Protein AF-0000000074851677 (afdb_homodimer)

Radius of gyration: 30.08 Å; Cα contacts (8 Å, |Δi|>4): 1882; chains: 2; bounding box: 107×84×63 Å

Secondary structure (DSSP, 8-state):
------------------SS--SS--EEEESHHHHTT---TTT-TTTSSSHHHHHHHHHHHHHSSHHHHT--EEE--SS-B-SS--TTT----B-TTTSTTHHHHHHHHHHHTT-EEEEEEESSSB-TTSSB-STT-HHHHHHHHHHHT--EEEEE-TTS-GGGHHHHHHHHHHHHHHT-S--EEEE-GGGG-TTS---HHHHHHH-SEEE-SPPP-SSHHHHHHHHHHHHHTTT-GGGG-BTTBEEE---B-TTSSS--HHHHHHHHHHHHHTT--EEE-S-TTT--HHHHHHHT-HHHHHHHT-TT-PPPEEEEEETTEEEEEEEETTTTEEEEEEEE---SSS-EEEEE-GGGGT---SSEEEEEETTT--EEEEE-TT--EEEEE-TTEEEEEEEEEE-/------------------SS--SS--EEEESHHHHTT---TTT-TTTSSSHHHHHHHHHHHHHSSHHHHT--EEE--SS-B-SS--TTT----B-TTTSTTHHHHHHHHHHHTT-EEEEEEESSSB-TTSSB-STT-HHHHHHHHHHHT--EEEEE-TTS-GGGHHHHHHHHHHHHHHT-S--EEEE-GGGG-TTS---HHHHHHH-SEEE-SPPP-SSHHHHHHHHHHHHHTTT-GGGG-BTTBEEE---B-TTSSS--HHHHHHHHHHHHHTT--EEE-S-TTT--HHHHHHHT-HHHHHHHT-TT-PPPEEEEEETTEEEEEEEETTTTEEEEEEEE---SSS-EEEEE-GGGGT---SSEEEEEETTT--EEEEE-TT--EEEEE-TTEEEEEEEEEE-

InterPro domains:
  IPR000111 Glycoside hydrolase family 27/36, conserved site [PS00512] (70-86)
  IPR002241 Glycoside hydrolase, family 27 [PF16499] (24-306)
  IPR002241 Glycoside hydrolase, family 27 [PR00740] (19-38)
  IPR002241 Glycoside hydrolase, family 27 [PR00740] (65-80)
  IPR002241 Glycoside hydrolase, family 27 [PR00740] (107-128)
  IPR002241 Glycoside hydrolase, family 27 [PR00740] (141-158)
  IPR002241 Glycoside hydrolase, family 27 [PR00740] (168-186)
  IPR002241 Glycoside hydrolase, family 27 [PR00740] (241-260)
  IPR002241 Glycoside hydrolase, family 27 [PR00740] (262-283)
  IPR002241 Glycoside hydrolase, family 27 [PTHR11452] (6-388)
  IPR002241 Glycoside hydrolase, family 27 [cd14792] (25-306)
  IPR013780 Glycosyl hydrolase, all-beta [G3DSA:2.60.40.1180] (312-403)
  IPR013785 Aldolase-type TIM barrel [G3DSA:3.20.20.70] (17-308)
  IPR017853 Glycoside hydrolase superfamily [SSF51445] (17-306)
  IPR035373 Alpha galactosidase A, C-terminal domain [PF17450] (309-390)

Foldseek 3Di:
DPPPPPPPPPLPPLQFQPPVPCLFFAEAAEAPQAQNQAQCCPVPVCRHQALNVLLQRLVLCLPVCVVVLRHAEREYEPNQFDQAADPPLSETHGDCVRYVPGLLVSQVSSVVSVHAYHYEAECACADPVNHGHCVPPLLSHLLVCVVSRHAEYEYYYPNHDLVCLLPRLQVSLVSNVVNVHHYQYEYQNQQVVQVHDDDLSSVRNRHQEYENHDEAHLALVSLVVLLVVVQVCPPVQQSSWRRNYAYASYEQAQQHDHDDLQLSLVSLQQCLLQLHYHHHHHRSVDGDPSSVCSSSQNLSSCSSRFSGRGHWYFLDDDDQKTWIWDQGPPHLKIKIKIFAADDDDFWDKDKDFVVSHVRPDQFKWWKFFRRVRDTPDIHGRPDIDIDTAGHSHMTIIMIDTDD/DPPPPPPPPPLPPLQFQPPVPCLFFAEAAEAPQAQNQAQCCPVPVCRHQALNVLLQRLVLCLPVCVVVLRHAEREYEPNQFDQAADPPLRETHGDCVRYVPGLLVSQVSSVVSVHAYHYEAECACADPVNHGHCVPPLLSHLLVCVVSRHAEYEYYYPNHDLVCLLPRLQVSLVSNVVNVHHYQYEYQNQQVVQVHDDDLSSVRNRHQEYENHDEAHLALVSLVVLLVVVQVCPPVQQSSWRRNYAYASYEQAQQHDHDDLQLSLVSLQQCLLQLHYHHHHHRSVDGDPSSVCSSSQNLSSCSSRFSGRGHWYFLDDDDQKTWIWDQGPPHLKIKIKIFAADDDDFWDKDKDFVVSHVRPDQFKWWKFFRRVRDTPDIHGRPDIDIDTAGHSHMTIIMIDTDD

Nearest PDB structures (foldseek):
  3lx9-assembly1_B  TM=9.787E-01  e=7.164E-54  Homo sapiens
  3tv8-assembly1_B  TM=9.755E-01  e=1.528E-53  Homo sapiens
  3igu-assembly1_B  TM=9.635E-01  e=5.354E-54  Homo sapiens
  6f4c-assembly1_B  TM=9.392E-01  e=5.155E-43  Nicotiana benthamiana
  1uas-assembly1_A  TM=9.217E-01  e=2.087E-42  Oryza sativa

Solvent-accessible surface area (backbone atoms only — not comparable to full-atom values): 41167 Å² total; per-residue (Å²): 136,80,80,76,76,76,78,73,78,73,73,70,76,64,62,36,26,83,74,82,46,44,51,34,48,51,31,25,34,32,44,45,49,30,30,42,76,32,70,52,46,85,88,35,58,78,56,14,55,32,49,66,40,55,52,51,48,44,50,40,32,56,70,68,51,37,40,83,66,54,34,36,35,46,31,42,43,69,64,52,52,33,75,55,54,40,88,85,78,62,35,82,34,61,28,58,85,46,26,68,75,37,60,38,52,51,23,50,53,35,43,73,62,74,34,37,28,26,37,53,49,10,51,5,66,22,26,84,81,64,30,64,30,30,59,89,38,41,58,55,45,30,46,50,40,50,74,28,52,45,34,28,39,36,37,38,62,32,71,58,62,74,86,44,45,85,55,49,52,48,50,41,40,51,34,39,54,69,64,68,50,71,52,48,35,34,32,30,66,48,36,76,39,71,91,53,91,73,65,54,64,60,45,20,37,50,19,33,29,32,28,53,56,74,83,56,48,41,35,57,67,40,53,50,51,50,51,47,53,61,50,66,36,84,74,50,57,50,68,48,28,26,52,8,9,28,53,26,84,48,61,36,55,58,51,53,43,35,46,12,71,42,38,36,50,33,50,54,50,50,36,23,39,40,20,23,42,46,27,36,19,44,60,72,91,72,42,47,69,69,43,50,48,58,77,56,30,61,57,56,50,50,56,24,49,26,74,73,24,47,32,28,44,56,66,47,71,56,92,54,35,39,33,32,37,23,70,37,78,62,88,81,16,30,38,40,39,38,39,24,64,40,43,56,36,78,43,47,75,48,72,48,39,38,60,69,64,73,43,84,53,86,52,33,26,38,35,31,32,45,91,83,60,44,79,72,49,75,45,35,63,86,40,74,46,76,47,80,28,44,33,32,18,51,40,46,30,37,36,36,70,46,135,134,83,78,76,76,75,78,75,77,73,74,70,78,62,62,36,26,83,73,80,46,44,51,34,47,50,31,23,34,32,44,46,49,30,30,43,75,32,70,51,45,86,86,35,58,77,56,14,54,32,48,63,40,54,50,52,50,45,51,40,32,56,69,69,51,37,39,83,64,56,32,37,35,45,30,42,45,70,66,52,53,33,74,57,54,38,88,85,80,62,36,83,35,60,27,57,85,45,26,67,75,39,62,39,52,50,24,50,53,34,42,71,60,73,33,36,28,24,36,52,48,10,52,5,66,23,26,84,83,62,30,63,29,31,58,90,39,40,58,56,46,30,47,50,38,48,73,29,53,45,33,27,40,35,36,38,61,33,72,58,59,75,86,45,44,84,55,49,53,47,49,44,40,51,35,39,54,68,64,69,48,72,51,46,37,34,32,31,65,49,35,75,37,71,91,51,90,75,64,54,64,60,46,19,36,49,19,33,29,33,27,54,56,73,83,58,48,42,36,56,68,42,52,51,52,50,51,48,53,62,49,65,37,85,76,52,56,50,70,48,28,27,53,7,8,28,52,27,82,48,62,35,56,60,50,54,43,36,46,12,72,42,38,38,50,33,50,53,48,52,37,24,38,41,20,24,42,47,28,36,20,44,62,73,92,72,42,47,69,70,43,51,48,59,77,56,31,62,58,57,49,49,57,26,50,24,73,72,25,49,33,29,44,57,65,48,70,56,93,55,34,39,33,32,37,22,71,37,77,62,88,80,15,32,38,38,38,40,37,25,64,40,43,56,36,79,42,46,76,46,71,47,39,38,60,69,65,75,42,84,55,88,52,34,27,36,35,31,34,45,92,83,60,45,79,72,49,73,43,34,62,85,40,75,46,76,47,78,27,44,33,32,19,50,37,46,31,36,36,36,70,46,136

Sequence (806 aa):
MLKLLALLIAVACVSALDNGLARTPPMGWLSWQRFRCNIDCKNDPKNCISERLYMDMADRMAADGYKEAGYEYVNIDDCWALKERDPKTLQLVPDPVRFPSGMKKLADYVHSKGLKLGTYGDMGIYTCGGYPGSKFTMETDARTFSEWGIDSFKMDGCYSTTADFPTAYPIMEFYLNKTGRPILFSCSWPAYMQTKDINYPLIAEKCNIWRNYDDIADSWDSVKTIIKFYGDNKGNFSAVAGPGNFNDPDMIIVGNRGLSYSEEQAQMALWAMMAAPLFISSDLRSISNESRDLLLHKGVIAINQDKLGIMGQRVFAVSNIQVWTRPVLPAGSYALAILNENDGGSGTTVKFYLSNLAISSKSSFKLTEIFQGKDMGVFNSTTEFAIDVDVSSVFFGKLTPVSMLKLLALLIAVACVSALDNGLARTPPMGWLSWQRFRCNIDCKNDPKNCISERLYMDMADRMAADGYKEAGYEYVNIDDCWALKERDPKTLQLVPDPVRFPSGMKKLADYVHSKGLKLGTYGDMGIYTCGGYPGSKFTMETDARTFSEWGIDSFKMDGCYSTTADFPTAYPIMEFYLNKTGRPILFSCSWPAYMQTKDINYPLIAEKCNIWRNYDDIADSWDSVKTIIKFYGDNKGNFSAVAGPGNFNDPDMIIVGNRGLSYSEEQAQMALWAMMAAPLFISSDLRSISNESRDLLLHKGVIAINQDKLGIMGQRVFAVSNIQVWTRPVLPAGSYALAILNENDGGSGTTVKFYLSNLAISSKSSFKLTEIFQGKDMGVFNSTTEFAIDVDVSSVFFGKLTPVS

pLDDT: mean 94.07, std 12.11, range [26.22, 98.94]

Structure (mmCIF, N/CA/C/O backbone):
data_AF-0000000074851677-model_v1
#
loop_
_entity.id
_entity.type
_entity.pdbx_description
1 polymer Alpha-N-acetylgalactosaminidase
#
loop_
_atom_site.group_PDB
_atom_site.id
_atom_site.type_symbol
_atom_site.label_atom_id
_atom_site.label_alt_id
_atom_site.label_comp_id
_atom_site.label_asym_id
_atom_site.label_entity_id
_atom_site.label_seq_id
_atom_site.pdbx_PDB_ins_code
_atom_site.Cartn_x
_atom_site.Cartn_y
_atom_site.Cartn_z
_atom_site.occupancy
_atom_site.B_iso_or_equiv
_atom_site.auth_seq_id
_atom_site.auth_comp_id
_atom_site.auth_asym_id
_atom_site.auth_atom_id
_atom_site.pdbx_PDB_model_num
ATOM 1 N N . MET A 1 1 ? 53.094 26.266 -7.996 1 30.94 1 MET A N 1
ATOM 2 C CA . MET A 1 1 ? 52.219 27.234 -7.32 1 30.94 1 MET A CA 1
ATOM 3 C C . MET A 1 1 ? 50.75 26.875 -7.539 1 30.94 1 MET A C 1
ATOM 5 O O . MET A 1 1 ? 50.188 27.219 -8.57 1 30.94 1 MET A O 1
ATOM 9 N N . LEU A 1 2 ? 50.312 25.625 -7.137 1 30.16 2 LEU A N 1
ATOM 10 C CA . LEU A 1 2 ? 49.031 24.984 -7.266 1 30.16 2 LEU A CA 1
ATOM 11 C C . LEU A 1 2 ? 47.938 25.797 -6.543 1 30.16 2 LEU A C 1
ATOM 13 O O . LEU A 1 2 ? 48 25.969 -5.328 1 30.16 2 LEU A O 1
ATOM 17 N N . LYS A 1 3 ? 47.375 26.719 -7.328 1 34.28 3 LYS A N 1
ATOM 18 C CA . LYS A 1 3 ? 46.25 27.547 -6.871 1 34.28 3 LYS A CA 1
ATOM 19 C C . LYS A 1 3 ? 45.125 26.688 -6.316 1 34.28 3 LYS A C 1
ATOM 21 O O . LYS A 1 3 ? 44.531 25.906 -7.047 1 34.28 3 LYS A O 1
ATOM 26 N N . LEU A 1 4 ? 45.188 26.234 -5.047 1 31.3 4 LEU A N 1
ATOM 27 C CA . LEU A 1 4 ? 44.094 25.609 -4.332 1 31.3 4 LEU A CA 1
ATOM 28 C C . LEU A 1 4 ? 42.875 26.516 -4.332 1 31.3 4 LEU A C 1
ATOM 30 O O . LEU A 1 4 ? 42.875 27.609 -3.746 1 31.3 4 LEU A O 1
ATOM 34 N N . LEU A 1 5 ? 42.094 26.578 -5.387 1 33.06 5 LEU A N 1
ATOM 35 C CA . LEU A 1 5 ? 40.844 27.312 -5.383 1 33.06 5 LEU A CA 1
ATOM 36 C C . LEU A 1 5 ? 39.875 26.766 -4.336 1 33.06 5 LEU A C 1
ATOM 38 O O . LEU A 1 5 ? 39.469 25.609 -4.422 1 33.06 5 LEU A O 1
ATOM 42 N N . ALA A 1 6 ? 39.938 27.219 -3.105 1 33.69 6 ALA A N 1
ATOM 43 C CA . ALA A 1 6 ? 38.906 27.016 -2.074 1 33.69 6 ALA A CA 1
ATOM 44 C C . ALA A 1 6 ? 37.531 27.344 -2.602 1 33.69 6 ALA A C 1
ATOM 46 O O . ALA A 1 6 ? 37.25 28.484 -2.982 1 33.69 6 ALA A O 1
ATOM 47 N N . LEU A 1 7 ? 36.906 26.375 -3.221 1 33.09 7 LEU A N 1
ATOM 48 C CA . LEU A 1 7 ? 35.5 26.562 -3.549 1 33.09 7 LEU A CA 1
ATOM 49 C C . LEU A 1 7 ? 34.719 27.016 -2.324 1 33.09 7 LEU A C 1
ATOM 51 O O . LEU A 1 7 ? 34.594 26.266 -1.351 1 33.09 7 LEU A O 1
ATOM 55 N N . LEU A 1 8 ? 34.75 28.25 -1.943 1 31.55 8 LEU A N 1
ATOM 56 C CA . LEU A 1 8 ? 33.844 28.844 -0.971 1 31.55 8 LEU A CA 1
ATOM 57 C C . LEU A 1 8 ? 32.375 28.5 -1.309 1 31.55 8 LEU A C 1
ATOM 59 O O . LEU A 1 8 ? 31.875 28.938 -2.348 1 31.55 8 LEU A O 1
ATOM 63 N N . ILE A 1 9 ? 31.891 27.391 -0.861 1 35.47 9 ILE A N 1
ATOM 64 C CA . ILE A 1 9 ? 30.453 27.141 -0.946 1 35.47 9 ILE A CA 1
ATOM 65 C C . ILE A 1 9 ? 29.688 28.312 -0.315 1 35.47 9 ILE A C 1
ATOM 67 O O . ILE A 1 9 ? 29.781 28.531 0.892 1 35.47 9 ILE A O 1
ATOM 71 N N . ALA A 1 10 ? 29.5 29.391 -0.966 1 34.16 10 ALA A N 1
ATOM 72 C CA . ALA A 1 10 ? 28.609 30.484 -0.542 1 34.16 10 ALA A CA 1
ATOM 73 C C . ALA A 1 10 ? 27.266 29.938 -0.099 1 34.16 10 ALA A C 1
ATOM 75 O O . ALA A 1 10 ? 26.5 29.406 -0.912 1 34.16 10 ALA A O 1
ATOM 76 N N . VAL A 1 11 ? 27.125 29.562 1.099 1 38.34 11 VAL A N 1
ATOM 77 C CA . VAL A 1 11 ? 25.797 29.328 1.675 1 38.34 11 VAL A CA 1
ATOM 78 C C . VAL A 1 11 ? 24.938 30.578 1.486 1 38.34 11 VAL A C 1
ATOM 80 O O . VAL A 1 11 ? 25.25 31.641 2.02 1 38.34 11 VAL A O 1
ATOM 83 N N . ALA A 1 12 ? 24.312 30.734 0.382 1 42.12 12 ALA A N 1
ATOM 84 C CA . ALA A 1 12 ? 23.328 31.812 0.21 1 42.12 12 ALA A CA 1
ATOM 85 C C . ALA A 1 12 ? 22.406 31.906 1.422 1 42.12 12 ALA A C 1
ATOM 87 O O . ALA A 1 12 ? 21.719 30.938 1.761 1 42.12 12 ALA A O 1
ATOM 88 N N . CYS A 1 13 ? 22.672 32.75 2.348 1 42.84 13 CYS A N 1
ATOM 89 C CA . CYS A 1 13 ? 21.812 33.062 3.479 1 42.84 13 CYS A CA 1
ATOM 90 C C . CYS A 1 13 ? 20.453 33.562 3 1 42.84 13 CYS A C 1
ATOM 92 O O . CYS A 1 13 ? 20.344 34.688 2.52 1 42.84 13 CYS A O 1
ATOM 94 N N . VAL A 1 14 ? 19.656 32.719 2.51 1 49.03 14 VAL A N 1
ATOM 95 C CA . VAL A 1 14 ? 18.281 33.156 2.273 1 49.03 14 VAL A CA 1
ATOM 96 C C . VAL A 1 14 ? 17.703 33.75 3.549 1 49.03 14 VAL A C 1
ATOM 98 O O . VAL A 1 14 ? 17.922 33.25 4.645 1 49.03 14 VAL A O 1
ATOM 101 N N . SER A 1 15 ? 17.312 35.031 3.492 1 55.53 15 SER A N 1
ATOM 102 C CA . SER A 1 15 ? 16.641 35.656 4.613 1 55.53 15 SER A CA 1
ATOM 103 C C . SER A 1 15 ? 15.359 34.906 4.992 1 55.53 15 SER A C 1
ATOM 105 O O . SER A 1 15 ? 14.453 34.781 4.168 1 55.53 15 SER A O 1
ATOM 107 N N . ALA A 1 16 ? 15.391 34.031 5.977 1 63.62 16 ALA A N 1
ATOM 108 C CA . ALA A 1 16 ? 14.266 33.312 6.578 1 63.62 16 ALA A CA 1
ATOM 109 C C . ALA A 1 16 ? 13.383 34.281 7.379 1 63.62 16 ALA A C 1
ATOM 111 O O . ALA A 1 16 ? 13.844 35.312 7.832 1 63.62 16 ALA A O 1
ATOM 112 N N . LEU A 1 17 ? 12.055 33.969 7.305 1 74.69 17 LEU A N 1
ATOM 113 C CA . LEU A 1 17 ? 11.234 34.656 8.297 1 74.69 17 LEU A CA 1
ATOM 114 C C . LEU A 1 17 ? 11.875 34.562 9.68 1 74.69 17 LEU A C 1
ATOM 116 O O . LEU A 1 17 ? 12.117 33.469 10.188 1 74.69 17 LEU A O 1
ATOM 120 N N . ASP A 1 18 ? 12.328 35.656 10.18 1 73.69 18 ASP A N 1
ATOM 121 C CA . ASP A 1 18 ? 13.055 35.688 11.445 1 73.69 18 ASP A CA 1
ATOM 122 C C . ASP A 1 18 ? 12.117 36 12.609 1 73.69 18 ASP A C 1
ATOM 124 O O . ASP A 1 18 ? 12.242 37.062 13.25 1 73.69 18 ASP A O 1
ATOM 128 N N . ASN A 1 19 ? 11.18 35.062 12.828 1 78.88 19 ASN A N 1
ATOM 129 C CA . ASN A 1 19 ? 10.305 35.219 13.984 1 78.88 19 ASN A CA 1
ATOM 130 C C . ASN A 1 19 ? 10.68 34.25 15.102 1 78.88 19 ASN A C 1
ATOM 132 O O . ASN A 1 19 ? 9.922 34.094 16.062 1 78.88 19 ASN A O 1
ATOM 136 N N . GLY A 1 20 ? 11.805 33.562 14.898 1 85.94 20 GLY A N 1
ATOM 137 C CA . GLY A 1 20 ? 12.359 32.688 15.922 1 85.94 20 GLY A CA 1
ATOM 138 C C . GLY A 1 20 ? 11.734 31.297 15.938 1 85.94 20 GLY A C 1
ATOM 139 O O . GLY A 1 20 ? 12.062 30.469 16.781 1 85.94 20 GLY A O 1
ATOM 140 N N . LEU A 1 21 ? 10.844 31.078 15.016 1 93.06 21 LEU A N 1
ATOM 141 C CA . LEU A 1 21 ? 10.141 29.797 14.984 1 93.06 21 LEU A CA 1
ATOM 142 C C . LEU A 1 21 ? 10.719 28.891 13.906 1 93.06 21 LEU A C 1
ATOM 144 O O . LEU A 1 21 ? 11.484 29.344 13.047 1 93.06 21 LEU A O 1
ATOM 148 N N . ALA A 1 22 ? 10.469 27.594 14.008 1 96.25 22 ALA A N 1
ATOM 149 C CA . ALA A 1 22 ? 10.844 26.594 13.008 1 96.25 22 ALA A CA 1
ATOM 150 C C . ALA A 1 22 ? 12.359 26.578 12.797 1 96.25 22 ALA A C 1
ATOM 152 O O . ALA A 1 22 ? 12.828 26.625 11.656 1 96.25 22 ALA A O 1
ATOM 153 N N . ARG A 1 23 ? 13.086 26.562 13.836 1 96.44 23 ARG A N 1
ATOM 154 C CA . ARG A 1 23 ? 14.539 26.469 13.711 1 96.44 23 ARG A CA 1
ATOM 155 C C . ARG A 1 23 ? 14.961 25.078 13.227 1 96.44 23 ARG A C 1
ATOM 157 O O . ARG A 1 23 ? 16.062 24.906 12.703 1 96.44 23 ARG A O 1
ATOM 164 N N . THR A 1 24 ? 14.203 24.109 13.484 1 97.81 24 THR A N 1
ATOM 165 C CA . THR A 1 24 ? 14.125 22.797 12.844 1 97.81 24 THR A CA 1
ATOM 166 C C . THR A 1 24 ? 12.719 22.531 12.32 1 97.81 24 THR A C 1
ATOM 168 O O . THR A 1 24 ? 11.781 23.25 12.656 1 97.81 24 THR A O 1
ATOM 171 N N . PRO A 1 25 ? 12.57 21.609 11.438 1 98.62 25 PRO A N 1
ATOM 172 C CA . PRO A 1 25 ? 11.219 21.375 10.914 1 98.62 25 PRO A CA 1
ATOM 173 C C . PRO A 1 25 ? 10.195 21.125 12.023 1 98.62 25 PRO A C 1
ATOM 175 O O . PRO A 1 25 ? 10.445 20.297 12.914 1 98.62 25 PRO A O 1
ATOM 178 N N . PRO A 1 26 ? 9.086 21.844 12.008 1 98.75 26 PRO A N 1
ATOM 179 C CA . PRO A 1 26 ? 8.094 21.625 13.062 1 98.75 26 PRO A CA 1
ATOM 180 C C . PRO A 1 26 ? 7.484 20.234 13.023 1 98.75 26 PRO A C 1
ATOM 182 O O . PRO A 1 26 ? 7.391 19.625 11.961 1 98.75 26 PRO A O 1
ATOM 185 N N . MET A 1 27 ? 7.094 19.719 14.148 1 98.94 27 MET A N 1
ATOM 186 C CA . MET A 1 27 ? 6.461 18.422 14.297 1 98.94 27 MET A CA 1
ATOM 187 C C . MET A 1 27 ? 5.125 18.547 15.023 1 98.94 27 MET A C 1
ATOM 189 O O . MET A 1 27 ? 4.977 19.375 15.922 1 98.94 27 MET A O 1
ATOM 193 N N . GLY A 1 28 ? 4.184 17.75 14.625 1 98.94 28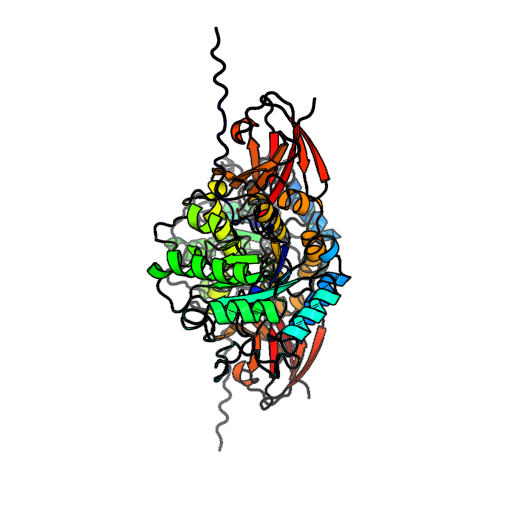 GLY A N 1
ATOM 194 C CA . GLY A 1 28 ? 2.889 17.781 15.281 1 98.94 28 GLY A CA 1
ATOM 195 C C . GLY A 1 28 ? 1.865 16.875 14.625 1 98.94 28 GLY A C 1
ATOM 196 O O . GLY A 1 28 ? 2.207 15.789 14.141 1 98.94 28 GLY A O 1
ATOM 197 N N . TRP A 1 29 ? 0.625 17.219 14.844 1 98.94 29 TRP A N 1
ATOM 198 C CA . TRP A 1 29 ? -0.538 16.516 14.312 1 98.94 29 TRP A CA 1
ATOM 199 C C . TRP A 1 29 ? -1.455 17.469 13.555 1 98.94 29 TRP A C 1
ATOM 201 O O . TRP A 1 29 ? -1.595 18.625 13.93 1 98.94 29 TRP A O 1
ATOM 211 N N . LEU A 1 30 ? -2.014 16.953 12.461 1 98.69 30 LEU A N 1
ATOM 212 C CA . LEU A 1 30 ? -2.904 17.719 11.602 1 98.69 30 LEU A CA 1
ATOM 213 C C . LEU A 1 30 ? -4.09 16.875 11.148 1 98.69 30 LEU A C 1
ATOM 215 O O . LEU A 1 30 ? -3.922 15.727 10.75 1 98.69 30 LEU A O 1
ATOM 219 N N . SER A 1 31 ? -5.266 17.359 11.086 1 98.44 31 SER A N 1
ATOM 220 C CA . SER A 1 31 ? -6.488 16.562 11.016 1 98.44 31 SER A CA 1
ATOM 221 C C . SER A 1 31 ? -6.824 16.172 9.586 1 98.44 31 SER A C 1
ATOM 223 O O . SER A 1 31 ? -7.586 15.234 9.344 1 98.44 31 SER A O 1
ATOM 225 N N . TRP A 1 32 ? -6.328 16.797 8.609 1 98.12 32 TRP A N 1
ATOM 226 C CA . TRP A 1 32 ? -6.984 16.859 7.309 1 98.12 32 TRP A CA 1
ATOM 227 C C . TRP A 1 32 ? -7.031 15.492 6.641 1 98.12 32 TRP A C 1
ATOM 229 O O . TRP A 1 32 ? -8.086 15.055 6.188 1 98.12 32 TRP A O 1
ATOM 239 N N . GLN A 1 33 ? -5.969 14.805 6.582 1 98 33 GLN A N 1
ATOM 240 C CA . GLN A 1 33 ? -5.957 13.594 5.777 1 98 33 GLN A CA 1
ATOM 241 C C . GLN A 1 33 ? -6.902 12.539 6.348 1 98 33 GLN A C 1
ATOM 243 O O . GLN A 1 33 ? -7.66 11.906 5.609 1 98 33 GLN A O 1
ATOM 248 N N . ARG A 1 34 ? -6.934 12.32 7.633 1 98.31 34 ARG A N 1
ATOM 249 C CA . ARG A 1 34 ? -7.668 11.227 8.258 1 98.31 34 ARG A CA 1
ATOM 250 C C . ARG A 1 34 ? -9.125 11.617 8.492 1 98.31 34 ARG A C 1
ATOM 252 O O . ARG A 1 34 ? -10.016 10.758 8.438 1 98.31 34 ARG A O 1
ATOM 259 N N . PHE A 1 35 ? -9.414 12.961 8.703 1 98.44 35 PHE A N 1
ATOM 260 C CA . PHE A 1 35 ? -10.758 13.32 9.156 1 98.44 35 PHE A CA 1
ATOM 261 C C . PHE A 1 35 ? -11.438 14.25 8.156 1 98.44 35 PHE A C 1
ATOM 263 O O . PHE A 1 35 ? -12.648 14.445 8.211 1 98.44 35 PHE A O 1
ATOM 270 N N . ARG A 1 36 ? -10.695 14.797 7.293 1 97.81 36 ARG A N 1
ATOM 271 C CA . ARG A 1 36 ? -11.219 15.695 6.266 1 97.81 36 ARG A CA 1
ATOM 272 C C . ARG A 1 36 ? -12.242 16.656 6.855 1 97.81 36 ARG A C 1
ATOM 274 O O . ARG A 1 36 ? -12.039 17.203 7.941 1 97.81 36 ARG A O 1
ATOM 281 N N . CYS A 1 37 ? -13.18 17.078 6.098 1 97.88 37 CYS A N 1
ATOM 282 C CA . CYS A 1 37 ? -14.234 17.984 6.52 1 97.88 37 CYS A CA 1
ATOM 283 C C . CYS A 1 37 ? -15.469 17.219 6.988 1 97.88 37 CYS A C 1
ATOM 285 O O . CYS A 1 37 ? -16.594 17.516 6.562 1 97.88 37 CYS A O 1
ATOM 287 N N . ASN A 1 38 ? -15.242 16.219 7.863 1 97.94 38 ASN A N 1
ATOM 288 C CA . ASN A 1 38 ? -16.359 15.531 8.477 1 97.94 38 ASN A CA 1
ATOM 289 C C . ASN A 1 38 ? -17.031 16.391 9.547 1 97.94 38 ASN A C 1
ATOM 291 O O . ASN A 1 38 ? -16.5 16.547 10.648 1 97.94 38 ASN A O 1
ATOM 295 N N . ILE A 1 39 ? -18.234 16.828 9.266 1 98.12 39 ILE A N 1
ATOM 296 C CA . ILE A 1 39 ? -18.906 17.703 10.219 1 98.12 39 ILE A CA 1
ATOM 297 C C . ILE A 1 39 ? -20.141 17 10.781 1 98.12 39 ILE A C 1
ATOM 299 O O . ILE A 1 39 ? -21 17.625 11.383 1 98.12 39 ILE A O 1
ATOM 303 N N . ASP A 1 40 ? -20.312 15.742 10.5 1 96.94 40 ASP A N 1
ATOM 304 C CA . ASP A 1 40 ? -21.453 14.977 11.008 1 96.94 40 ASP A CA 1
ATOM 305 C C . ASP A 1 40 ? -21.156 14.422 12.398 1 96.94 40 ASP A C 1
ATOM 307 O O . ASP A 1 40 ? -21.016 13.211 12.578 1 96.94 40 ASP A O 1
ATOM 311 N N . CYS A 1 41 ? -21.297 15.242 13.359 1 97.94 41 CYS A N 1
ATOM 312 C CA . CYS A 1 41 ? -20.969 14.844 14.727 1 97.94 41 CYS A CA 1
ATOM 313 C C . CYS A 1 41 ? -22.109 14.062 15.367 1 97.94 41 CYS A C 1
ATOM 315 O O . CYS A 1 41 ? -21.906 13.398 16.391 1 97.94 41 CYS A O 1
ATOM 317 N N . LYS A 1 42 ? -23.203 14.078 14.758 1 96.69 42 LYS A N 1
ATOM 318 C CA . LYS A 1 42 ? -24.344 13.32 15.273 1 96.69 42 LYS A CA 1
ATOM 319 C C . LYS A 1 42 ? -24.141 11.82 15.047 1 96.69 42 LYS A C 1
ATOM 321 O O . LYS A 1 42 ? -24.281 11.031 15.984 1 96.69 42 LYS A O 1
ATOM 326 N N . ASN A 1 43 ? -23.734 11.5 13.859 1 94.38 43 ASN A N 1
ATOM 327 C CA . ASN A 1 43 ? -23.656 10.086 13.508 1 94.38 43 ASN A CA 1
ATOM 328 C C . ASN A 1 43 ? -22.219 9.57 13.594 1 94.38 43 ASN A C 1
ATOM 330 O O . ASN A 1 43 ? -22 8.359 13.602 1 94.38 43 ASN A O 1
ATOM 334 N N . ASP A 1 44 ? -21.281 10.508 13.672 1 96.5 44 ASP A N 1
ATOM 335 C CA . ASP A 1 44 ? -19.875 10.133 13.75 1 96.5 44 ASP A CA 1
ATOM 336 C C . ASP A 1 44 ? -19.125 11.039 14.727 1 96.5 44 ASP A C 1
ATOM 338 O O . ASP A 1 44 ? -18.141 11.688 14.352 1 96.5 44 ASP A O 1
ATOM 342 N N . PRO A 1 45 ? -19.469 11.008 15.969 1 96.69 45 PRO A N 1
ATOM 343 C CA . PRO A 1 45 ? -19 11.992 16.953 1 96.69 45 PRO A CA 1
ATOM 344 C C . PRO A 1 45 ? -17.5 11.867 17.234 1 96.69 45 PRO A C 1
ATOM 346 O O . PRO A 1 45 ? -16.875 12.836 17.688 1 96.69 45 PRO A O 1
ATOM 349 N N . LYS A 1 46 ? -16.922 10.688 16.984 1 96.75 46 LYS A N 1
ATOM 350 C CA . LYS A 1 46 ? -15.516 10.508 17.328 1 96.75 46 LYS A CA 1
ATOM 351 C C . LYS A 1 46 ? -14.602 11.008 16.219 1 96.75 46 LYS A C 1
ATOM 353 O O . LYS A 1 46 ? -13.414 11.242 16.438 1 96.75 46 LYS A O 1
ATOM 358 N N . ASN A 1 47 ? -15.188 11.141 14.984 1 98 47 ASN A N 1
ATOM 359 C CA . ASN A 1 47 ? -14.336 11.414 13.836 1 98 47 ASN A CA 1
ATOM 360 C C . ASN A 1 47 ? -14.68 12.75 13.188 1 98 47 ASN A C 1
ATOM 362 O O . ASN A 1 47 ? -14.047 13.156 12.211 1 98 47 ASN A O 1
ATOM 366 N N . CYS A 1 48 ? -15.648 13.469 13.703 1 98.38 48 CYS A N 1
ATOM 367 C CA . CYS A 1 48 ? -16.031 14.75 13.125 1 98.38 48 CYS A CA 1
ATOM 368 C C . CYS A 1 48 ? -15.117 15.867 13.625 1 98.38 48 CYS A C 1
ATOM 370 O O . CYS A 1 48 ? -14.531 15.758 14.703 1 98.38 48 CYS A O 1
ATOM 372 N N . ILE A 1 49 ? -14.984 16.906 12.828 1 98.75 49 ILE A N 1
ATOM 373 C CA . ILE A 1 49 ? -14.234 18.109 13.211 1 98.75 49 ILE A CA 1
ATOM 374 C C . ILE A 1 49 ? -14.93 18.797 14.375 1 98.75 49 ILE A C 1
ATOM 376 O O . ILE A 1 49 ? -15.938 19.484 14.195 1 98.75 49 ILE A O 1
ATOM 380 N N . SER A 1 50 ? -14.297 18.609 15.578 1 98.75 50 SER A N 1
ATOM 381 C CA . SER A 1 50 ? -14.891 19.109 16.812 1 98.75 50 SER A CA 1
ATOM 382 C C . SER A 1 50 ? -13.828 19.328 17.891 1 98.75 50 SER A C 1
ATOM 384 O O . SER A 1 50 ? -12.711 18.828 17.781 1 98.75 50 SER A O 1
ATOM 386 N N . GLU A 1 51 ? -14.266 20.062 18.812 1 98.44 51 GLU A N 1
ATOM 387 C CA . GLU A 1 51 ? -13.438 20.281 20 1 98.44 51 GLU A CA 1
ATOM 388 C C . GLU A 1 51 ? -12.977 18.953 20.609 1 98.44 51 GLU A C 1
ATOM 390 O O . GLU A 1 51 ? -11.812 18.812 20.984 1 98.44 51 GLU A O 1
ATOM 395 N N . ARG A 1 52 ? -13.812 18.016 20.656 1 98.5 52 ARG A N 1
ATOM 396 C CA . ARG A 1 52 ? -13.508 16.719 21.25 1 98.5 52 ARG A CA 1
ATOM 397 C C . ARG A 1 52 ? -12.391 16.016 20.484 1 98.5 52 ARG A C 1
ATOM 399 O O . ARG A 1 52 ? -11.477 15.453 21.094 1 98.5 52 ARG A O 1
ATOM 406 N N . LEU A 1 53 ? -12.453 16.016 19.172 1 98.88 53 LEU A N 1
ATOM 407 C CA . LEU A 1 53 ? -11.43 15.375 18.359 1 98.88 53 LEU A CA 1
ATOM 408 C C . LEU A 1 53 ? -10.047 15.93 18.688 1 98.88 53 LEU A C 1
ATOM 410 O O . LEU A 1 53 ? -9.117 15.156 18.938 1 98.88 53 LEU A O 1
ATOM 414 N N . TYR A 1 54 ? -9.938 17.219 18.766 1 98.94 54 TYR A N 1
ATOM 415 C CA . TYR A 1 54 ? -8.641 17.844 18.969 1 98.94 54 TYR A CA 1
ATOM 416 C C . TYR A 1 54 ? -8.164 17.672 20.406 1 98.94 54 TYR A C 1
ATOM 418 O O . TYR A 1 54 ? -6.965 17.516 20.656 1 98.94 54 TYR A O 1
ATOM 426 N N . MET A 1 55 ? -9.078 17.688 21.344 1 98.94 55 MET A N 1
ATOM 427 C CA . MET A 1 55 ? -8.711 17.391 22.719 1 98.94 55 MET A CA 1
ATOM 428 C C . MET A 1 55 ? -8.203 15.953 22.844 1 98.94 55 MET A C 1
ATOM 430 O O . MET A 1 55 ? -7.203 15.703 23.516 1 98.94 55 MET A O 1
ATOM 434 N N . ASP A 1 56 ? -8.844 14.984 22.172 1 98.88 56 ASP A N 1
ATOM 435 C CA . ASP A 1 56 ? -8.414 13.594 22.188 1 98.88 56 ASP A CA 1
ATOM 436 C C . ASP A 1 56 ? -7.004 13.445 21.625 1 98.88 56 ASP A C 1
ATOM 438 O O . ASP A 1 56 ? -6.176 12.727 22.172 1 98.88 56 ASP A O 1
ATOM 442 N N . MET A 1 57 ? -6.762 14.109 20.547 1 98.88 57 MET A N 1
ATOM 443 C CA . MET A 1 57 ? -5.445 14.031 19.922 1 98.88 57 MET A CA 1
ATOM 444 C C . MET A 1 57 ? -4.383 14.656 20.812 1 98.88 57 MET A C 1
ATOM 446 O O . MET A 1 57 ? -3.279 14.117 20.953 1 98.88 57 MET A O 1
ATOM 450 N N . ALA A 1 58 ? -4.723 15.789 21.422 1 98.94 58 ALA A N 1
ATOM 451 C CA . ALA A 1 58 ? -3.799 16.422 22.359 1 98.94 58 ALA A CA 1
ATOM 452 C C . ALA A 1 58 ? -3.473 15.484 23.531 1 98.94 58 ALA A C 1
ATOM 454 O O . ALA A 1 58 ? -2.316 15.367 23.938 1 98.94 58 ALA A O 1
ATOM 455 N N . ASP A 1 59 ? -4.48 14.828 24.031 1 98.94 59 ASP A N 1
ATOM 456 C CA . ASP A 1 59 ? -4.285 13.891 25.125 1 98.94 59 ASP A CA 1
ATOM 457 C C . ASP A 1 59 ? -3.34 12.758 24.719 1 98.94 59 ASP A C 1
ATOM 459 O O . ASP A 1 59 ? -2.436 12.398 25.484 1 98.94 59 ASP A O 1
ATOM 463 N N . ARG A 1 60 ? -3.557 12.195 23.547 1 98.88 60 ARG A N 1
ATOM 464 C CA . ARG A 1 60 ? -2.697 11.109 23.078 1 98.88 60 ARG A CA 1
ATOM 465 C C . ARG A 1 60 ? -1.27 11.594 22.859 1 98.88 60 ARG A C 1
ATOM 467 O O . ARG A 1 60 ? -0.312 10.898 23.203 1 98.88 60 ARG A O 1
ATOM 474 N N . MET A 1 61 ? -1.136 12.789 22.328 1 98.94 61 MET A N 1
ATOM 475 C CA . MET A 1 61 ? 0.202 13.328 22.094 1 98.94 61 MET A CA 1
ATOM 476 C C . MET A 1 61 ? 0.938 13.539 23.406 1 98.94 61 MET A C 1
ATOM 478 O O . MET A 1 61 ? 2.141 13.289 23.5 1 98.94 61 MET A O 1
ATOM 482 N N . ALA A 1 62 ? 0.242 13.969 24.422 1 98.81 62 ALA A N 1
ATOM 483 C CA . ALA A 1 62 ? 0.848 14.242 25.719 1 98.81 62 ALA A CA 1
ATOM 484 C C . ALA A 1 62 ? 1.18 12.945 26.453 1 98.81 62 ALA A C 1
ATOM 486 O O . ALA A 1 62 ? 2.178 12.875 27.172 1 98.81 62 ALA A O 1
ATOM 487 N N . ALA A 1 63 ? 0.422 11.898 26.203 1 98.62 63 ALA A N 1
ATOM 488 C CA . ALA A 1 63 ? 0.494 10.719 27.062 1 98.62 63 ALA A CA 1
ATOM 489 C C . ALA A 1 63 ? 1.325 9.617 26.406 1 98.62 63 ALA A C 1
ATOM 491 O O . ALA A 1 63 ? 1.887 8.766 27.094 1 98.62 63 ALA A O 1
ATOM 492 N N . ASP A 1 64 ? 1.396 9.688 25.094 1 98.62 64 ASP A N 1
ATOM 493 C CA . ASP A 1 64 ? 1.888 8.484 24.422 1 98.62 64 ASP A CA 1
ATOM 494 C C . ASP A 1 64 ? 3.275 8.711 23.828 1 98.62 64 ASP A C 1
ATOM 496 O O . ASP A 1 64 ? 3.668 8.039 22.875 1 98.62 64 ASP A O 1
ATOM 500 N N . GLY A 1 65 ? 4 9.68 24.297 1 98.69 65 GLY A N 1
ATOM 501 C CA . GLY A 1 65 ? 5.406 9.82 23.969 1 98.69 65 GLY A CA 1
ATOM 502 C C . GLY A 1 65 ? 5.652 10.805 22.828 1 98.69 65 GLY A C 1
ATOM 503 O O . GLY A 1 65 ? 6.793 11.195 22.578 1 98.69 65 GLY A O 1
ATOM 504 N N . TYR A 1 66 ? 4.59 11.25 22.188 1 98.94 66 TYR A N 1
ATOM 505 C CA . TYR A 1 66 ? 4.742 12.148 21.047 1 98.94 66 TYR A CA 1
ATOM 506 C C . TYR A 1 66 ? 5.363 13.477 21.484 1 98.94 66 TYR A C 1
ATOM 508 O O . TYR A 1 66 ? 6.293 13.969 20.844 1 98.94 66 TYR A O 1
ATOM 516 N N . LYS A 1 67 ? 4.848 14.039 22.516 1 98.81 67 LYS A N 1
ATOM 517 C CA . LYS A 1 67 ? 5.371 15.305 23.031 1 98.81 67 LYS A CA 1
ATOM 518 C C . LYS A 1 67 ? 6.848 15.188 23.375 1 98.81 67 LYS A C 1
ATOM 520 O O . LYS A 1 67 ? 7.652 16.047 23.016 1 98.81 67 LYS A O 1
ATOM 525 N N . GLU A 1 68 ? 7.246 14.125 24.016 1 98.62 68 GLU A N 1
ATOM 526 C CA . GLU A 1 68 ? 8.633 13.898 24.406 1 98.62 68 GLU A CA 1
ATOM 527 C C . GLU A 1 68 ? 9.531 13.742 23.188 1 98.62 68 GLU A C 1
ATOM 529 O O . GLU A 1 68 ? 10.703 14.117 23.219 1 98.62 68 GLU A O 1
ATOM 534 N N . ALA A 1 69 ? 8.914 13.234 22.094 1 98.88 69 ALA A N 1
ATOM 535 C CA . ALA A 1 69 ? 9.68 13.031 20.859 1 98.88 69 ALA A CA 1
ATOM 536 C C . ALA A 1 69 ? 9.805 14.328 20.078 1 98.88 69 ALA A C 1
ATOM 538 O O . ALA A 1 69 ? 10.555 14.398 19.094 1 98.88 69 ALA A O 1
ATOM 539 N N . GLY A 1 70 ? 9.07 15.352 20.422 1 98.75 70 GLY A N 1
ATOM 540 C CA . GLY A 1 70 ? 9.219 16.656 19.781 1 98.75 70 GLY A CA 1
ATOM 541 C C . GLY A 1 70 ? 7.973 17.094 19.031 1 98.75 70 GLY A C 1
ATOM 542 O O . GLY A 1 70 ? 7.922 18.203 18.5 1 98.75 70 GLY A O 1
ATOM 543 N N . TYR A 1 71 ? 6.949 16.219 19.047 1 98.94 71 TYR A N 1
ATOM 544 C CA . TYR A 1 71 ? 5.684 16.625 18.438 1 98.94 71 TYR A CA 1
ATOM 545 C C . TYR A 1 71 ? 4.93 17.594 19.344 1 98.94 71 TYR A C 1
ATOM 547 O O . TYR A 1 71 ? 4.496 17.219 20.438 1 98.94 71 TYR A O 1
ATOM 555 N N . GLU A 1 72 ? 4.66 18.797 18.828 1 98.44 72 GLU A N 1
ATOM 556 C CA . GLU A 1 72 ? 4.145 19.75 19.797 1 98.44 72 GLU A CA 1
ATOM 557 C C . GLU A 1 72 ? 2.908 20.469 19.25 1 98.44 72 GLU A C 1
ATOM 559 O O . GLU A 1 72 ? 2.15 21.078 20.016 1 98.44 72 GLU A O 1
ATOM 564 N N . TYR A 1 73 ? 2.631 20.453 17.953 1 98.94 73 TYR A N 1
ATOM 565 C CA . TYR A 1 73 ? 1.513 21.188 17.375 1 98.94 73 TYR A CA 1
ATOM 566 C C . TYR A 1 73 ? 0.299 20.297 17.188 1 98.94 73 TYR A C 1
ATOM 568 O O . TYR A 1 73 ? 0.415 19.188 16.641 1 98.94 73 TYR A O 1
ATOM 576 N N . VAL A 1 74 ? -0.828 20.688 17.594 1 98.94 74 VAL A N 1
ATOM 577 C CA . VAL A 1 74 ? -2.131 20.141 17.234 1 98.94 74 VAL A CA 1
ATOM 578 C C . VAL A 1 74 ? -2.844 21.094 16.281 1 98.94 74 VAL A C 1
ATOM 580 O O . VAL A 1 74 ? -3.393 22.109 16.703 1 98.94 74 VAL A O 1
ATOM 583 N N . ASN A 1 75 ? -2.857 20.75 15 1 98.94 75 ASN A N 1
ATOM 584 C CA . ASN A 1 75 ? -3.312 21.688 13.984 1 98.94 75 ASN A CA 1
ATOM 585 C C . ASN A 1 75 ? -4.715 21.344 13.492 1 98.94 75 ASN A C 1
ATOM 587 O O . ASN A 1 75 ? -4.953 20.25 12.992 1 98.94 75 ASN A O 1
ATOM 591 N N . ILE A 1 76 ? -5.582 22.344 13.633 1 98.81 76 ILE A N 1
ATOM 592 C CA . ILE A 1 76 ? -6.914 22.297 13.047 1 98.81 76 ILE A CA 1
ATOM 593 C C . ILE A 1 76 ? -6.84 22.656 11.57 1 98.81 76 ILE A C 1
ATOM 595 O O . ILE A 1 76 ? -6.133 23.594 11.188 1 98.81 76 ILE A O 1
ATOM 599 N N . ASP A 1 77 ? -7.465 21.891 10.758 1 98.38 77 ASP A N 1
ATOM 600 C CA . ASP A 1 77 ? -7.613 22.25 9.352 1 98.38 77 ASP A CA 1
ATOM 601 C C . ASP A 1 77 ? -9.016 22.797 9.07 1 98.38 77 ASP A C 1
ATOM 603 O O . ASP A 1 77 ? -9.648 23.375 9.953 1 98.38 77 ASP A O 1
ATOM 607 N N . ASP A 1 78 ? -9.516 22.75 7.852 1 98.31 78 ASP A N 1
ATOM 608 C CA . ASP A 1 78 ? -10.75 23.391 7.387 1 98.31 78 ASP A CA 1
ATOM 609 C C . ASP A 1 78 ? -11.969 22.828 8.117 1 98.31 78 ASP A C 1
ATOM 611 O O . ASP A 1 78 ? -11.859 21.844 8.852 1 98.31 78 ASP A O 1
ATOM 615 N N . CYS A 1 79 ? -13.094 23.562 8.086 1 98.5 79 CYS A N 1
ATOM 616 C CA . CYS A 1 79 ? -14.438 23.141 8.453 1 98.5 79 CYS A CA 1
ATOM 617 C C . CYS A 1 79 ? -14.672 23.297 9.945 1 98.5 79 CYS A C 1
ATOM 619 O O . CYS A 1 79 ? -15.531 22.625 10.516 1 98.5 79 CYS A O 1
ATOM 621 N N . TRP A 1 80 ? -13.93 24.125 10.633 1 98.75 80 TRP A N 1
ATOM 622 C CA . TRP A 1 80 ? -14.141 24.344 12.055 1 98.75 80 TRP A CA 1
ATOM 623 C C . TRP A 1 80 ? -15.109 25.5 12.289 1 98.75 80 TRP A C 1
ATOM 625 O O . TRP A 1 80 ? -15.766 25.562 13.328 1 98.75 80 TRP A O 1
ATOM 635 N N . ALA A 1 81 ? -15.266 26.391 11.32 1 98.75 81 ALA A N 1
ATOM 636 C CA . ALA A 1 81 ? -15.953 27.672 11.523 1 98.75 81 ALA A CA 1
ATOM 637 C C . ALA A 1 81 ? -17.406 27.594 11.055 1 98.75 81 ALA A C 1
ATOM 639 O O . ALA A 1 81 ? -17.797 26.641 10.367 1 98.75 81 ALA A O 1
ATOM 640 N N . LEU A 1 82 ? -18.125 28.625 11.461 1 98.56 82 LEU A N 1
ATOM 641 C CA . LEU A 1 82 ? -19.422 28.891 10.836 1 98.56 82 LEU A CA 1
ATOM 642 C C . LEU A 1 82 ? -19.234 29.422 9.422 1 98.56 82 LEU A C 1
ATOM 644 O O . LEU A 1 82 ? -18.156 29.922 9.078 1 98.56 82 LEU A O 1
ATOM 648 N N . LYS A 1 83 ? -20.344 29.359 8.656 1 98.25 83 LYS A N 1
ATOM 649 C CA . LYS A 1 83 ? -20.312 29.812 7.273 1 98.25 83 LYS A CA 1
ATOM 650 C C . LYS A 1 83 ? -20.359 31.344 7.199 1 98.25 83 LYS A C 1
ATOM 652 O O . LYS A 1 83 ? -20.062 31.922 6.16 1 98.25 83 LYS A O 1
ATOM 657 N N . GLU A 1 84 ? -20.688 31.938 8.336 1 97.81 84 GLU A N 1
ATOM 658 C CA . GLU A 1 84 ? -20.766 33.406 8.391 1 97.81 84 GLU A CA 1
ATOM 659 C C . GLU A 1 84 ? -19.891 33.938 9.516 1 97.81 84 GLU A C 1
ATOM 661 O O . GLU A 1 84 ? -19.781 33.344 10.586 1 97.81 84 GLU A O 1
ATOM 666 N N . ARG A 1 85 ? -19.234 35.125 9.234 1 98.25 85 ARG A N 1
ATOM 667 C CA . ARG A 1 85 ? -18.484 35.844 10.25 1 98.25 85 ARG A CA 1
ATOM 668 C C . ARG A 1 85 ? -19.422 36.531 11.227 1 98.25 85 ARG A C 1
ATOM 670 O O . ARG A 1 85 ? -20.609 36.719 10.953 1 98.25 85 ARG A O 1
ATOM 677 N N . ASP A 1 86 ? -18.844 36.906 12.375 1 98 86 ASP A N 1
ATOM 678 C CA . ASP A 1 86 ? -19.578 37.781 13.266 1 98 86 ASP A CA 1
ATOM 679 C C . ASP A 1 86 ? -19.922 39.094 12.578 1 98 86 ASP A C 1
ATOM 681 O O . ASP A 1 86 ? -19.047 39.812 12.078 1 98 86 ASP A O 1
ATOM 685 N N . PRO A 1 87 ? -21.203 39.438 12.539 1 97.19 87 PRO A N 1
ATOM 686 C CA . PRO A 1 87 ? -21.609 40.625 11.742 1 97.19 87 PRO A CA 1
ATOM 687 C C . PRO A 1 87 ? -21.109 41.938 12.32 1 97.19 87 PRO A C 1
ATOM 689 O O . PRO A 1 87 ? -21.016 42.938 11.609 1 97.19 87 PRO A O 1
ATOM 692 N N . LYS A 1 88 ? -20.75 41.969 13.531 1 97.69 88 LYS A N 1
ATOM 693 C CA . LYS A 1 88 ? -20.297 43.219 14.172 1 97.69 88 LYS A CA 1
ATOM 694 C C . LYS A 1 88 ? -18.781 43.312 14.148 1 97.69 88 LYS A C 1
ATOM 696 O O . LYS A 1 88 ? -18.234 44.344 13.742 1 97.69 88 LYS A O 1
ATOM 701 N N . THR A 1 89 ? -18.125 42.281 14.469 1 97.5 89 THR A N 1
ATOM 702 C CA . THR A 1 89 ? -16.672 42.344 14.641 1 97.5 89 THR A CA 1
ATOM 703 C C . THR A 1 89 ? -15.961 41.844 13.398 1 97.5 89 THR A C 1
ATOM 705 O O . THR A 1 89 ? -14.75 42.031 13.242 1 97.5 89 THR A O 1
ATOM 708 N N . LEU A 1 90 ? -16.656 41.062 12.523 1 98 90 LEU A N 1
ATOM 709 C CA . LEU A 1 90 ? -16.156 40.406 11.32 1 98 90 LEU A CA 1
ATOM 710 C C . LEU A 1 90 ? -15.172 39.281 11.664 1 98 90 LEU A C 1
ATOM 712 O O . LEU A 1 90 ? -14.477 38.781 10.789 1 98 90 LEU A O 1
ATOM 716 N N . GLN A 1 91 ? -15.195 38.938 12.922 1 98.5 91 GLN A N 1
ATOM 717 C CA . GLN A 1 91 ? -14.352 37.812 13.352 1 98.5 91 GLN A CA 1
ATOM 718 C C . GLN A 1 91 ? -14.906 36.469 12.852 1 98.5 91 GLN A C 1
ATOM 720 O O . GLN A 1 91 ? -16.109 36.344 12.672 1 98.5 91 GLN A O 1
ATOM 725 N N . LEU A 1 92 ? -13.977 35.562 12.609 1 98.62 92 LEU A N 1
ATOM 726 C CA . LEU A 1 92 ? -14.391 34.156 12.398 1 98.62 92 LEU A CA 1
ATOM 727 C C . LEU A 1 92 ? -15.031 33.594 13.656 1 98.62 92 LEU A C 1
ATOM 729 O O . LEU A 1 92 ? -14.609 33.906 14.773 1 98.62 92 LEU A O 1
ATOM 733 N N . VAL A 1 93 ? -16.047 32.75 13.453 1 98.56 93 VAL A N 1
ATOM 734 C CA . VAL A 1 93 ? -16.766 32.188 14.586 1 98.56 93 VAL A CA 1
ATOM 735 C C . VAL A 1 93 ? -16.688 30.672 14.547 1 98.56 93 VAL A C 1
ATOM 737 O O . VAL A 1 93 ? -17.125 30.047 13.586 1 98.56 93 VAL A O 1
ATOM 740 N N . PRO A 1 94 ? -16.047 30.094 15.609 1 98.69 94 PRO A N 1
ATOM 741 C CA . PRO A 1 94 ? -16.125 28.625 15.656 1 98.69 94 PRO A CA 1
ATOM 742 C C . PRO A 1 94 ? -17.547 28.109 15.773 1 98.69 94 PRO A C 1
ATOM 744 O O . PRO A 1 94 ? -18.375 28.719 16.453 1 98.69 94 PRO A O 1
ATOM 747 N N . ASP A 1 95 ? -17.859 27.016 15.062 1 98.62 95 ASP A N 1
ATOM 748 C CA . ASP A 1 95 ? -19.188 26.422 15.18 1 98.62 95 ASP A CA 1
ATOM 749 C C . ASP A 1 95 ? -19.516 26.094 16.641 1 98.62 95 ASP A C 1
ATOM 751 O O . ASP A 1 95 ? -18.875 25.25 17.25 1 98.62 95 ASP A O 1
ATOM 755 N N . PRO A 1 96 ? -20.562 26.672 17.156 1 98.12 96 PRO A N 1
ATOM 756 C CA . PRO A 1 96 ? -20.797 26.531 18.594 1 98.12 96 PRO A CA 1
ATOM 757 C C . PRO A 1 96 ? -21.281 25.125 18.969 1 98.12 96 PRO A C 1
ATOM 759 O O . PRO A 1 96 ? -21.219 24.75 20.141 1 98.12 96 PRO A O 1
ATOM 762 N N . VAL A 1 97 ? -21.812 24.359 18.016 1 98.19 97 VAL A N 1
ATOM 763 C CA . VAL A 1 97 ? -22.234 23 18.297 1 98.19 97 VAL A CA 1
ATOM 764 C C . VAL A 1 97 ? -21.016 22.078 18.391 1 98.19 97 VAL A C 1
ATOM 766 O O . VAL A 1 97 ? -20.906 21.266 19.297 1 98.19 97 VAL A O 1
ATOM 769 N N . ARG A 1 98 ? -20.078 22.25 17.547 1 98.69 98 ARG A N 1
ATOM 770 C CA . ARG A 1 98 ? -18.938 21.328 17.469 1 98.69 98 ARG A CA 1
ATOM 771 C C . ARG A 1 98 ? -17.781 21.828 18.328 1 98.69 98 ARG A C 1
ATOM 773 O O . ARG A 1 98 ? -16.938 21.047 18.766 1 98.69 98 ARG A O 1
ATOM 780 N N . PHE A 1 99 ? -17.781 23.125 18.578 1 98.69 99 PHE A N 1
ATOM 781 C CA . PHE A 1 99 ? -16.828 23.766 19.453 1 98.69 99 PHE A CA 1
ATOM 782 C C . PHE A 1 99 ? -17.531 24.578 20.531 1 98.69 99 PHE A C 1
ATOM 784 O O . PHE A 1 99 ? -17.375 25.812 20.609 1 98.69 99 PHE A O 1
ATOM 791 N N . PRO A 1 100 ? -18.125 23.922 21.422 1 98.25 100 PRO A N 1
ATOM 792 C CA . PRO A 1 100 ? -19.016 24.594 22.359 1 98.25 100 PRO A CA 1
ATOM 793 C C . PRO A 1 100 ? -18.281 25.5 23.344 1 98.25 100 PRO A C 1
ATOM 795 O O . PRO A 1 100 ? -18.844 26.469 23.859 1 98.25 100 PRO A O 1
ATOM 798 N N . SER A 1 101 ? -17.016 25.25 23.609 1 98.19 101 SER A N 1
ATOM 799 C CA . SER A 1 101 ? -16.281 26.062 24.562 1 98.19 101 SER A CA 1
ATOM 800 C C . SER A 1 101 ? -15.531 27.203 23.875 1 98.19 101 SER A C 1
ATOM 802 O O . SER A 1 101 ? -14.922 28.047 24.547 1 98.19 101 SER A O 1
ATOM 804 N N . GLY A 1 102 ? -15.5 27.141 22.562 1 98.06 102 GLY A N 1
ATOM 805 C CA . GLY A 1 102 ? -14.781 28.156 21.797 1 98.06 102 GLY A CA 1
ATOM 806 C C . GLY A 1 102 ? -13.328 27.797 21.562 1 98.06 102 GLY A C 1
ATOM 807 O O . GLY A 1 102 ? -12.805 26.875 22.188 1 98.06 102 GLY A O 1
ATOM 808 N N . MET A 1 103 ? -12.711 28.625 20.75 1 98.56 103 MET A N 1
ATOM 809 C CA . MET A 1 103 ? -11.352 28.312 20.328 1 98.56 103 MET A CA 1
ATOM 810 C C . MET A 1 103 ? -10.344 28.672 21.422 1 98.56 103 MET A C 1
ATOM 812 O O . MET A 1 103 ? -9.336 27.984 21.594 1 98.56 103 MET A O 1
ATOM 816 N N . LYS A 1 104 ? -10.586 29.781 22.156 1 98.62 104 LYS A N 1
ATOM 817 C CA . LYS A 1 104 ? -9.672 30.156 23.234 1 98.62 104 LYS A CA 1
ATOM 818 C C . LYS A 1 104 ? -9.586 29.047 24.281 1 98.62 104 LYS A C 1
ATOM 820 O O . LYS A 1 104 ? -8.492 28.719 24.75 1 98.62 104 LYS A O 1
ATOM 825 N N . LYS A 1 105 ? -10.688 28.516 24.656 1 98.69 105 LYS A N 1
ATOM 826 C CA . LYS A 1 105 ? -10.695 27.453 25.656 1 98.69 105 LYS A CA 1
ATOM 827 C C . LYS A 1 105 ? -10.008 26.203 25.125 1 98.69 105 LYS A C 1
ATOM 829 O O . LYS A 1 105 ? -9.336 25.484 25.859 1 98.69 105 LYS A O 1
ATOM 834 N N . LEU A 1 106 ? -10.234 25.875 23.859 1 98.88 106 LEU A N 1
ATOM 835 C CA . LEU A 1 106 ? -9.516 24.75 23.266 1 98.88 106 LEU A CA 1
ATOM 836 C C . LEU A 1 106 ? -8.016 24.984 23.281 1 98.88 106 LEU A C 1
ATOM 838 O O . LEU A 1 106 ? -7.246 24.078 23.641 1 98.88 106 LEU A O 1
ATOM 842 N N . ALA A 1 107 ? -7.598 26.172 22.969 1 98.88 107 ALA A N 1
ATOM 843 C CA . ALA A 1 107 ? -6.176 26.516 23.031 1 98.88 107 ALA A CA 1
ATOM 844 C C . ALA A 1 107 ? -5.633 26.344 24.453 1 98.88 107 ALA A C 1
ATOM 846 O O . ALA A 1 107 ? -4.566 25.75 24.641 1 98.88 107 ALA A O 1
ATOM 847 N N . ASP A 1 108 ? -6.379 26.891 25.406 1 98.88 108 ASP A N 1
ATOM 848 C CA . ASP A 1 108 ? -5.969 26.75 26.797 1 98.88 108 ASP A CA 1
ATOM 849 C C . ASP A 1 108 ? -5.793 25.281 27.188 1 98.88 108 ASP A C 1
ATOM 851 O O . ASP A 1 108 ? -4.844 24.938 27.891 1 98.88 108 ASP A O 1
ATOM 855 N N . TYR A 1 109 ? -6.711 24.469 26.781 1 98.88 109 TYR A N 1
ATOM 856 C CA . TYR A 1 109 ? -6.637 23.047 27.078 1 98.88 109 TYR A CA 1
ATOM 857 C C . TYR A 1 109 ? -5.379 22.422 26.469 1 98.88 109 TYR A C 1
ATOM 859 O O . TYR A 1 109 ? -4.629 21.734 27.156 1 98.88 109 TYR A O 1
ATOM 867 N N . VAL A 1 110 ? -5.176 22.672 25.234 1 98.94 110 VAL A N 1
ATOM 868 C CA . VAL A 1 110 ? -4.02 22.109 24.531 1 98.94 110 VAL A CA 1
ATOM 869 C C . VAL A 1 110 ? -2.734 22.609 25.188 1 98.94 110 VAL A C 1
ATOM 871 O O . VAL A 1 110 ? -1.803 21.828 25.406 1 98.94 110 VAL A O 1
ATOM 874 N N . HIS A 1 111 ? -2.658 23.906 25.562 1 98.94 111 HIS A N 1
ATOM 875 C CA . HIS A 1 111 ? -1.508 24.484 26.25 1 98.94 111 HIS A CA 1
ATOM 876 C C . HIS A 1 111 ? -1.291 23.828 27.609 1 98.94 111 HIS A C 1
ATOM 878 O O . HIS A 1 111 ? -0.15 23.656 28.047 1 98.94 111 HIS A O 1
ATOM 884 N N . SER A 1 112 ? -2.369 23.516 28.234 1 98.88 112 SER A N 1
ATOM 885 C CA . SER A 1 112 ? -2.26 22.891 29.547 1 98.88 112 SER A CA 1
ATOM 886 C C . SER A 1 112 ? -1.566 21.531 29.453 1 98.88 112 SER A C 1
ATOM 888 O O . SER A 1 112 ? -1.053 21.031 30.453 1 98.88 112 SER A O 1
ATOM 890 N N . LYS A 1 113 ? -1.529 20.906 28.297 1 98.81 113 LYS A N 1
ATOM 891 C CA . LYS A 1 113 ? -0.854 19.641 28.062 1 98.81 113 LYS A CA 1
ATOM 892 C C . LYS A 1 113 ? 0.587 19.859 27.609 1 98.81 113 LYS A C 1
ATOM 894 O O . LYS A 1 113 ? 1.286 18.906 27.266 1 98.81 113 LYS A O 1
ATOM 899 N N . GLY A 1 114 ? 0.993 21.109 27.562 1 98.75 114 GLY A N 1
ATOM 900 C CA . GLY A 1 114 ? 2.334 21.422 27.094 1 98.75 114 GLY A CA 1
ATOM 901 C C . GLY A 1 114 ? 2.459 21.406 25.594 1 98.75 114 GLY A C 1
ATOM 902 O O . GLY A 1 114 ? 3.553 21.219 25.047 1 98.75 114 GLY A O 1
ATOM 903 N N . LEU A 1 115 ? 1.334 21.516 24.906 1 98.94 115 LEU A N 1
ATOM 904 C CA . LEU A 1 115 ? 1.297 21.469 23.453 1 98.94 115 LEU A CA 1
ATOM 905 C C . LEU A 1 115 ? 0.871 22.828 22.875 1 98.94 115 LEU A C 1
ATOM 907 O O . LEU A 1 115 ? 0.625 23.766 23.641 1 98.94 115 LEU A O 1
ATOM 911 N N . LYS A 1 116 ? 0.888 22.969 21.562 1 98.94 116 LYS A N 1
ATOM 912 C CA . LYS A 1 116 ? 0.52 24.172 20.844 1 98.94 116 LYS A CA 1
ATOM 913 C C . LYS A 1 116 ? -0.674 23.922 19.922 1 98.94 116 LYS A C 1
ATOM 915 O O . LYS A 1 116 ? -0.833 22.828 19.391 1 98.94 116 LYS A O 1
ATOM 920 N N . LEU A 1 117 ? -1.514 24.906 19.734 1 98.94 117 LEU A N 1
ATOM 921 C CA . LEU A 1 117 ? -2.686 24.766 18.875 1 98.94 117 LEU A CA 1
ATOM 922 C C . LEU A 1 117 ? -2.527 25.578 17.594 1 98.94 117 LEU A C 1
ATOM 924 O O . LEU A 1 117 ? -2.148 26.75 17.641 1 98.94 117 LEU A O 1
ATOM 928 N N . GLY A 1 118 ? -2.721 24.922 16.469 1 98.88 118 GLY A N 1
ATOM 929 C CA . GLY A 1 118 ? -2.781 25.594 15.18 1 98.88 118 GLY A CA 1
ATOM 930 C C . GLY A 1 118 ? -4.18 25.641 14.594 1 98.88 118 GLY A C 1
ATOM 931 O O . GLY A 1 118 ? -5.047 24.859 14.984 1 98.88 118 GLY A O 1
ATOM 932 N N . THR A 1 119 ? -4.383 26.594 13.703 1 98.69 119 THR A N 1
ATOM 933 C CA . THR A 1 119 ? -5.66 26.688 13.008 1 98.69 119 THR A CA 1
ATOM 934 C C . THR A 1 119 ? -5.441 26.875 11.508 1 98.69 119 THR A C 1
ATOM 936 O O . THR A 1 119 ? -4.309 26.844 11.031 1 98.69 119 THR A O 1
ATOM 939 N N . TYR A 1 120 ? -6.559 27 10.797 1 98.56 120 TYR A N 1
ATOM 940 C CA . TYR A 1 120 ? -6.57 27 9.336 1 98.56 120 TYR A CA 1
ATOM 941 C C . TYR A 1 120 ? -7.402 28.156 8.797 1 98.56 120 TYR A C 1
ATOM 943 O O . TYR A 1 120 ? -8.43 28.516 9.383 1 98.56 120 TYR A O 1
ATOM 951 N N . GLY A 1 121 ? -6.945 28.719 7.754 1 98.31 121 GLY A N 1
ATOM 952 C CA . GLY A 1 121 ? -7.68 29.703 6.965 1 98.31 121 GLY A CA 1
ATOM 953 C C . GLY A 1 121 ? -7.305 29.672 5.496 1 98.31 121 GLY A C 1
ATOM 954 O O . GLY A 1 121 ? -6.746 28.688 5.004 1 98.31 121 GLY A O 1
ATOM 955 N N . ASP A 1 122 ? -7.762 30.766 4.816 1 98.38 122 ASP A N 1
ATOM 956 C CA . ASP A 1 122 ? -7.574 30.828 3.369 1 98.38 122 ASP A CA 1
ATOM 957 C C . ASP A 1 122 ? -7.422 32.281 2.893 1 98.38 122 ASP A C 1
ATOM 959 O O . ASP A 1 122 ? -8.094 33.156 3.396 1 98.38 122 ASP A O 1
ATOM 963 N N . MET A 1 123 ? -6.559 32.406 1.948 1 97.38 123 MET A N 1
ATOM 964 C CA . MET A 1 123 ? -6.316 33.719 1.361 1 97.38 123 MET A CA 1
ATOM 965 C C . MET A 1 123 ? -7.523 34.188 0.549 1 97.38 123 MET A C 1
ATOM 967 O O . MET A 1 123 ? -7.73 35.375 0.366 1 97.38 123 MET A O 1
ATOM 971 N N . GLY A 1 124 ? -8.32 33.312 0.087 1 97.81 124 GLY A N 1
ATOM 972 C CA . GLY A 1 124 ? -9.453 33.625 -0.767 1 97.81 124 GLY A CA 1
ATOM 973 C C . GLY A 1 124 ? -10.656 34.156 0.002 1 97.81 124 GLY A C 1
ATOM 974 O O . GLY A 1 124 ? -10.562 34.406 1.202 1 97.81 124 GLY A O 1
ATOM 975 N N . ILE A 1 125 ? -11.742 34.375 -0.785 1 97.81 125 ILE A N 1
ATOM 976 C CA . ILE A 1 125 ? -12.984 34.844 -0.178 1 97.81 125 ILE A CA 1
ATOM 977 C C . ILE A 1 125 ? -13.617 33.688 0.625 1 97.81 125 ILE A C 1
ATOM 979 O O . ILE A 1 125 ? -14.32 33.938 1.612 1 97.81 125 ILE A O 1
ATOM 983 N N . TYR A 1 126 ? -13.336 32.469 0.23 1 98.38 126 TYR A N 1
ATOM 984 C CA . TYR A 1 126 ? -13.75 31.281 0.936 1 98.38 126 TYR A CA 1
ATOM 985 C C . TYR A 1 126 ? -12.586 30.312 1.102 1 98.38 126 TYR A C 1
ATOM 987 O O . TYR A 1 126 ? -11.609 30.375 0.345 1 98.38 126 TYR A O 1
ATOM 995 N N . THR A 1 127 ? -12.734 29.516 2.217 1 98.25 127 THR A N 1
ATOM 996 C CA . THR A 1 127 ? -11.828 28.375 2.318 1 98.25 127 THR A CA 1
ATOM 997 C C . THR A 1 127 ? -12.156 27.328 1.261 1 98.25 127 THR A C 1
ATOM 999 O O . THR A 1 127 ? -13.172 27.438 0.565 1 98.25 127 THR A O 1
ATOM 1002 N N . CYS A 1 128 ? -11.305 26.375 1.129 1 96.44 128 CYS A N 1
ATOM 1003 C CA . CYS A 1 128 ? -11.539 25.312 0.164 1 96.44 128 CYS A CA 1
ATOM 1004 C C . CYS A 1 128 ? -12.812 24.547 0.493 1 96.44 128 CYS A C 1
ATOM 1006 O O . CYS A 1 128 ? -13.492 24.031 -0.406 1 96.44 128 CYS A O 1
ATOM 1008 N N . GLY A 1 129 ? -13.18 24.531 1.755 1 97.06 129 GLY A N 1
ATOM 1009 C CA . GLY A 1 129 ? -14.391 23.875 2.211 1 97.06 129 GLY A CA 1
ATOM 1010 C C . GLY A 1 129 ? -15.617 24.766 2.178 1 97.06 129 GLY A C 1
ATOM 1011 O O . GLY A 1 129 ? -16.703 24.375 2.602 1 97.06 129 GLY A O 1
ATOM 1012 N N . GLY A 1 130 ? -15.438 26 1.766 1 98.06 130 GLY A N 1
ATOM 1013 C CA . GLY A 1 130 ? -16.562 26.906 1.587 1 98.06 130 GLY A CA 1
ATOM 1014 C C . GLY A 1 130 ? -16.859 27.734 2.818 1 98.06 130 GLY A C 1
ATOM 1015 O O . GLY A 1 130 ? -17.969 28.266 2.963 1 98.06 130 GLY A O 1
ATOM 1016 N N . TYR A 1 131 ? -15.977 27.844 3.695 1 98.62 131 TYR A N 1
ATOM 1017 C CA . TYR A 1 131 ? -16.078 28.703 4.871 1 98.62 131 TYR A CA 1
ATOM 1018 C C . TYR A 1 131 ? -15.406 30.047 4.633 1 98.62 131 TYR A C 1
ATOM 1020 O O . TYR A 1 131 ? -14.695 30.219 3.645 1 98.62 131 TYR A O 1
ATOM 1028 N N . PRO A 1 132 ? -15.602 31.016 5.535 1 98.62 132 PRO A N 1
ATOM 1029 C CA . PRO A 1 132 ? -15.055 32.344 5.254 1 98.62 132 PRO A CA 1
ATOM 1030 C C . PRO A 1 132 ? -13.531 32.375 5.188 1 98.62 132 PRO A C 1
ATOM 1032 O O . PRO A 1 132 ? -12.867 31.797 6.062 1 98.62 132 PRO A O 1
ATOM 1035 N N . GLY A 1 133 ? -13.031 33.031 4.176 1 98.44 133 GLY A N 1
ATOM 1036 C CA . GLY A 1 133 ? -11.594 33.219 4.031 1 98.44 133 GLY A CA 1
ATOM 1037 C C . GLY A 1 133 ? -11.117 34.562 4.594 1 98.44 133 GLY A C 1
ATOM 1038 O O . GLY A 1 133 ? -11.891 35.281 5.215 1 98.44 133 GLY A O 1
ATOM 1039 N N . SER A 1 134 ? -9.883 34.844 4.375 1 98.12 134 SER A N 1
ATOM 1040 C CA . SER A 1 134 ? -9.266 35.969 5.051 1 98.12 134 SER A CA 1
ATOM 1041 C C . SER A 1 134 ? -9.016 37.125 4.082 1 98.12 134 SER A C 1
ATOM 1043 O O . SER A 1 134 ? -8.484 38.156 4.469 1 98.12 134 SER A O 1
ATOM 1045 N N . LYS A 1 135 ? -9.367 37.031 2.855 1 97 135 LYS A N 1
ATOM 1046 C CA . LYS A 1 135 ? -8.945 37.938 1.783 1 97 135 LYS A CA 1
ATOM 1047 C C . LYS A 1 135 ? -9.094 39.406 2.199 1 97 135 LYS A C 1
ATOM 1049 O O . LYS A 1 135 ? -8.195 40.219 1.954 1 97 135 LYS A O 1
ATOM 1054 N N . PHE A 1 136 ? -10.109 39.812 2.891 1 96.25 136 PHE A N 1
ATOM 1055 C CA . PHE A 1 136 ? -10.391 41.188 3.189 1 96.25 136 PHE A CA 1
ATOM 1056 C C . PHE A 1 136 ? -10.375 41.438 4.695 1 96.25 136 PHE A C 1
ATOM 1058 O O . PHE A 1 136 ? -10.797 42.5 5.16 1 96.25 136 PHE A O 1
ATOM 1065 N N . THR A 1 137 ? -9.945 40.438 5.441 1 98.25 137 THR A N 1
ATOM 1066 C CA . THR A 1 137 ? -10.047 40.562 6.891 1 98.25 137 THR A CA 1
ATOM 1067 C C . THR A 1 137 ? -8.781 40.031 7.562 1 98.25 137 THR A C 1
ATOM 1069 O O . THR A 1 137 ? -8.836 39.5 8.664 1 98.25 137 THR A O 1
ATOM 1072 N N . MET A 1 138 ? -7.719 40.188 6.93 1 98.44 138 MET A N 1
ATOM 1073 C CA . MET A 1 138 ? -6.48 39.562 7.395 1 98.44 138 MET A CA 1
ATOM 1074 C C . MET A 1 138 ? -6.07 40.125 8.75 1 98.44 138 MET A C 1
ATOM 1076 O O . MET A 1 138 ? -5.672 39.375 9.641 1 98.44 138 MET A O 1
ATOM 1080 N N . GLU A 1 139 ? -6.109 41.406 8.914 1 98.44 139 GLU A N 1
ATOM 1081 C CA . GLU A 1 139 ? -5.746 41.969 10.203 1 98.44 139 GLU A CA 1
ATOM 1082 C C . GLU A 1 139 ? -6.66 41.469 11.312 1 98.44 139 GLU A C 1
ATOM 1084 O O . GLU A 1 139 ? -6.188 41.094 12.391 1 98.44 139 GLU A O 1
ATOM 1089 N N . THR A 1 140 ? -7.957 41.5 11.039 1 98.69 140 THR A N 1
ATOM 1090 C CA . THR A 1 140 ? -8.938 41 12 1 98.69 140 THR A CA 1
ATOM 1091 C C . THR A 1 140 ? -8.664 39.562 12.367 1 98.69 140 THR A C 1
ATOM 1093 O O . THR A 1 140 ? -8.719 39.188 13.539 1 98.69 140 THR A O 1
ATOM 1096 N N . ASP A 1 141 ? -8.375 38.781 11.398 1 98.81 141 ASP A N 1
ATOM 1097 C CA . ASP A 1 141 ? -8.133 37.375 11.641 1 98.81 141 ASP A CA 1
ATOM 1098 C C . ASP A 1 141 ? -6.863 37.156 12.461 1 98.81 141 ASP A C 1
ATOM 1100 O O . ASP A 1 141 ? -6.852 36.375 13.406 1 98.81 141 ASP A O 1
ATOM 1104 N N . ALA A 1 142 ? -5.82 37.844 12.094 1 98.69 142 ALA A N 1
ATOM 1105 C CA . ALA A 1 142 ? -4.578 37.75 12.859 1 98.69 142 ALA A CA 1
ATOM 1106 C C . ALA A 1 142 ? -4.801 38.094 14.328 1 98.69 142 ALA A C 1
ATOM 1108 O O . ALA A 1 142 ? -4.344 37.375 15.219 1 98.69 142 ALA A O 1
ATOM 1109 N N . ARG A 1 143 ? -5.465 39.156 14.555 1 98.56 143 ARG A N 1
ATOM 1110 C CA . ARG A 1 143 ? -5.766 39.562 15.922 1 98.56 143 ARG A CA 1
ATOM 1111 C C . ARG A 1 143 ? -6.609 38.531 16.641 1 98.56 143 ARG A C 1
ATOM 1113 O O . ARG A 1 143 ? -6.367 38.219 17.797 1 98.56 143 ARG A O 1
ATOM 1120 N N . THR A 1 144 ? -7.605 38 15.945 1 98.75 144 THR A N 1
ATOM 1121 C CA . THR A 1 144 ? -8.484 36.969 16.5 1 98.75 144 THR A CA 1
ATOM 1122 C C . THR A 1 144 ? -7.691 35.75 16.906 1 98.75 144 THR A C 1
ATOM 1124 O O . THR A 1 144 ? -7.875 35.219 18.016 1 98.75 144 THR A O 1
ATOM 1127 N N . PHE A 1 145 ? -6.809 35.312 16.078 1 98.81 145 PHE A N 1
ATOM 1128 C CA . PHE A 1 145 ? -5.984 34.125 16.359 1 98.81 145 PHE A CA 1
ATOM 1129 C C . PHE A 1 145 ? -5.105 34.375 17.578 1 98.81 145 PHE A C 1
ATOM 1131 O O . PHE A 1 145 ? -4.969 33.5 18.438 1 98.81 145 PHE A O 1
ATOM 1138 N N . SER A 1 146 ? -4.527 35.531 17.625 1 98.5 146 SER A N 1
ATOM 1139 C CA . SER A 1 146 ? -3.715 35.906 18.781 1 98.5 146 SER A CA 1
ATOM 1140 C C . SER A 1 146 ? -4.539 35.875 20.062 1 98.5 146 SER A C 1
ATOM 1142 O O . SER A 1 146 ? -4.105 35.312 21.078 1 98.5 146 SER A O 1
ATOM 1144 N N . GLU A 1 147 ? -5.695 36.438 20.031 1 98.44 147 GLU A N 1
ATOM 1145 C CA . GLU A 1 147 ? -6.59 36.469 21.172 1 98.44 147 GLU A CA 1
ATOM 1146 C C . GLU A 1 147 ? -6.977 35.062 21.625 1 98.44 147 GLU A C 1
ATOM 1148 O O . GLU A 1 147 ? -7.125 34.812 22.812 1 98.44 147 GLU A O 1
ATOM 1153 N N . TRP A 1 148 ? -7.176 34.188 20.672 1 98.81 148 TRP A N 1
ATOM 1154 C CA . TRP A 1 148 ? -7.562 32.812 20.969 1 98.81 148 TRP A CA 1
ATOM 1155 C C . TRP A 1 148 ? -6.387 32.031 21.531 1 98.81 148 TRP A C 1
ATOM 1157 O O . TRP A 1 148 ? -6.57 30.953 22.109 1 98.81 148 TRP A O 1
ATOM 1167 N N . GLY A 1 149 ? -5.148 32.5 21.344 1 98.75 149 GLY A N 1
ATOM 1168 C CA . GLY A 1 149 ? -3.971 31.766 21.781 1 98.75 149 GLY A CA 1
ATOM 1169 C C . GLY A 1 149 ? -3.451 30.797 20.75 1 98.75 149 GLY A C 1
ATOM 1170 O O . GLY A 1 149 ? -2.834 29.781 21.094 1 98.75 149 GLY A O 1
ATOM 1171 N N . ILE A 1 150 ? -3.648 31.062 19.5 1 98.81 150 ILE A N 1
ATOM 1172 C CA . ILE A 1 150 ? -3.227 30.203 18.406 1 98.81 150 ILE A CA 1
ATOM 1173 C C . ILE A 1 150 ? -1.713 30.281 18.234 1 98.81 150 ILE A C 1
ATOM 1175 O O . ILE A 1 150 ? -1.134 31.375 18.328 1 98.81 150 ILE A O 1
ATOM 1179 N N . ASP A 1 151 ? -1.086 29.125 17.891 1 98.81 151 ASP A N 1
ATOM 1180 C CA . ASP A 1 151 ? 0.37 29.047 17.797 1 98.81 151 ASP A CA 1
ATOM 1181 C C . ASP A 1 151 ? 0.828 28.781 16.375 1 98.81 151 ASP A C 1
ATOM 1183 O O . ASP A 1 151 ? 2.012 28.922 16.062 1 98.81 151 ASP A O 1
ATOM 1187 N N . SER A 1 152 ? -0.008 28.375 15.523 1 98.75 152 SER A N 1
ATOM 1188 C CA . SER A 1 152 ? 0.287 28.125 14.117 1 98.75 152 SER A CA 1
ATOM 1189 C C . SER A 1 152 ? -0.922 28.422 13.242 1 98.75 152 SER A C 1
ATOM 1191 O O . SER A 1 152 ? -2.064 28.25 13.664 1 98.75 152 SER A O 1
ATOM 1193 N N . PHE A 1 153 ? -0.641 28.938 12.039 1 98.69 153 PHE A N 1
ATOM 1194 C CA . PHE A 1 153 ? -1.698 29.266 11.094 1 98.69 153 PHE A CA 1
ATOM 1195 C C . PHE A 1 153 ? -1.35 28.781 9.695 1 98.69 153 PHE A C 1
ATOM 1197 O O . PHE A 1 153 ? -0.317 29.156 9.141 1 98.69 153 PHE A O 1
ATOM 1204 N N . LYS A 1 154 ? -2.164 27.906 9.172 1 98.69 154 LYS A N 1
ATOM 1205 C CA . LYS A 1 154 ? -2.064 27.484 7.781 1 98.69 154 LYS A CA 1
ATOM 1206 C C . LYS A 1 154 ? -3.016 28.281 6.895 1 98.69 154 LYS A C 1
ATOM 1208 O O . LYS A 1 154 ? -4.215 28.344 7.168 1 98.69 154 LYS A O 1
ATOM 1213 N N . MET A 1 155 ? -2.453 28.891 5.875 1 98.31 155 MET A N 1
ATOM 1214 C CA . MET A 1 155 ? -3.271 29.672 4.953 1 98.31 155 MET A CA 1
ATOM 1215 C C . MET A 1 155 ? -3.215 29.078 3.545 1 98.31 155 MET A C 1
ATOM 1217 O O . MET A 1 155 ? -2.174 29.141 2.887 1 98.31 155 MET A O 1
ATOM 1221 N N . ASP A 1 156 ? -4.344 28.531 3.021 1 97.69 156 ASP A N 1
ATOM 1222 C CA . ASP A 1 156 ? -4.473 28 1.666 1 97.69 156 ASP A CA 1
ATOM 1223 C C . ASP A 1 156 ? -4.883 29.094 0.686 1 97.69 156 ASP A C 1
ATOM 1225 O O . ASP A 1 156 ? -4.984 30.266 1.062 1 97.69 156 ASP A O 1
ATOM 1229 N N . GLY A 1 157 ? -5.082 28.75 -0.587 1 96.94 157 GLY A N 1
ATOM 1230 C CA . GLY A 1 157 ? -5.32 29.766 -1.593 1 96.94 157 GLY A CA 1
ATOM 1231 C C . GLY A 1 157 ? -6.531 29.484 -2.461 1 96.94 157 GLY A C 1
ATOM 1232 O O . GLY A 1 157 ? -6.539 29.812 -3.65 1 96.94 157 GLY A O 1
ATOM 1233 N N . CYS A 1 158 ? -7.492 28.781 -1.9 1 95.69 158 CYS A N 1
ATOM 1234 C CA . CYS A 1 158 ? -8.711 28.5 -2.648 1 95.69 158 CYS A CA 1
ATOM 1235 C C . CYS A 1 158 ? -9.523 29.766 -2.859 1 95.69 158 CYS A C 1
ATOM 1237 O O . CYS A 1 158 ? -9.375 30.734 -2.117 1 95.69 158 CYS A O 1
ATOM 1239 N N . TYR A 1 159 ? -10.367 29.812 -3.947 1 96.38 159 TYR A N 1
ATOM 1240 C CA . TYR A 1 159 ? -11.289 30.906 -4.273 1 96.38 159 TYR A CA 1
ATOM 1241 C C . TYR A 1 159 ? -10.562 32.25 -4.312 1 96.38 159 TYR A C 1
ATOM 1243 O O . TYR A 1 159 ? -11.023 33.219 -3.717 1 96.38 159 TYR A O 1
ATOM 1251 N N . SER A 1 160 ? -9.383 32.188 -4.93 1 95.19 160 SER A N 1
ATOM 1252 C CA . SER A 1 160 ? -8.523 33.344 -5.07 1 95.19 160 SER A CA 1
ATOM 1253 C C . SER A 1 160 ? -7.852 33.375 -6.441 1 95.19 160 SER A C 1
ATOM 1255 O O . SER A 1 160 ? -8.133 32.531 -7.293 1 95.19 160 SER A O 1
ATOM 1257 N N . THR A 1 161 ? -7.047 34.469 -6.664 1 93.62 161 THR A N 1
ATOM 1258 C CA . THR A 1 161 ? -6.219 34.594 -7.863 1 93.62 161 THR A CA 1
ATOM 1259 C C . THR A 1 161 ? -4.738 34.531 -7.504 1 93.62 161 THR A C 1
ATOM 1261 O O . THR A 1 161 ? -4.289 35.281 -6.613 1 93.62 161 THR A O 1
ATOM 1264 N N . THR A 1 162 ? -4.012 33.75 -8.148 1 93.38 162 THR A N 1
ATOM 1265 C CA . THR A 1 162 ? -2.615 33.5 -7.809 1 93.38 162 THR A CA 1
ATOM 1266 C C . THR A 1 162 ? -1.795 34.781 -7.965 1 93.38 162 THR A C 1
ATOM 1268 O O . THR A 1 162 ? -0.753 34.938 -7.324 1 93.38 162 THR A O 1
ATOM 1271 N N . ALA A 1 163 ? -2.211 35.719 -8.742 1 92.5 163 ALA A N 1
ATOM 1272 C CA . ALA A 1 163 ? -1.516 36.969 -8.93 1 92.5 163 ALA A CA 1
ATOM 1273 C C . ALA A 1 163 ? -1.458 37.781 -7.629 1 92.5 163 ALA A C 1
ATOM 1275 O O . ALA A 1 163 ? -0.574 38.625 -7.445 1 92.5 163 ALA A O 1
ATOM 1276 N N . ASP A 1 164 ? -2.318 37.469 -6.676 1 93.94 164 ASP A N 1
ATOM 1277 C CA . ASP A 1 164 ? -2.402 38.188 -5.418 1 93.94 164 ASP A CA 1
ATOM 1278 C C . ASP A 1 164 ? -1.438 37.625 -4.383 1 93.94 164 ASP A C 1
ATOM 1280 O O . ASP A 1 164 ? -1.159 38.25 -3.363 1 93.94 164 ASP A O 1
ATOM 1284 N N . PHE A 1 165 ? -0.958 36.469 -4.551 1 95.62 165 PHE A N 1
ATOM 1285 C CA . PHE A 1 165 ? -0.285 35.719 -3.51 1 95.62 165 PHE A CA 1
ATOM 1286 C C . PHE A 1 165 ? 0.981 36.406 -3.047 1 95.62 165 PHE A C 1
ATOM 1288 O O . PHE A 1 165 ? 1.209 36.562 -1.846 1 95.62 165 PHE A O 1
ATOM 1295 N N . PRO A 1 166 ? 1.828 36.969 -3.998 1 94.5 166 PRO A N 1
ATOM 1296 C CA . PRO A 1 166 ? 3.064 37.625 -3.555 1 94.5 166 PRO A CA 1
ATOM 1297 C C . PRO A 1 166 ? 2.807 38.875 -2.707 1 94.5 166 PRO A C 1
ATOM 1299 O O . PRO A 1 166 ? 3.709 39.344 -2.018 1 94.5 166 PRO A O 1
ATOM 1302 N N . THR A 1 167 ? 1.625 39.312 -2.762 1 95.69 167 THR A N 1
ATOM 1303 C CA . THR A 1 167 ? 1.254 40.469 -1.954 1 95.69 167 THR A CA 1
ATOM 1304 C C . THR A 1 167 ? 0.49 40.062 -0.707 1 95.69 167 THR A C 1
ATOM 1306 O O . THR A 1 167 ? 0.755 40.531 0.393 1 95.69 167 THR A O 1
ATOM 1309 N N . ALA A 1 168 ? -0.4 39.156 -0.874 1 96.88 168 ALA A N 1
ATOM 1310 C CA . ALA A 1 168 ? -1.354 38.781 0.169 1 96.88 168 ALA A CA 1
ATOM 1311 C C . ALA A 1 168 ? -0.666 38.031 1.294 1 96.88 168 ALA A C 1
ATOM 1313 O O . ALA A 1 168 ? -0.913 38.281 2.475 1 96.88 168 ALA A O 1
ATOM 1314 N N . TYR A 1 169 ? 0.122 37.062 0.992 1 97.31 169 TYR A N 1
ATOM 1315 C CA . TYR A 1 169 ? 0.764 36.25 2.023 1 97.31 169 TYR A CA 1
ATOM 1316 C C . TYR A 1 169 ? 1.706 37.094 2.871 1 97.31 169 TYR A C 1
ATOM 1318 O O . TYR A 1 169 ? 1.698 37 4.102 1 97.31 169 TYR A O 1
ATOM 1326 N N . PRO A 1 170 ? 2.535 38 2.293 1 97.06 170 PRO A N 1
ATOM 1327 C CA . PRO A 1 170 ? 3.346 38.906 3.105 1 97.06 170 PRO A CA 1
ATOM 1328 C C . PRO A 1 170 ? 2.5 39.844 3.992 1 97.06 170 PRO A C 1
ATOM 1330 O O . PRO A 1 170 ? 2.895 40.125 5.121 1 97.06 170 PRO A O 1
ATOM 1333 N N . ILE A 1 171 ? 1.361 40.219 3.516 1 98 171 ILE A N 1
ATOM 1334 C CA . ILE A 1 171 ? 0.476 41.062 4.32 1 98 171 ILE A CA 1
ATOM 1335 C C . ILE A 1 171 ? 0.009 40.281 5.551 1 98 171 ILE A C 1
ATOM 1337 O O . ILE A 1 171 ? 0.014 40.812 6.664 1 98 171 ILE A O 1
ATOM 1341 N N . MET A 1 172 ? -0.408 39.062 5.332 1 98.19 172 MET A N 1
ATOM 1342 C CA . MET A 1 172 ? -0.805 38.219 6.469 1 98.19 172 MET A CA 1
ATOM 1343 C C . MET A 1 172 ? 0.362 38.031 7.43 1 98.19 172 MET A C 1
ATOM 1345 O O . MET A 1 172 ? 0.192 38.125 8.648 1 98.19 172 MET A O 1
ATOM 1349 N N . GLU A 1 173 ? 1.533 37.75 6.895 1 97.75 173 GLU A N 1
ATOM 1350 C CA . GLU A 1 173 ? 2.727 37.625 7.727 1 97.75 173 GLU A CA 1
ATOM 1351 C C . GLU A 1 173 ? 2.918 38.844 8.602 1 97.75 173 GLU A C 1
ATOM 1353 O O . GLU A 1 173 ? 3.197 38.75 9.797 1 97.75 173 GLU A O 1
ATOM 1358 N N . PHE A 1 174 ? 2.82 40 8.016 1 97.5 174 PHE A N 1
ATOM 1359 C CA . PHE A 1 174 ? 2.959 41.25 8.727 1 97.5 174 PHE A CA 1
ATOM 1360 C C . PHE A 1 174 ? 1.967 41.344 9.883 1 97.5 174 PHE A C 1
ATOM 1362 O O . PHE A 1 174 ? 2.342 41.688 11.008 1 97.5 174 PHE A O 1
ATOM 1369 N N . TYR A 1 175 ? 0.7 41.031 9.586 1 98.06 175 TYR A N 1
ATOM 1370 C CA . TYR A 1 175 ? -0.334 41.156 10.609 1 98.06 175 TYR A CA 1
ATOM 1371 C C . TYR A 1 175 ? -0.14 40.125 11.719 1 98.06 175 TYR A C 1
ATOM 1373 O O . TYR A 1 175 ? -0.387 40.406 12.891 1 98.06 175 TYR A O 1
ATOM 1381 N N . LEU A 1 176 ? 0.248 38.875 11.398 1 98.19 176 LEU A N 1
ATOM 1382 C CA . LEU A 1 176 ? 0.534 37.875 12.414 1 98.19 176 LEU A CA 1
ATOM 1383 C C . LEU A 1 176 ? 1.635 38.344 13.359 1 98.19 176 LEU A C 1
ATOM 1385 O O . LEU A 1 176 ? 1.496 38.281 14.578 1 98.19 176 LEU A O 1
ATOM 1389 N N . ASN A 1 177 ? 2.68 38.938 12.828 1 96.44 177 ASN A N 1
ATOM 1390 C CA . ASN A 1 177 ? 3.801 39.406 13.625 1 96.44 177 ASN A CA 1
ATOM 1391 C C . ASN A 1 177 ? 3.416 40.625 14.461 1 96.44 177 ASN A C 1
ATOM 1393 O O . ASN A 1 177 ? 3.914 40.812 15.57 1 96.44 177 ASN A O 1
ATOM 1397 N N . LYS A 1 178 ? 2.611 41.438 13.875 1 96.81 178 LYS A N 1
ATOM 1398 C CA . LYS A 1 178 ? 2.176 42.656 14.555 1 96.81 178 LYS A CA 1
ATOM 1399 C C . LYS A 1 178 ? 1.469 42.312 15.867 1 96.81 178 LYS A C 1
ATOM 1401 O O . LYS A 1 178 ? 1.47 43.125 16.797 1 96.81 178 LYS A O 1
ATOM 1406 N N . THR A 1 179 ? 0.848 41.188 15.977 1 97.25 179 THR A N 1
ATOM 1407 C CA . THR A 1 179 ? 0.116 40.812 17.188 1 97.25 179 THR A CA 1
ATOM 1408 C C . THR A 1 179 ? 1.07 40.625 18.359 1 97.25 179 THR A C 1
ATOM 1410 O O . THR A 1 179 ? 0.648 40.656 19.516 1 97.25 179 THR A O 1
ATOM 1413 N N . GLY A 1 180 ? 2.346 40.312 18.062 1 96.12 180 GLY A N 1
ATOM 1414 C CA . GLY A 1 180 ? 3.326 40.031 19.094 1 96.12 180 GLY A CA 1
ATOM 1415 C C . GLY A 1 180 ? 3.352 38.562 19.531 1 96.12 180 GLY A C 1
ATOM 1416 O O . GLY A 1 180 ? 4.305 38.125 20.172 1 96.12 180 GLY A O 1
ATOM 1417 N N . ARG A 1 181 ? 2.387 37.844 19.172 1 96.38 181 ARG A N 1
ATOM 1418 C CA . ARG A 1 181 ? 2.371 36.406 19.484 1 96.38 181 ARG A CA 1
ATOM 1419 C C . ARG A 1 181 ? 3.15 35.625 18.438 1 96.38 181 ARG A C 1
ATOM 1421 O O . ARG A 1 181 ? 3 35.844 17.234 1 96.38 181 ARG A O 1
ATOM 1428 N N . PRO A 1 182 ? 4.031 34.75 18.906 1 96.44 182 PRO A N 1
ATOM 1429 C CA . PRO A 1 182 ? 4.703 33.875 17.938 1 96.44 182 PRO A CA 1
ATOM 1430 C C . PRO A 1 182 ? 3.764 32.844 17.297 1 96.44 182 PRO A C 1
ATOM 1432 O O . PRO A 1 182 ? 3.279 31.938 17.984 1 96.44 182 PRO A O 1
ATOM 1435 N N . ILE A 1 183 ? 3.48 33 16.031 1 98.31 183 ILE A N 1
ATOM 1436 C CA . ILE A 1 183 ? 2.596 32.125 15.297 1 98.31 183 ILE A CA 1
ATOM 1437 C C . ILE A 1 183 ? 3.336 31.531 14.094 1 98.31 183 ILE A C 1
ATOM 1439 O O . ILE A 1 183 ? 3.752 32.281 13.195 1 98.31 183 ILE A O 1
ATOM 1443 N N . LEU A 1 184 ? 3.568 30.234 14.086 1 98.5 184 LEU A N 1
ATOM 1444 C CA . LEU A 1 184 ? 4.145 29.562 12.93 1 98.5 184 LEU A CA 1
ATOM 1445 C C . LEU A 1 184 ? 3.266 29.75 11.695 1 98.5 184 LEU A C 1
ATOM 1447 O O . LEU A 1 184 ? 2.074 29.438 11.719 1 98.5 184 LEU A O 1
ATOM 1451 N N . PHE A 1 185 ? 3.83 30.281 10.664 1 98.56 185 PHE A N 1
ATOM 1452 C CA . PHE A 1 185 ? 3.051 30.578 9.469 1 98.56 185 PHE A CA 1
ATOM 1453 C C . PHE A 1 185 ? 3.307 29.547 8.383 1 98.56 185 PHE A C 1
ATOM 1455 O O . PHE A 1 185 ? 4.41 29.469 7.836 1 98.56 185 PHE A O 1
ATOM 1462 N N . SER A 1 186 ? 2.33 28.734 8.086 1 98.19 186 SER A N 1
ATOM 1463 C CA . SER A 1 186 ? 2.342 27.719 7.031 1 98.19 186 SER A CA 1
ATOM 1464 C C . SER A 1 186 ? 1.611 28.219 5.789 1 98.19 186 SER A C 1
ATOM 1466 O O . SER A 1 186 ? 0.391 28.391 5.805 1 98.19 186 SER A O 1
ATOM 1468 N N . CYS A 1 187 ? 2.377 28.375 4.73 1 96.88 187 CYS A N 1
ATOM 1469 C CA . CYS A 1 187 ? 1.829 28.922 3.488 1 96.88 187 CYS A CA 1
ATOM 1470 C C . CYS A 1 187 ? 1.607 27.812 2.467 1 96.88 187 CYS A C 1
ATOM 1472 O O . CYS A 1 187 ? 2.439 26.906 2.326 1 96.88 187 CYS A O 1
ATOM 1474 N N . SER A 1 188 ? 0.453 27.828 1.77 1 93.94 188 SER A N 1
ATOM 1475 C CA . SER A 1 188 ? 0.244 26.922 0.654 1 93.94 188 SER A CA 1
ATOM 1476 C C . SER A 1 188 ? 0.437 27.625 -0.685 1 93.94 188 SER A C 1
ATOM 1478 O O . SER A 1 188 ? -0.012 27.125 -1.722 1 93.94 188 SER A O 1
ATOM 1480 N N . TRP A 1 189 ? 1.098 28.719 -0.667 1 90.88 189 TRP A N 1
ATOM 1481 C CA . TRP A 1 189 ? 1.34 29.641 -1.765 1 90.88 189 TRP A CA 1
ATOM 1482 C C . TRP A 1 189 ? 1.807 28.906 -3.014 1 90.88 189 TRP A C 1
ATOM 1484 O O . TRP A 1 189 ? 1.105 28.875 -4.027 1 90.88 189 TRP A O 1
ATOM 1494 N N . PRO A 1 190 ? 2.812 28.156 -3.012 1 89.56 190 PRO A N 1
ATOM 1495 C CA . PRO A 1 190 ? 3.322 27.562 -4.25 1 89.56 190 PRO A CA 1
ATOM 1496 C C . PRO A 1 190 ? 2.488 26.375 -4.719 1 89.56 190 PRO A C 1
ATOM 1498 O O . PRO A 1 190 ? 2.52 26.016 -5.898 1 89.56 190 PRO A O 1
ATOM 1501 N N . ALA A 1 191 ? 1.731 25.75 -3.859 1 90 191 ALA A N 1
ATOM 1502 C CA . ALA A 1 191 ? 0.919 24.609 -4.238 1 90 191 ALA A CA 1
ATOM 1503 C C . ALA A 1 191 ? -0.128 24.984 -5.281 1 90 191 ALA A C 1
ATOM 1505 O O . ALA A 1 191 ? -0.509 24.172 -6.121 1 90 191 ALA A O 1
ATOM 1506 N N . TYR A 1 192 ? -0.508 26.25 -5.297 1 91.19 192 TYR A N 1
ATOM 1507 C CA . TYR A 1 192 ? -1.553 26.719 -6.199 1 91.19 192 TYR A CA 1
ATOM 1508 C C . TYR A 1 192 ? -0.951 27.359 -7.449 1 91.19 192 TYR A C 1
ATOM 1510 O O . TYR A 1 192 ? -1.678 27.828 -8.32 1 91.19 192 TYR A O 1
ATOM 1518 N N . MET A 1 193 ? 0.375 27.344 -7.547 1 87.5 193 MET A N 1
ATOM 1519 C CA . MET A 1 193 ? 1.082 28 -8.648 1 87.5 193 MET A CA 1
ATOM 1520 C C . MET A 1 193 ? 2 27 -9.359 1 87.5 193 MET A C 1
ATOM 1522 O O . MET A 1 193 ? 3.021 27.391 -9.93 1 87.5 193 MET A O 1
ATOM 1526 N N . GLN A 1 194 ? 1.794 25.828 -9.383 1 76.69 194 GLN A N 1
ATOM 1527 C CA . GLN A 1 194 ? 2.723 24.781 -9.789 1 76.69 194 GLN A CA 1
ATOM 1528 C C . GLN A 1 194 ? 3.164 24.969 -11.234 1 76.69 194 GLN A C 1
ATOM 1530 O O . GLN A 1 194 ? 4.262 24.562 -11.617 1 76.69 194 GLN A O 1
ATOM 1535 N N . THR A 1 195 ? 2.443 25.609 -12.031 1 73.06 195 THR A N 1
ATOM 1536 C CA . THR A 1 195 ? 2.771 25.781 -13.445 1 73.06 195 THR A CA 1
ATOM 1537 C C . THR A 1 195 ? 3.33 27.188 -13.703 1 73.06 195 THR A C 1
ATOM 1539 O O . THR A 1 195 ? 3.541 27.562 -14.852 1 73.06 195 THR A O 1
ATOM 1542 N N . LYS A 1 196 ? 3.574 27.922 -12.68 1 77.62 196 LYS A N 1
ATOM 1543 C CA . LYS A 1 196 ? 4.023 29.312 -12.812 1 77.62 196 LYS A CA 1
ATOM 1544 C C . LYS A 1 196 ? 5.43 29.484 -12.242 1 77.62 196 LYS A C 1
ATOM 1546 O O . LYS A 1 196 ? 5.977 28.578 -11.633 1 77.62 196 LYS A O 1
ATOM 1551 N N . ASP A 1 197 ? 5.918 30.656 -12.578 1 82.69 197 ASP A N 1
ATOM 1552 C CA . ASP A 1 197 ? 7.199 31.016 -11.977 1 82.69 197 ASP A CA 1
ATOM 1553 C C . ASP A 1 197 ? 7.027 31.391 -10.508 1 82.69 197 ASP A C 1
ATOM 1555 O O . ASP A 1 197 ? 6.273 32.312 -10.188 1 82.69 197 ASP A O 1
ATOM 1559 N N . ILE A 1 198 ? 7.672 30.672 -9.664 1 90.5 198 ILE A N 1
ATOM 1560 C CA . ILE A 1 198 ? 7.496 30.844 -8.227 1 90.5 198 ILE A CA 1
ATOM 1561 C C . ILE A 1 198 ? 8.734 31.516 -7.641 1 90.5 198 ILE A C 1
ATOM 1563 O O . ILE A 1 198 ? 9.867 31.109 -7.922 1 90.5 198 ILE A O 1
ATOM 1567 N N . ASN A 1 199 ? 8.516 32.594 -6.91 1 92.06 199 ASN A N 1
ATOM 1568 C CA . ASN A 1 199 ? 9.586 33.281 -6.18 1 92.06 199 ASN A CA 1
ATOM 1569 C C . ASN A 1 199 ? 9.828 32.625 -4.816 1 92.06 199 ASN A C 1
ATOM 1571 O O . ASN A 1 199 ? 9.391 33.156 -3.793 1 92.06 199 ASN A O 1
ATOM 1575 N N . TYR A 1 200 ? 10.586 31.625 -4.734 1 93.25 200 TYR A N 1
ATOM 1576 C CA . TYR A 1 200 ? 10.789 30.844 -3.521 1 93.25 200 TYR A CA 1
ATOM 1577 C C . TYR A 1 200 ? 11.547 31.641 -2.473 1 93.25 200 TYR A C 1
ATOM 1579 O O . TYR A 1 200 ? 11.266 31.547 -1.276 1 93.25 200 TYR A O 1
ATOM 1587 N N . PRO A 1 201 ? 12.5 32.469 -2.898 1 93.31 201 PRO A N 1
ATOM 1588 C CA . PRO A 1 201 ? 13.156 33.281 -1.888 1 93.31 201 PRO A CA 1
ATOM 1589 C C . PRO A 1 201 ? 12.172 34.219 -1.146 1 93.31 201 PRO A C 1
ATOM 1591 O O . PRO A 1 201 ? 12.289 34.375 0.07 1 93.31 201 PRO A O 1
ATOM 1594 N N . LEU A 1 202 ? 11.219 34.75 -1.884 1 94 202 LEU A N 1
ATOM 1595 C CA . LEU A 1 202 ? 10.203 35.562 -1.23 1 94 202 LEU A CA 1
ATOM 1596 C C . LEU A 1 202 ? 9.359 34.75 -0.273 1 94 202 LEU A C 1
ATOM 1598 O O . LEU A 1 202 ? 9.031 35.188 0.825 1 94 202 LEU A O 1
ATOM 1602 N N . ILE A 1 203 ? 9.023 33.594 -0.674 1 95 203 ILE A N 1
ATOM 1603 C CA . ILE A 1 203 ? 8.227 32.719 0.161 1 95 203 ILE A CA 1
ATOM 1604 C C . ILE A 1 203 ? 9 32.375 1.435 1 95 203 ILE A C 1
ATOM 1606 O O . ILE A 1 203 ? 8.445 32.438 2.535 1 95 203 ILE A O 1
ATOM 1610 N N . ALA A 1 204 ? 10.266 32.094 1.277 1 94.31 204 ALA A N 1
ATOM 1611 C CA . ALA A 1 204 ? 11.117 31.766 2.416 1 94.31 204 ALA A CA 1
ATOM 1612 C C . ALA A 1 204 ? 11.242 32.938 3.381 1 94.31 204 ALA A C 1
ATOM 1614 O O . ALA A 1 204 ? 11.359 32.75 4.594 1 94.31 204 ALA A O 1
ATOM 1615 N N . GLU A 1 205 ? 11.172 34.094 2.889 1 94.31 205 GLU A N 1
ATOM 1616 C CA . GLU A 1 205 ? 11.266 35.281 3.713 1 94.31 205 GLU A CA 1
ATOM 1617 C C . GLU A 1 205 ? 9.984 35.5 4.512 1 94.31 205 GLU A C 1
ATOM 1619 O O . GLU A 1 205 ? 10.023 36.094 5.594 1 94.31 205 GLU A O 1
ATOM 1624 N N . LYS A 1 206 ? 8.898 34.969 3.977 1 96.31 206 LYS A N 1
ATOM 1625 C CA . LYS A 1 206 ? 7.617 35.406 4.523 1 96.31 206 LYS A CA 1
ATOM 1626 C C . LYS A 1 206 ? 6.902 34.25 5.219 1 96.31 206 LYS A C 1
ATOM 1628 O O . LYS A 1 206 ? 5.957 34.469 5.977 1 96.31 206 LYS A O 1
ATOM 1633 N N . CYS A 1 207 ? 7.277 33.062 5.02 1 97.25 207 CYS A N 1
ATOM 1634 C CA . CYS A 1 207 ? 6.613 31.875 5.562 1 97.25 207 CYS A CA 1
ATOM 1635 C C . CYS A 1 207 ? 7.609 30.969 6.277 1 97.25 207 CYS A C 1
ATOM 1637 O O . CYS A 1 207 ? 8.766 30.859 5.859 1 97.25 207 CYS A O 1
ATOM 1639 N N . ASN A 1 208 ? 7.203 30.328 7.348 1 98.06 208 ASN A N 1
ATOM 1640 C CA . ASN A 1 208 ? 8.055 29.359 8.031 1 98.06 208 ASN A CA 1
ATOM 1641 C C . ASN A 1 208 ? 8.109 28.031 7.266 1 98.06 208 ASN A C 1
ATOM 1643 O O . ASN A 1 208 ? 9.172 27.422 7.172 1 98.06 208 ASN A O 1
ATOM 1647 N N . ILE A 1 209 ? 6.926 27.578 6.844 1 98.06 209 ILE A N 1
ATOM 1648 C CA . ILE A 1 209 ? 6.82 26.375 6.02 1 98.06 209 ILE A CA 1
ATOM 1649 C C . ILE A 1 209 ? 5.836 26.625 4.875 1 98.06 209 ILE A C 1
ATOM 1651 O O . ILE A 1 209 ? 4.977 27.5 4.965 1 98.06 209 ILE A O 1
ATOM 1655 N N . TRP A 1 210 ? 6.02 25.875 3.791 1 97.5 210 TRP A N 1
ATOM 1656 C CA . TRP A 1 210 ? 5.102 26.047 2.672 1 97.5 210 TRP A CA 1
ATOM 1657 C C . TRP A 1 210 ? 4.934 24.75 1.887 1 97.5 210 TRP A C 1
ATOM 1659 O O . TRP A 1 210 ? 5.891 24 1.706 1 97.5 210 TRP A O 1
ATOM 1669 N N . ARG A 1 211 ? 3.746 24.484 1.411 1 96.25 211 ARG A N 1
ATOM 1670 C CA . ARG A 1 211 ? 3.445 23.328 0.583 1 96.25 211 ARG A CA 1
ATOM 1671 C C . ARG A 1 211 ? 3.598 23.656 -0.898 1 96.25 211 ARG A C 1
ATOM 1673 O O . ARG A 1 211 ? 3.104 24.688 -1.366 1 96.25 211 ARG A O 1
ATOM 1680 N N . ASN A 1 212 ? 4.227 22.781 -1.636 1 92.5 212 ASN A N 1
ATOM 1681 C CA . ASN A 1 212 ? 4.539 23.016 -3.041 1 92.5 212 ASN A CA 1
ATOM 1682 C C . ASN A 1 212 ? 3.66 22.188 -3.961 1 92.5 212 ASN A C 1
ATOM 1684 O O . ASN A 1 212 ? 3.533 22.484 -5.148 1 92.5 212 ASN A O 1
ATOM 1688 N N . TYR A 1 213 ? 3.088 21.203 -3.422 1 92.25 213 TYR A N 1
ATOM 1689 C CA . TYR A 1 213 ? 2.469 20.188 -4.262 1 92.25 213 TYR A CA 1
ATOM 1690 C C . TYR A 1 213 ? 1.071 19.844 -3.762 1 92.25 213 TYR A C 1
ATOM 1692 O O . TYR A 1 213 ? 0.562 20.469 -2.836 1 92.25 213 TYR A O 1
ATOM 1700 N N . ASP A 1 214 ? 0.469 18.891 -4.391 1 91 214 ASP A N 1
ATOM 1701 C CA . ASP A 1 214 ? -0.893 18.469 -4.074 1 91 214 ASP A CA 1
ATOM 1702 C C . ASP A 1 214 ? -0.968 17.859 -2.68 1 91 214 ASP A C 1
ATOM 1704 O O . ASP A 1 214 ? 0.037 17.375 -2.154 1 91 214 ASP A O 1
ATOM 1708 N N . ASP A 1 215 ? -2.193 17.922 -2.229 1 94.44 215 ASP A N 1
ATOM 1709 C CA . ASP A 1 215 ? -2.438 17.234 -0.966 1 94.44 215 ASP A CA 1
ATOM 1710 C C . ASP A 1 215 ? -2.041 15.766 -1.06 1 94.44 215 ASP A C 1
ATOM 1712 O O . ASP A 1 215 ? -2.32 15.102 -2.061 1 94.44 215 ASP A O 1
ATOM 1716 N N . ILE A 1 216 ? -1.366 15.367 -0.009 1 97.94 216 ILE A N 1
ATOM 1717 C CA . ILE A 1 216 ? -1.059 13.945 0.063 1 97.94 216 ILE A CA 1
ATOM 1718 C C . ILE A 1 216 ? -2.34 13.148 0.316 1 97.94 216 ILE A C 1
ATOM 1720 O O . ILE A 1 216 ? -3.217 13.602 1.059 1 97.94 216 ILE A O 1
ATOM 1724 N N . ALA A 1 217 ? -2.475 11.992 -0.318 1 98 217 ALA A N 1
ATOM 1725 C CA . ALA A 1 217 ? -3.543 11.031 -0.075 1 98 217 ALA A CA 1
ATOM 1726 C C . ALA A 1 217 ? -3.023 9.812 0.687 1 98 217 ALA A C 1
ATOM 1728 O O . ALA A 1 217 ? -1.812 9.594 0.759 1 98 217 ALA A O 1
ATOM 1729 N N . ASP A 1 218 ? -3.92 9.094 1.279 1 98.12 218 ASP A N 1
ATOM 1730 C CA . ASP A 1 218 ? -3.559 7.875 1.996 1 98.12 218 ASP A CA 1
ATOM 1731 C C . ASP A 1 218 ? -3.238 6.742 1.024 1 98.12 218 ASP A C 1
ATOM 1733 O O . ASP A 1 218 ? -3.934 5.723 0.999 1 98.12 218 ASP A O 1
ATOM 1737 N N . SER A 1 219 ? -2.156 6.887 0.262 1 97.94 219 SER A N 1
ATOM 1738 C CA . SER A 1 219 ? -1.766 5.898 -0.737 1 97.94 219 SER A CA 1
ATOM 1739 C C . SER A 1 219 ? -0.278 5.996 -1.06 1 97.94 219 SER A C 1
ATOM 1741 O O . SER A 1 219 ? 0.301 7.082 -1.018 1 97.94 219 SER A O 1
ATOM 1743 N N . TRP A 1 220 ? 0.28 4.871 -1.385 1 98.44 220 TRP A N 1
ATOM 1744 C CA . TRP A 1 220 ? 1.687 4.797 -1.767 1 98.44 220 TRP A CA 1
ATOM 1745 C C . TRP A 1 220 ? 1.948 5.594 -3.041 1 98.44 220 TRP A C 1
ATOM 1747 O O . TRP A 1 220 ? 2.996 6.227 -3.18 1 98.44 220 TRP A O 1
ATOM 1757 N N . ASP A 1 221 ? 1.037 5.613 -3.969 1 97.56 221 ASP A N 1
ATOM 1758 C CA . ASP A 1 221 ? 1.189 6.371 -5.207 1 97.56 221 ASP A CA 1
ATOM 1759 C C . ASP A 1 221 ? 1.341 7.863 -4.918 1 97.56 221 ASP A C 1
ATOM 1761 O O . ASP A 1 221 ? 2.162 8.539 -5.543 1 97.56 221 ASP A O 1
ATOM 1765 N N . SER A 1 222 ? 0.55 8.328 -3.994 1 98.31 222 SER A N 1
ATOM 1766 C CA . SER A 1 222 ? 0.644 9.742 -3.621 1 98.31 222 SER A CA 1
ATOM 1767 C C . SER A 1 222 ? 2.006 10.062 -3.014 1 98.31 222 SER A C 1
ATOM 1769 O O . SER A 1 222 ? 2.629 11.062 -3.369 1 98.31 222 SER A O 1
ATOM 1771 N N . VAL A 1 223 ? 2.486 9.203 -2.127 1 98.69 223 VAL A N 1
ATOM 1772 C CA . VAL A 1 223 ? 3.785 9.383 -1.486 1 98.69 223 VAL A CA 1
ATOM 1773 C C . VAL A 1 223 ? 4.887 9.406 -2.545 1 98.69 223 VAL A C 1
ATOM 1775 O O . VAL A 1 223 ? 5.73 10.305 -2.557 1 98.69 223 VAL A O 1
ATOM 1778 N N . LYS A 1 224 ? 4.844 8.484 -3.496 1 98.31 224 LYS A N 1
ATOM 1779 C CA . LYS A 1 224 ? 5.867 8.383 -4.531 1 98.31 224 LYS A CA 1
ATOM 1780 C C . LYS A 1 224 ? 5.887 9.625 -5.41 1 98.31 224 LYS A C 1
ATOM 1782 O O . LYS A 1 224 ? 6.953 10.125 -5.77 1 98.31 224 LYS A O 1
ATOM 1787 N N . THR A 1 225 ? 4.711 10.117 -5.727 1 97.75 225 THR A N 1
ATOM 1788 C CA . THR A 1 225 ? 4.625 11.266 -6.617 1 97.75 225 THR A CA 1
ATOM 1789 C C . THR A 1 225 ? 5.191 12.516 -5.945 1 97.75 225 THR A C 1
ATOM 1791 O O . THR A 1 225 ? 5.848 13.336 -6.59 1 97.75 225 THR A O 1
ATOM 1794 N N . ILE A 1 226 ? 4.953 12.625 -4.707 1 98.06 226 ILE A N 1
ATOM 1795 C CA . ILE A 1 226 ? 5.484 13.758 -3.953 1 98.06 226 ILE A CA 1
ATOM 1796 C C . ILE A 1 226 ? 7.004 13.641 -3.859 1 98.06 226 ILE A C 1
ATOM 1798 O O . ILE A 1 226 ? 7.719 14.625 -4.082 1 98.06 226 ILE A O 1
ATOM 1802 N N . ILE A 1 227 ? 7.484 12.438 -3.568 1 98.44 227 ILE A N 1
ATOM 1803 C CA . ILE A 1 227 ? 8.93 12.211 -3.512 1 98.44 227 ILE A CA 1
ATOM 1804 C C . ILE A 1 227 ? 9.555 12.562 -4.859 1 98.44 227 ILE A C 1
ATOM 1806 O O . ILE A 1 227 ? 10.594 13.219 -4.914 1 98.44 227 ILE A O 1
ATOM 1810 N N . LYS A 1 228 ? 8.922 12.141 -5.922 1 97.31 228 LYS A N 1
ATOM 1811 C CA . LYS A 1 228 ? 9.422 12.43 -7.262 1 97.31 228 LYS A CA 1
ATOM 1812 C C . LYS A 1 228 ? 9.477 13.938 -7.508 1 97.31 228 LYS A C 1
ATOM 1814 O O . LYS A 1 228 ? 10.438 14.445 -8.086 1 97.31 228 LYS A O 1
ATOM 1819 N N . PHE A 1 229 ? 8.453 14.648 -7.109 1 97 229 PHE A N 1
ATOM 1820 C CA . PHE A 1 229 ? 8.375 16.094 -7.297 1 97 229 PHE A CA 1
ATOM 1821 C C . PHE A 1 229 ? 9.57 16.781 -6.66 1 97 229 PHE A C 1
ATOM 1823 O O . PHE A 1 229 ? 10.25 17.578 -7.312 1 97 229 PHE A O 1
ATOM 1830 N N . TYR A 1 230 ? 9.852 16.438 -5.461 1 96.62 230 TYR A N 1
ATOM 1831 C CA . TYR A 1 230 ? 10.945 17.078 -4.742 1 96.62 230 TYR A CA 1
ATOM 1832 C C . TYR A 1 230 ? 12.297 16.562 -5.227 1 96.62 230 TYR A C 1
ATOM 1834 O O . TYR A 1 230 ? 13.281 17.297 -5.23 1 96.62 230 TYR A O 1
ATOM 1842 N N . GLY A 1 231 ? 12.352 15.305 -5.637 1 96.69 231 GLY A N 1
ATOM 1843 C CA . GLY A 1 231 ? 13.57 14.758 -6.219 1 96.69 231 GLY A CA 1
ATOM 1844 C C . GLY A 1 231 ? 13.945 15.414 -7.539 1 96.69 231 GLY A C 1
ATOM 1845 O O . GLY A 1 231 ? 15.125 15.633 -7.816 1 96.69 231 GLY A O 1
ATOM 1846 N N . ASP A 1 232 ? 12.938 15.719 -8.32 1 94.31 232 ASP A N 1
ATOM 1847 C CA . ASP A 1 232 ? 13.18 16.391 -9.594 1 94.31 232 ASP A CA 1
ATOM 1848 C C . ASP A 1 232 ? 13.695 17.812 -9.375 1 94.31 232 ASP A C 1
ATOM 1850 O O . ASP A 1 232 ? 14.344 18.391 -10.258 1 94.31 232 ASP A O 1
ATOM 1854 N N . ASN A 1 233 ? 13.289 18.391 -8.234 1 92.44 233 ASN A N 1
ATOM 1855 C CA . ASN A 1 233 ? 13.852 19.641 -7.738 1 92.44 233 ASN A CA 1
ATOM 1856 C C . ASN A 1 233 ? 13.766 20.75 -8.789 1 92.44 233 ASN A C 1
ATOM 1858 O O . ASN A 1 233 ? 14.719 21.516 -8.969 1 92.44 233 ASN A O 1
ATOM 1862 N N . LYS A 1 234 ? 12.703 20.859 -9.453 1 86.56 234 LYS A N 1
ATOM 1863 C CA . LYS A 1 234 ? 12.531 21.859 -10.5 1 86.56 234 LYS A CA 1
ATOM 1864 C C . LYS A 1 234 ? 12.547 23.266 -9.922 1 86.56 234 LYS A C 1
ATOM 1866 O O . LYS A 1 234 ? 12.883 24.234 -10.617 1 86.56 234 LYS A O 1
ATOM 1871 N N . GLY A 1 235 ? 12.312 23.422 -8.656 1 85.19 235 GLY A N 1
ATOM 1872 C CA . GLY A 1 235 ? 12.273 24.734 -8.023 1 85.19 235 GLY A CA 1
ATOM 1873 C C . GLY A 1 235 ? 13.516 25.047 -7.215 1 85.19 235 GLY A C 1
ATOM 1874 O O . GLY A 1 235 ? 13.539 26.016 -6.453 1 85.19 235 GLY A O 1
ATOM 1875 N N . ASN A 1 236 ? 14.43 24.219 -7.34 1 88.5 236 ASN A N 1
ATOM 1876 C CA . ASN A 1 236 ? 15.633 24.359 -6.523 1 88.5 236 ASN A CA 1
ATOM 1877 C C . ASN A 1 236 ? 15.289 24.484 -5.039 1 88.5 236 ASN A C 1
ATOM 1879 O O . ASN A 1 236 ? 15.719 25.438 -4.379 1 88.5 236 ASN A O 1
ATOM 1883 N N . PHE A 1 237 ? 14.578 23.609 -4.508 1 92 237 PHE A N 1
ATOM 1884 C CA . PHE A 1 237 ? 13.914 23.672 -3.209 1 92 237 PHE A CA 1
ATOM 1885 C C . PHE A 1 237 ? 14.938 23.734 -2.08 1 92 237 PHE A C 1
ATOM 1887 O O . PHE A 1 237 ? 14.711 24.406 -1.068 1 92 237 PHE A O 1
ATOM 1894 N N . SER A 1 238 ? 16.047 23.016 -2.281 1 90.81 238 SER A N 1
ATOM 1895 C CA . SER A 1 238 ? 17.062 22.969 -1.232 1 90.81 238 SER A CA 1
ATOM 1896 C C . SER A 1 238 ? 17.688 24.344 -1.006 1 90.81 238 SER A C 1
ATOM 1898 O O . SER A 1 238 ? 18.172 24.641 0.094 1 90.81 238 SER A O 1
ATOM 1900 N N . ALA A 1 239 ? 17.656 25.172 -1.96 1 91.94 239 ALA A N 1
ATOM 1901 C CA . ALA A 1 239 ? 18.297 26.469 -1.89 1 91.94 239 ALA A CA 1
ATOM 1902 C C . ALA A 1 239 ? 17.578 27.406 -0.925 1 91.94 239 ALA A C 1
ATOM 1904 O O . ALA A 1 239 ? 18.141 28.406 -0.464 1 91.94 239 ALA A O 1
ATOM 1905 N N . VAL A 1 240 ? 16.344 27.062 -0.668 1 92.19 240 VAL A N 1
ATOM 1906 C CA . VAL A 1 240 ? 15.57 27.984 0.162 1 92.19 240 VAL A CA 1
ATOM 1907 C C . VAL A 1 240 ? 15.164 27.281 1.458 1 92.19 240 VAL A C 1
ATOM 1909 O O . VAL A 1 240 ? 14.32 27.781 2.203 1 92.19 240 VAL A O 1
ATOM 1912 N N . ALA A 1 241 ? 15.672 26.141 1.714 1 94 241 ALA A N 1
ATOM 1913 C CA . ALA A 1 241 ? 15.359 25.406 2.936 1 94 241 ALA A CA 1
ATOM 1914 C C . ALA A 1 241 ? 16.438 25.609 3.992 1 94 241 ALA A C 1
ATOM 1916 O O . ALA A 1 241 ? 17.641 25.609 3.68 1 94 241 ALA A O 1
ATOM 1917 N N . GLY A 1 242 ? 16.031 25.797 5.242 1 95.56 242 GLY A N 1
ATOM 1918 C CA . GLY A 1 242 ? 16.922 25.984 6.383 1 95.56 242 GLY A CA 1
ATOM 1919 C C . GLY A 1 242 ? 16.188 26.438 7.637 1 95.56 242 GLY A C 1
ATOM 1920 O O . GLY A 1 242 ? 14.961 26.547 7.641 1 95.56 242 GLY A O 1
ATOM 1921 N N . PRO A 1 243 ? 16.969 26.656 8.688 1 96.12 243 PRO A N 1
ATOM 1922 C CA . PRO A 1 243 ? 16.344 27.078 9.938 1 96.12 243 PRO A CA 1
ATOM 1923 C C . PRO A 1 243 ? 15.445 28.312 9.75 1 96.12 243 PRO A C 1
ATOM 1925 O O . PRO A 1 243 ? 15.914 29.359 9.312 1 96.12 243 PRO A O 1
ATOM 1928 N N . GLY A 1 244 ? 14.203 28.141 10.016 1 95.75 244 GLY A N 1
ATOM 1929 C CA . GLY A 1 244 ? 13.219 29.203 9.867 1 95.75 244 GLY A CA 1
ATOM 1930 C C . GLY A 1 244 ? 12.32 29.016 8.656 1 95.75 244 GLY A C 1
ATOM 1931 O O . GLY A 1 244 ? 11.266 29.656 8.562 1 95.75 244 GLY A O 1
ATOM 1932 N N . ASN A 1 245 ? 12.828 28.188 7.711 1 95.12 245 ASN A N 1
ATOM 1933 C CA . ASN A 1 245 ? 12.133 28.031 6.441 1 95.12 245 ASN A CA 1
ATOM 1934 C C . ASN A 1 245 ? 12.227 26.594 5.93 1 95.12 245 ASN A C 1
ATOM 1936 O O . ASN A 1 245 ? 13.32 26.125 5.617 1 95.12 245 ASN A O 1
ATOM 1940 N N . PHE A 1 246 ? 11.07 25.938 5.707 1 97.75 246 PHE A N 1
ATOM 1941 C CA . PHE A 1 246 ? 11.141 24.547 5.25 1 97.75 246 PHE A CA 1
ATOM 1942 C C . PHE A 1 246 ? 10.055 24.266 4.219 1 97.75 246 PHE A C 1
ATOM 1944 O O . PHE A 1 246 ? 8.922 24.734 4.352 1 97.75 246 PHE A O 1
ATOM 1951 N N . ASN A 1 247 ? 10.461 23.5 3.154 1 97.25 247 ASN A N 1
ATOM 1952 C CA . ASN A 1 247 ? 9.477 22.922 2.246 1 97.25 247 ASN A CA 1
ATOM 1953 C C . ASN A 1 247 ? 8.609 21.891 2.949 1 97.25 247 ASN A C 1
ATOM 1955 O O . ASN A 1 247 ? 9.102 21.109 3.773 1 97.25 247 ASN A O 1
ATOM 1959 N N . ASP A 1 248 ? 7.391 21.922 2.623 1 98 248 ASP A N 1
ATOM 1960 C CA . ASP A 1 248 ? 6.457 20.984 3.248 1 98 248 ASP A CA 1
ATOM 1961 C C . ASP A 1 248 ? 5.883 20.016 2.223 1 98 248 ASP A C 1
ATOM 1963 O O . ASP A 1 248 ? 4.988 20.375 1.452 1 98 248 ASP A O 1
ATOM 1967 N N . PRO A 1 249 ? 6.375 18.781 2.201 1 98.06 249 PRO A N 1
ATOM 1968 C CA . PRO A 1 249 ? 5.797 17.766 1.32 1 98.06 249 PRO A CA 1
ATOM 1969 C C . PRO A 1 249 ? 4.465 17.234 1.837 1 98.06 249 PRO A C 1
ATOM 1971 O O . PRO A 1 249 ? 3.959 16.219 1.323 1 98.06 249 PRO A O 1
ATOM 1974 N N . ASP A 1 250 ? 3.912 17.859 2.775 1 98.38 250 ASP A N 1
ATOM 1975 C CA . ASP A 1 250 ? 2.578 17.594 3.307 1 98.38 250 ASP A CA 1
ATOM 1976 C C . ASP A 1 250 ? 2.623 16.531 4.398 1 98.38 250 ASP A C 1
ATOM 1978 O O . ASP A 1 250 ? 3.701 16.172 4.879 1 98.38 250 ASP A O 1
ATOM 1982 N N . MET A 1 251 ? 1.509 16.031 4.824 1 98.62 251 MET A N 1
ATOM 1983 C CA . MET A 1 251 ? 1.307 15.312 6.078 1 98.62 251 MET A CA 1
ATOM 1984 C C . MET A 1 251 ? 1.952 13.93 6.02 1 98.62 251 MET A C 1
ATOM 1986 O O . MET A 1 251 ? 2.178 13.391 4.934 1 98.62 251 MET A O 1
ATOM 1990 N N . ILE A 1 252 ? 2.248 13.445 7.195 1 98.88 252 ILE A N 1
ATOM 1991 C CA . ILE A 1 252 ? 2.646 12.062 7.414 1 98.88 252 ILE A CA 1
ATOM 1992 C C . ILE A 1 252 ? 1.406 11.18 7.543 1 98.88 252 ILE A C 1
ATOM 1994 O O . ILE A 1 252 ? 0.56 11.414 8.406 1 98.88 252 ILE A O 1
ATOM 1998 N N . ILE A 1 253 ? 1.362 10.109 6.742 1 98.81 253 ILE A N 1
ATOM 1999 C CA . ILE A 1 253 ? 0.15 9.297 6.742 1 98.81 253 ILE A CA 1
ATOM 2000 C C . ILE A 1 253 ? 0.44 7.934 7.367 1 98.81 253 ILE A C 1
ATOM 2002 O O . ILE A 1 253 ? -0.316 6.98 7.168 1 98.81 253 ILE A O 1
ATOM 2006 N N . VAL A 1 254 ? 1.551 7.793 8.086 1 98.81 254 VAL A N 1
ATOM 2007 C CA . VAL A 1 254 ? 1.886 6.602 8.859 1 98.81 254 VAL A CA 1
ATOM 2008 C C . VAL A 1 254 ? 0.764 6.293 9.852 1 98.81 254 VAL A C 1
ATOM 2010 O O . VAL A 1 254 ? 0.277 7.188 10.547 1 98.81 254 VAL A O 1
ATOM 2013 N N . GLY A 1 255 ? 0.356 5.051 9.945 1 98.44 255 GLY A N 1
ATOM 2014 C CA . GLY A 1 255 ? -0.668 4.637 10.891 1 98.44 255 GLY A CA 1
ATOM 2015 C C . GLY A 1 255 ? -2.055 4.57 10.273 1 98.44 255 GLY A C 1
ATOM 2016 O O . GLY A 1 255 ? -3.004 4.121 10.922 1 98.44 255 GLY A O 1
ATOM 2017 N N . ASN A 1 256 ? -2.166 5.082 9.039 1 98.5 256 ASN A N 1
ATOM 2018 C CA . ASN A 1 256 ? -3.439 4.934 8.336 1 98.5 256 ASN A CA 1
ATOM 2019 C C . ASN A 1 256 ? -3.551 3.57 7.656 1 98.5 256 ASN A C 1
ATOM 2021 O O . ASN A 1 256 ? -3.133 2.557 8.219 1 98.5 256 ASN A O 1
ATOM 2025 N N . ARG A 1 257 ? -4.223 3.514 6.441 1 98.25 257 ARG A N 1
ATOM 2026 C CA . ARG A 1 257 ? -4.52 2.209 5.859 1 98.25 257 ARG A CA 1
ATOM 2027 C C . ARG A 1 257 ? -3.844 2.047 4.504 1 98.25 257 ARG A C 1
ATOM 2029 O O . ARG A 1 257 ? -3.844 0.956 3.932 1 98.25 257 ARG A O 1
ATOM 2036 N N . GLY A 1 258 ? -3.23 3.066 4.027 1 98.31 258 GLY A N 1
ATOM 2037 C CA . GLY A 1 258 ? -2.812 3.057 2.637 1 98.31 258 GLY A CA 1
ATOM 2038 C C . GLY A 1 258 ? -1.366 2.637 2.451 1 98.31 258 GLY A C 1
ATOM 2039 O O . GLY A 1 258 ? -0.908 2.451 1.321 1 98.31 258 GLY A O 1
ATOM 2040 N N . LEU A 1 259 ? -0.606 2.43 3.549 1 98.75 259 LEU A N 1
ATOM 2041 C CA . LEU A 1 259 ? 0.812 2.111 3.434 1 98.75 259 LEU A CA 1
ATOM 2042 C C . LEU A 1 259 ? 1.141 0.815 4.168 1 98.75 259 LEU A C 1
ATOM 2044 O O . LEU A 1 259 ? 0.664 0.59 5.281 1 98.75 259 LEU A O 1
ATOM 2048 N N . SER A 1 260 ? 1.952 -0.035 3.484 1 98.38 260 SER A N 1
ATOM 2049 C CA . SER A 1 260 ? 2.619 -1.099 4.23 1 98.38 260 SER A CA 1
ATOM 2050 C C . SER A 1 260 ? 3.652 -0.532 5.199 1 98.38 260 SER A C 1
ATOM 2052 O O . SER A 1 260 ? 3.982 0.655 5.137 1 98.38 260 SER A O 1
ATOM 2054 N N . TYR A 1 261 ? 4.125 -1.371 6.043 1 97.88 261 TYR A N 1
ATOM 2055 C CA . TYR A 1 261 ? 5.086 -0.893 7.031 1 97.88 261 TYR A CA 1
ATOM 2056 C C . TYR A 1 261 ? 6.359 -0.397 6.359 1 97.88 261 TYR A C 1
ATOM 2058 O O . TYR A 1 261 ? 6.922 0.627 6.758 1 97.88 261 TYR A O 1
ATOM 2066 N N . SER A 1 262 ? 6.832 -1.115 5.352 1 98.06 262 SER A N 1
ATOM 2067 C CA . SER A 1 262 ? 8.031 -0.672 4.652 1 98.06 262 SER A CA 1
ATOM 2068 C C . SER A 1 262 ? 7.805 0.66 3.949 1 98.06 262 SER A C 1
ATOM 2070 O O . SER A 1 262 ? 8.711 1.488 3.863 1 98.06 262 SER A O 1
ATOM 2072 N N . GLU A 1 263 ? 6.637 0.8 3.41 1 98.88 263 GLU A N 1
ATOM 2073 C CA . GLU A 1 263 ? 6.281 2.07 2.785 1 98.88 263 GLU A CA 1
ATOM 2074 C C . GLU A 1 263 ? 6.207 3.191 3.818 1 98.88 263 GLU A C 1
ATOM 2076 O O . GLU A 1 263 ? 6.574 4.332 3.531 1 98.88 263 GLU A O 1
ATOM 2081 N N . GLU A 1 264 ? 5.715 2.902 5.02 1 98.94 264 GLU A N 1
ATOM 2082 C CA . GLU A 1 264 ? 5.742 3.871 6.113 1 98.94 264 GLU A CA 1
ATOM 2083 C C . GLU A 1 264 ? 7.172 4.301 6.434 1 98.94 264 GLU A C 1
ATOM 2085 O O . GLU A 1 264 ? 7.445 5.488 6.613 1 98.94 264 GLU A O 1
ATOM 2090 N N . GLN A 1 265 ? 8.047 3.336 6.465 1 98.94 265 GLN A N 1
ATOM 2091 C CA . GLN A 1 265 ? 9.461 3.639 6.699 1 98.94 265 GLN A CA 1
ATOM 2092 C C . GLN A 1 265 ? 10.016 4.551 5.605 1 98.94 265 GLN A C 1
ATOM 2094 O O . GLN A 1 265 ? 10.766 5.48 5.891 1 98.94 265 GLN A O 1
ATOM 2099 N N . ALA A 1 266 ? 9.633 4.238 4.418 1 98.94 266 ALA A N 1
ATOM 2100 C CA . ALA A 1 266 ? 10.102 5.035 3.285 1 98.94 266 ALA A CA 1
ATOM 2101 C C . ALA A 1 266 ? 9.648 6.488 3.412 1 98.94 266 ALA A C 1
ATOM 2103 O O . ALA A 1 266 ? 10.43 7.41 3.189 1 98.94 266 ALA A O 1
ATOM 2104 N N . GLN A 1 267 ? 8.367 6.656 3.781 1 98.94 267 GLN A N 1
ATOM 2105 C CA . GLN A 1 267 ? 7.91 8.031 3.936 1 98.94 267 GLN A CA 1
ATOM 2106 C C . GLN A 1 267 ? 8.703 8.758 5.016 1 98.94 267 GLN A C 1
ATOM 2108 O O . GLN A 1 267 ? 9.195 9.867 4.793 1 98.94 267 GLN A O 1
ATOM 2113 N N . MET A 1 268 ? 8.836 8.133 6.16 1 98.94 268 MET A N 1
ATOM 2114 C CA . MET A 1 268 ? 9.539 8.773 7.266 1 98.94 268 MET A CA 1
ATOM 2115 C C . MET A 1 268 ? 10.969 9.117 6.879 1 98.94 268 MET A C 1
ATOM 2117 O O . MET A 1 268 ? 11.453 10.211 7.18 1 98.94 268 MET A O 1
ATOM 2121 N N . ALA A 1 269 ? 11.633 8.188 6.215 1 98.94 269 ALA A N 1
ATOM 2122 C CA . ALA A 1 269 ? 13.016 8.398 5.812 1 98.94 269 ALA A CA 1
ATOM 2123 C C . ALA A 1 269 ? 13.133 9.578 4.852 1 98.94 269 ALA A C 1
ATOM 2125 O O . ALA A 1 269 ? 13.977 10.461 5.039 1 98.94 269 ALA A O 1
ATOM 2126 N N . LEU A 1 270 ? 12.273 9.641 3.885 1 98.94 270 LEU A N 1
ATOM 2127 C CA . LEU A 1 270 ? 12.414 10.656 2.85 1 98.94 270 LEU A CA 1
ATOM 2128 C C . LEU A 1 270 ? 11.945 12.016 3.357 1 98.94 270 LEU A C 1
ATOM 2130 O O . LEU A 1 270 ? 12.477 13.055 2.951 1 98.94 270 LEU A O 1
ATOM 2134 N N . TRP A 1 271 ? 10.961 12.047 4.258 1 98.94 271 TRP A N 1
ATOM 2135 C CA . TRP A 1 271 ? 10.594 13.305 4.906 1 98.94 271 TRP A CA 1
ATOM 2136 C C . TRP A 1 271 ? 11.727 13.812 5.789 1 98.94 271 TRP A C 1
ATOM 2138 O O . TRP A 1 271 ? 11.945 15.016 5.898 1 98.94 271 TRP A O 1
ATOM 2148 N N . ALA A 1 272 ? 12.414 12.875 6.453 1 98.94 272 ALA A N 1
ATOM 2149 C CA . ALA A 1 272 ? 13.602 13.273 7.203 1 98.94 272 ALA A CA 1
ATOM 2150 C C . ALA A 1 272 ? 14.695 13.789 6.273 1 98.94 272 ALA A C 1
ATOM 2152 O O . ALA A 1 272 ? 15.328 14.805 6.562 1 98.94 272 ALA A O 1
ATOM 2153 N N . MET A 1 273 ? 14.867 13.141 5.16 1 98.75 273 MET A N 1
ATOM 2154 C CA . MET A 1 273 ? 15.859 13.555 4.176 1 98.75 273 MET A CA 1
ATOM 2155 C C . MET A 1 273 ? 15.555 14.953 3.645 1 98.75 273 MET A C 1
ATOM 2157 O O . MET A 1 273 ? 16.469 15.742 3.398 1 98.75 273 MET A O 1
ATOM 2161 N N . MET A 1 274 ? 14.305 15.305 3.551 1 98.62 274 MET A N 1
ATOM 2162 C CA . MET A 1 274 ? 13.898 16.578 2.961 1 98.62 274 MET A CA 1
ATOM 2163 C C . MET A 1 274 ? 13.797 17.656 4.027 1 98.62 274 MET A C 1
ATOM 2165 O O . MET A 1 274 ? 13.367 18.781 3.742 1 98.62 274 MET A O 1
ATOM 2169 N N . ALA A 1 275 ? 14.141 17.328 5.258 1 98.5 275 ALA A N 1
ATOM 2170 C CA . ALA A 1 275 ? 13.945 18.281 6.359 1 98.5 275 ALA A CA 1
ATOM 2171 C C . ALA A 1 275 ? 12.523 18.828 6.367 1 98.5 275 ALA A C 1
ATOM 2173 O O . ALA A 1 275 ? 12.328 20.047 6.434 1 98.5 275 ALA A O 1
ATOM 2174 N N . ALA A 1 276 ? 11.578 17.922 6.277 1 98.69 276 ALA A N 1
ATOM 2175 C CA . ALA A 1 276 ? 10.172 18.281 6.148 1 98.69 276 ALA A CA 1
ATOM 2176 C C . ALA A 1 276 ? 9.508 18.406 7.516 1 98.69 276 ALA A C 1
ATOM 2178 O O . ALA A 1 276 ? 9.898 17.719 8.461 1 98.69 276 ALA A O 1
ATOM 2179 N N . PRO A 1 277 ? 8.508 19.328 7.66 1 98.75 277 PRO A N 1
ATOM 2180 C CA . PRO A 1 277 ? 7.641 19.188 8.836 1 98.75 277 PRO A CA 1
ATOM 2181 C C . PRO A 1 277 ? 7.059 17.781 8.984 1 98.75 277 PRO A C 1
ATOM 2183 O O . PRO A 1 277 ? 6.707 17.156 7.984 1 98.75 277 PRO A O 1
ATOM 2186 N N . LEU A 1 278 ? 7.051 17.312 10.188 1 98.94 278 LEU A N 1
ATOM 2187 C CA . LEU A 1 278 ? 6.43 16.031 10.461 1 98.94 278 LEU A CA 1
ATOM 2188 C C . LEU A 1 278 ? 5.07 16.203 11.125 1 98.94 278 LEU A C 1
ATOM 2190 O O . LEU A 1 278 ? 4.953 16.078 12.344 1 98.94 278 LEU A O 1
ATOM 2194 N N . PHE A 1 279 ? 4.07 16.484 10.344 1 98.94 279 PHE A N 1
ATOM 2195 C CA . PHE A 1 279 ? 2.695 16.594 10.82 1 98.94 279 PHE A CA 1
ATOM 2196 C C . PHE A 1 279 ? 1.936 15.297 10.555 1 98.94 279 PHE A C 1
ATOM 2198 O O . PHE A 1 279 ? 1.541 15.023 9.422 1 98.94 279 PHE A O 1
ATOM 2205 N N . ILE A 1 280 ? 1.719 14.586 11.594 1 98.94 280 ILE A N 1
ATOM 2206 C CA . ILE A 1 280 ? 1.007 13.312 11.516 1 98.94 280 ILE A CA 1
ATOM 2207 C C . ILE A 1 280 ? -0.474 13.57 11.242 1 98.94 280 ILE A C 1
ATOM 2209 O O . ILE A 1 280 ? -1.089 14.43 11.875 1 98.94 280 ILE A O 1
ATOM 2213 N N . SER A 1 281 ? -1.005 12.875 10.273 1 98.81 281 SER A N 1
ATOM 2214 C CA . SER A 1 281 ? -2.447 12.922 10.062 1 98.81 281 SER A CA 1
ATOM 2215 C C . SER A 1 281 ? -3.064 11.531 10.117 1 98.81 281 SER A C 1
ATOM 2217 O O . SER A 1 281 ? -3.527 11.016 9.094 1 98.81 281 SER A O 1
ATOM 2219 N N . SER A 1 282 ? -3.08 10.945 11.258 1 98.5 282 SER A N 1
ATOM 2220 C CA . SER A 1 282 ? -3.684 9.656 11.578 1 98.5 282 SER A CA 1
ATOM 2221 C C . SER A 1 282 ? -4.43 9.703 12.906 1 98.5 282 SER A C 1
ATOM 2223 O O . SER A 1 282 ? -4.332 10.695 13.641 1 98.5 282 SER A O 1
ATOM 2225 N N . ASP A 1 283 ? -5.273 8.75 13.164 1 98.62 283 ASP A N 1
ATOM 2226 C CA . ASP A 1 283 ? -5.98 8.672 14.438 1 98.62 283 ASP A CA 1
ATOM 2227 C C . ASP A 1 283 ? -5.086 8.086 15.531 1 98.62 283 ASP A C 1
ATOM 2229 O O . ASP A 1 283 ? -4.902 6.871 15.602 1 98.62 283 ASP A O 1
ATOM 2233 N N . LEU A 1 284 ? -4.617 8.906 16.422 1 98.88 284 LEU A N 1
ATOM 2234 C CA . LEU A 1 284 ? -3.648 8.492 17.438 1 98.88 284 LEU A CA 1
ATOM 2235 C C . LEU A 1 284 ? -4.312 7.617 18.484 1 98.88 284 LEU A C 1
ATOM 2237 O O . LEU A 1 284 ? -3.625 6.953 19.266 1 98.88 284 LEU A O 1
ATOM 2241 N N . ARG A 1 285 ? -5.633 7.551 18.578 1 98.31 285 ARG A N 1
ATOM 2242 C CA . ARG A 1 285 ? -6.367 6.762 19.562 1 98.31 285 ARG A CA 1
ATOM 2243 C C . ARG A 1 285 ? -6.277 5.273 19.25 1 98.31 285 ARG A C 1
ATOM 2245 O O . ARG A 1 285 ? -6.383 4.434 20.141 1 98.31 285 ARG A O 1
ATOM 2252 N N . SER A 1 286 ? -6.035 4.969 17.875 1 96.62 286 SER A N 1
ATOM 2253 C CA . SER A 1 286 ? -6.121 3.572 17.469 1 96.62 286 SER A CA 1
ATOM 2254 C C . SER A 1 286 ? -4.91 3.164 16.625 1 96.62 286 SER A C 1
ATOM 2256 O O . SER A 1 286 ? -4.895 2.082 16.031 1 96.62 286 SER A O 1
ATOM 2258 N N . ILE A 1 287 ? -3.961 3.975 16.578 1 97.94 287 ILE A N 1
ATOM 2259 C CA . ILE A 1 287 ? -2.77 3.697 15.789 1 97.94 287 ILE A CA 1
ATOM 2260 C C . ILE A 1 287 ? -2.064 2.457 16.328 1 97.94 287 ILE A C 1
ATOM 2262 O O . ILE A 1 287 ? -2.039 2.232 17.547 1 97.94 287 ILE A O 1
ATOM 2266 N N . SER A 1 288 ? -1.49 1.603 15.414 1 97.06 288 SER A N 1
ATOM 2267 C CA . SER A 1 288 ? -0.776 0.405 15.844 1 97.06 288 SER A CA 1
ATOM 2268 C C . SER A 1 288 ? 0.509 0.764 16.578 1 97.06 288 SER A C 1
ATOM 2270 O O . SER A 1 288 ? 1.091 1.825 16.344 1 97.06 288 SER A O 1
ATOM 2272 N N . ASN A 1 289 ? 0.99 -0.151 17.406 1 97.5 289 ASN A N 1
ATOM 2273 C CA . ASN A 1 289 ? 2.246 0.06 18.125 1 97.5 289 ASN A CA 1
ATOM 2274 C C . ASN A 1 289 ? 3.42 0.199 17.156 1 97.5 289 ASN A C 1
ATOM 2276 O O . ASN A 1 289 ? 4.312 1.021 17.375 1 97.5 289 ASN A O 1
ATOM 2280 N N . GLU A 1 290 ? 3.404 -0.58 16.141 1 97 290 GLU A N 1
ATOM 2281 C CA . GLU A 1 290 ? 4.496 -0.555 15.172 1 97 290 GLU A CA 1
ATOM 2282 C C . GLU A 1 290 ? 4.594 0.805 14.484 1 97 290 GLU A C 1
ATOM 2284 O O . GLU A 1 290 ? 5.684 1.363 14.352 1 97 290 GLU A O 1
ATOM 2289 N N . SER A 1 291 ? 3.512 1.334 14.055 1 98.69 291 SER A N 1
ATOM 2290 C CA . SER A 1 291 ? 3.494 2.643 13.406 1 98.69 291 SER A CA 1
ATOM 2291 C C . SER A 1 291 ? 3.855 3.75 14.391 1 98.69 291 SER A C 1
ATOM 2293 O O . SER A 1 291 ? 4.594 4.676 14.047 1 98.69 291 SER A O 1
ATOM 2295 N N . ARG A 1 292 ? 3.283 3.656 15.586 1 98.75 292 ARG A N 1
ATOM 2296 C CA . ARG A 1 292 ? 3.621 4.633 16.609 1 98.75 292 ARG A CA 1
ATOM 2297 C C . ARG A 1 292 ? 5.125 4.652 16.891 1 98.75 292 ARG A C 1
ATOM 2299 O O . ARG A 1 292 ? 5.738 5.719 16.938 1 98.75 292 ARG A O 1
ATOM 2306 N N . ASP A 1 293 ? 5.699 3.453 17 1 98.69 293 ASP A N 1
ATOM 2307 C CA . ASP A 1 293 ? 7.129 3.357 17.266 1 98.69 293 ASP A CA 1
ATOM 2308 C C . ASP A 1 293 ? 7.941 3.99 16.141 1 98.69 293 ASP A C 1
ATOM 2310 O O . ASP A 1 293 ? 8.984 4.605 16.391 1 98.69 293 ASP A O 1
ATOM 2314 N N . LEU A 1 294 ? 7.473 3.814 14.984 1 98.88 294 LEU A N 1
ATOM 2315 C CA . LEU A 1 294 ? 8.148 4.414 13.844 1 98.88 294 LEU A CA 1
ATOM 2316 C C . LEU A 1 294 ? 8.086 5.938 13.914 1 98.88 294 LEU A C 1
ATOM 2318 O O . LEU A 1 294 ? 9.086 6.617 13.672 1 98.88 294 LEU A O 1
ATOM 2322 N N . LEU A 1 295 ? 6.934 6.496 14.258 1 98.94 295 LEU A N 1
ATOM 2323 C CA . LEU A 1 295 ? 6.75 7.938 14.375 1 98.94 295 LEU A CA 1
ATOM 2324 C C . LEU A 1 295 ? 7.641 8.516 15.469 1 98.94 295 LEU A C 1
ATOM 2326 O O . LEU A 1 295 ? 8.055 9.672 15.391 1 98.94 295 LEU A O 1
ATOM 2330 N N . LEU A 1 296 ? 7.953 7.688 16.453 1 98.88 296 LEU A N 1
ATOM 2331 C CA . LEU A 1 296 ? 8.727 8.133 17.609 1 98.88 296 LEU A CA 1
ATOM 2332 C C . LEU A 1 296 ? 10.195 7.738 17.469 1 98.88 296 LEU A C 1
ATOM 2334 O O . LEU A 1 296 ? 10.992 7.953 18.375 1 98.88 296 LEU A O 1
ATOM 2338 N N . HIS A 1 297 ? 10.57 7.156 16.359 1 98.88 297 HIS A N 1
ATOM 2339 C CA . HIS A 1 297 ? 11.891 6.566 16.203 1 98.88 297 HIS A CA 1
ATOM 2340 C C . HIS A 1 297 ? 12.984 7.617 16.359 1 98.88 297 HIS A C 1
ATOM 2342 O O . HIS A 1 297 ? 13.102 8.531 15.547 1 98.88 297 HIS A O 1
ATOM 2348 N N . LYS A 1 298 ? 13.82 7.461 17.25 1 98.62 298 LYS A N 1
ATOM 2349 C CA . LYS A 1 298 ? 14.789 8.477 17.641 1 98.62 298 LYS A CA 1
ATOM 2350 C C . LYS A 1 298 ? 15.789 8.758 16.531 1 98.62 298 LYS A C 1
ATOM 2352 O O . LYS A 1 298 ? 16.156 9.914 16.281 1 98.62 298 LYS A O 1
ATOM 2357 N N . GLY A 1 299 ? 16.25 7.734 15.891 1 98.69 299 GLY A N 1
ATOM 2358 C CA . GLY A 1 299 ? 17.203 7.914 14.812 1 98.69 299 GLY A CA 1
ATOM 2359 C C . GLY A 1 299 ? 16.656 8.703 13.641 1 98.69 299 GLY A C 1
ATOM 2360 O O . GLY A 1 299 ? 17.328 9.57 13.086 1 98.69 299 GLY A O 1
ATOM 2361 N N . VAL A 1 300 ? 15.422 8.422 13.25 1 98.94 300 VAL A N 1
ATOM 2362 C CA . VAL A 1 300 ? 14.773 9.117 12.141 1 98.94 300 VAL A CA 1
ATOM 2363 C C . VAL A 1 300 ? 14.547 10.578 12.508 1 98.94 300 VAL A C 1
ATOM 2365 O O . VAL A 1 300 ? 14.859 11.477 11.711 1 98.94 300 VAL A O 1
ATOM 2368 N N . ILE A 1 301 ? 14.062 10.789 13.703 1 98.94 301 ILE A N 1
ATOM 2369 C CA . ILE A 1 301 ? 13.758 12.148 14.164 1 98.94 301 ILE A CA 1
ATOM 2370 C C . ILE A 1 301 ? 15.055 12.945 14.273 1 98.94 301 ILE A C 1
ATOM 2372 O O . ILE A 1 301 ? 15.086 14.141 13.953 1 98.94 301 ILE A O 1
ATOM 2376 N N . ALA A 1 302 ? 16.125 12.305 14.68 1 98.75 302 ALA A N 1
ATOM 2377 C CA . ALA A 1 302 ? 17.406 13 14.797 1 98.75 302 ALA A CA 1
ATOM 2378 C C . ALA A 1 302 ? 17.859 13.531 13.438 1 98.75 302 ALA A C 1
ATOM 2380 O O . ALA A 1 302 ? 18.375 14.656 13.344 1 98.75 302 ALA A O 1
ATOM 2381 N N . ILE A 1 303 ? 17.688 12.742 12.43 1 98.88 303 ILE A N 1
ATOM 2382 C CA . ILE A 1 303 ? 18.062 13.203 11.094 1 98.88 303 ILE A CA 1
ATOM 2383 C C . ILE A 1 303 ? 17.141 14.344 10.68 1 98.88 303 ILE A C 1
ATOM 2385 O O . ILE A 1 303 ? 17.594 15.359 10.148 1 98.88 303 ILE A O 1
ATOM 2389 N N . ASN A 1 304 ? 15.859 14.195 10.898 1 98.94 304 ASN A N 1
ATOM 2390 C CA . ASN A 1 304 ? 14.898 15.234 10.539 1 98.94 304 ASN A CA 1
ATOM 2391 C C . ASN A 1 304 ? 15.211 16.547 11.25 1 98.94 304 ASN A C 1
ATOM 2393 O O . ASN A 1 304 ? 15.164 17.625 10.633 1 98.94 304 ASN A O 1
ATOM 2397 N N . GLN A 1 305 ? 15.602 16.453 12.477 1 98.81 305 GLN A N 1
ATOM 2398 C CA . GLN A 1 305 ? 15.742 17.625 13.344 1 98.81 305 GLN A CA 1
ATOM 2399 C C . GLN A 1 305 ? 17.188 18.125 13.359 1 98.81 305 GLN A C 1
ATOM 2401 O O . GLN A 1 305 ? 17.562 18.891 14.242 1 98.81 305 GLN A O 1
ATOM 2406 N N . ASP A 1 306 ? 17.953 17.641 12.438 1 98.69 306 ASP A N 1
ATOM 2407 C CA . ASP A 1 306 ? 19.328 18.109 12.383 1 98.69 306 ASP A CA 1
ATOM 2408 C C . ASP A 1 306 ? 19.391 19.641 12.344 1 98.69 306 ASP A C 1
ATOM 2410 O O . ASP A 1 306 ? 18.672 20.281 11.562 1 98.69 306 ASP A O 1
ATOM 2414 N N . LYS A 1 307 ? 20.312 20.234 13.039 1 97.56 307 LYS A N 1
ATOM 2415 C CA . LYS A 1 307 ? 20.312 21.672 13.281 1 97.56 307 LYS A CA 1
ATOM 2416 C C . LYS A 1 307 ? 20.766 22.438 12.047 1 97.56 307 LYS A C 1
ATOM 2418 O O . LYS A 1 307 ? 20.531 23.641 11.922 1 97.56 307 LYS A O 1
ATOM 2423 N N . LEU A 1 308 ? 21.453 21.75 11.102 1 96.56 308 LEU A N 1
ATOM 2424 C CA . LEU A 1 308 ? 21.859 22.422 9.875 1 96.56 308 LEU A CA 1
ATOM 2425 C C . LEU A 1 308 ? 20.641 22.812 9.039 1 96.56 308 LEU A C 1
ATOM 2427 O O . LEU A 1 308 ? 20.703 23.766 8.273 1 96.56 308 LEU A O 1
ATOM 2431 N N . GLY A 1 309 ? 19.594 22.062 9.141 1 97.06 309 GLY A N 1
ATOM 2432 C CA . GLY A 1 309 ? 18.359 22.359 8.43 1 97.06 309 GLY A CA 1
ATOM 2433 C C . GLY A 1 309 ? 18.5 22.203 6.922 1 97.06 309 GLY A C 1
ATOM 2434 O O . GLY A 1 309 ? 17.625 22.656 6.172 1 97.06 309 GLY A O 1
ATOM 2435 N N . ILE A 1 310 ? 19.562 21.609 6.488 1 96.69 310 ILE A N 1
ATOM 2436 C CA . ILE A 1 310 ? 19.812 21.438 5.062 1 96.69 310 ILE A CA 1
ATOM 2437 C C . ILE A 1 310 ? 18.844 20.391 4.492 1 96.69 310 ILE A C 1
ATOM 2439 O O . ILE A 1 310 ? 18.641 19.328 5.094 1 96.69 310 ILE A O 1
ATOM 2443 N N . MET A 1 311 ? 18.188 20.719 3.4 1 97.88 311 MET A N 1
ATOM 2444 C CA . MET A 1 311 ? 17.359 19.734 2.717 1 97.88 311 MET A CA 1
ATOM 2445 C C . MET A 1 311 ? 18.203 18.781 1.878 1 97.88 311 MET A C 1
ATOM 2447 O O . MET A 1 311 ? 19.078 19.219 1.124 1 97.88 311 MET A O 1
ATOM 2451 N N . GLY A 1 312 ? 17.969 17.5 2.049 1 97.62 312 GLY A N 1
ATOM 2452 C CA . GLY A 1 312 ? 18.641 16.5 1.232 1 97.62 312 GLY A CA 1
ATOM 2453 C C . GLY A 1 312 ? 18.234 16.547 -0.228 1 97.62 312 GLY A C 1
ATOM 2454 O O . GLY A 1 312 ? 17.25 17.188 -0.58 1 97.62 312 GLY A O 1
ATOM 2455 N N . GLN A 1 313 ? 19.109 15.906 -1.007 1 96.62 313 GLN A N 1
ATOM 2456 C CA . GLN A 1 313 ? 18.875 15.914 -2.447 1 96.62 313 GLN A CA 1
ATOM 2457 C C . GLN A 1 313 ? 19.016 14.508 -3.029 1 96.62 313 GLN A C 1
ATOM 2459 O O . GLN A 1 313 ? 19.781 13.688 -2.512 1 96.62 313 GLN A O 1
ATOM 2464 N N . ARG A 1 314 ? 18.219 14.281 -4.109 1 97.19 314 ARG A N 1
ATOM 2465 C CA . ARG A 1 314 ? 18.422 13.07 -4.898 1 97.19 314 ARG A CA 1
ATOM 2466 C C . ARG A 1 314 ? 19.703 13.172 -5.73 1 97.19 314 ARG A C 1
ATOM 2468 O O . ARG A 1 314 ? 19.828 14.062 -6.574 1 97.19 314 ARG A O 1
ATOM 2475 N N . VAL A 1 315 ? 20.609 12.359 -5.523 1 94.81 315 VAL A N 1
ATOM 2476 C CA . VAL A 1 315 ? 21.906 12.461 -6.191 1 94.81 315 VAL A CA 1
ATOM 2477 C C . VAL A 1 315 ? 21.891 11.648 -7.484 1 94.81 315 VAL A C 1
ATOM 2479 O O . VAL A 1 315 ? 22.562 12 -8.453 1 94.81 315 VAL A O 1
ATOM 2482 N N . PHE A 1 316 ? 21.172 10.547 -7.477 1 90.81 316 PHE A N 1
ATOM 2483 C CA . PHE A 1 316 ? 20.922 9.883 -8.75 1 90.81 316 PHE A CA 1
ATOM 2484 C C . PHE A 1 316 ? 19.703 8.992 -8.672 1 90.81 316 PHE A C 1
ATOM 2486 O O . PHE A 1 316 ? 19.234 8.664 -7.574 1 90.81 316 PHE A O 1
ATOM 2493 N N . ALA A 1 317 ? 19.172 8.766 -9.82 1 93.31 317 ALA A N 1
ATOM 2494 C CA . ALA A 1 317 ? 18.047 7.848 -10.016 1 93.31 317 ALA A CA 1
ATOM 2495 C C . ALA A 1 317 ? 18.266 6.969 -11.242 1 93.31 317 ALA A C 1
ATOM 2497 O O . ALA A 1 317 ? 18.641 7.457 -12.305 1 93.31 317 ALA A O 1
ATOM 2498 N N . VAL A 1 318 ? 18.172 5.723 -11.008 1 91.88 318 VAL A N 1
ATOM 2499 C CA . VAL A 1 318 ? 18.234 4.766 -12.109 1 91.88 318 VAL A CA 1
ATOM 2500 C C . VAL A 1 318 ? 17.078 3.777 -12.016 1 91.88 318 VAL A C 1
ATOM 2502 O O . VAL A 1 318 ? 16.906 3.121 -10.984 1 91.88 318 VAL A O 1
ATOM 2505 N N . SER A 1 319 ? 16.328 3.744 -13.109 1 92.81 319 SER A N 1
ATOM 2506 C CA . SER A 1 319 ? 15.133 2.916 -13.133 1 92.81 319 SER A CA 1
ATOM 2507 C C . SER A 1 319 ? 14.219 3.238 -11.953 1 92.81 319 SER A C 1
ATOM 2509 O O . SER A 1 319 ? 13.758 4.371 -11.812 1 92.81 319 SER A O 1
ATOM 2511 N N . ASN A 1 320 ? 13.953 2.369 -11.078 1 96.56 320 ASN A N 1
ATOM 2512 C CA . ASN A 1 320 ? 13.023 2.59 -9.977 1 96.56 320 ASN A CA 1
ATOM 2513 C C . ASN A 1 320 ? 13.75 2.709 -8.641 1 96.56 320 ASN A C 1
ATOM 2515 O O . ASN A 1 320 ? 13.148 2.514 -7.582 1 96.56 320 ASN A O 1
ATOM 2519 N N . ILE A 1 321 ? 15.078 3.021 -8.75 1 97.5 321 ILE A N 1
ATOM 2520 C CA . ILE A 1 321 ? 15.898 3.236 -7.562 1 97.5 321 ILE A CA 1
ATOM 2521 C C . ILE A 1 321 ? 16.266 4.711 -7.453 1 97.5 321 ILE A C 1
ATOM 2523 O O . ILE A 1 321 ? 16.703 5.324 -8.43 1 97.5 321 ILE A O 1
ATOM 2527 N N . GLN A 1 322 ? 16.078 5.301 -6.289 1 98 322 GLN A N 1
ATOM 2528 C CA . GLN A 1 322 ? 16.5 6.668 -6 1 98 322 GLN A CA 1
ATOM 2529 C C . GLN A 1 322 ? 17.484 6.703 -4.84 1 98 322 GLN A C 1
ATOM 2531 O O . GLN A 1 322 ? 17.297 6.027 -3.824 1 98 322 GLN A O 1
ATOM 2536 N N . VAL A 1 323 ? 18.516 7.484 -4.977 1 97.5 323 VAL A N 1
ATOM 2537 C CA . VAL A 1 323 ? 19.516 7.652 -3.916 1 97.5 323 VAL A CA 1
ATOM 2538 C C . VAL A 1 323 ? 19.547 9.109 -3.473 1 97.5 323 VAL A C 1
ATOM 2540 O O . VAL A 1 323 ? 19.688 10.016 -4.301 1 97.5 323 VAL A O 1
ATOM 2543 N N . TRP A 1 324 ? 19.406 9.344 -2.193 1 97.94 324 TRP A N 1
ATOM 2544 C CA . TRP A 1 324 ? 19.391 10.672 -1.592 1 97.94 324 TRP A CA 1
ATOM 2545 C C . TRP A 1 324 ? 20.516 10.836 -0.581 1 97.94 324 TRP A C 1
ATOM 2547 O O . TRP A 1 324 ? 20.844 9.898 0.142 1 97.94 324 TRP A O 1
ATOM 2557 N N . THR A 1 325 ? 21.078 11.977 -0.521 1 97.38 325 THR A N 1
ATOM 2558 C CA . THR A 1 325 ? 22.047 12.312 0.517 1 97.38 325 THR A CA 1
ATOM 2559 C C . THR A 1 325 ? 21.688 13.648 1.175 1 97.38 325 THR A C 1
ATOM 2561 O O . THR A 1 325 ? 21.016 14.484 0.567 1 97.38 325 THR A O 1
ATOM 2564 N N . ARG A 1 326 ? 22.078 13.797 2.369 1 97.88 326 ARG A N 1
ATOM 2565 C CA . ARG A 1 326 ? 21.812 14.992 3.17 1 97.88 326 ARG A CA 1
ATOM 2566 C C . ARG A 1 326 ? 22.953 15.258 4.145 1 97.88 326 ARG A C 1
ATOM 2568 O O . ARG A 1 326 ? 23.203 14.469 5.055 1 97.88 326 ARG A O 1
ATOM 2575 N N . PRO A 1 327 ? 23.703 16.359 3.969 1 96.94 327 PRO A N 1
ATOM 2576 C CA . PRO A 1 327 ? 24.672 16.719 5.012 1 96.94 327 PRO A CA 1
ATOM 2577 C C . PRO A 1 327 ? 24.016 16.922 6.379 1 96.94 327 PRO A C 1
ATOM 2579 O O . PRO A 1 327 ? 22.969 17.547 6.48 1 96.94 327 PRO A O 1
ATOM 2582 N N . VAL A 1 328 ? 24.594 16.297 7.391 1 98.25 328 VAL A N 1
ATOM 2583 C CA . VAL A 1 328 ? 24.078 16.406 8.75 1 98.25 328 VAL A CA 1
ATOM 2584 C C . VAL A 1 328 ? 25.234 16.562 9.734 1 98.25 328 VAL A C 1
ATOM 2586 O O . VAL A 1 328 ? 26.406 16.5 9.344 1 98.25 328 VAL A O 1
ATOM 2589 N N . LEU A 1 329 ? 24.891 16.891 10.953 1 97.25 329 LEU A N 1
ATOM 2590 C CA . LEU A 1 329 ? 25.891 16.969 12.016 1 97.25 329 LEU A CA 1
ATOM 2591 C C . LEU A 1 329 ? 26.203 15.57 12.547 1 97.25 329 LEU A C 1
ATOM 2593 O O . LEU A 1 329 ? 25.344 14.695 12.555 1 97.25 329 LEU A O 1
ATOM 2597 N N . PRO A 1 330 ? 27.422 15.375 13.055 1 95.56 330 PRO A N 1
ATOM 2598 C CA . PRO A 1 330 ? 28.531 16.328 13.078 1 95.56 330 PRO A CA 1
ATOM 2599 C C . PRO A 1 330 ? 29.047 16.672 11.672 1 95.56 330 PRO A C 1
ATOM 2601 O O . PRO A 1 330 ? 28.734 15.961 10.711 1 95.56 330 PRO A O 1
ATOM 2604 N N . ALA A 1 331 ? 29.797 17.672 11.648 1 93.62 331 ALA A N 1
ATOM 2605 C CA . ALA A 1 331 ? 30.281 18.156 10.359 1 93.62 331 ALA A CA 1
ATOM 2606 C C . ALA A 1 331 ? 31 17.062 9.594 1 93.62 331 ALA A C 1
ATOM 2608 O O . ALA A 1 331 ? 31.797 16.312 10.172 1 93.62 331 ALA A O 1
ATOM 2609 N N . GLY A 1 332 ? 30.625 16.938 8.367 1 93.62 332 GLY A N 1
ATOM 2610 C CA . GLY A 1 332 ? 31.234 15.914 7.523 1 93.62 332 GLY A CA 1
ATOM 2611 C C . GLY A 1 332 ? 30.422 14.633 7.465 1 93.62 332 GLY A C 1
ATOM 2612 O O . GLY A 1 332 ? 30.734 13.727 6.688 1 93.62 332 GLY A O 1
ATOM 2613 N N . SER A 1 333 ? 29.375 14.57 8.164 1 96.56 333 SER A N 1
ATOM 2614 C CA . SER A 1 333 ? 28.5 13.406 8.141 1 96.56 333 SER A CA 1
ATOM 2615 C C . SER A 1 333 ? 27.375 13.586 7.133 1 96.56 333 SER A C 1
ATOM 2617 O O . SER A 1 333 ? 27.047 14.711 6.75 1 96.56 333 SER A O 1
ATOM 2619 N N . TYR A 1 334 ? 26.844 12.438 6.723 1 97.31 334 TYR A N 1
ATOM 2620 C CA . TYR A 1 334 ? 25.766 12.445 5.742 1 97.31 334 TYR A CA 1
ATOM 2621 C C . TYR A 1 334 ? 24.703 11.422 6.102 1 97.31 334 TYR A C 1
ATOM 2623 O O . TYR A 1 334 ? 25.016 10.32 6.555 1 97.31 334 TYR A O 1
ATOM 2631 N N . ALA A 1 335 ? 23.438 11.836 5.973 1 98.56 335 ALA A N 1
ATOM 2632 C CA . ALA A 1 335 ? 22.375 10.836 5.891 1 98.56 335 ALA A CA 1
ATOM 2633 C C . ALA A 1 335 ? 22.25 10.289 4.469 1 98.56 335 ALA A C 1
ATOM 2635 O O . ALA A 1 335 ? 22.469 11.016 3.498 1 98.56 335 ALA A O 1
ATOM 2636 N N . LEU A 1 336 ? 21.938 9.008 4.355 1 98.31 336 LEU A N 1
ATOM 2637 C CA . LEU A 1 336 ? 21.797 8.297 3.092 1 98.31 336 LEU A CA 1
ATOM 2638 C C . LEU A 1 336 ? 20.469 7.547 3.037 1 98.31 336 LEU A C 1
ATOM 2640 O O . LEU A 1 336 ? 20.125 6.809 3.967 1 98.31 336 LEU A O 1
ATOM 2644 N N . ALA A 1 337 ? 19.672 7.805 1.996 1 98.75 337 ALA A N 1
ATOM 2645 C CA . ALA A 1 337 ? 18.469 7.023 1.75 1 98.75 337 ALA A CA 1
ATOM 2646 C C . ALA A 1 337 ? 18.484 6.422 0.347 1 98.75 337 ALA A C 1
ATOM 2648 O O . ALA A 1 337 ? 18.781 7.113 -0.629 1 98.75 337 ALA A O 1
ATOM 2649 N N . ILE A 1 338 ? 18.266 5.156 0.213 1 98.56 338 ILE A N 1
ATOM 2650 C CA . ILE A 1 338 ? 18.094 4.453 -1.054 1 98.56 338 ILE A CA 1
ATOM 2651 C C . ILE A 1 338 ? 16.672 3.904 -1.145 1 98.56 338 ILE A C 1
ATOM 2653 O O . ILE A 1 338 ? 16.297 2.984 -0.411 1 98.56 338 ILE A O 1
ATOM 2657 N N . LEU A 1 339 ? 15.898 4.477 -2.035 1 98.81 339 LEU A N 1
ATOM 2658 C CA . LEU A 1 339 ? 14.508 4.098 -2.219 1 98.81 339 LEU A CA 1
ATOM 2659 C C . LEU A 1 339 ? 14.352 3.139 -3.395 1 98.81 339 LEU A C 1
ATOM 2661 O O . LEU A 1 339 ? 14.852 3.408 -4.488 1 98.81 339 LEU A O 1
ATOM 2665 N N . ASN A 1 340 ? 13.789 1.998 -3.146 1 98.69 340 ASN A N 1
ATOM 2666 C CA . ASN A 1 340 ? 13.422 1.04 -4.188 1 98.69 340 ASN A CA 1
ATOM 2667 C C . ASN A 1 340 ? 11.922 1.027 -4.438 1 98.69 340 ASN A C 1
ATOM 2669 O O . ASN A 1 340 ? 11.148 0.551 -3.6 1 98.69 340 ASN A O 1
ATOM 2673 N N . GLU A 1 341 ? 11.5 1.476 -5.629 1 98.25 341 GLU A N 1
ATOM 2674 C CA . GLU A 1 341 ? 10.078 1.617 -5.93 1 98.25 341 GLU A CA 1
ATOM 2675 C C . GLU A 1 341 ? 9.57 0.444 -6.762 1 98.25 341 GLU A C 1
ATOM 2677 O O . GLU A 1 341 ? 8.43 0.45 -7.223 1 98.25 341 GLU A O 1
ATOM 2682 N N . ASN A 1 342 ? 10.484 -0.524 -6.98 1 97.81 342 ASN A N 1
ATOM 2683 C CA . ASN A 1 342 ? 10.031 -1.697 -7.719 1 97.81 342 ASN A CA 1
ATOM 2684 C C . ASN A 1 342 ? 8.867 -2.391 -7.012 1 97.81 342 ASN A C 1
ATOM 2686 O O . ASN A 1 342 ? 8.742 -2.303 -5.789 1 97.81 342 ASN A O 1
ATOM 2690 N N . ASP A 1 343 ? 8.023 -3.064 -7.77 1 97.31 343 ASP A N 1
ATOM 2691 C CA . ASP A 1 343 ? 6.836 -3.703 -7.223 1 97.31 343 ASP A CA 1
ATOM 2692 C C . ASP A 1 343 ? 6.82 -5.199 -7.535 1 97.31 343 ASP A C 1
ATOM 2694 O O . ASP A 1 343 ? 5.762 -5.77 -7.801 1 97.31 343 ASP A O 1
ATOM 2698 N N . GLY A 1 344 ? 7.938 -5.832 -7.523 1 96.25 344 GLY A N 1
ATOM 2699 C CA . GLY A 1 344 ? 8.117 -7.262 -7.707 1 96.25 344 GLY A CA 1
ATOM 2700 C C . GLY A 1 344 ? 9.562 -7.707 -7.566 1 96.25 344 GLY A C 1
ATOM 2701 O O . GLY A 1 344 ? 10.477 -6.898 -7.711 1 96.25 344 GLY A O 1
ATOM 2702 N N . GLY A 1 345 ? 9.75 -8.945 -7.234 1 95.81 345 GLY A N 1
ATOM 2703 C CA . GLY A 1 345 ? 11.094 -9.477 -7.074 1 95.81 345 GLY A CA 1
ATOM 2704 C C . GLY A 1 345 ? 11.57 -9.461 -5.633 1 95.81 345 GLY A C 1
ATOM 2705 O O . GLY A 1 345 ? 10.836 -9.062 -4.73 1 95.81 345 GLY A O 1
ATOM 2706 N N . SER A 1 346 ? 12.773 -9.891 -5.434 1 94.06 346 SER A N 1
ATOM 2707 C CA . SER A 1 346 ? 13.281 -10.117 -4.086 1 94.06 346 SER A CA 1
ATOM 2708 C C . SER A 1 346 ? 14.172 -8.961 -3.627 1 94.06 346 SER A C 1
ATOM 2710 O O . SER A 1 346 ? 14.945 -9.109 -2.682 1 94.06 346 SER A O 1
ATOM 2712 N N . GLY A 1 347 ? 14.062 -7.832 -4.277 1 95.44 347 GLY A N 1
ATOM 2713 C CA . GLY A 1 347 ? 14.891 -6.695 -3.906 1 95.44 347 GLY A CA 1
ATOM 2714 C C . GLY A 1 347 ? 16 -6.414 -4.902 1 95.44 347 GLY A C 1
ATOM 2715 O O . GLY A 1 347 ? 16.094 -7.078 -5.934 1 95.44 347 GLY A O 1
ATOM 2716 N N . THR A 1 348 ? 16.734 -5.336 -4.645 1 95.88 348 THR A N 1
ATOM 2717 C CA . THR A 1 348 ? 17.828 -4.891 -5.516 1 95.88 348 THR A CA 1
ATOM 2718 C C . THR A 1 348 ? 19.078 -4.613 -4.703 1 95.88 348 THR A C 1
ATOM 2720 O O . THR A 1 348 ? 19.031 -3.988 -3.643 1 95.88 348 THR A O 1
ATOM 2723 N N . THR A 1 349 ? 20.172 -5.125 -5.176 1 95.31 349 THR A N 1
ATOM 2724 C CA . THR A 1 349 ? 21.469 -4.746 -4.625 1 95.31 349 THR A CA 1
ATOM 2725 C C . THR A 1 349 ? 22 -3.5 -5.32 1 95.31 349 THR A C 1
ATOM 2727 O O . THR A 1 349 ? 22.219 -3.504 -6.539 1 95.31 349 THR A O 1
ATOM 2730 N N . VAL A 1 350 ? 22.188 -2.5 -4.566 1 95.06 350 VAL A N 1
ATOM 2731 C CA . VAL A 1 350 ? 22.734 -1.256 -5.098 1 95.06 350 VAL A CA 1
ATOM 2732 C C . VAL A 1 350 ? 24.219 -1.147 -4.738 1 95.06 350 VAL A C 1
ATOM 2734 O O . VAL A 1 350 ? 24.578 -1.176 -3.561 1 95.06 350 VAL A O 1
ATOM 2737 N N . LYS A 1 351 ? 25.047 -1.038 -5.742 1 93.25 351 LYS A N 1
ATOM 2738 C CA . LYS A 1 351 ? 26.484 -0.898 -5.555 1 93.25 351 LYS A CA 1
ATOM 2739 C C . LYS A 1 351 ? 26.953 0.504 -5.93 1 93.25 351 LYS A C 1
ATOM 2741 O O . LYS A 1 351 ? 26.531 1.059 -6.941 1 93.25 351 LYS A O 1
ATOM 2746 N N . PHE A 1 352 ? 27.75 1.074 -5.086 1 90.38 352 PHE A N 1
ATOM 2747 C CA . PHE A 1 352 ? 28.219 2.424 -5.391 1 90.38 352 PHE A CA 1
ATOM 2748 C C . PHE A 1 352 ? 29.469 2.762 -4.59 1 90.38 352 PHE A C 1
ATOM 2750 O O . PHE A 1 352 ? 29.828 2.033 -3.666 1 90.38 352 PHE A O 1
ATOM 2757 N N . TYR A 1 353 ? 30.172 3.816 -5.051 1 91.12 353 TYR A N 1
ATOM 2758 C CA . TYR A 1 353 ? 31.266 4.457 -4.336 1 91.12 353 TYR A CA 1
ATOM 2759 C C . TYR A 1 353 ? 30.812 5.746 -3.664 1 91.12 353 TYR A C 1
ATOM 2761 O O . TYR A 1 353 ? 29.734 6.273 -3.986 1 91.12 353 TYR A O 1
ATOM 2769 N N . LEU A 1 354 ? 31.625 6.172 -2.762 1 91.62 354 LEU A N 1
ATOM 2770 C CA . LEU A 1 354 ? 31.328 7.438 -2.102 1 91.62 354 LEU A CA 1
ATOM 2771 C C . LEU A 1 354 ? 31.188 8.562 -3.121 1 91.62 354 LEU A C 1
ATOM 2773 O O . LEU A 1 354 ? 30.391 9.484 -2.938 1 91.62 354 LEU A O 1
ATOM 2777 N N . SER A 1 355 ? 31.938 8.523 -4.156 1 90.06 355 SER A N 1
ATOM 2778 C CA . SER A 1 355 ? 31.891 9.562 -5.184 1 90.06 355 SER A CA 1
ATOM 2779 C C . SER A 1 355 ? 30.531 9.625 -5.852 1 90.06 355 SER A C 1
ATOM 2781 O O . SER A 1 355 ? 30.078 10.688 -6.277 1 90.06 355 SER A O 1
ATOM 2783 N N . ASN A 1 356 ? 29.812 8.422 -5.938 1 90.44 356 ASN A N 1
ATOM 2784 C CA . ASN A 1 356 ? 28.453 8.398 -6.5 1 90.44 356 ASN A CA 1
ATOM 2785 C C . ASN A 1 356 ? 27.469 9.156 -5.621 1 90.44 356 ASN A C 1
ATOM 2787 O O . ASN A 1 356 ? 26.391 9.547 -6.082 1 90.44 356 ASN A O 1
ATOM 2791 N N . LEU A 1 357 ? 27.859 9.367 -4.371 1 91.5 357 LEU A N 1
ATOM 2792 C CA . LEU A 1 357 ? 27 10.039 -3.406 1 91.5 357 LEU A CA 1
ATOM 2793 C C . LEU A 1 357 ? 27.375 11.516 -3.289 1 91.5 357 LEU A C 1
ATOM 2795 O O . LEU A 1 357 ? 26.922 12.203 -2.367 1 91.5 357 LEU A O 1
ATOM 2799 N N . ALA A 1 358 ? 28.25 11.961 -4.137 1 86.44 358 ALA A N 1
ATOM 2800 C CA . ALA A 1 358 ? 28.75 13.328 -4.141 1 86.44 358 ALA A CA 1
ATOM 2801 C C . ALA A 1 358 ? 29.531 13.633 -2.869 1 86.44 358 ALA A C 1
ATOM 2803 O O . ALA A 1 358 ? 29.5 14.758 -2.359 1 86.44 358 ALA A O 1
ATOM 2804 N N . ILE A 1 359 ? 30.125 12.586 -2.342 1 88.88 359 ILE A N 1
ATOM 2805 C CA . ILE A 1 359 ? 31 12.734 -1.183 1 88.88 359 ILE A CA 1
ATOM 2806 C C . ILE A 1 359 ? 32.469 12.656 -1.622 1 88.88 359 ILE A C 1
ATOM 2808 O O . ILE A 1 359 ? 32.938 11.594 -2.023 1 88.88 359 ILE A O 1
ATOM 2812 N N . SER A 1 360 ? 33.156 13.797 -1.661 1 83.25 360 SER A N 1
ATOM 2813 C CA . SER A 1 360 ? 34.531 13.875 -2.133 1 83.25 360 SER A CA 1
ATOM 2814 C C . SER A 1 360 ? 35.531 13.852 -0.968 1 83.25 360 SER A C 1
ATOM 2816 O O . SER A 1 360 ? 36.719 13.758 -1.175 1 83.25 360 SER A O 1
ATOM 2818 N N . SER A 1 361 ? 35.312 13.281 -0.006 1 80.06 361 SER A N 1
ATOM 2819 C CA . SER A 1 361 ? 36.188 13.281 1.166 1 80.06 361 SER A CA 1
ATOM 2820 C C . SER A 1 361 ? 37.188 12.117 1.115 1 80.06 361 SER A C 1
ATOM 2822 O O . SER A 1 361 ? 36.875 11.062 0.555 1 80.06 361 SER A O 1
ATOM 2824 N N . LYS A 1 362 ? 38.375 12.359 1.581 1 82.56 362 LYS A N 1
ATOM 2825 C CA . LYS A 1 362 ? 39.375 11.32 1.686 1 82.56 362 LYS A CA 1
ATOM 2826 C C . LYS A 1 362 ? 39.219 10.516 2.973 1 82.56 362 LYS A C 1
ATOM 2828 O O . LYS A 1 362 ? 39.906 9.508 3.172 1 82.56 362 LYS A O 1
ATOM 2833 N N . SER A 1 363 ? 38.281 10.898 3.707 1 85.94 363 SER A N 1
ATOM 2834 C CA . SER A 1 363 ? 38.031 10.219 4.977 1 85.94 363 SER A CA 1
ATOM 2835 C C . SER A 1 363 ? 37.344 8.875 4.762 1 85.94 363 SER A C 1
ATOM 2837 O O . SER A 1 363 ? 36.75 8.633 3.705 1 85.94 363 SER A O 1
ATOM 2839 N N . SER A 1 364 ? 37.562 8.094 5.75 1 93.75 364 SER A N 1
ATOM 2840 C CA . SER A 1 364 ? 36.75 6.898 5.859 1 93.75 364 SER A CA 1
ATOM 2841 C C . SER A 1 364 ? 35.438 7.184 6.625 1 93.75 364 SER A C 1
ATOM 2843 O O . SER A 1 364 ? 35.406 8.062 7.492 1 93.75 364 SER A O 1
ATOM 2845 N N . PHE A 1 365 ? 34.406 6.473 6.223 1 95.88 365 PHE A N 1
ATOM 2846 C CA . PHE A 1 365 ? 33.094 6.695 6.84 1 95.88 365 PHE A CA 1
ATOM 2847 C C . PHE A 1 365 ? 32.562 5.398 7.422 1 95.88 365 PHE A C 1
ATOM 2849 O O . PHE A 1 365 ? 32.594 4.355 6.766 1 95.88 365 PHE A O 1
ATOM 2856 N N . LYS A 1 366 ? 32.094 5.449 8.609 1 96.5 366 LYS A N 1
ATOM 2857 C CA . LYS A 1 366 ? 31.281 4.375 9.164 1 96.5 366 LYS A CA 1
ATOM 2858 C C . LYS A 1 366 ? 29.828 4.535 8.742 1 96.5 366 LYS A C 1
ATOM 2860 O O . LYS A 1 366 ? 29.234 5.609 8.906 1 96.5 366 LYS A O 1
ATOM 2865 N N . LEU A 1 367 ? 29.25 3.492 8.164 1 96.75 367 LEU A N 1
ATOM 2866 C CA . LEU A 1 367 ? 27.844 3.494 7.789 1 96.75 367 LEU A CA 1
ATOM 2867 C C . LEU A 1 367 ? 27.016 2.754 8.828 1 96.75 367 LEU A C 1
ATOM 2869 O O . LEU A 1 367 ? 27.281 1.598 9.148 1 96.75 367 LEU A O 1
ATOM 2873 N N . THR A 1 368 ? 26.016 3.441 9.383 1 98.19 368 THR A N 1
ATOM 2874 C CA . THR A 1 368 ? 25.078 2.855 10.336 1 98.19 368 THR A CA 1
ATOM 2875 C C . THR A 1 368 ? 23.656 2.91 9.797 1 98.19 368 THR A C 1
ATOM 2877 O O . THR A 1 368 ? 23.188 3.971 9.383 1 98.19 368 THR A O 1
ATOM 2880 N N . GLU A 1 369 ? 23 1.719 9.703 1 98.44 369 GLU A N 1
ATOM 2881 C CA . GLU A 1 369 ? 21.594 1.676 9.359 1 98.44 369 GLU A CA 1
ATOM 2882 C C . GLU A 1 369 ? 20.734 2.221 10.492 1 98.44 369 GLU A C 1
ATOM 2884 O O . GLU A 1 369 ? 20.953 1.897 11.664 1 98.44 369 GLU A O 1
ATOM 2889 N N . ILE A 1 370 ? 19.797 2.971 10.242 1 98.62 370 ILE A N 1
ATOM 2890 C CA . ILE A 1 370 ? 19.188 3.832 11.25 1 98.62 370 ILE A CA 1
ATOM 2891 C C . ILE A 1 370 ? 18.047 3.09 11.938 1 98.62 370 ILE A C 1
ATOM 2893 O O . ILE A 1 370 ? 17.891 3.158 13.164 1 98.62 370 ILE A O 1
ATOM 2897 N N . PHE A 1 371 ? 17.203 2.336 11.25 1 98.12 371 PHE A N 1
ATOM 2898 C CA . PHE A 1 371 ? 15.984 1.772 11.82 1 98.12 371 PHE A CA 1
ATOM 2899 C C . PHE A 1 371 ? 16.312 0.755 12.906 1 98.12 371 PHE A C 1
ATOM 2901 O O . PHE A 1 371 ? 15.719 0.777 13.984 1 98.12 371 PHE A O 1
ATOM 2908 N N . GLN A 1 372 ? 17.297 -0.069 12.656 1 96.62 372 GLN A N 1
ATOM 2909 C CA . GLN A 1 372 ? 17.641 -1.126 13.602 1 96.62 372 GLN A CA 1
ATOM 2910 C C . GLN A 1 372 ? 18.969 -0.833 14.305 1 96.62 372 GLN A C 1
ATOM 2912 O O . GLN A 1 372 ? 19.328 -1.513 15.266 1 96.62 372 GLN A O 1
ATOM 2917 N N . GLY A 1 373 ? 19.703 0.146 13.812 1 96.69 373 GLY A N 1
ATOM 2918 C CA . GLY A 1 373 ? 20.984 0.484 14.398 1 96.69 373 GLY A CA 1
ATOM 2919 C C . GLY A 1 373 ? 22.094 -0.462 13.984 1 96.69 373 GLY A C 1
ATOM 2920 O O . GLY A 1 373 ? 23.078 -0.635 14.719 1 96.69 373 GLY A O 1
ATOM 2921 N N . LYS A 1 374 ? 22 -1.038 12.867 1 96.88 374 LYS A N 1
ATOM 2922 C CA . LYS A 1 374 ? 22.953 -2.039 12.414 1 96.88 374 LYS A CA 1
ATOM 2923 C C . LYS A 1 374 ? 24.234 -1.379 11.891 1 96.88 374 LYS A C 1
ATOM 2925 O O . LYS A 1 374 ? 24.172 -0.394 11.148 1 96.88 374 LYS A O 1
ATOM 2930 N N . ASP A 1 375 ? 25.375 -1.875 12.273 1 97.06 375 ASP A N 1
ATOM 2931 C CA . ASP A 1 375 ? 26.656 -1.466 11.719 1 97.06 375 ASP A CA 1
ATOM 2932 C C . ASP A 1 375 ? 26.891 -2.084 10.344 1 97.06 375 ASP A C 1
ATOM 2934 O O . ASP A 1 375 ? 26.984 -3.307 10.219 1 97.06 375 ASP A O 1
ATOM 2938 N N . MET A 1 376 ? 27.031 -1.214 9.406 1 96.38 376 MET A N 1
ATOM 2939 C CA . MET A 1 376 ? 27.125 -1.694 8.031 1 96.38 376 MET A CA 1
ATOM 2940 C C . MET A 1 376 ? 28.578 -1.739 7.574 1 96.38 376 MET A C 1
ATOM 2942 O O . MET A 1 376 ? 28.875 -2.156 6.453 1 96.38 376 MET A O 1
ATOM 2946 N N . GLY A 1 377 ? 29.516 -1.214 8.43 1 95.12 377 GLY A N 1
ATOM 2947 C CA . GLY A 1 377 ? 30.938 -1.259 8.102 1 95.12 377 GLY A CA 1
ATOM 2948 C C . GLY A 1 377 ? 31.531 0.11 7.828 1 95.12 377 GLY A C 1
ATOM 2949 O O . GLY A 1 377 ? 30.859 1.13 8.008 1 95.12 377 GLY A O 1
ATOM 2950 N N . VAL A 1 378 ? 32.844 0.114 7.527 1 95.19 378 VAL A N 1
ATOM 2951 C CA . VAL A 1 378 ? 33.594 1.326 7.23 1 95.19 378 VAL A CA 1
ATOM 2952 C C . VAL A 1 378 ? 34 1.334 5.758 1 95.19 378 VAL A C 1
ATOM 2954 O O . VAL A 1 378 ? 34.469 0.32 5.23 1 95.19 378 VAL A O 1
ATOM 2957 N N . PHE A 1 379 ? 33.781 2.482 5.176 1 92.88 379 PHE A N 1
ATOM 2958 C CA . PHE A 1 379 ? 34.031 2.6 3.746 1 92.88 379 PHE A CA 1
ATOM 2959 C C . PHE A 1 379 ? 34.844 3.863 3.445 1 92.88 379 PHE A C 1
ATOM 2961 O O . PHE A 1 379 ? 34.75 4.848 4.184 1 92.88 379 PHE A O 1
ATOM 2968 N N . ASN A 1 380 ? 35.656 3.777 2.4 1 91.88 380 ASN A N 1
ATOM 2969 C CA . ASN A 1 380 ? 36.406 4.945 1.924 1 91.88 380 ASN A CA 1
ATOM 2970 C C . ASN A 1 380 ? 36.188 5.168 0.429 1 91.88 380 ASN A C 1
ATOM 2972 O O . ASN A 1 380 ? 35.312 4.543 -0.179 1 91.88 380 ASN A O 1
ATOM 2976 N N . SER A 1 381 ? 36.969 6.137 -0.093 1 89.19 381 SER A N 1
ATOM 2977 C CA . SER A 1 381 ? 36.719 6.602 -1.453 1 89.19 381 SER A CA 1
ATOM 2978 C C . SER A 1 381 ? 37.031 5.516 -2.477 1 89.19 381 SER A C 1
ATOM 2980 O O . SER A 1 381 ? 36.562 5.574 -3.615 1 89.19 381 SER A O 1
ATOM 2982 N N . THR A 1 382 ? 37.75 4.477 -2.162 1 90.31 382 THR A N 1
ATOM 2983 C CA . THR A 1 382 ? 38.156 3.473 -3.135 1 90.31 382 THR A CA 1
ATOM 2984 C C . THR A 1 382 ? 37.375 2.174 -2.939 1 90.31 382 THR A C 1
ATOM 2986 O O . THR A 1 382 ? 37.531 1.23 -3.719 1 90.31 382 THR A O 1
ATOM 2989 N N . THR A 1 383 ? 36.562 2.119 -1.956 1 90.44 383 THR A N 1
ATOM 2990 C CA . THR A 1 383 ? 35.844 0.899 -1.646 1 90.44 383 THR A CA 1
ATOM 2991 C C . THR A 1 383 ? 34.438 0.959 -2.215 1 90.44 383 THR A C 1
ATOM 2993 O O . THR A 1 383 ? 33.719 1.945 -2.018 1 90.44 383 THR A O 1
ATOM 2996 N N . GLU A 1 384 ? 34.094 -0.083 -2.936 1 90.5 384 GLU A N 1
ATOM 2997 C CA . GLU A 1 384 ? 32.719 -0.239 -3.359 1 90.5 384 GLU A CA 1
ATOM 2998 C C . GLU A 1 384 ? 31.859 -0.863 -2.256 1 90.5 384 GLU A C 1
ATOM 3000 O O . GLU A 1 384 ? 32.312 -1.798 -1.582 1 90.5 384 GLU A O 1
ATOM 3005 N N . PHE A 1 385 ? 30.812 -0.32 -2.029 1 88.38 385 PHE A N 1
ATOM 3006 C CA . PHE A 1 385 ? 29.953 -0.986 -1.062 1 88.38 385 PHE A CA 1
ATOM 3007 C C . PHE A 1 385 ? 28.578 -1.296 -1.674 1 88.38 385 PHE A C 1
ATOM 3009 O O . PHE A 1 385 ? 28.156 -0.623 -2.611 1 88.38 385 PHE A O 1
ATOM 3016 N N . ALA A 1 386 ? 28 -2.404 -1.221 1 92.81 386 ALA A N 1
ATOM 3017 C CA . ALA A 1 386 ? 26.75 -2.957 -1.72 1 92.81 386 ALA A CA 1
ATOM 3018 C C . ALA A 1 386 ? 25.672 -2.941 -0.638 1 92.81 386 ALA A C 1
ATOM 3020 O O . ALA A 1 386 ? 25.906 -3.363 0.495 1 92.81 386 ALA A O 1
ATOM 3021 N N . ILE A 1 387 ? 24.531 -2.359 -0.98 1 95.5 387 ILE A N 1
ATOM 3022 C CA . ILE A 1 387 ? 23.391 -2.32 -0.06 1 95.5 387 ILE A CA 1
ATOM 3023 C C . ILE A 1 387 ? 22.188 -3 -0.7 1 95.5 387 ILE A C 1
ATOM 3025 O O . ILE A 1 387 ? 21.812 -2.682 -1.832 1 95.5 387 ILE A O 1
ATOM 3029 N N . ASP A 1 388 ? 21.609 -3.961 0.029 1 95.81 388 ASP A N 1
ATOM 3030 C CA . ASP A 1 388 ? 20.391 -4.613 -0.422 1 95.81 388 ASP A CA 1
ATOM 3031 C C . ASP A 1 388 ? 19.156 -3.854 0.052 1 95.81 388 ASP A C 1
ATOM 3033 O O . ASP A 1 388 ? 19.016 -3.566 1.242 1 95.81 388 ASP A O 1
ATOM 3037 N N . VAL A 1 389 ? 18.312 -3.5 -0.906 1 97.88 389 VAL A N 1
ATOM 3038 C CA . VAL A 1 389 ? 17.062 -2.816 -0.576 1 97.88 389 VAL A CA 1
ATOM 3039 C C . VAL A 1 389 ? 15.875 -3.584 -1.162 1 97.88 389 VAL A C 1
ATOM 3041 O O . VAL A 1 389 ? 15.812 -3.809 -2.373 1 97.88 389 VAL A O 1
ATOM 3044 N N . ASP A 1 390 ? 14.938 -4.008 -0.387 1 97.75 390 ASP A N 1
ATOM 3045 C CA . ASP A 1 390 ? 13.75 -4.719 -0.855 1 97.75 390 ASP A CA 1
ATOM 3046 C C . ASP A 1 390 ? 12.852 -3.799 -1.676 1 97.75 390 ASP A C 1
ATOM 3048 O O . ASP A 1 390 ? 13.07 -2.586 -1.724 1 97.75 390 ASP A O 1
ATOM 3052 N N . VAL A 1 391 ? 11.898 -4.387 -2.404 1 97.94 391 VAL A N 1
ATOM 3053 C CA . VAL A 1 391 ? 10.945 -3.611 -3.189 1 97.94 391 VAL A CA 1
ATOM 3054 C C . VAL A 1 391 ? 10.039 -2.809 -2.258 1 97.94 391 VAL A C 1
ATOM 3056 O O . VAL A 1 391 ? 9.844 -3.182 -1.098 1 97.94 391 VAL A O 1
ATOM 3059 N N . SER A 1 392 ? 9.531 -1.625 -2.746 1 98.25 392 SER A N 1
ATOM 3060 C CA . SER A 1 392 ? 8.695 -0.73 -1.958 1 98.25 392 SER A CA 1
ATOM 3061 C C . SER A 1 392 ? 9.289 -0.492 -0.573 1 98.25 392 SER A C 1
ATOM 3063 O O . SER A 1 392 ? 8.586 -0.595 0.435 1 98.25 392 SER A O 1
ATOM 3065 N N . SER A 1 393 ? 10.562 -0.317 -0.524 1 98.56 393 SER A N 1
ATOM 3066 C CA . SER A 1 393 ? 11.297 -0.176 0.729 1 98.56 393 SER A CA 1
ATOM 3067 C C . SER A 1 393 ? 12.406 0.858 0.604 1 98.56 393 SER A C 1
ATOM 3069 O O . SER A 1 393 ? 12.688 1.348 -0.492 1 98.56 393 SER A O 1
ATOM 3071 N N . VAL A 1 394 ? 12.961 1.153 1.778 1 98.88 394 VAL A N 1
ATOM 3072 C CA . VAL A 1 394 ? 14.047 2.131 1.822 1 98.88 394 VAL A CA 1
ATOM 3073 C C . VAL A 1 394 ? 15.18 1.605 2.695 1 98.88 394 VAL A C 1
ATOM 3075 O O . VAL A 1 394 ? 14.945 0.928 3.697 1 98.88 394 VAL A O 1
ATOM 3078 N N . PHE A 1 395 ? 16.344 1.755 2.201 1 98.69 395 PHE A N 1
ATOM 3079 C CA . PHE A 1 395 ? 17.484 1.762 3.123 1 98.69 395 PHE A CA 1
ATOM 3080 C C . PHE A 1 395 ? 17.719 3.162 3.672 1 98.69 395 PHE A C 1
ATOM 3082 O O . PHE A 1 395 ? 17.734 4.137 2.918 1 98.69 395 PHE A O 1
ATOM 3089 N N . PHE A 1 396 ? 17.906 3.324 4.965 1 98.88 396 PHE A N 1
ATOM 3090 C CA . PHE A 1 396 ? 18.156 4.59 5.641 1 98.88 396 PHE A CA 1
ATOM 3091 C C . PHE A 1 396 ? 19.359 4.477 6.562 1 98.88 396 PHE A C 1
ATOM 3093 O O . PHE A 1 396 ? 19.391 3.629 7.457 1 98.88 396 PHE A O 1
ATOM 3100 N N . GLY A 1 397 ? 20.391 5.262 6.254 1 98.62 397 GLY A N 1
ATOM 3101 C CA . GLY A 1 397 ? 21.609 5.148 7.023 1 98.62 397 GLY A CA 1
ATOM 3102 C C . GLY A 1 397 ? 22.297 6.48 7.25 1 98.62 397 GLY A C 1
ATOM 3103 O O . GLY A 1 397 ? 21.875 7.504 6.707 1 98.62 397 GLY A O 1
ATOM 3104 N N . LYS A 1 398 ? 23.312 6.461 8.086 1 98.44 398 LYS A N 1
ATOM 3105 C CA . LYS A 1 398 ? 24.141 7.625 8.375 1 98.44 398 LYS A CA 1
ATOM 3106 C C . LYS A 1 398 ? 25.625 7.312 8.172 1 98.44 398 LYS A C 1
ATOM 3108 O O . LYS A 1 398 ? 26.109 6.285 8.641 1 98.44 398 LYS A O 1
ATOM 3113 N N . LEU A 1 399 ? 26.25 8.109 7.391 1 97 399 LEU A N 1
ATOM 3114 C CA . LEU A 1 399 ? 27.688 8.062 7.191 1 97 399 LEU A CA 1
ATOM 3115 C C . LEU A 1 399 ? 28.391 9.031 8.133 1 97 399 LEU A C 1
ATOM 3117 O O . LEU A 1 399 ? 28.156 10.242 8.086 1 97 399 LEU A O 1
ATOM 3121 N N . THR A 1 400 ? 29.234 8.508 8.953 1 96.81 400 THR A N 1
ATOM 3122 C CA . THR A 1 400 ? 30 9.328 9.891 1 96.81 400 THR A CA 1
ATOM 3123 C C . THR A 1 400 ? 31.5 9.164 9.648 1 96.81 400 THR A C 1
ATOM 3125 O O . THR A 1 400 ? 32 8.047 9.562 1 96.81 400 THR A O 1
ATOM 3128 N N . PRO A 1 401 ? 32.219 10.289 9.539 1 95.25 401 PRO A N 1
ATOM 3129 C CA . PRO A 1 401 ? 33.656 10.172 9.336 1 95.25 401 PRO A CA 1
ATOM 3130 C C . PRO A 1 401 ? 34.375 9.484 10.5 1 95.25 401 PRO A C 1
ATOM 3132 O O . PRO A 1 401 ? 34 9.695 11.664 1 95.25 401 PRO A O 1
ATOM 3135 N N . VAL A 1 402 ? 35.25 8.602 10.086 1 91.44 402 VAL A N 1
ATOM 3136 C CA . VAL A 1 402 ? 36.031 7.949 11.117 1 91.44 402 VAL A CA 1
ATOM 3137 C C . VAL A 1 402 ? 37.5 8.266 10.914 1 91.44 402 VAL A C 1
ATOM 3139 O O . VAL A 1 402 ? 37.969 8.461 9.781 1 91.44 402 VAL A O 1
ATOM 3142 N N . SER A 1 403 ? 38.344 8.68 11.953 1 74.81 403 SER A N 1
ATOM 3143 C CA . SER A 1 403 ? 39.75 8.984 11.938 1 74.81 403 SER A CA 1
ATOM 3144 C C . SER A 1 403 ? 40.594 7.738 11.664 1 74.81 403 SER A C 1
ATOM 3146 O O . SER A 1 403 ? 40.188 6.625 11.984 1 74.81 403 SER A O 1
ATOM 3148 N N . MET B 1 1 ? -55.25 -16.781 -8.727 1 26.22 1 MET B N 1
ATOM 3149 C CA . MET B 1 1 ? -54.438 -17.797 -9.359 1 26.22 1 MET B CA 1
ATOM 3150 C C . MET B 1 1 ? -53.031 -17.25 -9.68 1 26.22 1 MET B C 1
ATOM 3152 O O . MET B 1 1 ? -52.844 -16.625 -10.727 1 26.22 1 MET B O 1
ATOM 3156 N N . LEU B 1 2 ? -52.344 -16.656 -8.648 1 32.28 2 LEU B N 1
ATOM 3157 C CA . LEU B 1 2 ? -51 -16.078 -8.648 1 32.28 2 LEU B CA 1
ATOM 3158 C C . LEU B 1 2 ? -49.969 -17.094 -9.172 1 32.28 2 LEU B C 1
ATOM 3160 O O . LEU B 1 2 ? -49.781 -18.156 -8.586 1 32.28 2 LEU B O 1
ATOM 3164 N N . LYS B 1 3 ? -49.875 -17.047 -10.523 1 34.62 3 LYS B N 1
ATOM 3165 C CA . LYS B 1 3 ? -48.906 -17.844 -11.258 1 34.62 3 LYS B CA 1
ATOM 3166 C C . LYS B 1 3 ? -47.5 -17.703 -10.664 1 34.62 3 LYS B C 1
ATOM 3168 O O . LYS B 1 3 ? -46.938 -16.609 -10.68 1 34.62 3 LYS B O 1
ATOM 3173 N N . LEU B 1 4 ? -47.188 -18.5 -9.594 1 32.41 4 LEU B N 1
ATOM 3174 C CA . LEU B 1 4 ? -45.844 -18.641 -9.055 1 32.41 4 LEU B CA 1
ATOM 3175 C C . LEU B 1 4 ? -44.875 -19.094 -10.141 1 32.41 4 LEU B C 1
ATOM 3177 O O . LEU B 1 4 ? -44.969 -20.234 -10.617 1 32.41 4 LEU B O 1
ATOM 3181 N N . LEU B 1 5 ? -44.438 -18.328 -11.047 1 35.28 5 LEU B N 1
ATOM 3182 C CA . LEU B 1 5 ? -43.375 -18.688 -11.977 1 35.28 5 LEU B CA 1
ATOM 3183 C C . LEU B 1 5 ? -42.094 -19.016 -11.242 1 35.28 5 LEU B C 1
ATOM 3185 O O . LEU B 1 5 ? -41.5 -18.156 -10.578 1 35.28 5 LEU B O 1
ATOM 3189 N N . ALA B 1 6 ? -41.906 -20.25 -10.844 1 33.38 6 ALA B N 1
ATOM 3190 C CA . ALA B 1 6 ? -40.625 -20.781 -10.367 1 33.38 6 ALA B CA 1
ATOM 3191 C C . ALA B 1 6 ? -39.5 -20.484 -11.344 1 33.38 6 ALA B C 1
ATOM 3193 O O . ALA B 1 6 ? -39.531 -20.922 -12.492 1 33.38 6 ALA B O 1
ATOM 3194 N N . LEU B 1 7 ? -38.875 -19.359 -11.203 1 33.62 7 LEU B N 1
ATOM 3195 C CA . LEU B 1 7 ? -37.656 -19.078 -11.953 1 33.62 7 LEU B CA 1
ATOM 3196 C C . LEU B 1 7 ? -36.656 -20.219 -11.789 1 33.62 7 LEU B C 1
ATOM 3198 O O . LEU B 1 7 ? -36.156 -20.438 -10.688 1 33.62 7 LEU B O 1
ATOM 3202 N N . LEU B 1 8 ? -36.781 -21.312 -12.484 1 31.73 8 LEU B N 1
ATOM 3203 C CA . LEU B 1 8 ? -35.75 -22.344 -12.594 1 31.73 8 LEU B CA 1
ATOM 3204 C C . LEU B 1 8 ? -34.438 -21.719 -13 1 31.73 8 LEU B C 1
ATOM 3206 O O . LEU B 1 8 ? -34.281 -21.188 -14.094 1 31.73 8 LEU B O 1
ATOM 3210 N N . ILE B 1 9 ? -33.625 -21.281 -12.055 1 35.88 9 ILE B N 1
ATOM 3211 C CA . ILE B 1 9 ? -32.25 -20.906 -12.344 1 35.88 9 ILE B CA 1
ATOM 3212 C C . ILE B 1 9 ? -31.531 -22.062 -13.008 1 35.88 9 ILE B C 1
ATOM 3214 O O . ILE B 1 9 ? -31.328 -23.109 -12.391 1 35.88 9 ILE B O 1
ATOM 3218 N N . ALA B 1 10 ? -31.625 -22.297 -14.273 1 36.03 10 ALA B N 1
ATOM 3219 C CA . ALA B 1 10 ? -30.844 -23.234 -15.062 1 36.03 10 ALA B CA 1
ATOM 3220 C C . ALA B 1 10 ? -29.344 -23.062 -14.773 1 36.03 10 ALA B C 1
ATOM 3222 O O . ALA B 1 10 ? -28.75 -22.047 -15.141 1 36.03 10 ALA B O 1
ATOM 3223 N N . VAL B 1 11 ? -28.828 -23.734 -13.82 1 38.5 11 VAL B N 1
ATOM 3224 C CA . VAL B 1 11 ? -27.391 -23.859 -13.672 1 38.5 11 VAL B CA 1
ATOM 3225 C C . VAL B 1 11 ? -26.781 -24.453 -14.945 1 38.5 11 VAL B C 1
ATOM 3227 O O . VAL B 1 11 ? -27.078 -25.594 -15.312 1 38.5 11 VAL B O 1
ATOM 3230 N N . ALA B 1 12 ? -26.547 -23.672 -15.938 1 41.34 12 ALA B N 1
ATOM 3231 C CA . ALA B 1 12 ? -25.812 -24.141 -17.109 1 41.34 12 ALA B CA 1
ATOM 3232 C C . ALA B 1 12 ? -24.609 -24.984 -16.688 1 41.34 12 ALA B C 1
ATOM 3234 O O . ALA B 1 12 ? -23.719 -24.516 -15.977 1 41.34 12 ALA B O 1
ATOM 3235 N N . CYS B 1 13 ? -24.719 -26.234 -16.641 1 43.03 13 CYS B N 1
ATOM 3236 C CA . CYS B 1 13 ? -23.641 -27.188 -16.406 1 43.03 13 CYS B CA 1
ATOM 3237 C C . CYS B 1 13 ? -22.547 -27.016 -17.453 1 43.03 13 CYS B C 1
ATOM 3239 O O . CYS B 1 13 ? -22.703 -27.406 -18.609 1 43.03 13 CYS B O 1
ATOM 3241 N N . VAL B 1 14 ? -21.797 -26 -17.344 1 49.19 14 VAL B N 1
ATOM 3242 C CA . VAL B 1 14 ? -20.594 -25.938 -18.172 1 49.19 14 VAL B CA 1
ATOM 3243 C C . VAL B 1 14 ? -19.766 -27.203 -17.984 1 49.19 14 VAL B C 1
ATOM 3245 O O . VAL B 1 14 ? -19.609 -27.703 -16.859 1 49.19 14 VAL B O 1
ATOM 3248 N N . SER B 1 15 ? -19.547 -27.969 -19.047 1 55.56 15 SER B N 1
ATOM 3249 C CA . SER B 1 15 ? -18.672 -29.125 -19.016 1 55.56 15 SER B CA 1
ATOM 3250 C C . SER B 1 15 ? -17.266 -28.75 -18.562 1 55.56 15 SER B C 1
ATOM 3252 O O . SER B 1 15 ? -16.609 -27.906 -19.188 1 55.56 15 SER B O 1
ATOM 3254 N N . ALA B 1 16 ? -16.922 -28.891 -17.297 1 62.41 16 ALA B N 1
ATOM 3255 C CA . ALA B 1 16 ? -15.594 -28.719 -16.703 1 62.41 16 ALA B CA 1
ATOM 3256 C C . ALA B 1 16 ? -14.648 -29.828 -17.125 1 62.41 16 ALA B C 1
ATOM 3258 O O . ALA B 1 16 ? -15.086 -30.922 -17.5 1 62.41 16 ALA B O 1
ATOM 3259 N N . LEU B 1 17 ? -13.336 -29.406 -17.312 1 74.75 17 LEU B N 1
ATOM 3260 C CA . LEU B 1 17 ? -12.375 -30.484 -17.406 1 74.75 17 LEU B CA 1
ATOM 3261 C C . LEU B 1 17 ? -12.609 -31.516 -16.312 1 74.75 17 LEU B C 1
ATOM 3263 O O . LEU B 1 17 ? -12.562 -31.188 -15.125 1 74.75 17 LEU B O 1
ATOM 3267 N N . ASP B 1 18 ? -13.078 -32.688 -16.672 1 72.56 18 ASP B N 1
ATOM 3268 C CA . ASP B 1 18 ? -13.445 -33.688 -15.703 1 72.56 18 ASP B CA 1
ATOM 3269 C C . ASP B 1 18 ? -12.281 -34.656 -15.461 1 72.56 18 ASP B C 1
ATOM 3271 O O . ASP B 1 18 ? -12.367 -35.844 -15.805 1 72.56 18 ASP B O 1
ATOM 3275 N N . ASN B 1 19 ? -11.211 -34.094 -14.891 1 78.81 19 ASN B N 1
ATOM 3276 C CA . ASN B 1 19 ? -10.094 -34.938 -14.523 1 78.81 19 ASN B CA 1
ATOM 3277 C C . ASN B 1 19 ? -10.031 -35.188 -13.016 1 78.81 19 ASN B C 1
ATOM 3279 O O . ASN B 1 19 ? -9.031 -35.688 -12.492 1 78.81 19 ASN B O 1
ATOM 3283 N N . GLY B 1 20 ? -11.07 -34.688 -12.328 1 86.12 20 GLY B N 1
ATOM 3284 C CA . GLY B 1 20 ? -11.227 -34.938 -10.898 1 86.12 20 GLY B CA 1
ATOM 3285 C C . GLY B 1 20 ? -10.453 -33.938 -10.047 1 86.12 20 GLY B C 1
ATOM 3286 O O . GLY B 1 20 ? -10.453 -34.031 -8.812 1 86.12 20 GLY B O 1
ATOM 3287 N N . LEU B 1 21 ? -9.812 -33 -10.688 1 93 21 LEU B N 1
ATOM 3288 C CA . LEU B 1 21 ? -8.992 -32.062 -9.953 1 93 21 LEU B CA 1
ATOM 3289 C C . LEU B 1 21 ? -9.719 -30.719 -9.797 1 93 21 LEU B C 1
ATOM 3291 O O . LEU B 1 21 ? -10.734 -30.484 -10.453 1 93 21 LEU B O 1
ATOM 3295 N N . ALA B 1 22 ? -9.297 -29.906 -8.844 1 96.19 22 ALA B N 1
ATOM 3296 C CA . ALA B 1 22 ? -9.797 -28.547 -8.625 1 96.19 22 ALA B CA 1
ATOM 3297 C C . ALA B 1 22 ? -11.305 -28.562 -8.344 1 96.19 22 ALA B C 1
ATOM 3299 O O . ALA B 1 22 ? -12.062 -27.812 -8.961 1 96.19 22 ALA B O 1
ATOM 3300 N N . ARG B 1 23 ? -11.727 -29.406 -7.492 1 96.38 23 ARG B N 1
ATOM 3301 C CA . ARG B 1 23 ? -13.133 -29.438 -7.121 1 96.38 23 ARG B CA 1
ATOM 3302 C C . ARG B 1 23 ? -13.5 -28.203 -6.289 1 96.38 23 ARG B C 1
ATOM 3304 O O . ARG B 1 23 ? -14.672 -27.844 -6.195 1 96.38 23 ARG B O 1
ATOM 3311 N N . THR B 1 24 ? -12.586 -27.656 -5.613 1 97.81 24 THR B N 1
ATOM 3312 C CA . THR B 1 24 ? -12.523 -26.297 -5.066 1 97.81 24 THR B CA 1
ATOM 3313 C C . THR B 1 24 ? -11.281 -25.562 -5.57 1 97.81 24 THR B C 1
ATOM 3315 O O . THR B 1 24 ? -10.383 -26.188 -6.145 1 97.81 24 THR B O 1
ATOM 3318 N N . PRO B 1 25 ? -11.273 -24.297 -5.492 1 98.62 25 PRO B N 1
ATOM 3319 C CA . PRO B 1 25 ? -10.094 -23.578 -6 1 98.62 25 PRO B CA 1
ATOM 3320 C C . PRO B 1 25 ? -8.789 -24.094 -5.391 1 98.62 25 PRO B C 1
ATOM 3322 O O . PRO B 1 25 ? -8.688 -24.234 -4.168 1 98.62 25 PRO B O 1
ATOM 3325 N N . PRO B 1 26 ? -7.816 -24.438 -6.219 1 98.75 26 PRO B N 1
ATOM 3326 C CA . PRO B 1 26 ? -6.562 -24.953 -5.672 1 98.75 26 PRO B CA 1
ATOM 3327 C C . PRO B 1 26 ? -5.816 -23.922 -4.828 1 98.75 26 PRO B C 1
ATOM 3329 O O . PRO B 1 26 ? -5.941 -22.719 -5.066 1 98.75 26 PRO B O 1
ATOM 3332 N N . MET B 1 27 ? -5.086 -24.359 -3.859 1 98.94 27 MET B N 1
ATOM 3333 C CA . MET B 1 27 ? -4.285 -23.516 -2.975 1 98.94 27 MET B CA 1
ATOM 3334 C C . MET B 1 27 ? -2.828 -23.969 -2.969 1 98.94 27 MET B C 1
ATOM 3336 O O . MET B 1 27 ? -2.545 -25.172 -3.055 1 98.94 27 MET B O 1
ATOM 3340 N N . GLY B 1 28 ? -1.937 -23.047 -2.896 1 98.94 28 GLY B N 1
ATOM 3341 C CA . GLY B 1 28 ? -0.525 -23.391 -2.848 1 98.94 28 GLY B CA 1
ATOM 3342 C C . GLY B 1 28 ? 0.388 -22.188 -2.859 1 98.94 28 GLY B C 1
ATOM 3343 O O . GLY B 1 28 ? 0.064 -21.141 -2.273 1 98.94 28 GLY B O 1
ATOM 3344 N N . TRP B 1 29 ? 1.583 -22.422 -3.312 1 98.94 29 TRP B N 1
ATOM 3345 C CA . TRP B 1 29 ? 2.641 -21.422 -3.43 1 98.94 29 TRP B CA 1
ATOM 3346 C C . TRP B 1 29 ? 3.201 -21.391 -4.848 1 98.94 29 TRP B C 1
ATOM 3348 O O . TRP B 1 29 ? 3.297 -22.422 -5.512 1 98.94 29 TRP B O 1
ATOM 3358 N N . LEU B 1 30 ? 3.512 -20.172 -5.297 1 98.69 30 LEU B N 1
ATOM 3359 C CA . LEU B 1 30 ? 4.043 -19.953 -6.637 1 98.69 30 LEU B CA 1
ATOM 3360 C C . LEU B 1 30 ? 5.156 -18.906 -6.617 1 98.69 30 LEU B C 1
ATOM 3362 O O . LEU B 1 30 ? 5.027 -17.875 -5.965 1 98.69 30 LEU B O 1
ATOM 3366 N N . SER B 1 31 ? 6.211 -19.031 -7.324 1 98.44 31 SER B N 1
ATOM 3367 C CA . SER B 1 31 ? 7.457 -18.312 -7.102 1 98.44 31 SER B CA 1
ATOM 3368 C C . SER B 1 31 ? 7.438 -16.953 -7.801 1 98.44 31 SER B C 1
ATOM 3370 O O . SER B 1 31 ? 8.211 -16.062 -7.457 1 98.44 31 SER B O 1
ATOM 3372 N N . TRP B 1 32 ? 6.625 -16.703 -8.727 1 98.12 32 TRP B N 1
ATOM 3373 C CA . TRP B 1 32 ? 6.898 -15.719 -9.766 1 98.12 32 TRP B CA 1
ATOM 3374 C C . TRP B 1 32 ? 6.93 -14.312 -9.188 1 98.12 32 TRP B C 1
ATOM 3376 O O . TRP B 1 32 ? 7.871 -13.555 -9.43 1 98.12 32 TRP B O 1
ATOM 3386 N N . GLN B 1 33 ? 5.988 -13.938 -8.43 1 98 33 GLN B N 1
ATOM 3387 C CA . GLN B 1 33 ? 5.906 -12.539 -8.039 1 98 33 GLN B CA 1
ATOM 3388 C C . GLN B 1 33 ? 7.09 -12.148 -7.156 1 98 33 GLN B C 1
ATOM 3390 O O . GLN B 1 33 ? 7.688 -11.086 -7.352 1 98 33 GLN B O 1
ATOM 3395 N N . ARG B 1 34 ? 7.492 -12.945 -6.219 1 98.31 34 ARG B N 1
ATOM 3396 C CA . ARG B 1 34 ? 8.492 -12.586 -5.219 1 98.31 34 ARG B CA 1
ATOM 3397 C C . ARG B 1 34 ? 9.906 -12.836 -5.746 1 98.31 34 ARG B C 1
ATOM 3399 O O . ARG B 1 34 ? 10.844 -12.117 -5.387 1 98.31 34 ARG B O 1
ATOM 3406 N N . PHE B 1 35 ? 10.07 -13.859 -6.684 1 98.44 35 PHE B N 1
ATOM 3407 C CA . PHE B 1 35 ? 11.43 -14.266 -7.02 1 98.44 35 PHE B CA 1
ATOM 3408 C C . PHE B 1 35 ? 11.695 -14.062 -8.508 1 98.44 35 PHE B C 1
ATOM 3410 O O . PHE B 1 35 ? 12.852 -14.094 -8.945 1 98.44 35 PHE B O 1
ATOM 3417 N N . ARG B 1 36 ? 10.695 -13.891 -9.25 1 97.81 36 ARG B N 1
ATOM 3418 C CA . ARG B 1 36 ? 10.812 -13.664 -10.688 1 97.81 36 ARG B CA 1
ATOM 3419 C C . ARG B 1 36 ? 11.836 -14.617 -11.305 1 97.81 36 ARG B C 1
ATOM 3421 O O . ARG B 1 36 ? 11.859 -15.805 -10.977 1 97.81 36 ARG B O 1
ATOM 3428 N N . CYS B 1 37 ? 12.484 -14.227 -12.328 1 97.88 37 CYS B N 1
ATOM 3429 C CA . CYS B 1 37 ? 13.5 -15.016 -13.016 1 97.88 37 CYS B CA 1
ATOM 3430 C C . CYS B 1 37 ? 14.891 -14.703 -12.484 1 97.88 37 CYS B C 1
ATOM 3432 O O . CYS B 1 37 ? 15.812 -14.445 -13.266 1 97.88 37 CYS B O 1
ATOM 3434 N N . ASN B 1 38 ? 15.016 -14.703 -11.148 1 97.88 38 ASN B N 1
ATOM 3435 C CA . ASN B 1 38 ? 16.344 -14.562 -10.555 1 97.88 38 ASN B CA 1
ATOM 3436 C C . ASN B 1 38 ? 17.172 -15.836 -10.703 1 97.88 38 ASN B C 1
ATOM 3438 O O . ASN B 1 38 ? 16.922 -16.828 -9.992 1 97.88 38 ASN B O 1
ATOM 3442 N N . ILE B 1 39 ? 18.188 -15.789 -11.508 1 98.06 39 ILE B N 1
ATOM 3443 C CA . ILE B 1 39 ? 18.984 -16.984 -11.742 1 98.06 39 ILE B CA 1
ATOM 3444 C C . ILE B 1 39 ? 20.391 -16.781 -11.203 1 98.06 39 ILE B C 1
ATOM 3446 O O . ILE B 1 39 ? 21.312 -17.547 -11.523 1 98.06 39 ILE B O 1
ATOM 3450 N N . ASP B 1 40 ? 20.641 -15.727 -10.5 1 96.94 40 ASP B N 1
ATOM 3451 C CA . ASP B 1 40 ? 21.953 -15.453 -9.922 1 96.94 40 ASP B CA 1
ATOM 3452 C C . ASP B 1 40 ? 22.109 -16.141 -8.57 1 96.94 40 ASP B C 1
ATOM 3454 O O . ASP B 1 40 ? 22.156 -15.477 -7.531 1 96.94 40 ASP B O 1
ATOM 3458 N N . CYS B 1 41 ? 22.406 -17.375 -8.609 1 97.94 41 CYS B N 1
ATOM 3459 C CA . CYS B 1 41 ? 22.484 -18.141 -7.375 1 97.94 41 CYS B CA 1
ATOM 3460 C C . CYS B 1 41 ? 23.844 -17.953 -6.703 1 97.94 41 CYS B C 1
ATOM 3462 O O . CYS B 1 41 ? 24.016 -18.281 -5.531 1 97.94 41 CYS B O 1
ATOM 3464 N N . LYS B 1 42 ? 24.734 -17.391 -7.402 1 96.69 42 LYS B N 1
ATOM 3465 C CA . LYS B 1 42 ? 26.047 -17.125 -6.824 1 96.69 42 LYS B CA 1
ATOM 3466 C C . LYS B 1 42 ? 25.984 -15.984 -5.809 1 96.69 42 LYS B C 1
ATOM 3468 O O . LYS B 1 42 ? 26.453 -16.125 -4.68 1 96.69 42 LYS B O 1
ATOM 3473 N N . ASN B 1 43 ? 25.312 -14.938 -6.199 1 94.44 43 ASN B N 1
ATOM 3474 C CA . ASN B 1 43 ? 25.297 -13.75 -5.355 1 94.44 43 ASN B CA 1
ATOM 3475 C C . ASN B 1 43 ? 24.016 -13.641 -4.543 1 94.44 43 ASN B C 1
ATOM 3477 O O . ASN B 1 43 ? 23.938 -12.867 -3.586 1 94.44 43 ASN B O 1
ATOM 3481 N N . ASP B 1 44 ? 23.031 -14.453 -4.93 1 96.5 44 ASP B N 1
ATOM 3482 C CA . ASP B 1 44 ? 21.75 -14.43 -4.238 1 96.5 44 ASP B CA 1
ATOM 3483 C C . ASP B 1 44 ? 21.188 -15.836 -4.094 1 96.5 44 ASP B C 1
ATOM 3485 O O . ASP B 1 44 ? 20.062 -16.109 -4.543 1 96.5 44 ASP B O 1
ATOM 3489 N N . PRO B 1 45 ? 21.844 -16.688 -3.389 1 96.62 45 PRO B N 1
ATOM 3490 C CA . PRO B 1 45 ? 21.547 -18.125 -3.377 1 96.62 45 PRO B CA 1
ATOM 3491 C C . PRO B 1 45 ? 20.203 -18.438 -2.713 1 96.62 45 PRO B C 1
ATOM 3493 O O . PRO B 1 45 ? 19.609 -19.484 -2.98 1 96.62 45 PRO B O 1
ATOM 3496 N N . LYS B 1 46 ? 19.719 -17.531 -1.854 1 96.69 46 LYS B N 1
ATOM 3497 C CA . LYS B 1 46 ? 18.484 -17.844 -1.131 1 96.69 46 LYS B CA 1
ATOM 3498 C C . LYS B 1 46 ? 17.266 -17.469 -1.952 1 96.69 46 LYS B C 1
ATOM 3500 O O . LYS B 1 46 ? 16.156 -17.922 -1.67 1 96.69 46 LYS B O 1
ATOM 3505 N N . ASN B 1 47 ? 17.469 -16.578 -2.967 1 98 47 ASN B N 1
ATOM 3506 C CA . ASN B 1 47 ? 16.312 -16.016 -3.658 1 98 47 ASN B CA 1
ATOM 3507 C C . ASN B 1 47 ? 16.312 -16.375 -5.141 1 98 47 ASN B C 1
ATOM 3509 O O . ASN B 1 47 ? 15.406 -15.992 -5.879 1 98 47 ASN B O 1
ATOM 3513 N N . CYS B 1 48 ? 17.297 -17.125 -5.594 1 98.38 48 CYS B N 1
ATOM 3514 C CA . CYS B 1 48 ? 17.344 -17.5 -7 1 98.38 48 CYS B CA 1
ATOM 3515 C C . CYS B 1 48 ? 16.484 -18.719 -7.266 1 98.38 48 CYS B C 1
ATOM 3517 O O . CYS B 1 48 ? 16.219 -19.516 -6.355 1 98.38 48 CYS B O 1
ATOM 3519 N N . ILE B 1 49 ? 16.016 -18.859 -8.5 1 98.75 49 ILE B N 1
ATOM 3520 C CA . ILE B 1 49 ? 15.258 -20.031 -8.945 1 98.75 49 ILE B CA 1
ATOM 3521 C C . ILE B 1 49 ? 16.141 -21.266 -8.906 1 98.75 49 ILE B C 1
ATOM 3523 O O . ILE B 1 49 ? 16.984 -21.453 -9.789 1 98.75 49 ILE B O 1
ATOM 3527 N N . SER B 1 50 ? 15.883 -22.109 -7.859 1 98.75 50 SER B N 1
ATOM 3528 C CA . SER B 1 50 ? 16.719 -23.281 -7.613 1 98.75 50 SER B CA 1
ATOM 3529 C C . SER B 1 50 ? 15.969 -24.344 -6.82 1 98.75 50 SER B C 1
ATOM 3531 O O . SER B 1 50 ? 14.93 -24.062 -6.219 1 98.75 50 SER B O 1
ATOM 3533 N N . GLU B 1 51 ? 16.531 -25.453 -6.902 1 98.44 51 GLU B N 1
ATOM 3534 C CA . GLU B 1 51 ? 16.031 -26.578 -6.109 1 98.44 51 GLU B CA 1
ATOM 3535 C C . GLU B 1 51 ? 15.906 -26.203 -4.637 1 98.44 51 GLU B C 1
ATOM 3537 O O . GLU B 1 51 ? 14.914 -26.516 -3.988 1 98.44 51 GLU B O 1
ATOM 3542 N N . ARG B 1 52 ? 16.844 -25.5 -4.137 1 98.5 52 ARG B N 1
ATOM 3543 C CA . ARG B 1 52 ? 16.859 -25.109 -2.732 1 98.5 52 ARG B CA 1
ATOM 3544 C C . ARG B 1 52 ? 15.672 -24.219 -2.395 1 98.5 52 ARG B C 1
ATOM 3546 O O . ARG B 1 52 ? 15.031 -24.391 -1.357 1 98.5 52 ARG B O 1
ATOM 3553 N N . LEU B 1 53 ? 15.398 -23.234 -3.215 1 98.88 53 LEU B N 1
ATOM 3554 C CA . LEU B 1 53 ? 14.273 -22.328 -2.988 1 98.88 53 LEU B CA 1
ATOM 3555 C C . LEU B 1 53 ? 12.977 -23.109 -2.82 1 98.88 53 LEU B C 1
ATOM 3557 O O . LEU B 1 53 ? 12.242 -22.891 -1.853 1 98.88 53 LEU B O 1
ATOM 3561 N N . TYR B 1 54 ? 12.727 -24.031 -3.686 1 98.94 54 TYR B N 1
ATOM 3562 C CA . TYR B 1 54 ? 11.461 -24.75 -3.676 1 98.94 54 TYR B CA 1
ATOM 3563 C C . TYR B 1 54 ? 11.414 -25.75 -2.525 1 98.94 54 TYR B C 1
ATOM 3565 O O . TYR B 1 54 ? 10.352 -25.984 -1.939 1 98.94 54 TYR B O 1
ATOM 3573 N N . MET B 1 55 ? 12.531 -26.359 -2.205 1 98.94 55 MET B N 1
ATOM 3574 C CA . MET B 1 55 ? 12.586 -27.203 -1.024 1 98.94 55 MET B CA 1
ATOM 3575 C C . MET B 1 55 ? 12.297 -26.406 0.242 1 98.94 55 MET B C 1
ATOM 3577 O O . MET B 1 55 ? 11.555 -26.859 1.112 1 98.94 55 MET B O 1
ATOM 3581 N N . ASP B 1 56 ? 12.875 -25.203 0.365 1 98.88 56 ASP B N 1
ATOM 3582 C CA . ASP B 1 56 ? 12.633 -24.328 1.518 1 98.88 56 ASP B CA 1
ATOM 3583 C C . ASP B 1 56 ? 11.148 -23.984 1.645 1 98.88 56 ASP B C 1
ATOM 3585 O O . ASP B 1 56 ? 10.594 -24.016 2.744 1 98.88 56 ASP B O 1
ATOM 3589 N N . MET B 1 57 ? 10.555 -23.656 0.553 1 98.88 57 MET B N 1
ATOM 3590 C CA . MET B 1 57 ? 9.141 -23.312 0.578 1 98.88 57 MET B CA 1
ATOM 3591 C C . MET B 1 57 ? 8.289 -24.516 0.962 1 98.88 57 MET B C 1
ATOM 3593 O O . MET B 1 57 ? 7.332 -24.391 1.733 1 98.88 57 MET B O 1
ATOM 3597 N N . ALA B 1 58 ? 8.633 -25.672 0.414 1 98.94 58 ALA B N 1
ATOM 3598 C CA . ALA B 1 58 ? 7.926 -26.906 0.783 1 98.94 58 ALA B CA 1
ATOM 3599 C C . ALA B 1 58 ? 8.039 -27.172 2.281 1 98.94 58 ALA B C 1
ATOM 3601 O O . ALA B 1 58 ? 7.055 -27.531 2.928 1 98.94 58 ALA B O 1
ATOM 3602 N N . ASP B 1 59 ? 9.219 -26.984 2.801 1 98.94 59 ASP B N 1
ATOM 3603 C CA . ASP B 1 59 ? 9.438 -27.188 4.227 1 98.94 59 ASP B CA 1
ATOM 3604 C C . ASP B 1 59 ? 8.562 -26.25 5.059 1 98.94 59 ASP B C 1
ATOM 3606 O O . ASP B 1 59 ? 7.945 -26.688 6.039 1 98.94 59 ASP B O 1
ATOM 3610 N N . ARG B 1 60 ? 8.516 -24.969 4.672 1 98.88 60 ARG B N 1
ATOM 3611 C CA . ARG B 1 60 ? 7.703 -24.016 5.414 1 98.88 60 ARG B CA 1
ATOM 3612 C C . ARG B 1 60 ? 6.223 -24.359 5.301 1 98.88 60 ARG B C 1
ATOM 3614 O O . ARG B 1 60 ? 5.484 -24.266 6.281 1 98.88 60 ARG B O 1
ATOM 3621 N N . MET B 1 61 ? 5.816 -24.766 4.137 1 98.94 61 MET B N 1
ATOM 3622 C CA . MET B 1 61 ? 4.41 -25.125 3.953 1 98.94 61 MET B CA 1
ATOM 3623 C C . MET B 1 61 ? 4.031 -26.328 4.812 1 98.94 61 MET B C 1
ATOM 3625 O O . MET B 1 61 ? 2.936 -26.375 5.371 1 98.94 61 MET B O 1
ATOM 3629 N N . ALA B 1 62 ? 4.902 -27.266 4.934 1 98.81 62 ALA B N 1
ATOM 3630 C CA . ALA B 1 62 ? 4.637 -28.484 5.703 1 98.81 62 ALA B CA 1
ATOM 3631 C C . ALA B 1 62 ? 4.672 -28.203 7.199 1 98.81 62 ALA B C 1
ATOM 3633 O O . ALA B 1 62 ? 3.914 -28.812 7.969 1 98.81 62 ALA B O 1
ATOM 3634 N N . ALA B 1 63 ? 5.465 -27.234 7.602 1 98.62 63 ALA B N 1
ATOM 3635 C CA . ALA B 1 63 ? 5.766 -27.094 9.023 1 98.62 63 ALA B CA 1
ATOM 3636 C C . ALA B 1 63 ? 4.926 -25.969 9.648 1 98.62 63 ALA B C 1
ATOM 3638 O O . ALA B 1 63 ? 4.672 -25.984 10.859 1 98.62 63 ALA B O 1
ATOM 3639 N N . ASP B 1 64 ? 4.5 -25.047 8.797 1 98.62 64 ASP B N 1
ATOM 3640 C CA . ASP B 1 64 ? 3.998 -23.828 9.406 1 98.62 64 ASP B CA 1
ATOM 3641 C C . ASP B 1 64 ? 2.484 -23.703 9.242 1 98.62 64 ASP B C 1
ATOM 3643 O O . ASP B 1 64 ? 1.936 -22.609 9.25 1 98.62 64 ASP B O 1
ATOM 3647 N N . GLY B 1 65 ? 1.805 -24.797 9.016 1 98.69 65 GLY B N 1
ATOM 3648 C CA . GLY B 1 65 ? 0.352 -24.812 9.078 1 98.69 65 GLY B CA 1
ATOM 3649 C C . GLY B 1 65 ? -0.305 -24.672 7.715 1 98.69 65 GLY B C 1
ATOM 3650 O O . GLY B 1 65 ? -1.512 -24.875 7.578 1 98.69 65 GLY B O 1
ATOM 3651 N N . TYR B 1 66 ? 0.483 -24.359 6.707 1 98.94 66 TYR B N 1
ATOM 3652 C CA . TYR B 1 66 ? -0.079 -24.125 5.383 1 98.94 66 TYR B CA 1
ATOM 3653 C C . TYR B 1 66 ? -0.716 -25.406 4.836 1 98.94 66 TYR B C 1
ATOM 3655 O O . TYR B 1 66 ? -1.84 -25.375 4.328 1 98.94 66 TYR B O 1
ATOM 3663 N N . LYS B 1 67 ? -0.012 -26.484 4.922 1 98.81 67 LYS B N 1
ATOM 3664 C CA . LYS B 1 67 ? -0.532 -27.766 4.445 1 98.81 67 LYS B CA 1
ATOM 3665 C C . LYS B 1 67 ? -1.837 -28.125 5.152 1 98.81 67 LYS B C 1
ATOM 3667 O O . LYS B 1 67 ? -2.809 -28.516 4.504 1 98.81 67 LYS B O 1
ATOM 3672 N N . GLU B 1 68 ? -1.915 -27.938 6.438 1 98.62 68 GLU B N 1
ATOM 3673 C CA . GLU B 1 68 ? -3.111 -28.25 7.219 1 98.62 68 GLU B CA 1
ATOM 3674 C C . GLU B 1 68 ? -4.277 -27.344 6.809 1 98.62 68 GLU B C 1
ATOM 3676 O O . GLU B 1 68 ? -5.438 -27.766 6.867 1 98.62 68 GLU B O 1
ATOM 3681 N N . ALA B 1 69 ? -3.914 -26.125 6.344 1 98.88 69 ALA B N 1
ATOM 3682 C CA . ALA B 1 69 ? -4.945 -25.172 5.934 1 98.88 69 ALA B CA 1
ATOM 3683 C C . ALA B 1 69 ? -5.438 -25.484 4.523 1 98.88 69 ALA B C 1
ATOM 3685 O O . ALA B 1 69 ? -6.422 -24.891 4.062 1 98.88 69 ALA B O 1
ATOM 3686 N N . GLY B 1 70 ? -4.762 -26.328 3.789 1 98.75 70 GLY B N 1
ATOM 3687 C CA . GLY B 1 70 ? -5.23 -26.734 2.477 1 98.75 70 GLY B CA 1
ATOM 3688 C C . GLY B 1 70 ? -4.301 -26.328 1.353 1 98.75 70 GLY B C 1
ATOM 3689 O O . GLY B 1 70 ? -4.535 -26.656 0.191 1 98.75 70 GLY B O 1
ATOM 3690 N N . TYR B 1 71 ? -3.217 -25.625 1.729 1 98.88 71 TYR B N 1
ATOM 3691 C CA . TYR B 1 71 ? -2.223 -25.297 0.716 1 98.88 71 TYR B CA 1
ATOM 3692 C C . TYR B 1 71 ? -1.376 -26.516 0.362 1 98.88 71 TYR B C 1
ATOM 3694 O O . TYR B 1 71 ? -0.621 -27.016 1.197 1 98.88 71 TYR B O 1
ATOM 3702 N N . GLU B 1 72 ? -1.399 -26.891 -0.92 1 98.44 72 GLU B N 1
ATOM 3703 C CA . GLU B 1 72 ? -0.763 -28.188 -1.163 1 98.44 72 GLU B CA 1
ATOM 3704 C C . GLU B 1 72 ? 0.187 -28.109 -2.355 1 98.44 72 GLU B C 1
ATOM 3706 O O . GLU B 1 72 ? 1.041 -28.984 -2.527 1 98.44 72 GLU B O 1
ATOM 3711 N N . TYR B 1 73 ? 0.097 -27.109 -3.223 1 98.94 73 TYR B N 1
ATOM 3712 C CA . TYR B 1 73 ? 0.926 -27.047 -4.422 1 98.94 73 TYR B CA 1
ATOM 3713 C C . TYR B 1 73 ? 2.145 -26.156 -4.195 1 98.94 73 TYR B C 1
ATOM 3715 O O . TYR B 1 73 ? 2.023 -25.047 -3.684 1 98.94 73 TYR B O 1
ATOM 3723 N N . VAL B 1 74 ? 3.285 -26.578 -4.539 1 98.94 74 VAL B N 1
ATOM 3724 C CA . VAL B 1 74 ? 4.504 -25.797 -4.707 1 98.94 74 VAL B CA 1
ATOM 3725 C C . VAL B 1 74 ? 4.816 -25.641 -6.191 1 98.94 74 VAL B C 1
ATOM 3727 O O . VAL B 1 74 ? 5.332 -26.562 -6.828 1 98.94 74 VAL B O 1
ATOM 3730 N N . ASN B 1 75 ? 4.531 -24.469 -6.734 1 98.94 75 ASN B N 1
ATOM 3731 C CA . ASN B 1 75 ? 4.582 -24.297 -8.18 1 98.94 75 ASN B CA 1
ATOM 3732 C C . ASN B 1 75 ? 5.836 -23.531 -8.609 1 98.94 75 ASN B C 1
ATOM 3734 O O . ASN B 1 75 ? 6.062 -22.406 -8.172 1 98.94 75 ASN B O 1
ATOM 3738 N N . ILE B 1 76 ? 6.582 -24.203 -9.484 1 98.81 76 ILE B N 1
ATOM 3739 C CA . ILE B 1 76 ? 7.707 -23.578 -10.172 1 98.81 76 ILE B CA 1
ATOM 3740 C C . ILE B 1 76 ? 7.199 -22.734 -11.344 1 98.81 76 ILE B C 1
ATOM 3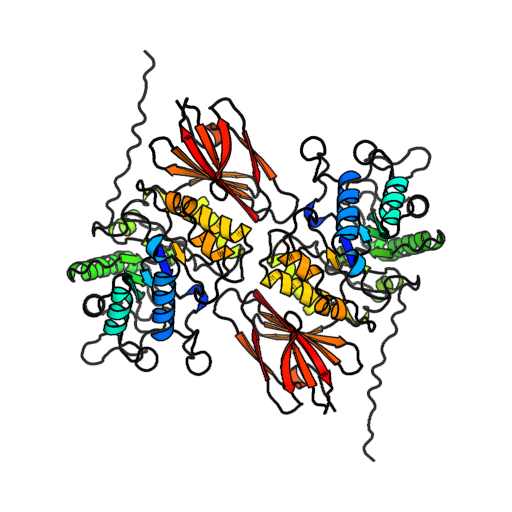742 O O . ILE B 1 76 ? 6.309 -23.172 -12.078 1 98.81 76 ILE B O 1
ATOM 3746 N N . ASP B 1 77 ? 7.668 -21.547 -11.445 1 98.38 77 ASP B N 1
ATOM 3747 C CA . ASP B 1 77 ? 7.395 -20.75 -12.633 1 98.38 77 ASP B CA 1
ATOM 3748 C C . ASP B 1 77 ? 8.594 -20.734 -13.57 1 98.38 77 ASP B C 1
ATOM 3750 O O . ASP B 1 77 ? 9.375 -21.688 -13.609 1 98.38 77 ASP B O 1
ATOM 3754 N N . ASP B 1 78 ? 8.758 -19.75 -14.43 1 98.38 78 ASP B N 1
ATOM 3755 C CA . ASP B 1 78 ? 9.734 -19.672 -15.516 1 98.38 78 ASP B CA 1
ATOM 3756 C C . ASP B 1 78 ? 11.164 -19.703 -14.977 1 98.38 78 ASP B C 1
ATOM 3758 O O . ASP B 1 78 ? 11.375 -19.594 -13.766 1 98.38 78 ASP B O 1
ATOM 3762 N N . CYS B 1 79 ? 12.133 -20.016 -15.844 1 98.5 79 CYS B N 1
ATOM 3763 C CA . CYS B 1 79 ? 13.57 -19.844 -15.672 1 98.5 79 CYS B CA 1
ATOM 3764 C C . CYS B 1 79 ? 14.18 -21.031 -14.922 1 98.5 79 CYS B C 1
ATOM 3766 O O . CYS B 1 79 ? 15.234 -20.891 -14.289 1 98.5 79 CYS B O 1
ATOM 3768 N N . TRP B 1 80 ? 13.547 -22.156 -14.898 1 98.75 80 TRP B N 1
ATOM 3769 C CA . TRP B 1 80 ? 14.102 -23.328 -14.234 1 98.75 80 TRP B CA 1
ATOM 3770 C C . TRP B 1 80 ? 14.953 -24.156 -15.195 1 98.75 80 TRP B C 1
ATOM 3772 O O . TRP B 1 80 ? 15.852 -24.891 -14.773 1 98.75 80 TRP B O 1
ATOM 3782 N N . ALA B 1 81 ? 14.742 -24.031 -16.5 1 98.75 81 ALA B N 1
ATOM 3783 C CA . ALA B 1 81 ? 15.297 -24.938 -17.5 1 98.75 81 ALA B CA 1
ATOM 3784 C C . ALA B 1 81 ? 16.562 -24.375 -18.125 1 98.75 81 ALA B C 1
ATOM 3786 O O . ALA B 1 81 ? 16.875 -23.188 -17.953 1 98.75 81 ALA B O 1
ATOM 3787 N N . LEU B 1 82 ? 17.234 -25.266 -18.812 1 98.56 82 LEU B N 1
ATOM 3788 C CA . LEU B 1 82 ? 18.266 -24.828 -19.75 1 98.56 82 LEU B CA 1
ATOM 3789 C C . LEU B 1 82 ? 17.656 -24.156 -20.969 1 98.56 82 LEU B C 1
ATOM 3791 O O . LEU B 1 82 ? 16.469 -24.375 -21.266 1 98.56 82 LEU B O 1
ATOM 3795 N N . LYS B 1 83 ? 18.516 -23.422 -21.688 1 98.25 83 LYS B N 1
ATOM 3796 C CA . LYS B 1 83 ? 18.062 -22.703 -22.875 1 98.25 83 LYS B CA 1
ATOM 3797 C C . LYS B 1 83 ? 17.891 -23.656 -24.047 1 98.25 83 LYS B C 1
ATOM 3799 O O . LYS B 1 83 ? 17.25 -23.328 -25.047 1 98.25 83 LYS B O 1
ATOM 3804 N N . GLU B 1 84 ? 18.453 -24.859 -23.875 1 97.81 84 GLU B N 1
ATOM 3805 C CA . GLU B 1 84 ? 18.359 -25.875 -24.938 1 97.81 84 GLU B CA 1
ATOM 3806 C C . GLU B 1 84 ? 17.75 -27.172 -24.406 1 97.81 84 GLU B C 1
ATOM 3808 O O . GLU B 1 84 ? 18 -27.562 -23.281 1 97.81 84 GLU B O 1
ATOM 3813 N N . ARG B 1 85 ? 16.906 -27.828 -25.266 1 98.25 85 ARG B N 1
ATOM 3814 C CA . ARG B 1 85 ? 16.375 -29.141 -24.969 1 98.25 85 ARG B CA 1
ATOM 3815 C C . ARG B 1 85 ? 17.438 -30.234 -25.125 1 98.25 85 ARG B C 1
ATOM 3817 O O . ARG B 1 85 ? 18.484 -29.984 -25.734 1 98.25 85 ARG B O 1
ATOM 3824 N N . ASP B 1 86 ? 17.156 -31.375 -24.531 1 97.94 86 ASP B N 1
ATOM 3825 C CA . ASP B 1 86 ? 18 -32.531 -24.828 1 97.94 86 ASP B CA 1
ATOM 3826 C C . ASP B 1 86 ? 17.984 -32.875 -26.312 1 97.94 86 ASP B C 1
ATOM 3828 O O . ASP B 1 86 ? 16.922 -33.062 -26.891 1 97.94 86 ASP B O 1
ATOM 3832 N N . PRO B 1 87 ? 19.156 -32.906 -26.922 1 97.12 87 PRO B N 1
ATOM 3833 C CA . PRO B 1 87 ? 19.188 -33.031 -28.391 1 97.12 87 PRO B CA 1
ATOM 3834 C C . PRO B 1 87 ? 18.703 -34.406 -28.859 1 97.12 87 PRO B C 1
ATOM 3836 O O . PRO B 1 87 ? 18.328 -34.562 -30.031 1 97.12 87 PRO B O 1
ATOM 3839 N N . LYS B 1 88 ? 18.672 -35.375 -28.047 1 97.69 88 LYS B N 1
ATOM 3840 C CA . LYS B 1 88 ? 18.281 -36.719 -28.438 1 97.69 88 LYS B CA 1
ATOM 3841 C C . LYS B 1 88 ? 16.797 -36.969 -28.141 1 97.69 88 LYS B C 1
ATOM 3843 O O . LYS B 1 88 ? 16.047 -37.406 -29 1 97.69 88 LYS B O 1
ATOM 3848 N N . THR B 1 89 ? 16.375 -36.594 -27 1 97.5 89 THR B N 1
ATOM 3849 C CA . THR B 1 89 ? 15.031 -36.938 -26.547 1 97.5 89 THR B CA 1
ATOM 3850 C C . THR B 1 89 ? 14.078 -35.75 -26.766 1 97.5 89 THR B C 1
ATOM 3852 O O . THR B 1 89 ? 12.859 -35.938 -26.688 1 97.5 89 THR B O 1
ATOM 3855 N N . LEU B 1 90 ? 14.609 -34.5 -26.891 1 98 90 LEU B N 1
ATOM 3856 C CA . LEU B 1 90 ? 13.883 -33.25 -27.047 1 98 90 LEU B CA 1
ATOM 3857 C C . LEU B 1 90 ? 13.172 -32.875 -25.75 1 98 90 LEU B C 1
ATOM 3859 O O . LEU B 1 90 ? 12.336 -31.969 -25.719 1 98 90 LEU B O 1
ATOM 3863 N N . GLN B 1 91 ? 13.578 -33.562 -24.703 1 98.5 91 GLN B N 1
ATOM 3864 C CA . GLN B 1 91 ? 13.016 -33.219 -23.391 1 98.5 91 GLN B CA 1
ATOM 3865 C C . GLN B 1 91 ? 13.578 -31.906 -22.859 1 98.5 91 GLN B C 1
ATOM 3867 O O . GLN B 1 91 ? 14.703 -31.531 -23.203 1 98.5 91 GLN B O 1
ATOM 3872 N N . LEU B 1 92 ? 12.727 -31.219 -22.094 1 98.62 92 LEU B N 1
ATOM 3873 C CA . LEU B 1 92 ? 13.242 -30.094 -21.312 1 98.62 92 LEU B CA 1
ATOM 3874 C C . LEU B 1 92 ? 14.258 -30.562 -20.281 1 98.62 92 LEU B C 1
ATOM 3876 O O . LEU B 1 92 ? 14.125 -31.656 -19.719 1 98.62 92 LEU B O 1
ATOM 3880 N N . VAL B 1 93 ? 15.266 -29.734 -20.062 1 98.56 93 VAL B N 1
ATOM 3881 C CA . VAL B 1 93 ? 16.344 -30.109 -19.141 1 98.56 93 VAL B CA 1
ATOM 3882 C C . VAL B 1 93 ? 16.438 -29.078 -18.016 1 98.56 93 VAL B C 1
ATOM 3884 O O . VAL B 1 93 ? 16.672 -27.891 -18.266 1 98.56 93 VAL B O 1
ATOM 3887 N N . PRO B 1 94 ? 16.172 -29.547 -16.75 1 98.62 94 PRO B N 1
ATOM 3888 C CA . PRO B 1 94 ? 16.438 -28.594 -15.656 1 98.62 94 PRO B CA 1
ATOM 3889 C C . PRO B 1 94 ? 17.906 -28.172 -15.578 1 98.62 94 PRO B C 1
ATOM 3891 O O . PRO B 1 94 ? 18.797 -28.984 -15.828 1 98.62 94 PRO B O 1
ATOM 3894 N N . ASP B 1 95 ? 18.125 -26.891 -15.297 1 98.62 95 ASP B N 1
ATOM 3895 C CA . ASP B 1 95 ? 19.5 -26.422 -15.148 1 98.62 95 ASP B CA 1
ATOM 3896 C C . ASP B 1 95 ? 20.25 -27.234 -14.094 1 98.62 95 ASP B C 1
ATOM 3898 O O . ASP B 1 95 ? 19.906 -27.203 -12.914 1 98.62 95 ASP B O 1
ATOM 3902 N N . PRO B 1 96 ? 21.297 -27.875 -14.484 1 98.12 96 PRO B N 1
ATOM 3903 C CA . PRO B 1 96 ? 21.938 -28.797 -13.539 1 98.12 96 PRO B CA 1
ATOM 3904 C C . PRO B 1 96 ? 22.656 -28.094 -12.406 1 98.12 96 PRO B C 1
ATOM 3906 O O . PRO B 1 96 ? 22.953 -28.703 -11.375 1 98.12 96 PRO B O 1
ATOM 3909 N N . VAL B 1 97 ? 23.016 -26.812 -12.57 1 98.19 97 VAL B N 1
ATOM 3910 C CA . VAL B 1 97 ? 23.656 -26.062 -11.5 1 98.19 97 VAL B CA 1
ATOM 3911 C C . VAL B 1 97 ? 22.625 -25.672 -10.445 1 98.19 97 VAL B C 1
ATOM 3913 O O . VAL B 1 97 ? 22.875 -25.812 -9.25 1 98.19 97 VAL B O 1
ATOM 3916 N N . ARG B 1 98 ? 21.5 -25.266 -10.836 1 98.69 98 ARG B N 1
ATOM 3917 C CA . ARG B 1 98 ? 20.5 -24.734 -9.914 1 98.69 98 ARG B CA 1
ATOM 3918 C C . ARG B 1 98 ? 19.562 -25.844 -9.438 1 98.69 98 ARG B C 1
ATOM 3920 O O . ARG B 1 98 ? 18.969 -25.75 -8.359 1 98.69 98 ARG B O 1
ATOM 3927 N N . PHE B 1 99 ? 19.469 -26.875 -10.25 1 98.69 99 PHE B N 1
ATOM 3928 C CA . PHE B 1 99 ? 18.703 -28.078 -9.914 1 98.69 99 PHE B CA 1
ATOM 3929 C C . PHE B 1 99 ? 19.578 -29.328 -10.031 1 98.69 99 PHE B C 1
ATOM 3931 O O . PHE B 1 99 ? 19.297 -30.203 -10.844 1 98.69 99 PHE B O 1
ATOM 3938 N N . PRO B 1 100 ? 20.469 -29.469 -9.141 1 98.25 100 PRO B N 1
ATOM 3939 C CA . PRO B 1 100 ? 21.484 -30.5 -9.297 1 98.25 100 PRO B CA 1
ATOM 3940 C C . PRO B 1 100 ? 20.938 -31.906 -9.148 1 98.25 100 PRO B C 1
ATOM 3942 O O . PRO B 1 100 ? 21.484 -32.844 -9.711 1 98.25 100 PRO B O 1
ATOM 3945 N N . SER B 1 101 ? 19.812 -32.094 -8.484 1 98.19 101 SER B N 1
ATOM 3946 C CA . SER B 1 101 ? 19.281 -33.438 -8.281 1 98.19 101 SER B CA 1
ATOM 3947 C C . SER B 1 101 ? 18.234 -33.781 -9.344 1 98.19 101 SER B C 1
ATOM 3949 O O . SER B 1 101 ? 17.734 -34.906 -9.391 1 98.19 101 SER B O 1
ATOM 3951 N N . GLY B 1 102 ? 17.859 -32.781 -10.109 1 98 102 GLY B N 1
ATOM 3952 C CA . GLY B 1 102 ? 16.859 -32.969 -11.133 1 98 102 GLY B CA 1
ATOM 3953 C C . GLY B 1 102 ? 15.438 -32.75 -10.633 1 98 102 GLY B C 1
ATOM 3954 O O . GLY B 1 102 ? 15.219 -32.625 -9.43 1 98 102 GLY B O 1
ATOM 3955 N N . MET B 1 103 ? 14.539 -32.75 -11.578 1 98.56 103 MET B N 1
ATOM 3956 C CA . MET B 1 103 ? 13.164 -32.406 -11.258 1 98.56 103 MET B CA 1
ATOM 3957 C C . MET B 1 103 ? 12.453 -33.562 -10.57 1 98.56 103 MET B C 1
ATOM 3959 O O . MET B 1 103 ? 11.617 -33.375 -9.688 1 98.56 103 MET B O 1
ATOM 3963 N N . LYS B 1 104 ? 12.734 -34.812 -11 1 98.62 104 LYS B N 1
ATOM 3964 C CA . LYS B 1 104 ? 12.102 -35.969 -10.359 1 98.62 104 LYS B CA 1
ATOM 3965 C C . LYS B 1 104 ? 12.43 -36.031 -8.867 1 98.62 104 LYS B C 1
ATOM 3967 O O . LYS B 1 104 ? 11.547 -36.281 -8.039 1 98.62 104 LYS B O 1
ATOM 3972 N N . LYS B 1 105 ? 13.648 -35.812 -8.531 1 98.69 105 LYS B N 1
ATOM 3973 C CA . LYS B 1 105 ? 14.047 -35.844 -7.125 1 98.69 105 LYS B CA 1
ATOM 3974 C C . LYS B 1 105 ? 13.398 -34.688 -6.352 1 98.69 105 LYS B C 1
ATOM 3976 O O . LYS B 1 105 ? 13.039 -34.844 -5.188 1 98.69 105 LYS B O 1
ATOM 3981 N N . LEU B 1 106 ? 13.32 -33.531 -6.965 1 98.88 106 LEU B N 1
ATOM 3982 C CA . LEU B 1 106 ? 12.617 -32.406 -6.324 1 98.88 106 LEU B CA 1
ATOM 3983 C C . LEU B 1 106 ? 11.156 -32.781 -6.078 1 98.88 106 LEU B C 1
ATOM 3985 O O . LEU B 1 106 ? 10.625 -32.531 -4.992 1 98.88 106 LEU B O 1
ATOM 3989 N N . ALA B 1 107 ? 10.531 -33.375 -7.035 1 98.88 107 ALA B N 1
ATOM 3990 C CA . ALA B 1 107 ? 9.156 -33.812 -6.867 1 98.88 107 ALA B CA 1
ATOM 3991 C C . ALA B 1 107 ? 9.031 -34.812 -5.719 1 98.88 107 ALA B C 1
ATOM 3993 O O . ALA B 1 107 ? 8.133 -34.688 -4.879 1 98.88 107 ALA B O 1
ATOM 3994 N N . ASP B 1 108 ? 9.922 -35.781 -5.719 1 98.88 108 ASP B N 1
ATOM 3995 C CA . ASP B 1 108 ? 9.922 -36.781 -4.645 1 98.88 108 ASP B CA 1
ATOM 3996 C C . ASP B 1 108 ? 10.031 -36.125 -3.279 1 98.88 108 ASP B C 1
ATOM 3998 O O . ASP B 1 108 ? 9.352 -36.5 -2.33 1 98.88 108 ASP B O 1
ATOM 4002 N N . TYR B 1 109 ? 10.906 -35.156 -3.176 1 98.88 109 TYR B N 1
ATOM 4003 C CA . TYR B 1 109 ? 11.086 -34.438 -1.922 1 98.88 109 TYR B CA 1
ATOM 4004 C C . TYR B 1 109 ? 9.797 -33.719 -1.507 1 98.88 109 TYR B C 1
ATOM 4006 O O . TYR B 1 109 ? 9.352 -33.875 -0.367 1 98.88 109 TYR B O 1
ATOM 4014 N N . VAL B 1 110 ? 9.242 -33 -2.404 1 98.94 110 VAL B N 1
ATOM 4015 C CA . VAL B 1 110 ? 8.023 -32.25 -2.121 1 98.94 110 VAL B CA 1
ATOM 4016 C C . VAL B 1 110 ? 6.906 -33.219 -1.732 1 98.94 110 VAL B C 1
ATOM 4018 O O . VAL B 1 110 ? 6.168 -32.969 -0.776 1 98.94 110 VAL B O 1
ATOM 4021 N N . HIS B 1 111 ? 6.777 -34.375 -2.438 1 98.94 111 HIS B N 1
ATOM 4022 C CA . HIS B 1 111 ? 5.785 -35.406 -2.129 1 98.94 111 HIS B CA 1
ATOM 4023 C C . HIS B 1 111 ? 6.02 -36 -0.744 1 98.94 111 HIS B C 1
ATOM 4025 O O . HIS B 1 111 ? 5.066 -36.344 -0.039 1 98.94 111 HIS B O 1
ATOM 4031 N N . SER B 1 112 ? 7.258 -36.125 -0.417 1 98.88 112 SER B N 1
ATOM 4032 C CA . SER B 1 112 ? 7.578 -36.688 0.893 1 98.88 112 SER B CA 1
ATOM 4033 C C . SER B 1 112 ? 7.055 -35.781 2.016 1 98.88 112 SER B C 1
ATOM 4035 O O . SER B 1 112 ? 6.891 -36.25 3.15 1 98.88 112 SER B O 1
ATOM 4037 N N . LYS B 1 113 ? 6.785 -34.531 1.764 1 98.81 113 LYS B N 1
ATOM 4038 C CA . LYS B 1 113 ? 6.23 -33.594 2.738 1 98.81 113 LYS B CA 1
ATOM 4039 C C . LYS B 1 113 ? 4.707 -33.594 2.68 1 98.81 113 LYS B C 1
ATOM 4041 O O . LYS B 1 113 ? 4.062 -32.781 3.357 1 98.81 113 LYS B O 1
ATOM 4046 N N . GLY B 1 114 ? 4.16 -34.438 1.846 1 98.75 114 GLY B N 1
ATOM 4047 C CA . GLY B 1 114 ? 2.715 -34.469 1.677 1 98.75 114 GLY B CA 1
ATOM 4048 C C . GLY B 1 114 ? 2.195 -33.344 0.779 1 98.75 114 GLY B C 1
ATOM 4049 O O . GLY B 1 114 ? 1.026 -32.969 0.871 1 98.75 114 GLY B O 1
ATOM 4050 N N . LEU B 1 115 ? 3.078 -32.781 -0.022 1 98.94 115 LEU B N 1
ATOM 4051 C CA . LEU B 1 115 ? 2.729 -31.672 -0.913 1 98.94 115 LEU B CA 1
ATOM 4052 C C . LEU B 1 115 ? 2.82 -32.094 -2.373 1 98.94 115 LEU B C 1
ATOM 4054 O O . LEU B 1 115 ? 3.141 -33.25 -2.664 1 98.94 115 LEU B O 1
ATOM 4058 N N . LYS B 1 116 ? 2.436 -31.234 -3.289 1 98.94 116 LYS B N 1
ATOM 4059 C CA . LYS B 1 116 ? 2.445 -31.453 -4.73 1 98.94 116 LYS B CA 1
ATOM 4060 C C . LYS B 1 116 ? 3.371 -30.469 -5.434 1 98.94 116 LYS B C 1
ATOM 4062 O O . LYS B 1 116 ? 3.506 -29.328 -5.008 1 98.94 116 LYS B O 1
ATOM 4067 N N . LEU B 1 117 ? 4.012 -30.891 -6.496 1 98.94 117 LEU B N 1
ATOM 4068 C CA . LEU B 1 117 ? 4.922 -30.016 -7.23 1 98.94 117 LEU B CA 1
ATOM 4069 C C . LEU B 1 117 ? 4.332 -29.625 -8.586 1 98.94 117 LEU B C 1
ATOM 4071 O O . LEU B 1 117 ? 3.84 -30.484 -9.32 1 98.94 117 LEU B O 1
ATOM 4075 N N . GLY B 1 118 ? 4.297 -28.344 -8.852 1 98.88 118 GLY B N 1
ATOM 4076 C CA . GLY B 1 118 ? 3.928 -27.844 -10.164 1 98.88 118 GLY B CA 1
ATOM 4077 C C . GLY B 1 118 ? 5.102 -27.266 -10.938 1 98.88 118 GLY B C 1
ATOM 4078 O O . GLY B 1 118 ? 6.133 -26.938 -10.352 1 98.88 118 GLY B O 1
ATOM 4079 N N . THR B 1 119 ? 4.941 -27.219 -12.25 1 98.62 119 THR B N 1
ATOM 4080 C CA . THR B 1 119 ? 5.965 -26.609 -13.086 1 98.62 119 THR B CA 1
ATOM 4081 C C . THR B 1 119 ? 5.336 -25.672 -14.109 1 98.62 119 THR B C 1
ATOM 4083 O O . THR B 1 119 ? 4.129 -25.422 -14.07 1 98.62 119 THR B O 1
ATOM 4086 N N . TYR B 1 120 ? 6.199 -25.094 -14.945 1 98.56 120 TYR B N 1
ATOM 4087 C CA . TYR B 1 120 ? 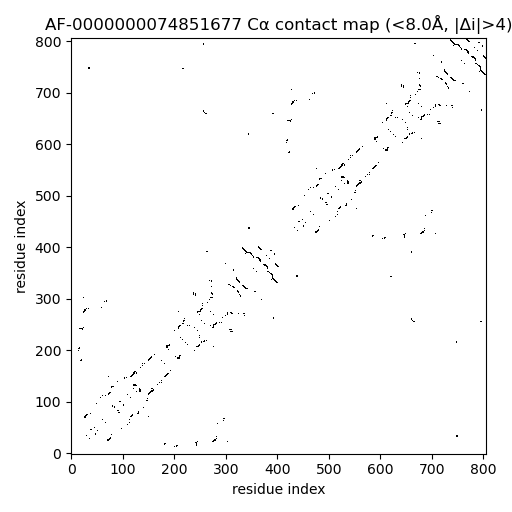5.824 -24.016 -15.852 1 98.56 120 TYR B CA 1
ATOM 4088 C C . TYR B 1 120 ? 6.336 -24.297 -17.266 1 98.56 120 TYR B C 1
ATOM 4090 O O . TYR B 1 120 ? 7.43 -24.828 -17.438 1 98.56 120 TYR B O 1
ATOM 4098 N N . GLY B 1 121 ? 5.551 -23.953 -18.203 1 98.25 121 GLY B N 1
ATOM 4099 C CA . GLY B 1 121 ? 5.926 -23.938 -19.609 1 98.25 121 GLY B CA 1
ATOM 4100 C C . GLY B 1 121 ? 5.184 -22.875 -20.406 1 98.25 121 GLY B C 1
ATOM 4101 O O . GLY B 1 121 ? 4.648 -21.922 -19.844 1 98.25 121 GLY B O 1
ATOM 4102 N N . ASP B 1 122 ? 5.297 -23.047 -21.75 1 98.38 122 ASP B N 1
ATOM 4103 C CA . ASP B 1 122 ? 4.73 -22.047 -22.641 1 98.38 122 ASP B CA 1
ATOM 4104 C C . ASP B 1 122 ? 4.281 -22.672 -23.969 1 98.38 122 ASP B C 1
ATOM 4106 O O . ASP B 1 122 ? 4.949 -23.562 -24.5 1 98.38 122 ASP B O 1
ATOM 4110 N N . MET B 1 123 ? 3.178 -22.172 -24.422 1 97.38 123 MET B N 1
ATOM 4111 C CA . MET B 1 123 ? 2.635 -22.641 -25.688 1 97.38 123 MET B CA 1
ATOM 4112 C C . MET B 1 123 ? 3.516 -22.203 -26.859 1 97.38 123 MET B C 1
ATOM 4114 O O . MET B 1 123 ? 3.52 -22.844 -27.906 1 97.38 123 MET B O 1
ATOM 4118 N N . GLY B 1 124 ? 4.258 -21.203 -26.719 1 97.75 124 GLY B N 1
ATOM 4119 C CA . GLY B 1 124 ? 5.078 -20.641 -27.781 1 97.75 124 GLY B CA 1
ATOM 4120 C C . GLY B 1 124 ? 6.371 -21.406 -28.016 1 97.75 124 GLY B C 1
ATOM 4121 O O . GLY B 1 124 ? 6.566 -22.484 -27.438 1 97.75 124 GLY B O 1
ATOM 4122 N N . ILE B 1 125 ? 7.184 -20.844 -28.938 1 97.81 125 ILE B N 1
ATOM 4123 C CA . ILE B 1 125 ? 8.477 -21.453 -29.234 1 97.81 125 ILE B CA 1
ATOM 4124 C C . ILE B 1 125 ? 9.438 -21.203 -28.078 1 97.81 125 ILE B C 1
ATOM 4126 O O . ILE B 1 125 ? 10.336 -22.016 -27.828 1 97.81 125 ILE B O 1
ATOM 4130 N N . TYR B 1 126 ? 9.203 -20.141 -27.344 1 98.31 126 TYR B N 1
ATOM 4131 C CA . TYR B 1 126 ? 9.938 -19.797 -26.125 1 98.31 126 TYR B CA 1
ATOM 4132 C C . TYR B 1 126 ? 8.977 -19.422 -25 1 98.31 126 TYR B C 1
ATOM 4134 O O . TYR B 1 126 ? 7.844 -19.016 -25.266 1 98.31 126 TYR B O 1
ATOM 4142 N N . THR B 1 127 ? 9.508 -19.703 -23.766 1 98.25 127 THR B N 1
ATOM 4143 C CA . THR B 1 127 ? 8.805 -19.141 -22.625 1 98.25 127 THR B CA 1
ATOM 4144 C C . THR B 1 127 ? 8.961 -17.625 -22.594 1 98.25 127 THR B C 1
ATOM 4146 O O . THR B 1 127 ? 9.727 -17.047 -23.375 1 98.25 127 THR B O 1
ATOM 4149 N N . CYS B 1 128 ? 8.227 -16.984 -21.766 1 96.44 128 CYS B N 1
ATOM 4150 C CA . CYS B 1 128 ? 8.312 -15.539 -21.641 1 96.44 128 CYS B CA 1
ATOM 4151 C C . CYS B 1 128 ? 9.719 -15.117 -21.219 1 96.44 128 CYS B C 1
ATOM 4153 O O . CYS B 1 128 ? 10.18 -14.031 -21.594 1 96.44 128 CYS B O 1
ATOM 4155 N N . GLY B 1 129 ? 10.414 -15.984 -20.531 1 97.06 129 GLY B N 1
ATOM 4156 C CA . GLY B 1 129 ? 11.773 -15.727 -20.078 1 97.06 129 GLY B CA 1
ATOM 4157 C C . GLY B 1 129 ? 12.82 -16.156 -21.094 1 97.06 129 GLY B C 1
ATOM 4158 O O . GLY B 1 129 ? 14.023 -16.078 -20.812 1 97.06 129 GLY B O 1
ATOM 4159 N N . GLY B 1 130 ? 12.391 -16.703 -22.188 1 98.06 130 GLY B N 1
ATOM 4160 C CA . GLY B 1 130 ? 13.312 -17.031 -23.266 1 98.06 130 GLY B CA 1
ATOM 4161 C C . GLY B 1 130 ? 13.828 -18.453 -23.203 1 98.06 130 GLY B C 1
ATOM 4162 O O . GLY B 1 130 ? 14.852 -18.781 -23.797 1 98.06 130 GLY B O 1
ATOM 4163 N N . TYR B 1 131 ? 13.195 -19.281 -22.484 1 98.62 131 TYR B N 1
ATOM 4164 C CA . TYR B 1 131 ? 13.516 -20.703 -22.422 1 98.62 131 TYR B CA 1
ATOM 4165 C C . TYR B 1 131 ? 12.641 -21.516 -23.375 1 98.62 131 TYR B C 1
ATOM 4167 O O . TYR B 1 131 ? 11.672 -20.984 -23.922 1 98.62 131 TYR B O 1
ATOM 4175 N N . PRO B 1 132 ? 12.945 -22.797 -23.578 1 98.56 132 PRO B N 1
ATOM 4176 C CA . PRO B 1 132 ? 12.188 -23.547 -24.594 1 98.56 132 PRO B CA 1
ATOM 4177 C C . PRO B 1 132 ? 10.711 -23.688 -24.234 1 98.56 132 PRO B C 1
ATOM 4179 O O . PRO B 1 132 ? 10.383 -24.031 -23.094 1 98.56 132 PRO B O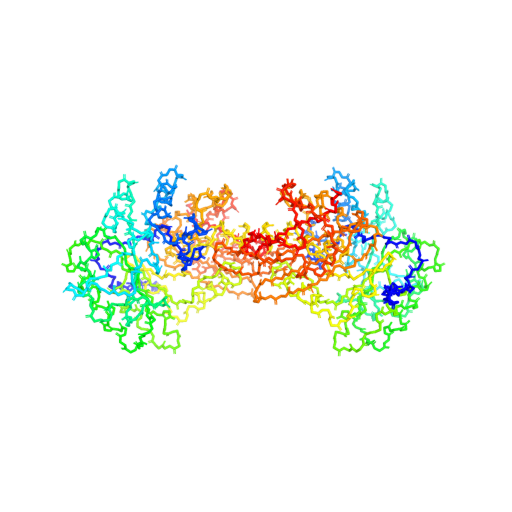 1
ATOM 4182 N N . GLY B 1 133 ? 9.875 -23.438 -25.219 1 98.44 133 GLY B N 1
ATOM 4183 C CA . GLY B 1 133 ? 8.445 -23.641 -25.062 1 98.44 133 GLY B CA 1
ATOM 4184 C C . GLY B 1 133 ? 7.98 -24.984 -25.578 1 98.44 133 GLY B C 1
ATOM 4185 O O . GLY B 1 133 ? 8.797 -25.844 -25.938 1 98.44 133 GLY B O 1
ATOM 4186 N N . SER B 1 134 ? 6.711 -25.172 -25.578 1 98.06 134 SER B N 1
ATOM 4187 C CA . SER B 1 134 ? 6.164 -26.5 -25.828 1 98.06 134 SER B CA 1
ATOM 4188 C C . SER B 1 134 ? 5.531 -26.578 -27.219 1 98.06 134 SER B C 1
ATOM 4190 O O . SER B 1 134 ? 5.004 -27.625 -27.609 1 98.06 134 SER B O 1
ATOM 4192 N N . LYS B 1 135 ? 5.555 -25.578 -28.016 1 96.88 135 LYS B N 1
ATOM 4193 C CA . LYS B 1 135 ? 4.762 -25.438 -29.234 1 96.88 135 LYS B CA 1
ATOM 4194 C C . LYS B 1 135 ? 4.84 -26.703 -30.094 1 96.88 135 LYS B C 1
ATOM 4196 O O . LYS B 1 135 ? 3.822 -27.172 -30.609 1 96.88 135 LYS B O 1
ATOM 4201 N N . PHE B 1 136 ? 5.941 -27.359 -30.234 1 96.25 136 PHE B N 1
ATOM 4202 C CA . PHE B 1 136 ? 6.125 -28.484 -31.156 1 96.25 136 PHE B CA 1
ATOM 4203 C C . PHE B 1 136 ? 6.48 -29.75 -30.391 1 96.25 136 PHE B C 1
ATOM 4205 O O . PHE B 1 136 ? 6.883 -30.75 -31 1 96.25 136 PHE B O 1
ATOM 4212 N N . THR B 1 137 ? 6.383 -29.688 -29.078 1 98.25 137 THR B N 1
ATOM 4213 C CA . THR B 1 137 ? 6.852 -30.828 -28.297 1 98.25 137 THR B CA 1
ATOM 4214 C C . THR B 1 137 ? 5.883 -31.125 -27.156 1 98.25 137 THR B C 1
ATOM 4216 O O . THR B 1 137 ? 6.301 -31.562 -26.078 1 98.25 137 THR B O 1
ATOM 4219 N N . MET B 1 138 ? 4.684 -30.875 -27.359 1 98.44 138 MET B N 1
ATOM 4220 C CA . MET B 1 138 ? 3.699 -30.953 -26.281 1 98.44 138 MET B CA 1
ATOM 4221 C C . MET B 1 138 ? 3.6 -32.375 -25.75 1 98.44 138 MET B C 1
ATOM 4223 O O . MET B 1 138 ? 3.545 -32.562 -24.531 1 98.44 138 MET B O 1
ATOM 4227 N N . GLU B 1 139 ? 3.521 -33.344 -26.594 1 98.38 139 GLU B N 1
ATOM 4228 C CA . GLU B 1 139 ? 3.443 -34.719 -26.109 1 98.38 139 GLU B CA 1
ATOM 4229 C C . GLU B 1 139 ? 4.676 -35.094 -25.297 1 98.38 139 GLU B C 1
ATOM 4231 O O . GLU B 1 139 ? 4.555 -35.688 -24.219 1 98.38 139 GLU B O 1
ATOM 4236 N N . THR B 1 140 ? 5.832 -34.75 -25.844 1 98.69 140 THR B N 1
ATOM 4237 C CA . THR B 1 140 ? 7.09 -35.031 -25.141 1 98.69 140 THR B CA 1
ATOM 4238 C C . THR B 1 140 ? 7.102 -34.344 -23.766 1 98.69 140 THR B C 1
ATOM 4240 O O . THR B 1 140 ? 7.512 -34.969 -22.781 1 98.69 140 THR B O 1
ATOM 4243 N N . ASP B 1 141 ? 6.668 -33.156 -23.734 1 98.81 141 ASP B N 1
ATOM 4244 C CA . ASP B 1 141 ? 6.676 -32.406 -22.469 1 98.81 141 ASP B CA 1
ATOM 4245 C C . ASP B 1 141 ? 5.707 -33.031 -21.469 1 98.81 141 ASP B C 1
ATOM 4247 O O . ASP B 1 141 ? 6.047 -33.219 -20.297 1 98.81 141 ASP B O 1
ATOM 4251 N N . ALA B 1 142 ? 4.523 -33.375 -21.922 1 98.62 142 ALA B N 1
ATOM 4252 C CA . ALA B 1 142 ? 3.555 -34 -21.047 1 98.62 142 ALA B CA 1
ATOM 4253 C C . ALA B 1 142 ? 4.121 -35.281 -20.438 1 98.62 142 ALA B C 1
ATOM 4255 O O . ALA B 1 142 ? 4.008 -35.531 -19.234 1 98.62 142 ALA B O 1
ATOM 4256 N N . ARG B 1 143 ? 4.68 -36.094 -21.266 1 98.56 143 ARG B N 1
ATOM 4257 C CA . ARG B 1 143 ? 5.277 -37.344 -20.797 1 98.56 143 ARG B CA 1
ATOM 4258 C C . ARG B 1 143 ? 6.406 -37.062 -19.812 1 98.56 143 ARG B C 1
ATOM 4260 O O . ARG B 1 143 ? 6.52 -37.75 -18.781 1 98.56 143 ARG B O 1
ATOM 4267 N N . THR B 1 144 ? 7.23 -36.094 -20.109 1 98.75 144 THR B N 1
ATOM 4268 C CA . THR B 1 144 ? 8.344 -35.719 -19.25 1 98.75 144 THR B CA 1
ATOM 4269 C C . THR B 1 144 ? 7.848 -35.281 -17.875 1 98.75 144 THR B C 1
ATOM 4271 O O . THR B 1 144 ? 8.383 -35.719 -16.844 1 98.75 144 THR B O 1
ATOM 4274 N N . PHE B 1 145 ? 6.832 -34.469 -17.828 1 98.81 145 PHE B N 1
ATOM 4275 C CA . PHE B 1 145 ? 6.266 -34 -16.562 1 98.81 145 PHE B CA 1
ATOM 4276 C C . PHE B 1 145 ? 5.723 -35.188 -15.75 1 98.81 145 PHE B C 1
ATOM 4278 O O . PHE B 1 145 ? 5.922 -35.25 -14.539 1 98.81 145 PHE B O 1
ATOM 4285 N N . SER B 1 146 ? 5.039 -36.062 -16.438 1 98.44 146 SER B N 1
ATOM 4286 C CA . SER B 1 146 ? 4.527 -37.25 -15.758 1 98.44 146 SER B CA 1
ATOM 4287 C C . SER B 1 146 ? 5.66 -38.062 -15.164 1 98.44 146 SER B C 1
ATOM 4289 O O . SER B 1 146 ? 5.582 -38.5 -14.016 1 98.44 146 SER B O 1
ATOM 4291 N N . GLU B 1 147 ? 6.688 -38.281 -15.914 1 98.44 147 GLU B N 1
ATOM 4292 C CA . GLU B 1 147 ? 7.844 -39.062 -15.469 1 98.44 147 GLU B CA 1
ATOM 4293 C C . GLU B 1 147 ? 8.5 -38.406 -14.258 1 98.44 147 GLU B C 1
ATOM 4295 O O . GLU B 1 147 ? 8.992 -39.094 -13.359 1 98.44 147 GLU B O 1
ATOM 4300 N N . TRP B 1 148 ? 8.547 -37.094 -14.25 1 98.75 148 TRP B N 1
ATOM 4301 C CA . TRP B 1 148 ? 9.156 -36.344 -13.156 1 98.75 148 TRP B CA 1
ATOM 4302 C C . TRP B 1 148 ? 8.273 -36.375 -11.922 1 98.75 148 TRP B C 1
ATOM 4304 O O . TRP B 1 148 ? 8.734 -36.062 -10.812 1 98.75 148 TRP B O 1
ATOM 4314 N N . GLY B 1 149 ? 6.996 -36.688 -12.055 1 98.75 149 GLY B N 1
ATOM 4315 C CA . GLY B 1 149 ? 6.07 -36.688 -10.93 1 98.75 149 GLY B CA 1
ATOM 4316 C C . GLY B 1 149 ? 5.422 -35.312 -10.719 1 98.75 149 GLY B C 1
ATOM 4317 O O . GLY B 1 149 ? 5.051 -34.969 -9.594 1 98.75 149 GLY B O 1
ATOM 4318 N N . ILE B 1 150 ? 5.242 -34.562 -11.742 1 98.81 150 ILE B N 1
ATOM 4319 C CA . ILE B 1 150 ? 4.652 -33.219 -11.68 1 98.81 150 ILE B CA 1
ATOM 4320 C C . ILE B 1 150 ? 3.146 -33.344 -11.445 1 98.81 150 ILE B C 1
ATOM 4322 O O . ILE B 1 150 ? 2.486 -34.219 -12.023 1 98.81 150 ILE B O 1
ATOM 4326 N N . ASP B 1 151 ? 2.604 -32.375 -10.633 1 98.81 151 ASP B N 1
ATOM 4327 C CA . ASP B 1 151 ? 1.2 -32.438 -10.234 1 98.81 151 ASP B CA 1
ATOM 4328 C C . ASP B 1 151 ? 0.412 -31.266 -10.805 1 98.81 151 ASP B C 1
ATOM 4330 O O . ASP B 1 151 ? -0.82 -31.266 -10.781 1 98.81 151 ASP B O 1
ATOM 4334 N N . SER B 1 152 ? 1.032 -30.281 -11.266 1 98.75 152 SER B N 1
ATOM 4335 C CA . SER B 1 152 ? 0.404 -29.125 -11.875 1 98.75 152 SER B CA 1
ATOM 4336 C C . SER B 1 152 ? 1.289 -28.516 -12.961 1 98.75 152 SER B C 1
ATOM 4338 O O . SER B 1 152 ? 2.518 -28.578 -12.875 1 98.75 152 SER B O 1
ATOM 4340 N N . PHE B 1 153 ? 0.641 -28.016 -14.016 1 98.69 153 PHE B N 1
ATOM 4341 C CA . PHE B 1 153 ? 1.357 -27.406 -15.133 1 98.69 153 PHE B CA 1
ATOM 4342 C C . PHE B 1 153 ? 0.709 -26.094 -15.547 1 98.69 153 PHE B C 1
ATOM 4344 O O . PHE B 1 153 ? -0.473 -26.062 -15.891 1 98.69 153 PHE B O 1
ATOM 4351 N N . LYS B 1 154 ? 1.45 -25.031 -15.445 1 98.69 154 LYS B N 1
ATOM 4352 C CA . LYS B 1 154 ? 1.037 -23.734 -15.969 1 98.69 154 LYS B CA 1
ATOM 4353 C C . LYS B 1 154 ? 1.611 -23.5 -17.359 1 98.69 154 LYS B C 1
ATOM 4355 O O . LYS B 1 154 ? 2.822 -23.609 -17.562 1 98.69 154 LYS B O 1
ATOM 4360 N N . MET B 1 155 ? 0.734 -23.234 -18.297 1 98.31 155 MET B N 1
ATOM 4361 C CA . MET B 1 155 ? 1.172 -22.969 -19.672 1 98.31 155 MET B CA 1
ATOM 4362 C C . MET B 1 155 ? 0.815 -21.547 -20.094 1 98.31 155 MET B C 1
ATOM 4364 O O . MET B 1 155 ? -0.361 -21.219 -20.266 1 98.31 155 MET B O 1
ATOM 4368 N N . ASP B 1 156 ? 1.82 -20.656 -20.312 1 97.69 156 ASP B N 1
ATOM 4369 C CA . ASP B 1 156 ? 1.647 -19.281 -20.797 1 97.69 156 ASP B CA 1
ATOM 4370 C C . ASP B 1 156 ? 1.641 -19.25 -22.328 1 97.69 156 ASP B C 1
ATOM 4372 O O . ASP B 1 156 ? 1.7 -20.297 -22.984 1 97.69 156 ASP B O 1
ATOM 4376 N N . GLY B 1 157 ? 1.537 -18.062 -22.922 1 96.88 157 GLY B N 1
ATOM 4377 C CA . GLY B 1 157 ? 1.378 -17.969 -24.359 1 96.88 157 GLY B CA 1
ATOM 4378 C C . GLY B 1 157 ? 2.334 -16.984 -25 1 96.88 157 GLY B C 1
ATOM 4379 O O . GLY B 1 157 ? 1.987 -16.328 -26 1 96.88 157 GLY B O 1
ATOM 4380 N N . CYS B 1 158 ? 3.484 -16.812 -24.391 1 95.69 158 CYS B N 1
ATOM 4381 C CA . CYS B 1 158 ? 4.484 -15.93 -24.969 1 95.69 158 CYS B CA 1
ATOM 4382 C C . CYS B 1 158 ? 5.055 -16.516 -26.266 1 95.69 158 CYS B C 1
ATOM 4384 O O . CYS B 1 158 ? 4.988 -17.734 -26.469 1 95.69 158 CYS B O 1
ATOM 4386 N N . TYR B 1 159 ? 5.555 -15.648 -27.203 1 96.44 159 TYR B N 1
ATOM 4387 C CA . TYR B 1 159 ? 6.219 -16.016 -28.438 1 96.44 159 TYR B CA 1
ATOM 4388 C C . TYR B 1 159 ? 5.355 -16.969 -29.266 1 96.44 159 TYR B C 1
ATOM 4390 O O . TYR B 1 159 ? 5.832 -18 -29.734 1 96.44 159 TYR B O 1
ATOM 4398 N N . SER B 1 160 ? 4.07 -16.625 -29.297 1 95.12 160 SER B N 1
ATOM 4399 C CA . SER B 1 160 ? 3.062 -17.406 -30 1 95.12 160 SER B CA 1
ATOM 4400 C C . SER B 1 160 ? 2.057 -16.5 -30.703 1 95.12 160 SER B C 1
ATOM 4402 O O . SER B 1 160 ? 2.205 -15.273 -30.688 1 95.12 160 SER B O 1
ATOM 4404 N N . THR B 1 161 ? 1.096 -17.141 -31.438 1 93.62 161 THR B N 1
ATOM 4405 C CA . THR B 1 161 ? -0.027 -16.438 -32.031 1 93.62 161 THR B CA 1
ATOM 4406 C C . THR B 1 161 ? -1.343 -16.844 -31.391 1 93.62 161 THR B C 1
ATOM 4408 O O . THR B 1 161 ? -1.621 -18.047 -31.25 1 93.62 161 THR B O 1
ATOM 4411 N N . THR B 1 162 ? -2.105 -15.938 -31 1 93.31 162 THR B N 1
ATOM 4412 C CA . THR B 1 162 ? -3.324 -16.203 -30.25 1 93.31 162 THR B CA 1
ATOM 4413 C C . THR B 1 162 ? -4.301 -17.031 -31.062 1 93.31 162 THR B C 1
ATOM 4415 O O . THR B 1 162 ? -5.141 -17.75 -30.516 1 93.31 162 THR B O 1
ATOM 4418 N N . ALA B 1 163 ? -4.227 -17.016 -32.344 1 92.38 163 ALA B N 1
ATOM 4419 C CA . ALA B 1 163 ? -5.094 -17.812 -33.219 1 92.38 163 ALA B CA 1
ATOM 4420 C C . ALA B 1 163 ? -4.902 -19.297 -32.969 1 92.38 163 ALA B C 1
ATOM 4422 O O . ALA B 1 163 ? -5.801 -20.109 -33.219 1 92.38 163 ALA B O 1
ATOM 4423 N N . ASP B 1 164 ? -3.783 -19.688 -32.375 1 93.94 164 ASP B N 1
ATOM 4424 C CA . ASP B 1 164 ? -3.455 -21.094 -32.156 1 93.94 164 ASP B CA 1
ATOM 4425 C C . ASP B 1 164 ? -4.035 -21.594 -30.828 1 93.94 164 ASP B C 1
ATOM 4427 O O . ASP B 1 164 ? -4.105 -22.797 -30.594 1 93.94 164 ASP B O 1
ATOM 4431 N N . PHE B 1 165 ? -4.406 -20.766 -29.969 1 95.62 165 PHE B N 1
ATOM 4432 C CA . PHE B 1 165 ? -4.68 -21.109 -28.578 1 95.62 165 PHE B CA 1
ATOM 4433 C C . PHE B 1 165 ? -5.855 -22.078 -28.484 1 95.62 165 PHE B C 1
ATOM 4435 O O . PHE B 1 165 ? -5.773 -23.094 -27.781 1 95.62 165 PHE B O 1
ATOM 4442 N N . PRO B 1 166 ? -6.977 -21.844 -29.25 1 94.56 166 PRO B N 1
ATOM 4443 C CA . PRO B 1 166 ? -8.117 -22.75 -29.125 1 94.56 166 PRO B CA 1
ATOM 4444 C C . PRO B 1 166 ? -7.801 -24.172 -29.594 1 94.56 166 PRO B C 1
ATOM 4446 O O . PRO B 1 166 ? -8.539 -25.109 -29.281 1 94.56 166 PRO B O 1
ATOM 4449 N N . THR B 1 167 ? -6.734 -24.297 -30.281 1 95.75 167 THR B N 1
ATOM 4450 C CA . THR B 1 167 ? -6.305 -25.609 -30.719 1 95.75 167 THR B CA 1
ATOM 4451 C C . THR B 1 167 ? -5.191 -26.156 -29.828 1 95.75 167 THR B C 1
ATOM 4453 O O . THR B 1 167 ? -5.215 -27.328 -29.438 1 95.75 167 THR B O 1
ATOM 4456 N N . ALA B 1 168 ? -4.277 -25.344 -29.516 1 96.88 168 ALA B N 1
ATOM 4457 C CA . ALA B 1 168 ? -3.045 -25.75 -28.844 1 96.88 168 ALA B CA 1
ATOM 4458 C C . ALA B 1 168 ? -3.311 -26.141 -27.406 1 96.88 168 ALA B C 1
ATOM 4460 O O . ALA B 1 168 ? -2.797 -27.156 -26.922 1 96.88 168 ALA B O 1
ATOM 4461 N N . TYR B 1 169 ? -4.027 -25.375 -26.672 1 97.31 169 TYR B N 1
ATOM 4462 C CA . TYR B 1 169 ? -4.27 -25.672 -25.266 1 97.31 169 TYR B CA 1
ATOM 4463 C C . TYR B 1 169 ? -5.047 -26.984 -25.109 1 97.31 169 TYR B C 1
ATOM 4465 O O . TYR B 1 169 ? -4.699 -27.828 -24.281 1 97.31 169 TYR B O 1
ATOM 4473 N N . PRO B 1 170 ? -6.102 -27.25 -25.906 1 97 170 PRO B N 1
ATOM 4474 C CA . PRO B 1 170 ? -6.77 -28.562 -25.859 1 97 170 PRO B CA 1
ATOM 4475 C C . PRO B 1 170 ? -5.836 -29.719 -26.203 1 97 170 PRO B C 1
ATOM 4477 O O . PRO B 1 170 ? -5.949 -30.797 -25.625 1 97 170 PRO B O 1
ATOM 4480 N N . ILE B 1 171 ? -4.926 -29.5 -27.094 1 98 171 ILE B N 1
ATOM 4481 C CA . ILE B 1 171 ? -3.967 -30.531 -27.453 1 98 171 ILE B CA 1
ATOM 4482 C C . ILE B 1 171 ? -3.1 -30.875 -26.234 1 98 171 ILE B C 1
ATOM 4484 O O . ILE B 1 171 ? -2.869 -32.031 -25.938 1 98 171 ILE B O 1
ATOM 4488 N N . MET B 1 172 ? -2.607 -29.828 -25.578 1 98.19 172 MET B N 1
ATOM 4489 C CA . MET B 1 172 ? -1.824 -30.078 -24.375 1 98.19 172 MET B CA 1
ATOM 4490 C C . MET B 1 172 ? -2.66 -30.797 -23.312 1 98.19 172 MET B C 1
ATOM 4492 O O . MET B 1 172 ? -2.184 -31.734 -22.672 1 98.19 172 MET B O 1
ATOM 4496 N N . GLU B 1 173 ? -3.889 -30.344 -23.125 1 97.69 173 GLU B N 1
ATOM 4497 C CA . GLU B 1 173 ? -4.793 -31.031 -22.203 1 97.69 173 GLU B CA 1
ATOM 4498 C C . GLU B 1 173 ? -4.891 -32.5 -22.516 1 97.69 173 GLU B C 1
ATOM 4500 O O . GLU B 1 173 ? -4.824 -33.344 -21.625 1 97.69 173 GLU B O 1
ATOM 4505 N N . PHE B 1 174 ? -5.086 -32.844 -23.734 1 97.44 174 PHE B N 1
ATOM 4506 C CA . PHE B 1 174 ? -5.18 -34.219 -24.188 1 97.44 174 PHE B CA 1
ATOM 4507 C C . PHE B 1 174 ? -3.934 -35 -23.797 1 97.44 174 PHE B C 1
ATOM 4509 O O . PHE B 1 174 ? -4.031 -36.094 -23.25 1 97.44 174 PHE B O 1
ATOM 4516 N N . TYR B 1 175 ? -2.758 -34.438 -24.094 1 98 175 TYR B N 1
ATOM 4517 C CA . TYR B 1 175 ? -1.513 -35.156 -23.828 1 98 175 TYR B CA 1
ATOM 4518 C C . TYR B 1 175 ? -1.281 -35.281 -22.328 1 98 175 TYR B C 1
ATOM 4520 O O . TYR B 1 175 ? -0.767 -36.312 -21.875 1 98 175 TYR B O 1
ATOM 4528 N N . LEU B 1 176 ? -1.591 -34.281 -21.5 1 98.12 176 LEU B N 1
ATOM 4529 C CA . LEU B 1 176 ? -1.472 -34.375 -20.062 1 98.12 176 LEU B CA 1
ATOM 4530 C C . LEU B 1 176 ? -2.332 -35.531 -19.531 1 98.12 176 LEU B C 1
ATOM 4532 O O . LEU B 1 176 ? -1.862 -36.344 -18.75 1 98.12 176 LEU B O 1
ATOM 4536 N N . ASN B 1 177 ? -3.551 -35.656 -20 1 96.38 177 ASN B N 1
ATOM 4537 C CA . ASN B 1 177 ? -4.465 -36.688 -19.562 1 96.38 177 ASN B CA 1
ATOM 4538 C C . ASN B 1 177 ? -4.02 -38.062 -20.047 1 96.38 177 ASN B C 1
ATOM 4540 O O . ASN B 1 177 ? -4.215 -39.062 -19.344 1 96.38 177 ASN B O 1
ATOM 4544 N N . LYS B 1 178 ? -3.498 -38.062 -21.203 1 96.75 178 LYS B N 1
ATOM 4545 C CA . LYS B 1 178 ? -3.045 -39.312 -21.797 1 96.75 178 LYS B CA 1
ATOM 4546 C C . LYS B 1 178 ? -1.98 -40 -20.922 1 96.75 178 LYS B C 1
ATOM 4548 O O . LYS B 1 178 ? -1.827 -41.219 -20.953 1 96.75 178 LYS B O 1
ATOM 4553 N N . THR B 1 179 ? -1.224 -39.25 -20.188 1 97.25 179 THR B N 1
ATOM 4554 C CA . THR B 1 179 ? -0.157 -39.812 -19.359 1 97.25 179 THR B CA 1
ATOM 4555 C C . THR B 1 179 ? -0.732 -40.656 -18.234 1 97.25 179 THR B C 1
ATOM 4557 O O . THR B 1 179 ? -0.02 -41.469 -17.641 1 97.25 179 THR B O 1
ATOM 4560 N N . GLY B 1 180 ? -1.996 -40.375 -17.844 1 96.06 180 GLY B N 1
ATOM 4561 C CA . GLY B 1 180 ? -2.623 -41.062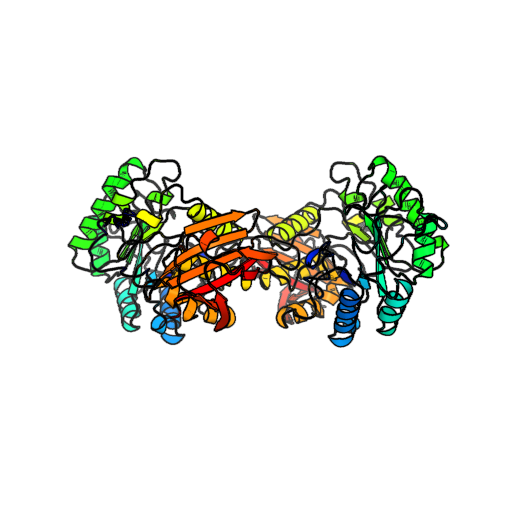 -16.734 1 96.06 180 GLY B CA 1
ATOM 4562 C C . GLY B 1 180 ? -2.357 -40.406 -15.391 1 96.06 180 GLY B C 1
ATOM 4563 O O . GLY B 1 180 ? -3.039 -40.719 -14.406 1 96.06 180 GLY B O 1
ATOM 4564 N N . ARG B 1 181 ? -1.435 -39.531 -15.328 1 96.38 181 ARG B N 1
ATOM 4565 C CA . ARG B 1 181 ? -1.165 -38.812 -14.086 1 96.38 181 ARG B CA 1
ATOM 4566 C C . ARG B 1 181 ? -2.094 -37.625 -13.945 1 96.38 181 ARG B C 1
ATOM 4568 O O . ARG B 1 181 ? -2.305 -36.875 -14.898 1 96.38 181 ARG B O 1
ATOM 4575 N N . PRO B 1 182 ? -2.693 -37.5 -12.766 1 96.38 182 PRO B N 1
ATOM 4576 C CA . PRO B 1 182 ? -3.498 -36.281 -12.555 1 96.38 182 PRO B CA 1
ATOM 4577 C C . PRO B 1 182 ? -2.648 -35 -12.453 1 96.38 182 PRO B C 1
ATOM 4579 O O . PRO B 1 182 ? -1.902 -34.844 -11.484 1 96.38 182 PRO B O 1
ATOM 4582 N N . ILE B 1 183 ? -2.73 -34.156 -13.422 1 98.25 183 ILE B N 1
ATOM 4583 C CA . ILE B 1 183 ? -1.976 -32.906 -13.461 1 98.25 183 ILE B CA 1
ATOM 4584 C C . ILE B 1 183 ? -2.936 -31.734 -13.594 1 98.25 183 ILE B C 1
ATOM 4586 O O . ILE B 1 183 ? -3.662 -31.625 -14.578 1 98.25 183 ILE B O 1
ATOM 4590 N N . LEU B 1 184 ? -3.004 -30.891 -12.57 1 98.56 184 LEU B N 1
ATOM 4591 C CA . LEU B 1 184 ? -3.781 -29.656 -12.641 1 98.56 184 LEU B CA 1
ATOM 4592 C C . LEU B 1 184 ? -3.293 -28.766 -13.781 1 98.56 184 LEU B C 1
ATOM 4594 O O . LEU B 1 184 ? -2.109 -28.438 -13.852 1 98.56 184 LEU B O 1
ATOM 4598 N N . PHE B 1 185 ? -4.168 -28.438 -14.672 1 98.5 185 PHE B N 1
ATOM 4599 C CA . PHE B 1 185 ? -3.781 -27.672 -15.844 1 98.5 185 PHE B CA 1
ATOM 4600 C C . PHE B 1 185 ? -4.191 -26.203 -15.695 1 98.5 185 PHE B C 1
ATOM 4602 O O . PHE B 1 185 ? -5.383 -25.891 -15.688 1 98.5 185 PHE B O 1
ATOM 4609 N N . SER B 1 186 ? -3.234 -25.328 -15.531 1 98.19 186 SER B N 1
ATOM 4610 C CA . SER B 1 186 ? -3.404 -23.891 -15.438 1 98.19 186 SER B CA 1
ATOM 4611 C C . SER B 1 186 ? -3.1 -23.203 -16.766 1 98.19 186 SER B C 1
ATOM 4613 O O . SER B 1 186 ? -1.948 -23.188 -17.219 1 98.19 186 SER B O 1
ATOM 4615 N N . CYS B 1 187 ? -4.133 -22.625 -17.344 1 96.81 187 CYS B N 1
ATOM 4616 C CA . CYS B 1 187 ? -4.004 -22 -18.656 1 96.81 187 CYS B CA 1
ATOM 4617 C C . CYS B 1 187 ? -3.934 -20.484 -18.547 1 96.81 187 CYS B C 1
ATOM 4619 O O . CYS B 1 187 ? -4.664 -19.875 -17.75 1 96.81 187 CYS B O 1
ATOM 4621 N N . SER B 1 188 ? -3.02 -19.844 -19.312 1 93.94 188 SER B N 1
ATOM 4622 C CA . SER B 1 188 ? -3.004 -18.391 -19.375 1 93.94 188 SER B CA 1
ATOM 4623 C C . SER B 1 188 ? -3.635 -17.891 -20.672 1 93.94 188 SER B C 1
ATOM 4625 O O . SER B 1 188 ? -3.426 -16.734 -21.078 1 93.94 188 SER B O 1
ATOM 4627 N N . TRP B 1 189 ? -4.395 -18.703 -21.297 1 90.88 189 TRP B N 1
ATOM 4628 C CA . TRP B 1 189 ? -5.027 -18.547 -22.609 1 90.88 189 TRP B CA 1
ATOM 4629 C C . TRP B 1 189 ? -5.723 -17.203 -22.703 1 90.88 189 TRP B C 1
ATOM 4631 O O . TRP B 1 189 ? -5.324 -16.344 -23.516 1 90.88 189 TRP B O 1
ATOM 4641 N N . PRO B 1 190 ? -6.594 -16.828 -21.891 1 89.81 190 PRO B N 1
ATOM 4642 C CA . PRO B 1 190 ? -7.34 -15.578 -22.094 1 89.81 190 PRO B CA 1
ATOM 4643 C C . PRO B 1 190 ? -6.523 -14.336 -21.734 1 89.81 190 PRO B C 1
ATOM 4645 O O . PRO B 1 190 ? -6.828 -13.242 -22.203 1 89.81 190 PRO B O 1
ATOM 4648 N N . ALA B 1 191 ? -5.496 -14.461 -20.938 1 90.19 191 ALA B N 1
ATOM 4649 C CA . ALA B 1 191 ? -4.684 -13.32 -20.547 1 90.19 191 ALA B CA 1
ATOM 4650 C C . ALA B 1 191 ? -4.004 -12.68 -21.766 1 90.19 191 ALA B C 1
ATOM 4652 O O . ALA B 1 191 ? -3.764 -11.477 -21.781 1 90.19 191 ALA B O 1
ATOM 4653 N N . TYR B 1 192 ? -3.799 -13.469 -22.797 1 91.31 192 TYR B N 1
ATOM 4654 C CA . TYR B 1 192 ? -3.094 -13 -23.984 1 91.31 192 TYR B CA 1
ATOM 4655 C C . TYR B 1 192 ? -4.078 -12.578 -25.062 1 91.31 192 TYR B C 1
ATOM 4657 O O . TYR B 1 192 ? -3.67 -12.172 -26.156 1 91.31 192 TYR B O 1
ATOM 4665 N N . MET B 1 193 ? -5.371 -12.664 -24.766 1 87.38 193 MET B N 1
ATOM 4666 C CA . MET B 1 193 ? -6.414 -12.367 -25.734 1 87.38 193 MET B CA 1
ATOM 4667 C C . MET B 1 193 ? -7.363 -11.297 -25.219 1 87.38 193 MET B C 1
ATOM 4669 O O . MET B 1 193 ? -8.539 -11.266 -25.594 1 87.38 193 MET B O 1
ATOM 4673 N N . GLN B 1 194 ? -7.027 -10.484 -24.406 1 76.56 194 GLN B N 1
ATOM 4674 C CA . GLN B 1 194 ? -7.898 -9.594 -23.656 1 76.56 194 GLN B CA 1
ATOM 4675 C C . GLN B 1 194 ? -8.727 -8.711 -24.578 1 76.56 194 GLN B C 1
ATOM 4677 O O . GLN B 1 194 ? -9.836 -8.289 -24.219 1 76.56 194 GLN B O 1
ATOM 4682 N N . THR B 1 195 ? -8.336 -8.461 -25.734 1 73 195 THR B N 1
ATOM 4683 C CA . THR B 1 195 ? -9.047 -7.578 -26.656 1 73 195 THR B CA 1
ATOM 4684 C C . THR B 1 195 ? -9.82 -8.383 -27.688 1 73 195 THR B C 1
ATOM 4686 O O . THR B 1 195 ? -10.375 -7.82 -28.641 1 73 195 THR B O 1
ATOM 4689 N N . LYS B 1 196 ? -9.859 -9.68 -27.516 1 77.44 196 LYS B N 1
ATOM 4690 C CA . LYS B 1 196 ? -10.492 -10.555 -28.5 1 77.44 196 LYS B CA 1
ATOM 4691 C C . LYS B 1 196 ? -11.711 -11.258 -27.891 1 77.44 196 LYS B C 1
ATOM 4693 O O . LYS B 1 196 ? -11.953 -11.164 -26.688 1 77.44 196 LYS B O 1
ATOM 4698 N N . ASP B 1 197 ? -12.414 -11.812 -28.844 1 82.69 197 ASP B N 1
ATOM 4699 C CA . ASP B 1 197 ? -13.523 -12.648 -28.391 1 82.69 197 ASP B CA 1
ATOM 4700 C C . ASP B 1 197 ? -13.016 -13.961 -27.797 1 82.69 197 ASP B C 1
ATOM 4702 O O . ASP B 1 197 ? -12.32 -14.727 -28.484 1 82.69 197 ASP B O 1
ATOM 4706 N N . ILE B 1 198 ? -13.312 -14.164 -26.562 1 90.44 198 ILE B N 1
ATOM 4707 C CA . ILE B 1 198 ? -12.789 -15.32 -25.844 1 90.44 198 ILE B CA 1
ATOM 4708 C C . ILE B 1 198 ? -13.891 -16.359 -25.641 1 90.44 198 ILE B C 1
ATOM 4710 O O . ILE B 1 198 ? -15 -16.016 -25.219 1 90.44 198 ILE B O 1
ATOM 4714 N N . ASN B 1 199 ? -13.617 -17.578 -26.047 1 92.06 199 ASN B N 1
ATOM 4715 C CA . ASN B 1 199 ? -14.523 -18.688 -25.812 1 92.06 199 ASN B CA 1
ATOM 4716 C C . ASN B 1 199 ? -14.312 -19.297 -24.422 1 92.06 199 ASN B C 1
ATOM 4718 O O . ASN B 1 199 ? -13.688 -20.359 -24.297 1 92.06 199 ASN B O 1
ATOM 4722 N N . TYR B 1 200 ? -14.898 -18.781 -23.422 1 93.19 200 TYR B N 1
ATOM 4723 C CA . TYR B 1 200 ? -14.672 -19.188 -22.047 1 93.19 200 TYR B CA 1
ATOM 4724 C C . TYR B 1 200 ? -15.211 -20.594 -21.781 1 93.19 200 TYR B C 1
ATOM 4726 O O . TYR B 1 200 ? -14.617 -21.359 -21.031 1 93.19 200 TYR B O 1
ATOM 4734 N N . PRO B 1 201 ? -16.344 -20.938 -22.391 1 93.25 201 PRO B N 1
ATOM 4735 C CA . PRO B 1 201 ? -16.812 -22.312 -22.203 1 93.25 201 PRO B CA 1
ATOM 4736 C C . PRO B 1 201 ? -15.781 -23.344 -22.672 1 93.25 201 PRO B C 1
ATOM 4738 O O . PRO B 1 201 ? -15.586 -24.359 -22.016 1 93.25 201 PRO B O 1
ATOM 4741 N N . LEU B 1 202 ? -15.133 -23.047 -23.797 1 94 202 LEU B N 1
ATOM 4742 C CA . LEU B 1 202 ? -14.086 -23.953 -24.266 1 94 202 LEU B CA 1
ATOM 4743 C C . LEU B 1 202 ? -12.922 -24 -23.281 1 94 202 LEU B C 1
ATOM 4745 O O . LEU B 1 202 ? -12.375 -25.078 -23.016 1 94 202 LEU B O 1
ATOM 4749 N N . ILE B 1 203 ? -12.562 -22.906 -22.781 1 95 203 ILE B N 1
ATOM 4750 C CA . ILE B 1 203 ? -11.477 -22.844 -21.812 1 95 203 ILE B CA 1
ATOM 4751 C C . ILE B 1 203 ? -11.836 -23.641 -20.562 1 95 203 ILE B C 1
ATOM 4753 O O . ILE B 1 203 ? -11.023 -24.422 -20.078 1 95 203 ILE B O 1
ATOM 4757 N N . ALA B 1 204 ? -13.055 -23.516 -20.125 1 94.38 204 ALA B N 1
ATOM 4758 C CA . ALA B 1 204 ? -13.523 -24.219 -18.938 1 94.38 204 ALA B CA 1
ATOM 4759 C C . ALA B 1 204 ? -13.531 -25.734 -19.172 1 94.38 204 ALA B C 1
ATOM 4761 O O . ALA B 1 204 ? -13.289 -26.516 -18.25 1 94.38 204 ALA B O 1
ATOM 4762 N N . GLU B 1 205 ? -13.734 -26.125 -20.344 1 94.31 205 GLU B N 1
ATOM 4763 C CA . GLU B 1 205 ? -13.75 -27.547 -20.688 1 94.31 205 GLU B CA 1
ATOM 4764 C C . GLU B 1 205 ? -12.336 -28.125 -20.688 1 94.31 205 GLU B C 1
ATOM 4766 O O . GLU B 1 205 ? -12.148 -29.312 -20.453 1 94.31 205 GLU B O 1
ATOM 4771 N N . LYS B 1 206 ? -11.375 -27.25 -20.938 1 96.25 206 LYS B N 1
ATOM 4772 C CA . LYS B 1 206 ? -10.055 -27.781 -21.25 1 96.25 206 LYS B CA 1
ATOM 4773 C C . LYS B 1 206 ? -9.047 -27.438 -20.156 1 96.25 206 LYS B C 1
ATOM 4775 O O . LYS B 1 206 ? -7.965 -28.031 -20.094 1 96.25 206 LYS B O 1
ATOM 4780 N N . CYS B 1 207 ? -9.312 -26.531 -19.312 1 97.19 207 CYS B N 1
ATOM 4781 C CA . CYS B 1 207 ? -8.391 -26.078 -18.281 1 97.19 207 CYS B CA 1
ATOM 4782 C C . CYS B 1 207 ? -9.039 -26.109 -16.906 1 97.19 207 CYS B C 1
ATOM 4784 O O . CYS B 1 207 ? -10.242 -25.875 -16.766 1 97.19 207 CYS B O 1
ATOM 4786 N N . ASN B 1 208 ? -8.281 -26.438 -15.867 1 98.06 208 ASN B N 1
ATOM 4787 C CA . ASN B 1 208 ? -8.797 -26.391 -14.5 1 98.06 208 ASN B CA 1
ATOM 4788 C C . ASN B 1 208 ? -8.898 -24.969 -13.984 1 98.06 208 ASN B C 1
ATOM 4790 O O . ASN B 1 208 ? -9.859 -24.609 -13.305 1 98.06 208 ASN B O 1
ATOM 4794 N N . ILE B 1 209 ? -7.824 -24.203 -14.234 1 98 209 ILE B N 1
ATOM 4795 C CA . ILE B 1 209 ? -7.797 -22.781 -13.898 1 98 209 ILE B CA 1
ATOM 4796 C C . ILE B 1 209 ? -7.191 -22 -15.055 1 98 209 ILE B C 1
ATOM 4798 O O . ILE B 1 209 ? -6.453 -22.547 -15.875 1 98 209 ILE B O 1
ATOM 4802 N N . TRP B 1 210 ? -7.559 -20.703 -15.109 1 97.5 210 TRP B N 1
ATOM 4803 C CA . TRP B 1 210 ? -7 -19.891 -16.188 1 97.5 210 TRP B CA 1
ATOM 4804 C C . TRP B 1 210 ? -6.891 -18.438 -15.766 1 97.5 210 TRP B C 1
ATOM 4806 O O . TRP B 1 210 ? -7.762 -17.922 -15.062 1 97.5 210 TRP B O 1
ATOM 4816 N N . ARG B 1 211 ? -5.848 -17.766 -16.188 1 96.19 211 ARG B N 1
ATOM 4817 C CA . ARG B 1 211 ? -5.645 -16.344 -15.922 1 96.19 211 ARG B CA 1
ATOM 4818 C C . ARG B 1 211 ? -6.227 -15.484 -17.047 1 96.19 211 ARG B C 1
ATOM 4820 O O . ARG B 1 211 ? -5.992 -15.758 -18.219 1 96.19 211 ARG B O 1
ATOM 4827 N N . ASN B 1 212 ? -6.93 -14.445 -16.688 1 92.5 212 ASN B N 1
ATOM 4828 C CA . ASN B 1 212 ? -7.637 -13.609 -17.656 1 92.5 212 ASN B CA 1
ATOM 4829 C C . ASN B 1 212 ? -6.945 -12.266 -17.844 1 92.5 212 ASN B C 1
ATOM 4831 O O . ASN B 1 212 ? -7.188 -11.57 -18.828 1 92.5 212 ASN B O 1
ATOM 4835 N N . TYR B 1 213 ? -6.137 -11.93 -16.953 1 92.19 213 TYR B N 1
ATOM 4836 C CA . TYR B 1 213 ? -5.645 -10.555 -16.891 1 92.19 213 TYR B CA 1
ATOM 4837 C C . TYR B 1 213 ? -4.133 -10.531 -16.703 1 92.19 213 TYR B C 1
ATOM 4839 O O . TYR B 1 213 ? -3.477 -11.57 -16.734 1 92.19 213 TYR B O 1
ATOM 4847 N N . ASP B 1 214 ? -3.605 -9.367 -16.562 1 90.88 214 ASP B N 1
ATOM 4848 C CA . ASP B 1 214 ? -2.168 -9.164 -16.422 1 90.88 214 ASP B CA 1
ATOM 4849 C C . ASP B 1 214 ? -1.648 -9.766 -15.109 1 90.88 214 ASP B C 1
ATOM 4851 O O . ASP B 1 214 ? -2.41 -9.953 -14.164 1 90.88 214 ASP B O 1
ATOM 4855 N N . ASP B 1 215 ? -0.367 -10 -15.219 1 94.38 215 ASP B N 1
ATOM 4856 C CA . ASP B 1 215 ? 0.286 -10.438 -13.984 1 94.38 215 ASP B CA 1
ATOM 4857 C C . ASP B 1 215 ? 0.067 -9.43 -12.859 1 94.38 215 ASP B C 1
ATOM 4859 O O . ASP B 1 215 ? 0.147 -8.219 -13.07 1 94.38 215 ASP B O 1
ATOM 4863 N N . ILE B 1 216 ? -0.249 -10.016 -11.734 1 97.88 216 ILE B N 1
ATOM 4864 C CA . ILE B 1 216 ? -0.349 -9.156 -10.555 1 97.88 216 ILE B CA 1
ATOM 4865 C C . ILE B 1 216 ? 1.04 -8.656 -10.164 1 97.88 216 ILE B C 1
ATOM 4867 O O . ILE B 1 216 ? 2.025 -9.391 -10.281 1 97.88 216 ILE B O 1
ATOM 4871 N N . ALA B 1 217 ? 1.136 -7.414 -9.727 1 98 217 ALA B N 1
ATOM 4872 C CA . ALA B 1 217 ? 2.342 -6.82 -9.148 1 98 217 ALA B CA 1
ATOM 4873 C C . ALA B 1 217 ? 2.197 -6.637 -7.645 1 98 217 ALA B C 1
ATOM 4875 O O . ALA B 1 217 ? 1.087 -6.684 -7.109 1 98 217 ALA B O 1
ATOM 4876 N N . ASP B 1 218 ? 3.295 -6.484 -6.988 1 98.12 218 ASP B N 1
ATOM 4877 C CA . ASP B 1 218 ? 3.293 -6.242 -5.547 1 98.12 218 ASP B CA 1
ATOM 4878 C C . ASP B 1 218 ? 2.863 -4.812 -5.23 1 98.12 218 ASP B C 1
ATOM 4880 O O . ASP B 1 218 ? 3.645 -4.031 -4.684 1 98.12 218 ASP B O 1
ATOM 4884 N N . SER B 1 219 ? 1.606 -4.477 -5.52 1 97.94 219 SER B N 1
ATOM 4885 C CA . SER B 1 219 ? 1.087 -3.131 -5.309 1 97.94 219 SER B CA 1
ATOM 4886 C C . SER B 1 219 ? -0.433 -3.137 -5.184 1 97.94 219 SER B C 1
ATOM 4888 O O . SER B 1 219 ? -1.108 -3.961 -5.805 1 97.94 219 SER B O 1
ATOM 4890 N N . TRP B 1 220 ? -0.91 -2.219 -4.402 1 98.44 220 TRP B N 1
ATOM 4891 C CA . TRP B 1 220 ? -2.348 -2.057 -4.207 1 98.44 220 TRP B CA 1
ATOM 4892 C C . TRP B 1 220 ? -3.033 -1.678 -5.516 1 98.44 220 TRP B C 1
ATOM 4894 O O . TRP B 1 220 ? -4.152 -2.123 -5.789 1 98.44 220 TRP B O 1
ATOM 4904 N N . ASP B 1 221 ? -2.42 -0.895 -6.352 1 97.5 221 ASP B N 1
ATOM 4905 C CA . ASP B 1 221 ? -2.988 -0.505 -7.637 1 97.5 221 ASP B CA 1
ATOM 4906 C C . ASP B 1 221 ? -3.238 -1.727 -8.516 1 97.5 221 ASP B C 1
ATOM 4908 O O . ASP B 1 221 ? -4.273 -1.819 -9.18 1 97.5 221 ASP B O 1
ATOM 4912 N N . SER B 1 222 ? -2.285 -2.625 -8.508 1 98.31 222 SER B N 1
ATOM 4913 C CA . SER B 1 222 ? -2.449 -3.848 -9.289 1 98.31 222 SER B CA 1
ATOM 4914 C C . SER B 1 222 ? -3.629 -4.672 -8.781 1 98.31 222 SER B C 1
ATOM 4916 O O . SER B 1 222 ? -4.441 -5.148 -9.578 1 98.31 222 SER B O 1
ATOM 4918 N N . VAL B 1 223 ? -3.754 -4.816 -7.469 1 98.69 223 VAL B N 1
ATOM 4919 C CA . VAL B 1 223 ? -4.848 -5.566 -6.859 1 98.69 223 VAL B CA 1
ATOM 4920 C C . VAL B 1 223 ? -6.184 -4.934 -7.238 1 98.69 223 VAL B C 1
ATOM 4922 O O . VAL B 1 223 ? -7.102 -5.625 -7.68 1 98.69 223 VAL B O 1
ATOM 4925 N N . LYS B 1 224 ? -6.281 -3.615 -7.16 1 98.25 224 LYS B N 1
ATOM 4926 C CA . LYS B 1 224 ? -7.527 -2.91 -7.457 1 98.25 224 LYS B CA 1
ATOM 4927 C C . LYS B 1 224 ? -7.93 -3.096 -8.914 1 98.25 224 LYS B C 1
ATOM 4929 O O . LYS B 1 224 ? -9.109 -3.297 -9.219 1 98.25 224 LYS B O 1
ATOM 4934 N N . THR B 1 225 ? -6.945 -3.041 -9.789 1 97.75 225 THR B N 1
ATOM 4935 C CA . THR B 1 225 ? -7.238 -3.143 -11.219 1 97.75 225 THR B CA 1
ATOM 4936 C C . THR B 1 225 ? -7.754 -4.535 -11.562 1 97.75 225 THR B C 1
ATOM 4938 O O . THR B 1 225 ? -8.656 -4.684 -12.391 1 97.75 225 THR B O 1
ATOM 4941 N N . ILE B 1 226 ? -7.207 -5.496 -10.93 1 98 226 ILE B N 1
ATOM 4942 C CA . ILE B 1 226 ? -7.652 -6.863 -11.156 1 98 226 ILE B CA 1
ATOM 4943 C C . ILE B 1 226 ? -9.07 -7.043 -10.609 1 98 226 ILE B C 1
ATOM 4945 O O . ILE B 1 226 ? -9.93 -7.613 -11.281 1 98 226 ILE B O 1
ATOM 4949 N N . ILE B 1 227 ? -9.305 -6.516 -9.406 1 98.38 227 ILE B N 1
ATOM 4950 C CA . ILE B 1 227 ? -10.641 -6.59 -8.828 1 98.38 227 ILE B CA 1
ATOM 4951 C C . ILE B 1 227 ? -11.648 -5.902 -9.75 1 98.38 227 ILE B C 1
ATOM 4953 O O . ILE B 1 227 ? -12.742 -6.426 -9.984 1 98.38 227 ILE B O 1
ATOM 4957 N N . LYS B 1 228 ? -11.273 -4.758 -10.266 1 97.25 228 LYS B N 1
ATOM 4958 C CA . LYS B 1 228 ? -12.141 -4.027 -11.18 1 97.25 228 LYS B CA 1
ATOM 4959 C C . LYS B 1 228 ? -12.445 -4.852 -12.43 1 97.25 228 LYS B C 1
ATOM 4961 O O . LYS B 1 228 ? -13.578 -4.875 -12.906 1 97.25 228 LYS B O 1
ATOM 4966 N N . PHE B 1 229 ? -11.445 -5.484 -12.984 1 96.88 229 PHE B N 1
ATOM 4967 C CA . PHE B 1 229 ? -11.594 -6.297 -14.188 1 96.88 229 PHE B CA 1
ATOM 4968 C C . PHE B 1 229 ? -12.648 -7.371 -13.984 1 96.88 229 PHE B C 1
ATOM 4970 O O . PHE B 1 229 ? -13.57 -7.508 -14.789 1 96.88 229 PHE B O 1
ATOM 4977 N N . TYR B 1 230 ? -12.555 -8.07 -12.906 1 96.62 230 TYR B N 1
ATOM 4978 C CA . TYR B 1 230 ? -13.484 -9.156 -12.633 1 96.62 230 TYR B CA 1
ATOM 4979 C C . TYR B 1 230 ? -14.844 -8.625 -12.203 1 96.62 230 TYR B C 1
ATOM 4981 O O . TYR B 1 230 ? -15.883 -9.227 -12.492 1 96.62 230 TYR B O 1
ATOM 4989 N N . GLY B 1 231 ? -14.859 -7.492 -11.508 1 96.75 231 GLY B N 1
ATOM 4990 C CA . GLY B 1 231 ? -16.125 -6.852 -11.148 1 96.75 231 GLY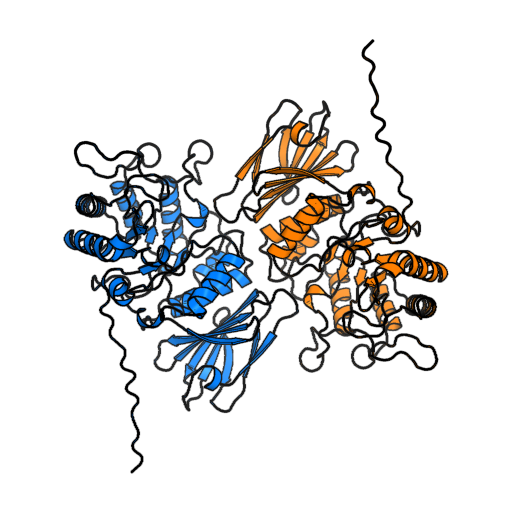 B CA 1
ATOM 4991 C C . GLY B 1 231 ? -16.906 -6.363 -12.352 1 96.75 231 GLY B C 1
ATOM 4992 O O . GLY B 1 231 ? -18.125 -6.445 -12.367 1 96.75 231 GLY B O 1
ATOM 4993 N N . ASP B 1 232 ? -16.188 -5.859 -13.336 1 94.31 232 ASP B N 1
ATOM 4994 C CA . ASP B 1 232 ? -16.844 -5.395 -14.555 1 94.31 232 ASP B CA 1
ATOM 4995 C C . ASP B 1 232 ? -17.438 -6.566 -15.328 1 94.31 232 ASP B C 1
ATOM 4997 O O . ASP B 1 232 ? -18.359 -6.379 -16.125 1 94.31 232 ASP B O 1
ATOM 5001 N N . ASN B 1 233 ? -16.828 -7.742 -15.156 1 92.5 233 ASN B N 1
ATOM 5002 C CA . ASN B 1 233 ? -17.375 -9.008 -15.617 1 92.5 233 ASN B CA 1
ATOM 5003 C C . ASN B 1 233 ? -17.719 -8.969 -17.109 1 92.5 233 ASN B C 1
ATOM 5005 O O . ASN B 1 233 ? -18.766 -9.453 -17.516 1 92.5 233 ASN B O 1
ATOM 5009 N N . LYS B 1 234 ? -16.875 -8.43 -17.891 1 86.5 234 LYS B N 1
ATOM 5010 C CA . LYS B 1 234 ? -17.109 -8.305 -19.328 1 86.5 234 LYS B CA 1
ATOM 5011 C C . LYS B 1 234 ? -17.156 -9.68 -19.984 1 86.5 234 LYS B C 1
ATOM 5013 O O . LYS B 1 234 ? -17.766 -9.844 -21.047 1 86.5 234 LYS B O 1
ATOM 5018 N N . GLY B 1 235 ? -16.609 -10.68 -19.391 1 85.44 235 GLY B N 1
ATOM 5019 C CA . GLY B 1 235 ? -16.562 -12.008 -19.969 1 85.44 235 GLY B CA 1
ATOM 5020 C C . GLY B 1 235 ? -17.578 -12.961 -19.359 1 85.44 235 GLY B C 1
ATOM 5021 O O . GLY B 1 235 ? -17.516 -14.172 -19.594 1 85.44 235 GLY B O 1
ATOM 5022 N N . ASN B 1 236 ? -18.375 -12.438 -18.562 1 88.44 236 ASN B N 1
ATOM 5023 C CA . ASN B 1 236 ? -19.3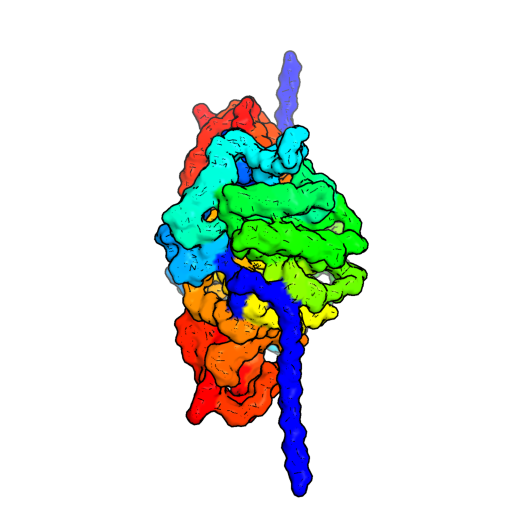28 -13.273 -17.844 1 88.44 236 ASN B CA 1
ATOM 5024 C C . ASN B 1 236 ? -18.625 -14.406 -17.109 1 88.44 236 ASN B C 1
ATOM 5026 O O . ASN B 1 236 ? -18.969 -15.578 -17.281 1 88.44 236 ASN B O 1
ATOM 5030 N N . PHE B 1 237 ? -17.688 -14.133 -16.328 1 92.06 237 PHE B N 1
ATOM 5031 C CA . PHE B 1 237 ? -16.719 -15.039 -15.734 1 92.06 237 PHE B CA 1
ATOM 5032 C C . PHE B 1 237 ? -17.406 -16.047 -14.812 1 92.06 237 PHE B C 1
ATOM 5034 O O . PHE B 1 237 ? -17 -17.203 -14.734 1 92.06 237 PHE B O 1
ATOM 5041 N N . SER B 1 238 ? -18.438 -15.547 -14.109 1 90.88 238 SER B N 1
ATOM 5042 C CA . SER B 1 238 ? -19.125 -16.406 -13.148 1 90.88 238 SER B CA 1
ATOM 5043 C C . SER B 1 238 ? -19.828 -17.562 -13.844 1 90.88 238 SER B C 1
ATOM 5045 O O . SER B 1 238 ? -20.031 -18.625 -13.25 1 90.88 238 SER B O 1
ATOM 5047 N N . ALA B 1 239 ? -20.141 -17.422 -15.07 1 91.94 239 ALA B N 1
ATOM 5048 C CA . ALA B 1 239 ? -20.906 -18.422 -15.812 1 91.94 239 ALA B CA 1
ATOM 5049 C C . ALA B 1 239 ? -20.062 -19.656 -16.094 1 91.94 239 ALA B C 1
ATOM 5051 O O . ALA B 1 239 ? -20.594 -20.719 -16.406 1 91.94 239 ALA B O 1
ATOM 5052 N N . VAL B 1 240 ? -18.781 -19.469 -16 1 92.12 240 VAL B N 1
ATOM 5053 C CA . VAL B 1 240 ? -17.922 -20.594 -16.375 1 92.12 240 VAL B CA 1
ATOM 5054 C C . VAL B 1 240 ? -17.109 -21.031 -15.164 1 92.12 240 VAL B C 1
ATOM 5056 O O . VAL B 1 240 ? -16.172 -21.812 -15.297 1 92.12 240 VAL B O 1
ATOM 5059 N N . ALA B 1 241 ? -17.375 -20.516 -14.039 1 93.88 241 ALA B N 1
ATOM 5060 C CA . ALA B 1 241 ? -16.672 -20.891 -12.82 1 93.88 241 ALA B CA 1
ATOM 5061 C C . ALA B 1 241 ? -17.438 -21.938 -12.023 1 93.88 241 ALA B C 1
ATOM 5063 O O . ALA B 1 241 ? -18.672 -21.844 -11.898 1 93.88 241 ALA B O 1
ATOM 5064 N N . GLY B 1 242 ? -16.734 -22.938 -11.484 1 95.5 242 GLY B N 1
ATOM 5065 C CA . GLY B 1 242 ? -17.297 -24 -10.672 1 95.5 242 GLY B CA 1
ATOM 5066 C C . GLY B 1 242 ? -16.328 -25.141 -10.422 1 95.5 242 GLY B C 1
ATOM 5067 O O . GLY B 1 242 ? -15.164 -25.062 -10.828 1 95.5 242 GLY B O 1
ATOM 5068 N N . PRO B 1 243 ? -16.828 -26.156 -9.719 1 96.12 243 PRO B N 1
ATOM 5069 C CA . PRO B 1 243 ? -15.938 -27.281 -9.43 1 96.12 243 PRO B CA 1
ATOM 5070 C C . PRO B 1 243 ? -15.281 -27.844 -10.68 1 96.12 243 PRO B C 1
ATOM 5072 O O . PRO B 1 243 ? -15.969 -28.281 -11.609 1 96.12 243 PRO B O 1
ATOM 5075 N N . GLY B 1 244 ? -14 -27.781 -10.719 1 95.75 244 GLY B N 1
ATOM 5076 C CA . GLY B 1 244 ? -13.219 -28.266 -11.852 1 95.75 244 GLY B CA 1
ATOM 5077 C C . GLY B 1 244 ? -12.664 -27.141 -12.719 1 95.75 244 GLY B C 1
ATOM 5078 O O . GLY B 1 244 ? -11.766 -27.359 -13.523 1 95.75 244 GLY B O 1
ATOM 5079 N N . ASN B 1 245 ? -13.305 -25.969 -12.578 1 95.12 245 ASN B N 1
ATOM 5080 C CA . ASN B 1 245 ? -12.953 -24.844 -13.438 1 95.12 245 ASN B CA 1
ATOM 5081 C C . ASN B 1 245 ? -13.016 -23.516 -12.68 1 95.12 245 ASN B C 1
ATOM 5083 O O . ASN B 1 245 ? -14.086 -23.094 -12.234 1 95.12 245 ASN B O 1
ATOM 5087 N N . PHE B 1 246 ? -11.891 -22.781 -12.625 1 97.69 246 PHE B N 1
ATOM 5088 C CA . PHE B 1 246 ? -11.914 -21.531 -11.875 1 97.69 246 PHE B CA 1
ATOM 5089 C C . PHE B 1 246 ? -11.125 -20.438 -12.594 1 97.69 246 PHE B C 1
ATOM 5091 O O . PHE B 1 246 ? -10.055 -20.719 -13.156 1 97.69 246 PHE B O 1
ATOM 5098 N N . ASN B 1 247 ? -11.695 -19.203 -12.594 1 97.25 247 ASN B N 1
ATOM 5099 C CA . ASN B 1 247 ? -10.93 -18.031 -12.992 1 97.25 247 ASN B CA 1
ATOM 5100 C C . ASN B 1 247 ? -9.781 -17.75 -12.023 1 97.25 247 ASN B C 1
ATOM 5102 O O . ASN B 1 247 ? -9.938 -17.906 -10.805 1 97.25 247 ASN B O 1
ATOM 5106 N N . ASP B 1 248 ? -8.711 -17.375 -12.57 1 98 248 ASP B N 1
ATOM 5107 C CA . ASP B 1 248 ? -7.539 -17.109 -11.75 1 98 248 ASP B CA 1
ATOM 5108 C C . ASP B 1 248 ? -7.145 -15.633 -11.82 1 98 248 ASP B C 1
ATOM 5110 O O . ASP B 1 248 ? -6.543 -15.195 -12.797 1 98 248 ASP B O 1
ATOM 5114 N N . PRO B 1 249 ? -7.469 -14.859 -10.797 1 98.06 249 PRO B N 1
ATOM 5115 C CA . PRO B 1 249 ? -7.027 -13.461 -10.75 1 98.06 249 PRO B CA 1
ATOM 5116 C C . PRO B 1 249 ? -5.551 -13.32 -10.383 1 98.06 249 PRO B C 1
ATOM 5118 O O . PRO B 1 249 ? -5.078 -12.219 -10.117 1 98.06 249 PRO B O 1
ATOM 5121 N N . ASP B 1 250 ? -4.852 -14.359 -10.406 1 98.31 250 ASP B N 1
ATOM 5122 C CA . ASP B 1 250 ? -3.4 -14.422 -10.242 1 98.31 250 ASP B CA 1
ATOM 5123 C C . ASP B 1 250 ? -3.023 -14.516 -8.766 1 98.31 250 ASP B C 1
ATOM 5125 O O . ASP B 1 250 ? -3.881 -14.758 -7.91 1 98.31 250 ASP B O 1
ATOM 5129 N N . MET B 1 251 ? -1.785 -14.375 -8.438 1 98.62 251 MET B N 1
ATOM 5130 C CA . MET B 1 251 ? -1.169 -14.789 -7.18 1 98.62 251 MET B CA 1
ATOM 5131 C C . MET B 1 251 ? -1.63 -13.906 -6.027 1 98.62 251 MET B C 1
ATOM 5133 O O . MET B 1 251 ? -2.07 -12.773 -6.246 1 98.62 251 MET B O 1
ATOM 5137 N N . ILE B 1 252 ? -1.542 -14.477 -4.863 1 98.88 252 ILE B N 1
ATOM 5138 C CA . ILE B 1 252 ? -1.696 -13.766 -3.602 1 98.88 252 ILE B CA 1
ATOM 5139 C C . ILE B 1 252 ? -0.369 -13.125 -3.205 1 98.88 252 ILE B C 1
ATOM 5141 O O . ILE B 1 252 ? 0.644 -13.812 -3.066 1 98.88 252 ILE B O 1
ATOM 5145 N N . ILE B 1 253 ? -0.409 -11.812 -2.918 1 98.81 253 ILE B N 1
ATOM 5146 C CA . ILE B 1 253 ? 0.848 -11.125 -2.643 1 98.81 253 ILE B CA 1
ATOM 5147 C C . ILE B 1 253 ? 0.901 -10.711 -1.173 1 98.81 253 ILE B C 1
ATOM 5149 O O . ILE B 1 253 ? 1.685 -9.844 -0.793 1 98.81 253 ILE B O 1
ATOM 5153 N N . VAL B 1 254 ? 0.045 -11.289 -0.326 1 98.81 254 VAL B N 1
ATOM 5154 C CA . VAL B 1 254 ? 0.073 -11.109 1.122 1 98.81 254 VAL B CA 1
ATOM 5155 C C . VAL B 1 254 ? 1.447 -11.492 1.664 1 98.81 254 VAL B C 1
ATOM 5157 O O . VAL B 1 254 ? 1.991 -12.539 1.306 1 98.81 254 VAL B O 1
ATOM 5160 N N . GLY B 1 255 ? 2.012 -10.68 2.527 1 98.44 255 GLY B N 1
ATOM 5161 C CA . GLY B 1 255 ? 3.295 -10.969 3.148 1 98.44 255 GLY B CA 1
ATOM 5162 C C . GLY B 1 255 ? 4.465 -10.305 2.445 1 98.44 255 GLY B C 1
ATOM 5163 O O . GLY B 1 255 ? 5.598 -10.367 2.922 1 98.44 255 GLY B O 1
ATOM 5164 N N . ASN B 1 256 ? 4.18 -9.727 1.264 1 98.5 256 ASN B N 1
ATOM 5165 C CA . ASN B 1 256 ? 5.23 -8.961 0.599 1 98.5 256 ASN B CA 1
ATOM 5166 C C . ASN B 1 256 ? 5.32 -7.543 1.15 1 98.5 256 ASN B C 1
ATOM 5168 O O . ASN B 1 256 ? 5.203 -7.332 2.357 1 98.5 256 ASN B O 1
ATOM 5172 N N . ARG B 1 257 ? 5.637 -6.523 0.26 1 98.25 257 ARG B N 1
ATOM 5173 C CA . ARG B 1 257 ? 5.926 -5.191 0.782 1 98.25 257 ARG B CA 1
ATOM 5174 C C . ARG B 1 257 ? 4.934 -4.168 0.24 1 98.25 257 ARG B C 1
ATOM 5176 O O . ARG B 1 257 ? 4.91 -3.02 0.69 1 98.25 257 ARG B O 1
ATOM 5183 N N . GLY B 1 258 ? 4.098 -4.574 -0.647 1 98.31 258 GLY B N 1
ATOM 5184 C CA . GLY B 1 258 ? 3.328 -3.594 -1.394 1 98.31 258 GLY B CA 1
ATOM 5185 C C . GLY B 1 258 ? 1.949 -3.35 -0.811 1 98.31 258 GLY B C 1
ATOM 5186 O O . GLY B 1 258 ? 1.234 -2.445 -1.251 1 98.31 258 GLY B O 1
ATOM 5187 N N . LEU B 1 259 ? 1.542 -4.113 0.227 1 98.75 259 LEU B N 1
ATOM 5188 C CA . LEU B 1 259 ? 0.193 -3.988 0.768 1 98.75 259 LEU B CA 1
ATOM 5189 C C . LEU B 1 259 ? 0.232 -3.707 2.266 1 98.75 259 LEU B C 1
ATOM 5191 O O . LEU B 1 259 ? 1.013 -4.32 2.998 1 98.75 259 LEU B O 1
ATOM 5195 N N . SER B 1 260 ? -0.622 -2.732 2.684 1 98.38 260 SER B N 1
ATOM 5196 C CA . SER B 1 260 ? -0.932 -2.652 4.105 1 98.38 260 SER B CA 1
ATOM 5197 C C . SER B 1 260 ? -1.729 -3.869 4.566 1 98.38 260 SER B C 1
ATOM 5199 O O . SER B 1 260 ? -2.201 -4.656 3.744 1 98.38 260 SER B O 1
ATOM 5201 N N . TYR B 1 261 ? -1.853 -3.988 5.836 1 97.88 261 TYR B N 1
ATOM 5202 C CA . TYR B 1 261 ? -2.564 -5.152 6.355 1 97.88 261 TYR B CA 1
ATOM 5203 C C . TYR B 1 261 ? -4.023 -5.141 5.91 1 97.88 261 TYR B C 1
ATOM 5205 O O . TYR B 1 261 ? -4.574 -6.184 5.555 1 97.88 261 TYR B O 1
ATOM 5213 N N . SER B 1 262 ? -4.648 -3.98 5.938 1 98.06 262 SER B N 1
ATOM 5214 C CA . SER B 1 262 ? -6.039 -3.906 5.496 1 98.06 262 SER B CA 1
ATOM 5215 C C . SER B 1 262 ? -6.168 -4.246 4.016 1 98.06 262 SER B C 1
ATOM 5217 O O . SER B 1 262 ? -7.16 -4.844 3.596 1 98.06 262 SER B O 1
ATOM 5219 N N . GLU B 1 263 ? -5.215 -3.801 3.27 1 98.88 263 GLU B N 1
ATOM 5220 C CA . GLU B 1 263 ? -5.195 -4.145 1.85 1 98.88 263 GLU B CA 1
ATOM 5221 C C . GLU B 1 263 ? -4.98 -5.641 1.645 1 98.88 263 GLU B C 1
ATOM 5223 O O . GLU B 1 263 ? -5.547 -6.234 0.724 1 98.88 263 GLU B O 1
ATOM 5228 N N . GLU B 1 264 ? -4.16 -6.277 2.475 1 98.94 264 GLU B N 1
ATOM 5229 C CA . GLU B 1 264 ? -4.016 -7.73 2.445 1 98.94 264 GLU B CA 1
ATOM 5230 C C . GLU B 1 264 ? -5.348 -8.422 2.711 1 98.94 264 GLU B C 1
ATOM 5232 O O . GLU B 1 264 ? -5.703 -9.383 2.02 1 98.94 264 GLU B O 1
ATOM 5237 N N . GLN B 1 265 ? -6.059 -7.91 3.68 1 98.94 265 GLN B N 1
ATOM 5238 C CA . GLN B 1 265 ? -7.379 -8.453 3.975 1 98.94 265 GLN B CA 1
ATOM 5239 C C . GLN B 1 265 ? -8.312 -8.328 2.771 1 98.94 265 GLN B C 1
ATOM 5241 O O . GLN B 1 265 ? -9.07 -9.25 2.465 1 98.94 265 GLN B O 1
ATOM 5246 N N . ALA B 1 266 ? -8.227 -7.199 2.156 1 98.94 266 ALA B N 1
ATOM 5247 C CA . ALA B 1 266 ? -9.07 -6.957 0.992 1 98.94 266 ALA B CA 1
ATOM 5248 C C . ALA B 1 266 ? -8.781 -7.961 -0.119 1 98.94 266 ALA B C 1
ATOM 5250 O O . ALA B 1 266 ? -9.703 -8.508 -0.729 1 98.94 266 ALA B O 1
ATOM 5251 N N . GLN B 1 267 ? -7.484 -8.188 -0.357 1 98.94 267 GLN B N 1
ATOM 5252 C CA . GLN B 1 267 ? -7.172 -9.164 -1.396 1 98.94 267 GLN B CA 1
ATOM 5253 C C . GLN B 1 267 ? -7.734 -10.539 -1.048 1 98.94 267 GLN B C 1
ATOM 5255 O O . GLN B 1 267 ? -8.398 -11.172 -1.872 1 98.94 267 GLN B O 1
ATOM 5260 N N . MET B 1 268 ? -7.473 -10.977 0.166 1 98.94 268 MET B N 1
ATOM 5261 C CA . MET B 1 268 ? -7.926 -12.305 0.565 1 98.94 268 MET B CA 1
ATOM 5262 C C . MET B 1 268 ? -9.445 -12.422 0.454 1 98.94 268 MET B C 1
ATOM 5264 O O . MET B 1 268 ? -9.961 -13.43 -0.036 1 98.94 268 MET B O 1
ATOM 5268 N N . ALA B 1 269 ? -10.141 -11.391 0.905 1 98.94 269 ALA B N 1
ATOM 5269 C CA . ALA B 1 269 ? -11.602 -11.406 0.869 1 98.94 269 ALA B CA 1
ATOM 5270 C C . ALA B 1 269 ? -12.109 -11.492 -0.566 1 98.94 269 ALA B C 1
ATOM 5272 O O . ALA B 1 269 ? -12.977 -12.32 -0.872 1 98.94 269 ALA B O 1
ATOM 5273 N N . LEU B 1 270 ? -11.547 -10.719 -1.438 1 98.94 270 LEU B N 1
ATOM 5274 C CA . LEU B 1 270 ? -12.086 -10.656 -2.795 1 98.94 270 LEU B CA 1
ATOM 5275 C C . LEU B 1 270 ? -11.672 -11.875 -3.602 1 98.94 270 LEU B C 1
ATOM 5277 O O . LEU B 1 270 ? -12.414 -12.336 -4.473 1 98.94 270 LEU B O 1
ATOM 5281 N N . TRP B 1 271 ? -10.484 -12.438 -3.332 1 98.94 271 TRP B N 1
ATOM 5282 C CA . TRP B 1 271 ? -10.109 -13.703 -3.953 1 98.94 271 TRP B CA 1
ATOM 5283 C C . TRP B 1 271 ? -11.023 -14.828 -3.477 1 98.94 271 TRP B C 1
ATOM 5285 O O . TRP B 1 271 ? -11.344 -15.742 -4.242 1 98.94 271 TRP B O 1
ATOM 5295 N N . ALA B 1 272 ? -11.383 -14.773 -2.193 1 98.94 272 ALA B N 1
ATOM 5296 C CA . ALA B 1 272 ? -12.367 -15.742 -1.702 1 98.94 272 ALA B CA 1
ATOM 5297 C C . ALA B 1 272 ? -13.719 -15.531 -2.373 1 98.94 272 ALA B C 1
ATOM 5299 O O . ALA B 1 272 ? -14.375 -16.5 -2.777 1 98.94 272 ALA B O 1
ATOM 5300 N N . MET B 1 273 ? -14.109 -14.305 -2.531 1 98.75 273 MET B N 1
ATOM 5301 C CA . MET B 1 273 ? -15.375 -13.977 -3.182 1 98.75 273 MET B CA 1
ATOM 5302 C C . MET B 1 273 ? -15.398 -14.477 -4.621 1 98.75 273 MET B C 1
ATOM 5304 O O . MET B 1 273 ? -16.422 -14.93 -5.113 1 98.75 273 MET B O 1
ATOM 5308 N N . MET B 1 274 ? -14.281 -14.492 -5.277 1 98.62 274 MET B N 1
ATOM 5309 C CA . MET B 1 274 ? -14.203 -14.852 -6.691 1 98.62 274 MET B CA 1
ATOM 5310 C C . MET B 1 274 ? -13.945 -16.344 -6.852 1 98.62 274 MET B C 1
ATOM 5312 O O . MET B 1 274 ? -13.758 -16.828 -7.973 1 98.62 274 MET B O 1
ATOM 5316 N N . ALA B 1 275 ? -13.906 -17.078 -5.754 1 98.5 275 ALA B N 1
ATOM 5317 C CA . ALA B 1 275 ? -13.547 -18.484 -5.812 1 98.5 275 ALA B CA 1
ATOM 5318 C C . ALA B 1 275 ? -12.25 -18.688 -6.598 1 98.5 275 ALA B C 1
ATOM 5320 O O . ALA B 1 275 ? -12.188 -19.531 -7.504 1 98.5 275 ALA B O 1
ATOM 5321 N N . ALA B 1 276 ? -11.258 -17.906 -6.238 1 98.69 276 ALA B N 1
ATOM 5322 C CA . ALA B 1 276 ? -9.992 -17.891 -6.965 1 98.69 276 ALA B CA 1
ATOM 5323 C C . ALA B 1 276 ? -9.008 -18.891 -6.379 1 98.69 276 ALA B C 1
ATOM 5325 O O . ALA B 1 276 ? -9.047 -19.188 -5.18 1 98.69 276 ALA B O 1
ATOM 5326 N N . PRO B 1 277 ? -8.117 -19.484 -7.23 1 98.75 277 PRO B N 1
ATOM 5327 C CA . PRO B 1 277 ? -6.961 -20.156 -6.637 1 98.75 277 PRO B CA 1
ATOM 5328 C C . PRO B 1 277 ? -6.195 -19.266 -5.664 1 98.75 277 PRO B C 1
ATOM 5330 O O . PRO B 1 277 ? -6.051 -18.062 -5.91 1 98.75 277 PRO B O 1
ATOM 5333 N N . LEU B 1 278 ? -5.816 -19.828 -4.57 1 98.94 278 LEU B N 1
ATOM 5334 C CA . LEU B 1 278 ? -4.992 -19.109 -3.613 1 98.94 278 LEU B CA 1
ATOM 5335 C C . LEU B 1 278 ? -3.537 -19.547 -3.695 1 98.94 278 LEU B C 1
ATOM 5337 O O . LEU B 1 278 ? -3.084 -20.359 -2.877 1 98.94 278 LEU B O 1
ATOM 5341 N N . PHE B 1 279 ? -2.814 -19.047 -4.652 1 98.94 279 PHE B N 1
ATOM 5342 C CA . PHE B 1 279 ? -1.386 -19.297 -4.801 1 98.94 279 PHE B CA 1
ATOM 5343 C C . PHE B 1 279 ? -0.571 -18.156 -4.215 1 98.94 279 PHE B C 1
ATOM 5345 O O . PHE B 1 279 ? -0.463 -17.078 -4.82 1 98.94 279 PHE B O 1
ATOM 5352 N N . ILE B 1 280 ? -0.007 -18.406 -3.105 1 98.94 280 ILE B N 1
ATOM 5353 C CA . ILE B 1 280 ? 0.808 -17.422 -2.41 1 98.94 280 ILE B CA 1
ATOM 5354 C C . ILE B 1 280 ? 2.119 -17.203 -3.166 1 98.94 280 ILE B C 1
ATOM 5356 O O . ILE B 1 280 ? 2.766 -18.172 -3.58 1 98.94 280 ILE B O 1
ATOM 5360 N N . SER B 1 281 ? 2.455 -15.977 -3.391 1 98.81 281 SER B N 1
ATOM 5361 C CA . SER B 1 281 ? 3.771 -15.68 -3.947 1 98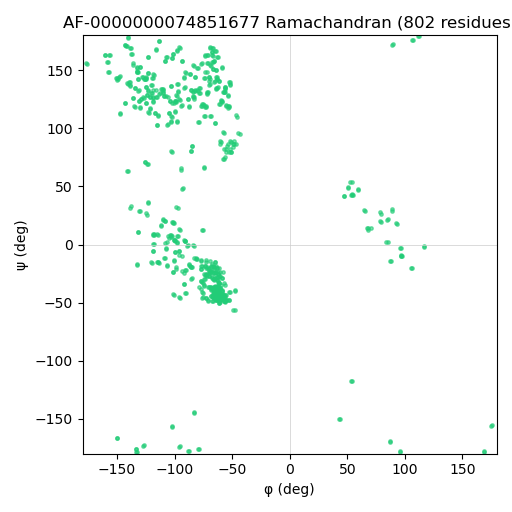.81 281 SER B CA 1
ATOM 5362 C C . SER B 1 281 ? 4.543 -14.711 -3.055 1 98.81 281 SER B C 1
ATOM 5364 O O . SER B 1 281 ? 4.777 -13.562 -3.43 1 98.81 281 SER B O 1
ATOM 5366 N N . SER B 1 282 ? 4.934 -15.164 -1.913 1 98.44 282 SER B N 1
ATOM 5367 C CA . SER B 1 282 ? 5.754 -14.461 -0.926 1 98.44 282 SER B CA 1
ATOM 5368 C C . SER B 1 282 ? 6.812 -15.383 -0.334 1 98.44 282 SER B C 1
ATOM 5370 O O . SER B 1 282 ? 6.797 -16.594 -0.577 1 98.44 282 SER B O 1
ATOM 5372 N N . ASP B 1 283 ? 7.809 -14.836 0.302 1 98.62 283 ASP B N 1
ATOM 5373 C CA . ASP B 1 283 ? 8.836 -15.633 0.963 1 98.62 283 ASP B CA 1
ATOM 5374 C C . ASP B 1 283 ? 8.344 -16.156 2.311 1 98.62 283 ASP B C 1
ATOM 5376 O O . ASP B 1 283 ? 8.328 -15.422 3.301 1 98.62 283 ASP B O 1
ATOM 5380 N N . LEU B 1 284 ? 8.023 -17.422 2.389 1 98.88 284 LEU B N 1
ATOM 5381 C CA . LEU B 1 284 ? 7.422 -18 3.582 1 98.88 284 LEU B CA 1
ATOM 5382 C C . LEU B 1 284 ? 8.445 -18.125 4.707 1 98.88 284 LEU B C 1
ATOM 5384 O O . LEU B 1 284 ? 8.078 -18.328 5.867 1 98.88 284 LEU B O 1
ATOM 5388 N N . ARG B 1 285 ? 9.742 -17.984 4.461 1 98.38 285 ARG B N 1
ATOM 5389 C CA . ARG B 1 285 ? 10.805 -18.094 5.457 1 98.38 285 ARG B CA 1
ATOM 5390 C C . ARG B 1 285 ? 10.812 -16.875 6.379 1 98.38 285 ARG B C 1
ATOM 5392 O O . ARG B 1 285 ? 11.258 -16.969 7.527 1 98.38 285 ARG B O 1
ATOM 5399 N N . SER B 1 286 ? 10.25 -15.695 5.812 1 96.62 286 SER B N 1
ATOM 5400 C CA . SER B 1 286 ? 10.391 -14.453 6.566 1 96.62 286 SER B CA 1
ATOM 5401 C C . SER B 1 286 ? 9.062 -13.711 6.668 1 96.62 286 SER B C 1
ATOM 5403 O O . SER B 1 286 ? 9.023 -12.555 7.094 1 96.62 286 SER B O 1
ATOM 5405 N N . ILE B 1 287 ? 8.039 -14.336 6.301 1 97.94 287 ILE B N 1
ATOM 5406 C CA . ILE B 1 287 ? 6.723 -13.711 6.332 1 97.94 287 ILE B CA 1
ATOM 5407 C C . ILE B 1 287 ? 6.344 -13.367 7.77 1 97.94 287 ILE B C 1
ATOM 5409 O O . ILE B 1 287 ? 6.672 -14.109 8.695 1 97.94 287 ILE B O 1
ATOM 5413 N N . SER B 1 288 ? 5.66 -12.188 7.973 1 97.06 288 SER B N 1
ATOM 5414 C CA . SER B 1 288 ? 5.234 -11.797 9.312 1 97.06 288 SER B CA 1
ATOM 5415 C C . SER B 1 288 ? 4.164 -12.734 9.852 1 97.06 288 SER B C 1
ATOM 5417 O O . SER B 1 288 ? 3.418 -13.344 9.078 1 97.06 288 SER B O 1
ATOM 5419 N N . ASN B 1 289 ? 4.031 -12.797 11.172 1 97.56 289 ASN B N 1
ATOM 5420 C CA . ASN B 1 289 ? 2.994 -13.609 11.797 1 97.56 289 ASN B CA 1
ATOM 5421 C C . ASN B 1 289 ? 1.599 -13.133 11.406 1 97.56 289 ASN B C 1
ATOM 5423 O O . ASN B 1 289 ? 0.704 -13.953 11.164 1 97.56 289 ASN B O 1
ATOM 5427 N N . GLU B 1 290 ? 1.439 -11.867 11.344 1 97 290 GLU B N 1
ATOM 5428 C CA . GLU B 1 290 ? 0.135 -11.305 11.008 1 97 290 GLU B CA 1
ATOM 5429 C C . GLU B 1 290 ? -0.303 -11.711 9.609 1 97 290 GLU B C 1
ATOM 5431 O O . GLU B 1 290 ? -1.448 -12.125 9.406 1 97 290 GLU B O 1
ATOM 5436 N N . SER B 1 291 ? 0.548 -11.617 8.664 1 98.69 291 SER B N 1
ATOM 5437 C CA . SER B 1 291 ? 0.235 -12.008 7.293 1 98.69 291 SER B CA 1
ATOM 5438 C C . SER B 1 291 ? 0.018 -13.516 7.188 1 98.69 291 SER B C 1
ATOM 5440 O O . SER B 1 291 ? -0.89 -13.969 6.484 1 98.69 291 SER B O 1
ATOM 5442 N N . ARG B 1 292 ? 0.901 -14.266 7.84 1 98.75 292 ARG B N 1
ATOM 5443 C CA . ARG B 1 292 ? 0.734 -15.719 7.852 1 98.75 292 ARG B CA 1
ATOM 5444 C C . ARG B 1 292 ? -0.633 -16.109 8.406 1 98.75 292 ARG B C 1
ATOM 5446 O O . ARG B 1 292 ? -1.336 -16.922 7.809 1 98.75 292 ARG B O 1
ATOM 5453 N N . ASP B 1 293 ? -1.01 -15.469 9.508 1 98.69 293 ASP B N 1
ATOM 5454 C CA . ASP B 1 293 ? -2.297 -15.773 10.125 1 98.69 293 ASP B CA 1
ATOM 5455 C C . ASP B 1 293 ? -3.449 -15.461 9.172 1 98.69 293 ASP B C 1
ATOM 5457 O O . ASP B 1 293 ? -4.453 -16.172 9.156 1 98.69 293 ASP B O 1
ATOM 5461 N N . LEU B 1 294 ? -3.297 -14.43 8.461 1 98.88 294 LEU B N 1
ATOM 5462 C CA . LEU B 1 294 ? -4.32 -14.078 7.488 1 98.88 294 LEU B CA 1
ATOM 5463 C C . LEU B 1 294 ? -4.422 -15.133 6.395 1 98.88 294 LEU B C 1
ATOM 5465 O O . LEU B 1 294 ? -5.527 -15.531 6.016 1 98.88 294 LEU B O 1
ATOM 5469 N N . LEU B 1 295 ? -3.293 -15.625 5.895 1 98.94 295 LEU B N 1
ATOM 5470 C CA . LEU B 1 295 ? -3.262 -16.656 4.855 1 98.94 295 LEU B CA 1
ATOM 5471 C C . LEU B 1 295 ? -3.891 -17.953 5.352 1 98.94 295 LEU B C 1
ATOM 5473 O O . LEU B 1 295 ? -4.449 -18.719 4.562 1 98.94 295 LEU B O 1
ATOM 5477 N N . LEU B 1 296 ? -3.824 -18.156 6.656 1 98.88 296 LEU B N 1
ATOM 5478 C CA . LEU B 1 296 ? -4.309 -19.391 7.258 1 98.88 296 LEU B CA 1
ATOM 5479 C C . LEU B 1 296 ? -5.703 -19.203 7.848 1 98.88 296 LEU B C 1
ATOM 5481 O O . LEU B 1 296 ? -6.25 -20.125 8.469 1 98.88 296 LEU B O 1
ATOM 5485 N N . HIS B 1 297 ? -6.289 -18.047 7.688 1 98.88 297 HIS B N 1
ATOM 5486 C CA . HIS B 1 297 ? -7.527 -17.703 8.375 1 98.88 297 HIS B CA 1
ATOM 5487 C C . HIS B 1 297 ? -8.656 -18.656 7.992 1 98.88 297 HIS B C 1
ATOM 5489 O O . HIS B 1 297 ? -9.086 -18.672 6.84 1 98.88 297 HIS B O 1
ATOM 5495 N N . LYS B 1 298 ? -9.195 -19.297 8.883 1 98.62 298 LYS B N 1
ATOM 5496 C CA . LYS B 1 298 ? -10.141 -20.391 8.641 1 98.62 298 LYS B CA 1
ATOM 5497 C C . LYS B 1 298 ? -11.422 -19.875 8 1 98.62 298 LYS B C 1
ATOM 5499 O O . LYS B 1 298 ? -11.977 -20.516 7.094 1 98.62 298 LYS B O 1
ATOM 5504 N N . GLY B 1 299 ? -11.914 -18.781 8.477 1 98.69 299 GLY B N 1
ATOM 5505 C CA . GLY B 1 299 ? -13.141 -18.234 7.93 1 98.69 299 GLY B CA 1
ATOM 5506 C C . GLY B 1 299 ? -13.016 -17.812 6.473 1 98.69 299 GLY B C 1
ATOM 5507 O O . GLY B 1 299 ? -13.914 -18.078 5.672 1 98.69 299 GLY B O 1
ATOM 5508 N N . VAL B 1 300 ? -11.914 -17.188 6.117 1 98.94 300 VAL B N 1
ATOM 5509 C CA . VAL B 1 300 ? -11.68 -16.75 4.742 1 98.94 300 VAL B CA 1
ATOM 5510 C C . VAL B 1 300 ? -11.547 -17.969 3.83 1 98.94 300 VAL B C 1
ATOM 5512 O O . VAL B 1 300 ? -12.156 -18.016 2.762 1 98.94 300 VAL B O 1
ATOM 5515 N N . ILE B 1 301 ? -10.773 -18.938 4.293 1 98.94 301 ILE B N 1
ATOM 5516 C CA . ILE B 1 301 ? -10.523 -20.141 3.502 1 98.94 301 ILE B CA 1
ATOM 5517 C C . ILE B 1 301 ? -11.828 -20.906 3.326 1 98.94 301 ILE B C 1
ATOM 5519 O O . ILE B 1 301 ? -12.094 -21.469 2.256 1 98.94 301 ILE B O 1
ATOM 5523 N N . ALA B 1 302 ? -12.672 -20.906 4.336 1 98.75 302 ALA B N 1
ATOM 5524 C CA . ALA B 1 302 ? -13.945 -21.609 4.234 1 98.75 302 ALA B CA 1
ATOM 5525 C C . ALA B 1 302 ? -14.812 -21.031 3.121 1 98.75 302 ALA B C 1
ATOM 5527 O O . ALA B 1 302 ? -15.453 -21.766 2.371 1 98.75 302 ALA B O 1
ATOM 5528 N N . ILE B 1 303 ? -14.828 -19.734 3.035 1 98.88 303 ILE B N 1
ATOM 5529 C CA . ILE B 1 303 ? -15.586 -19.109 1.965 1 98.88 303 ILE B CA 1
ATOM 5530 C C . ILE B 1 303 ? -14.961 -19.453 0.615 1 98.88 303 ILE B C 1
ATOM 5532 O O . ILE B 1 303 ? -15.672 -19.781 -0.338 1 98.88 303 ILE B O 1
ATOM 5536 N N . ASN B 1 304 ? -13.664 -19.359 0.523 1 98.94 304 ASN B N 1
ATOM 5537 C CA . ASN B 1 304 ? -12.961 -19.672 -0.722 1 98.94 304 ASN B CA 1
ATOM 5538 C C . ASN B 1 304 ? -13.227 -21.109 -1.169 1 98.94 304 ASN B C 1
ATOM 5540 O O . ASN B 1 304 ? -13.469 -21.359 -2.352 1 98.94 304 ASN B O 1
ATOM 5544 N N . GLN B 1 305 ? -13.258 -21.984 -0.234 1 98.81 305 GLN B N 1
ATOM 5545 C CA . GLN B 1 305 ? -13.305 -23.422 -0.515 1 98.81 305 GLN B CA 1
ATOM 5546 C C . GLN B 1 305 ? -14.734 -23.938 -0.493 1 98.81 305 GLN B C 1
ATOM 5548 O O . GLN B 1 305 ? -14.961 -25.156 -0.398 1 98.81 305 GLN B O 1
ATOM 5553 N N . ASP B 1 306 ? -15.664 -23.047 -0.498 1 98.69 306 ASP B N 1
ATOM 5554 C CA . ASP B 1 306 ? -17.047 -23.484 -0.516 1 98.69 306 ASP B CA 1
ATOM 5555 C C . ASP B 1 306 ? -17.297 -24.469 -1.647 1 98.69 306 ASP B C 1
ATOM 5557 O O . ASP B 1 306 ? -16.906 -24.234 -2.789 1 98.69 306 ASP B O 1
ATOM 5561 N N . LYS B 1 307 ? -18.062 -25.484 -1.403 1 97.56 307 LYS B N 1
ATOM 5562 C CA . LYS B 1 307 ? -18.172 -26.625 -2.312 1 97.56 307 LYS B CA 1
ATOM 5563 C C . LYS B 1 307 ? -19.047 -26.281 -3.521 1 97.56 307 LYS B C 1
ATOM 5565 O O . LYS B 1 307 ? -18.984 -26.969 -4.547 1 97.56 307 LYS B O 1
ATOM 5570 N N . LEU B 1 308 ? -19.859 -25.219 -3.418 1 96.56 308 LEU B N 1
ATOM 5571 C CA . LEU B 1 308 ? -20.656 -24.812 -4.566 1 96.56 308 LEU B CA 1
ATOM 5572 C C . LEU B 1 308 ? -19.766 -24.312 -5.699 1 96.56 308 LEU B C 1
ATOM 5574 O O . LEU B 1 308 ? -20.141 -24.391 -6.871 1 96.56 308 LEU B O 1
ATOM 5578 N N . GLY B 1 309 ? -18.656 -23.766 -5.367 1 97 309 GLY B N 1
ATOM 5579 C CA . GLY B 1 309 ? -17.703 -23.281 -6.352 1 97 309 GLY B CA 1
ATOM 5580 C C . GLY B 1 309 ? -18.219 -22.094 -7.145 1 97 309 GLY B C 1
ATOM 5581 O O . GLY B 1 309 ? -17.641 -21.734 -8.172 1 97 309 GLY B O 1
ATOM 5582 N N . ILE B 1 310 ? -19.266 -21.5 -6.688 1 96.69 310 ILE B N 1
ATOM 5583 C CA . ILE B 1 310 ? -19.875 -20.359 -7.383 1 96.69 310 ILE B CA 1
ATOM 5584 C C . ILE B 1 310 ? -18.984 -19.125 -7.227 1 96.69 310 ILE B C 1
ATOM 5586 O O . ILE B 1 310 ? -18.484 -18.844 -6.129 1 96.69 310 ILE B O 1
ATOM 5590 N N . MET B 1 311 ? -18.672 -18.453 -8.32 1 97.88 311 MET B N 1
ATOM 5591 C CA . MET B 1 311 ? -17.953 -17.203 -8.242 1 97.88 311 MET B CA 1
ATOM 5592 C C . MET B 1 311 ? -18.875 -16.047 -7.844 1 97.88 311 MET B C 1
ATOM 5594 O O . MET B 1 311 ? -19.953 -15.898 -8.398 1 97.88 311 MET B O 1
ATOM 5598 N N . GLY B 1 312 ? -18.438 -15.289 -6.852 1 97.62 312 GLY B N 1
ATOM 5599 C CA . GLY B 1 312 ? -19.188 -14.117 -6.445 1 97.62 312 GLY B CA 1
ATOM 5600 C C . GLY B 1 312 ? -19.188 -13.023 -7.5 1 97.62 312 GLY B C 1
ATOM 5601 O O . GLY B 1 312 ? -18.422 -13.07 -8.453 1 97.62 312 GLY B O 1
ATOM 5602 N N . GLN B 1 313 ? -20.156 -12.125 -7.273 1 96.69 313 GLN B N 1
ATOM 5603 C CA . GLN B 1 313 ? -20.328 -11.039 -8.234 1 96.69 313 GLN B CA 1
ATOM 5604 C C . GLN B 1 313 ? -20.438 -9.695 -7.523 1 96.69 313 GLN B C 1
ATOM 5606 O O . GLN B 1 313 ? -20.922 -9.617 -6.391 1 96.69 313 GLN B O 1
ATOM 5611 N N . ARG B 1 314 ? -19.938 -8.648 -8.25 1 97.19 314 ARG B N 1
ATOM 5612 C CA . ARG B 1 314 ? -20.203 -7.289 -7.785 1 97.19 314 ARG B CA 1
ATOM 5613 C C . ARG B 1 314 ? -21.656 -6.898 -8.039 1 97.19 314 ARG B C 1
ATOM 5615 O O . ARG B 1 314 ? -22.109 -6.887 -9.18 1 97.19 314 ARG B O 1
ATOM 5622 N N . VAL B 1 315 ? -22.375 -6.617 -7.062 1 94.81 315 VAL B N 1
ATOM 5623 C CA . VAL B 1 315 ? -23.797 -6.352 -7.203 1 94.81 315 VAL B CA 1
ATOM 5624 C C . VAL B 1 315 ? -24.031 -4.855 -7.41 1 94.81 315 VAL B C 1
ATOM 5626 O O . VAL B 1 315 ? -24.969 -4.453 -8.086 1 94.81 315 VAL B O 1
ATOM 5629 N N . PHE B 1 316 ? -23.203 -4.047 -6.793 1 90.88 316 PHE B N 1
ATOM 5630 C CA . PHE B 1 316 ? -23.234 -2.637 -7.16 1 90.88 316 PHE B CA 1
ATOM 5631 C C . PHE B 1 316 ? -21.922 -1.952 -6.777 1 90.88 316 PHE B C 1
ATOM 5633 O O . PHE B 1 316 ? -21.156 -2.486 -5.988 1 90.88 316 PHE B O 1
ATOM 5640 N N . ALA B 1 317 ? -21.703 -0.898 -7.469 1 93.25 317 ALA B N 1
ATOM 5641 C CA . ALA B 1 317 ? -20.578 -0.015 -7.219 1 93.25 317 ALA B CA 1
ATOM 5642 C C . ALA B 1 317 ? -21 1.45 -7.277 1 93.25 317 ALA B C 1
ATOM 5644 O O . ALA B 1 317 ? -21.703 1.861 -8.203 1 93.25 317 ALA B O 1
ATOM 5645 N N . VAL B 1 318 ? -20.688 2.129 -6.242 1 91.88 318 VAL B N 1
ATOM 5646 C CA . VAL B 1 318 ? -20.938 3.564 -6.203 1 91.88 318 VAL B CA 1
ATOM 5647 C C . VAL B 1 318 ? -19.688 4.297 -5.734 1 91.88 318 VAL B C 1
ATOM 5649 O O . VAL B 1 318 ? -19.156 4.004 -4.66 1 91.88 318 VAL B O 1
ATOM 5652 N N . SER B 1 319 ? -19.266 5.215 -6.586 1 92.75 319 SER B N 1
ATOM 5653 C CA . SER B 1 319 ? -18.016 5.926 -6.309 1 92.75 319 SER B CA 1
ATOM 5654 C C . SER B 1 319 ? -16.859 4.953 -6.059 1 92.75 319 SER B C 1
ATOM 5656 O O . SER B 1 319 ? -16.516 4.156 -6.934 1 92.75 319 SER B O 1
ATOM 5658 N N . ASN B 1 320 ? -16.266 4.934 -4.945 1 96.56 320 ASN B N 1
ATOM 5659 C CA . ASN B 1 320 ? -15.109 4.094 -4.668 1 96.56 320 ASN B CA 1
ATOM 5660 C C . ASN B 1 320 ? -15.469 2.941 -3.73 1 96.56 320 ASN B C 1
ATOM 5662 O O . ASN B 1 320 ? -14.586 2.361 -3.092 1 96.56 320 ASN B O 1
ATOM 5666 N N . ILE B 1 321 ? -16.797 2.645 -3.67 1 97.5 321 ILE B N 1
ATOM 5667 C CA . ILE B 1 321 ? -17.297 1.53 -2.867 1 97.5 321 ILE B CA 1
ATOM 5668 C C . ILE B 1 321 ? -17.797 0.422 -3.783 1 97.5 321 ILE B C 1
ATOM 5670 O O . ILE B 1 321 ? -18.547 0.685 -4.727 1 97.5 321 ILE B O 1
ATOM 5674 N N . GLN B 1 322 ? -17.375 -0.8 -3.549 1 97.94 322 GLN B N 1
ATOM 5675 C CA . GLN B 1 322 ? -17.875 -1.974 -4.262 1 97.94 322 GLN B CA 1
ATOM 5676 C C . GLN B 1 322 ? -18.516 -2.975 -3.303 1 97.94 322 GLN B C 1
ATOM 5678 O O . GLN B 1 322 ? -17.969 -3.244 -2.229 1 97.94 322 GLN B O 1
ATOM 5683 N N . VAL B 1 323 ? -19.625 -3.52 -3.689 1 97.44 323 VAL B N 1
ATOM 5684 C CA . VAL B 1 323 ? -20.312 -4.531 -2.891 1 97.44 323 VAL B CA 1
ATOM 5685 C C . VAL B 1 323 ? -20.406 -5.836 -3.68 1 97.44 323 VAL B C 1
ATOM 5687 O O . VAL B 1 323 ? -20.859 -5.84 -4.824 1 97.44 323 VAL B O 1
ATOM 5690 N N . TRP B 1 324 ? -19.953 -6.914 -3.098 1 97.94 324 TRP B N 1
ATOM 5691 C CA . TRP B 1 324 ? -19.922 -8.242 -3.709 1 97.94 324 TRP B CA 1
ATOM 5692 C C . TRP B 1 324 ? -20.766 -9.227 -2.9 1 97.94 324 TRP B C 1
ATOM 5694 O O . TRP B 1 324 ? -20.766 -9.172 -1.667 1 97.94 324 TRP B O 1
ATOM 5704 N N . THR B 1 325 ? -21.422 -10.102 -3.545 1 97.38 325 THR B N 1
ATOM 5705 C CA . THR B 1 325 ? -22.109 -11.211 -2.896 1 97.38 325 THR B CA 1
ATOM 5706 C C . THR B 1 325 ? -21.75 -12.531 -3.562 1 97.38 325 THR B C 1
ATOM 5708 O O . THR B 1 325 ? -21.375 -12.562 -4.738 1 97.38 325 THR B O 1
ATOM 5711 N N . ARG B 1 326 ? -21.828 -13.562 -2.822 1 97.81 326 ARG B N 1
ATOM 5712 C CA . ARG B 1 326 ? -21.5 -14.914 -3.273 1 97.81 326 ARG B CA 1
ATOM 5713 C C . ARG B 1 326 ? -22.375 -15.953 -2.561 1 97.81 326 ARG B C 1
ATOM 5715 O O . ARG B 1 326 ? -22.266 -16.125 -1.345 1 97.81 326 ARG B O 1
ATOM 5722 N N . PRO B 1 327 ? -23.281 -16.641 -3.279 1 96.94 327 PRO B N 1
ATOM 5723 C CA . PRO B 1 327 ? -23.969 -17.766 -2.639 1 96.94 327 PRO B CA 1
ATOM 5724 C C . PRO B 1 327 ? -23 -18.828 -2.107 1 96.94 327 PRO B C 1
ATOM 5726 O O . PRO B 1 327 ? -22.047 -19.203 -2.797 1 96.94 327 PRO B O 1
ATOM 5729 N N . VAL B 1 328 ? -23.203 -19.234 -0.88 1 98.25 328 VAL B N 1
ATOM 5730 C CA . VAL B 1 328 ? -22.359 -20.25 -0.25 1 98.25 328 VAL B CA 1
ATOM 5731 C C . VAL B 1 328 ? -23.219 -21.219 0.56 1 98.25 328 VAL B C 1
ATOM 5733 O O . VAL B 1 328 ? -24.422 -21.016 0.684 1 98.25 328 VAL B O 1
ATOM 5736 N N . LEU B 1 329 ? -22.609 -22.281 0.972 1 97.25 329 LEU B N 1
ATOM 5737 C CA . LEU B 1 329 ? -23.281 -23.234 1.85 1 97.25 329 LEU B CA 1
ATOM 5738 C C . LEU B 1 329 ? -23.281 -22.734 3.293 1 97.25 329 LEU B C 1
ATOM 5740 O O . LEU B 1 329 ? -22.344 -22.047 3.711 1 97.25 329 LEU B O 1
ATOM 5744 N N . PRO B 1 330 ? -24.281 -23.141 4.082 1 95.56 330 PRO B N 1
ATOM 5745 C CA . PRO B 1 330 ? -25.453 -23.922 3.68 1 95.56 330 PRO B CA 1
ATOM 5746 C C . PRO B 1 330 ? -26.344 -23.188 2.697 1 95.56 330 PRO B C 1
ATOM 5748 O O . PRO B 1 330 ? -26.219 -21.969 2.539 1 95.56 330 PRO B O 1
ATOM 5751 N N . ALA B 1 331 ? -27.203 -23.922 2.141 1 93.56 331 ALA B N 1
ATOM 5752 C CA . ALA B 1 331 ? -28.062 -23.359 1.115 1 93.56 331 ALA B CA 1
ATOM 5753 C C . ALA B 1 331 ? -28.828 -22.156 1.65 1 93.56 331 ALA B C 1
ATOM 5755 O O . ALA B 1 331 ? -29.359 -22.188 2.768 1 93.56 331 ALA B O 1
ATOM 5756 N N . GLY B 1 332 ? -28.781 -21.109 0.872 1 93.62 332 GLY B N 1
ATOM 5757 C CA . GLY B 1 332 ? -29.469 -19.891 1.263 1 93.62 332 GLY B CA 1
ATOM 5758 C C . GLY B 1 332 ? -28.547 -18.891 1.952 1 93.62 332 GLY B C 1
ATOM 5759 O O . GLY B 1 332 ? -28.938 -17.766 2.221 1 93.62 332 GLY B O 1
ATOM 5760 N N . SER B 1 333 ? -27.359 -19.234 2.156 1 96.56 333 SER B N 1
ATOM 5761 C CA . SER B 1 333 ? -26.375 -18.328 2.764 1 96.56 333 SER B CA 1
ATOM 5762 C C . SER B 1 333 ? -25.594 -17.578 1.701 1 96.56 333 SER B C 1
ATOM 5764 O O . SER B 1 333 ? -25.531 -18 0.546 1 96.56 333 SER B O 1
ATOM 5766 N N . TYR B 1 334 ? -25.062 -16.453 2.154 1 97.31 334 TYR B N 1
ATOM 5767 C CA . TYR B 1 334 ? -24.281 -15.602 1.248 1 97.31 334 TYR B CA 1
ATOM 5768 C C . TYR B 1 334 ? -23.047 -15.055 1.94 1 97.31 334 TYR B C 1
ATOM 5770 O O . TYR B 1 334 ? -23.094 -14.688 3.119 1 97.31 334 TYR B O 1
ATOM 5778 N N . ALA B 1 335 ? -21.922 -15.078 1.217 1 98.56 335 ALA B N 1
ATOM 5779 C CA . ALA B 1 335 ? -20.812 -14.227 1.618 1 98.56 335 ALA B CA 1
ATOM 5780 C C . ALA B 1 335 ? -21 -12.797 1.101 1 98.56 335 ALA B C 1
ATOM 5782 O O . ALA B 1 335 ? -21.562 -12.594 0.021 1 98.56 335 ALA B O 1
ATOM 5783 N N . LEU B 1 336 ? -20.578 -11.82 1.892 1 98.31 336 LEU B N 1
ATOM 5784 C CA . LEU B 1 336 ? -20.703 -10.398 1.594 1 98.31 336 LEU B CA 1
ATOM 5785 C C . LEU B 1 336 ? -19.359 -9.703 1.756 1 98.31 336 LEU B C 1
ATOM 5787 O O . LEU B 1 336 ? -18.688 -9.859 2.783 1 98.31 336 LEU B O 1
ATOM 5791 N N . ALA B 1 337 ? -18.906 -9.016 0.715 1 98.75 337 ALA B N 1
ATOM 5792 C CA . ALA B 1 337 ? -17.734 -8.164 0.813 1 98.75 337 ALA B CA 1
ATOM 5793 C C . ALA B 1 337 ? -18.047 -6.734 0.386 1 98.75 337 ALA B C 1
ATOM 5795 O O . ALA B 1 337 ? -18.672 -6.512 -0.65 1 98.75 337 ALA B O 1
ATOM 5796 N N . ILE B 1 338 ? -17.719 -5.766 1.178 1 98.56 338 ILE B N 1
ATOM 5797 C CA . ILE B 1 338 ? -17.797 -4.344 0.859 1 98.56 338 ILE B CA 1
ATOM 5798 C C . ILE B 1 338 ? -16.391 -3.74 0.824 1 98.56 338 ILE B C 1
ATOM 5800 O O . ILE B 1 338 ? -15.734 -3.631 1.858 1 98.56 338 ILE B O 1
ATOM 5804 N N . LEU B 1 339 ? -15.977 -3.365 -0.348 1 98.81 339 LEU B N 1
ATOM 5805 C CA . LEU B 1 339 ? -14.641 -2.811 -0.559 1 98.81 339 LEU B CA 1
ATOM 5806 C C . LEU B 1 339 ? -14.688 -1.288 -0.625 1 98.81 339 LEU B C 1
ATOM 5808 O O . LEU B 1 339 ? -15.5 -0.721 -1.367 1 98.81 339 LEU B O 1
ATOM 5812 N N . ASN B 1 340 ? -13.945 -0.639 0.218 1 98.69 340 ASN B N 1
ATOM 5813 C CA . ASN B 1 340 ? -13.758 0.808 0.181 1 98.69 340 ASN B CA 1
ATOM 5814 C C . ASN B 1 340 ? -12.391 1.184 -0.369 1 98.69 340 ASN B C 1
ATOM 5816 O O . ASN B 1 340 ? -11.367 0.978 0.295 1 98.69 340 ASN B O 1
ATOM 5820 N N . GLU B 1 341 ? -12.367 1.812 -1.548 1 98.25 341 GLU B N 1
ATOM 5821 C CA . GLU B 1 341 ? -11.109 2.109 -2.223 1 98.25 341 GLU B CA 1
ATOM 5822 C C . GLU B 1 341 ? -10.695 3.564 -2.014 1 98.25 341 GLU B C 1
ATOM 5824 O O . GLU B 1 341 ? -9.727 4.035 -2.613 1 98.25 341 GLU B O 1
ATOM 5829 N N . ASN B 1 342 ? -11.508 4.262 -1.191 1 97.81 342 ASN B N 1
ATOM 5830 C CA . ASN B 1 342 ? -11.125 5.641 -0.909 1 97.81 342 ASN B CA 1
ATOM 5831 C C . ASN B 1 342 ? -9.742 5.723 -0.267 1 97.81 342 ASN B C 1
ATOM 5833 O O . ASN B 1 342 ? -9.305 4.781 0.395 1 97.81 342 ASN B O 1
ATOM 5837 N N . ASP B 1 343 ? -9.062 6.832 -0.467 1 97.38 343 ASP B N 1
ATOM 5838 C CA . ASP B 1 343 ? -7.695 7 0.027 1 97.38 343 ASP B CA 1
ATOM 5839 C C . ASP B 1 343 ? -7.586 8.227 0.931 1 97.38 343 ASP B C 1
ATOM 5841 O O . ASP B 1 343 ? -6.574 8.93 0.914 1 97.38 343 ASP B O 1
ATOM 5845 N N . GLY B 1 344 ? -8.578 8.516 1.695 1 96.44 344 GLY B N 1
ATOM 5846 C CA . GLY B 1 344 ? -8.625 9.578 2.682 1 96.44 344 GLY B CA 1
ATOM 5847 C C . GLY B 1 344 ? -9.914 9.594 3.484 1 96.44 344 GLY B C 1
ATOM 5848 O O . GLY B 1 344 ? -10.93 9.055 3.047 1 96.44 344 GLY B O 1
ATOM 5849 N N . GLY B 1 345 ? -9.844 10.148 4.652 1 96 345 GLY B N 1
ATOM 5850 C CA . GLY B 1 345 ? -11.023 10.219 5.504 1 96 345 GLY B CA 1
ATOM 5851 C C . GLY B 1 345 ? -11.094 9.094 6.516 1 96 345 GLY B C 1
ATOM 5852 O O . GLY B 1 345 ? -10.195 8.25 6.586 1 96 345 GLY B O 1
ATOM 5853 N N . SER B 1 346 ? -12.141 9.078 7.277 1 94.25 346 SER B N 1
ATOM 5854 C CA . SER B 1 346 ? -12.242 8.18 8.422 1 94.25 346 SER B CA 1
ATOM 5855 C C . SER B 1 346 ? -13.109 6.969 8.102 1 94.25 346 SER B C 1
ATOM 5857 O O . SER B 1 346 ? -13.594 6.289 9 1 94.25 346 SER B O 1
ATOM 5859 N N . GLY B 1 347 ? -13.312 6.699 6.828 1 95.44 347 GLY B N 1
ATOM 5860 C CA . GLY B 1 347 ? -14.141 5.57 6.449 1 95.44 347 GLY B CA 1
ATOM 5861 C C . GLY B 1 347 ? -15.5 5.98 5.918 1 95.44 347 GLY B C 1
ATOM 5862 O O . GLY B 1 347 ? -15.789 7.172 5.789 1 95.44 347 GLY B O 1
ATOM 5863 N N . THR B 1 348 ? -16.281 4.984 5.48 1 95.88 348 THR B N 1
ATOM 5864 C CA . THR B 1 348 ? -17.594 5.195 4.898 1 95.88 348 THR B CA 1
ATOM 5865 C C . THR B 1 348 ? -18.625 4.262 5.531 1 95.88 348 THR B C 1
ATOM 5867 O O . THR B 1 348 ? -18.359 3.072 5.719 1 95.88 348 THR B O 1
ATOM 5870 N N . THR B 1 349 ? -19.719 4.82 5.902 1 95.38 349 THR B N 1
ATOM 5871 C CA . THR B 1 349 ? -20.859 4 6.312 1 95.38 349 THR B CA 1
ATOM 5872 C C . THR B 1 349 ? -21.719 3.621 5.109 1 95.38 349 THR B C 1
ATOM 5874 O O . THR B 1 349 ? -22.234 4.492 4.41 1 95.38 349 THR B O 1
ATOM 5877 N N . VAL B 1 350 ? -21.797 2.379 4.891 1 95.06 350 VAL B N 1
ATOM 5878 C CA . VAL B 1 350 ? -22.625 1.877 3.793 1 95.06 350 VAL B CA 1
ATOM 5879 C C . VAL B 1 350 ? -23.953 1.359 4.332 1 95.06 350 VAL B C 1
ATOM 5881 O O . VAL B 1 350 ? -23.984 0.465 5.18 1 95.06 350 VAL B O 1
ATOM 5884 N N . LYS B 1 351 ? -25.031 1.925 3.85 1 93.31 351 LYS B N 1
ATOM 5885 C CA . LYS B 1 351 ? -26.375 1.52 4.25 1 93.31 351 LYS B CA 1
ATOM 5886 C C . LYS B 1 351 ? -27.094 0.81 3.105 1 93.31 351 LYS B C 1
ATOM 5888 O O . LYS B 1 351 ? -27.031 1.242 1.954 1 93.31 351 LYS B O 1
ATOM 5893 N N . PHE B 1 352 ? -27.703 -0.295 3.416 1 90.38 352 PHE B N 1
ATOM 5894 C CA . PHE B 1 352 ? -28.391 -1.024 2.354 1 90.38 352 PHE B CA 1
ATOM 5895 C C . PHE B 1 352 ? -29.422 -1.993 2.936 1 90.38 352 PHE B C 1
ATOM 5897 O O . PHE B 1 352 ? -29.422 -2.242 4.145 1 90.38 352 PHE B O 1
ATOM 5904 N N . TYR B 1 353 ? -30.344 -2.449 2.068 1 91.12 353 TYR B N 1
ATOM 5905 C CA . TYR B 1 353 ? -31.281 -3.535 2.334 1 91.12 353 TYR B CA 1
ATOM 5906 C C . TYR B 1 353 ? -30.812 -4.832 1.684 1 91.12 353 TYR B C 1
ATOM 5908 O O . TYR B 1 353 ? -29.938 -4.812 0.808 1 91.12 353 TYR B O 1
ATOM 5916 N N . LEU B 1 354 ? -31.406 -5.883 2.158 1 91.69 354 LEU B N 1
ATOM 5917 C CA . LEU B 1 354 ? -31.078 -7.172 1.558 1 91.69 354 LEU B CA 1
ATOM 5918 C C . LEU B 1 354 ? -31.359 -7.16 0.059 1 91.69 354 LEU B C 1
ATOM 5920 O O . LEU B 1 354 ? -30.656 -7.809 -0.717 1 91.69 354 LEU B O 1
ATOM 5924 N N . SER B 1 355 ? -32.344 -6.461 -0.366 1 90.06 355 SER B N 1
ATOM 5925 C CA . SER B 1 355 ? -32.719 -6.391 -1.779 1 90.06 355 SER B CA 1
ATOM 5926 C C . SER B 1 355 ? -31.578 -5.777 -2.605 1 90.06 355 SER B C 1
ATOM 5928 O O . SER B 1 355 ? -31.406 -6.121 -3.775 1 90.06 355 SER B O 1
ATOM 5930 N N . ASN B 1 356 ? -30.781 -4.82 -1.972 1 90.44 356 ASN B N 1
ATOM 5931 C CA . ASN B 1 356 ? -29.641 -4.227 -2.662 1 90.44 356 ASN B CA 1
ATOM 5932 C C . ASN B 1 356 ? -28.562 -5.258 -2.939 1 90.44 356 ASN B C 1
ATOM 5934 O O . ASN B 1 356 ? -27.703 -5.043 -3.795 1 90.44 356 ASN B O 1
ATOM 5938 N N . LEU B 1 357 ? -28.609 -6.352 -2.211 1 91.38 357 LEU B N 1
ATOM 5939 C CA . LEU B 1 357 ? -27.609 -7.41 -2.336 1 91.38 357 LEU B CA 1
ATOM 5940 C C . LEU B 1 357 ? -28.109 -8.523 -3.25 1 91.38 357 LEU B C 1
ATOM 5942 O O . LEU B 1 357 ? -27.516 -9.602 -3.299 1 91.38 357 LEU B O 1
ATOM 5946 N N . ALA B 1 358 ? -29.234 -8.305 -3.869 1 86.38 358 ALA B N 1
ATOM 5947 C CA . ALA B 1 358 ? -29.875 -9.273 -4.75 1 86.38 358 ALA B CA 1
ATOM 5948 C C . ALA B 1 358 ? -30.328 -10.508 -3.973 1 86.38 358 ALA B C 1
ATOM 5950 O O . ALA B 1 358 ? -30.297 -11.625 -4.492 1 86.38 358 ALA B O 1
ATOM 5951 N N . ILE B 1 359 ? -30.625 -10.266 -2.719 1 88.81 359 ILE B N 1
ATOM 5952 C CA . ILE B 1 359 ? -31.172 -11.328 -1.879 1 88.81 359 ILE B CA 1
ATOM 5953 C C . ILE B 1 359 ? -32.688 -11.125 -1.706 1 88.81 359 ILE B C 1
ATOM 5955 O O . ILE B 1 359 ? -33.094 -10.172 -1.052 1 88.81 359 ILE B O 1
ATOM 5959 N N . SER B 1 360 ? -33.5 -11.945 -2.373 1 83.38 360 SER B N 1
ATOM 5960 C CA . SER B 1 360 ? -34.938 -11.812 -2.35 1 83.38 360 SER B CA 1
ATOM 5961 C C . SER B 1 360 ? -35.562 -12.781 -1.351 1 83.38 360 SER B C 1
ATOM 5963 O O . SER B 1 360 ? -36.781 -12.711 -1.086 1 83.38 360 SER B O 1
ATOM 5965 N N . SER B 1 361 ? -35.031 -13.086 -0.39 1 79.75 361 SER B N 1
ATOM 5966 C CA . SER B 1 361 ? -35.562 -14.055 0.572 1 79.75 361 SER B CA 1
ATOM 5967 C C . SER B 1 361 ? -36.375 -13.367 1.657 1 79.75 361 SER B C 1
ATOM 5969 O O . SER B 1 361 ? -36.125 -12.211 2.008 1 79.75 361 SER B O 1
ATOM 5971 N N . LYS B 1 362 ? -37.438 -14.023 2.082 1 82.38 362 LYS B N 1
ATOM 5972 C CA . LYS B 1 362 ? -38.25 -13.531 3.186 1 82.38 362 LYS B CA 1
ATOM 5973 C C . LYS B 1 362 ? -37.656 -13.914 4.535 1 82.38 362 LYS B C 1
ATOM 5975 O O . LYS B 1 362 ? -38.125 -13.469 5.582 1 82.38 362 LYS B O 1
ATOM 5980 N N . SER B 1 363 ? -36.594 -14.594 4.465 1 85.44 363 SER B N 1
ATOM 5981 C CA . SER B 1 363 ? -35.938 -15.047 5.688 1 85.44 363 SER B CA 1
ATOM 5982 C C . SER B 1 363 ? -35.156 -13.914 6.355 1 85.44 363 SER B C 1
ATOM 5984 O O . SER B 1 363 ? -34.875 -12.898 5.719 1 85.44 363 SER B O 1
ATOM 5986 N N . SER B 1 364 ? -35.031 -14.156 7.613 1 93.69 364 SER B N 1
ATOM 5987 C CA . SER B 1 364 ? -34.062 -13.336 8.344 1 93.69 364 SER B CA 1
ATOM 5988 C C . SER B 1 364 ? -32.656 -13.938 8.266 1 93.69 364 SER B C 1
ATOM 5990 O O . SER B 1 364 ? -32.5 -15.148 8.148 1 93.69 364 SER B O 1
ATOM 5992 N N . PHE B 1 365 ? -31.688 -13.039 8.258 1 95.88 365 PHE B N 1
ATOM 5993 C CA . PHE B 1 365 ? -30.312 -13.477 8.125 1 95.88 365 PHE B CA 1
ATOM 5994 C C . PHE B 1 365 ? -29.469 -12.977 9.297 1 95.88 365 PHE B C 1
ATOM 5996 O O . PHE B 1 365 ? -29.547 -11.805 9.664 1 95.88 365 PHE B O 1
ATOM 6003 N N . LYS B 1 366 ? -28.719 -13.828 9.875 1 96.5 366 LYS B N 1
ATOM 6004 C CA . LYS B 1 366 ? -27.656 -13.422 10.789 1 96.5 366 LYS B CA 1
ATOM 6005 C C . LYS B 1 366 ? -26.391 -13.039 10.023 1 96.5 366 LYS B C 1
ATOM 6007 O O . LYS B 1 366 ? -25.922 -13.805 9.18 1 96.5 366 LYS B O 1
ATOM 6012 N N . LEU B 1 367 ? -25.891 -11.844 10.273 1 96.75 367 LEU B N 1
ATOM 6013 C CA . LEU B 1 367 ? -24.641 -11.398 9.664 1 96.75 367 LEU B CA 1
ATOM 6014 C C . LEU B 1 367 ? -23.469 -11.562 10.625 1 96.75 367 LEU B C 1
ATOM 6016 O O . LEU B 1 367 ? -23.516 -11.07 11.758 1 96.75 367 LEU B O 1
ATOM 6020 N N . THR B 1 368 ? -22.469 -12.305 10.203 1 98.19 368 THR B N 1
ATOM 6021 C CA . THR B 1 368 ? -21.25 -12.508 10.977 1 98.19 368 THR B CA 1
ATOM 6022 C C . THR B 1 368 ? -20.031 -11.977 10.219 1 98.19 368 THR B C 1
ATOM 6024 O O . THR B 1 368 ? -19.812 -12.32 9.055 1 98.19 368 THR B O 1
ATOM 6027 N N . GLU B 1 369 ? -19.297 -11.031 10.867 1 98.44 369 GLU B N 1
ATOM 6028 C CA . GLU B 1 369 ? -18.016 -10.578 10.305 1 98.44 369 GLU B CA 1
ATOM 6029 C C . GLU B 1 369 ? -16.969 -11.68 10.383 1 98.44 369 GLU B C 1
ATOM 6031 O O . GLU B 1 369 ? -16.828 -12.352 11.406 1 98.44 369 GLU B O 1
ATOM 6036 N N . ILE B 1 370 ? -16.219 -11.875 9.422 1 98.62 370 ILE B N 1
ATOM 6037 C CA . ILE B 1 370 ? -15.477 -13.117 9.25 1 98.62 370 ILE B CA 1
ATOM 6038 C C . ILE B 1 370 ? -14.109 -12.992 9.922 1 98.62 370 ILE B C 1
ATOM 6040 O O . ILE B 1 370 ? -13.656 -13.914 10.586 1 98.62 370 ILE B O 1
ATOM 6044 N N . PHE B 1 371 ? -13.398 -11.883 9.82 1 98.12 371 PHE B N 1
ATOM 6045 C CA . PHE B 1 371 ? -12.016 -11.773 10.258 1 98.12 371 PHE B CA 1
ATOM 6046 C C . PHE B 1 371 ? -11.922 -11.938 11.773 1 98.12 371 PHE B C 1
ATOM 6048 O O . PHE B 1 371 ? -11.062 -12.68 12.266 1 98.12 371 PHE B O 1
ATOM 6055 N N . GLN B 1 372 ? -12.82 -11.32 12.492 1 96.56 372 GLN B N 1
ATOM 6056 C CA . GLN B 1 372 ? -12.766 -11.359 13.945 1 96.56 372 GLN B CA 1
ATOM 6057 C C . GLN B 1 372 ? -13.883 -12.234 14.523 1 96.56 372 GLN B C 1
ATOM 6059 O O . GLN B 1 372 ? -13.891 -12.531 15.719 1 96.56 372 GLN B O 1
ATOM 6064 N N . GLY B 1 373 ? -14.836 -12.609 13.695 1 96.69 373 GLY B N 1
ATOM 6065 C CA . GLY B 1 373 ? -15.953 -13.43 14.156 1 96.69 373 GLY B CA 1
ATOM 6066 C C . GLY B 1 373 ? -17.016 -12.625 14.891 1 96.69 373 GLY B C 1
ATOM 6067 O O . GLY B 1 373 ? -17.734 -13.164 15.734 1 96.69 373 GLY B O 1
ATOM 6068 N N . LYS B 1 374 ? -17.125 -11.406 14.602 1 96.88 374 LYS B N 1
ATOM 6069 C CA . LYS B 1 374 ? -18.047 -10.523 15.312 1 96.88 374 LYS B CA 1
ATOM 6070 C C . LYS B 1 374 ? -19.484 -10.734 14.836 1 96.88 374 LYS B C 1
ATOM 6072 O O . LYS B 1 374 ? -19.734 -10.836 13.633 1 96.88 374 LYS B O 1
ATOM 6077 N N . ASP B 1 375 ? -20.422 -10.828 15.734 1 97.06 375 ASP B N 1
ATOM 6078 C CA . ASP B 1 375 ? -21.844 -10.852 15.438 1 97.06 375 ASP B CA 1
ATOM 6079 C C . ASP B 1 375 ? -22.359 -9.453 15.102 1 97.06 375 ASP B C 1
ATOM 6081 O O . ASP B 1 375 ? -22.344 -8.562 15.945 1 97.06 375 ASP B O 1
ATOM 6085 N N . MET B 1 376 ? -22.859 -9.359 13.914 1 96.38 376 MET B N 1
ATOM 6086 C CA . MET B 1 376 ? -23.266 -8.039 13.438 1 96.38 376 MET B CA 1
ATOM 6087 C C . MET B 1 376 ? -24.766 -7.848 13.578 1 96.38 376 MET B C 1
ATOM 6089 O O . MET B 1 376 ? -25.297 -6.781 13.266 1 96.38 376 MET B O 1
ATOM 6093 N N . GLY B 1 377 ? -25.5 -8.93 13.984 1 95.06 377 GLY B N 1
ATOM 6094 C CA . GLY B 1 377 ? -26.938 -8.836 14.195 1 95.06 377 GLY B CA 1
ATOM 6095 C C . GLY B 1 377 ? -27.734 -9.609 13.172 1 95.06 377 GLY B C 1
ATOM 6096 O O . GLY B 1 377 ? -27.172 -10.336 12.352 1 95.06 377 GLY B O 1
ATOM 6097 N N . VAL B 1 378 ? -29.062 -9.562 13.328 1 95.25 378 VAL B N 1
ATOM 6098 C CA . VAL B 1 378 ? -30.016 -10.242 12.453 1 95.25 378 VAL B CA 1
ATOM 6099 C C . VAL B 1 378 ? -30.797 -9.219 11.641 1 95.25 378 VAL B C 1
ATOM 6101 O O . VAL B 1 378 ? -31.266 -8.211 12.188 1 95.25 378 VAL B O 1
ATOM 6104 N N . PHE B 1 379 ? -30.875 -9.523 10.375 1 92.94 379 PHE B N 1
ATOM 6105 C CA . PHE B 1 379 ? -31.531 -8.586 9.477 1 92.94 379 PHE B CA 1
ATOM 6106 C C . PHE B 1 379 ? -32.531 -9.305 8.57 1 92.94 379 PHE B C 1
ATOM 6108 O O . PHE B 1 379 ? -32.375 -10.492 8.281 1 92.94 379 PHE B O 1
ATOM 6115 N N . ASN B 1 380 ? -33.594 -8.578 8.211 1 91.94 380 ASN B N 1
ATOM 6116 C CA . ASN B 1 380 ? -34.562 -9.102 7.246 1 91.94 380 ASN B CA 1
ATOM 6117 C C . ASN B 1 380 ? -34.781 -8.125 6.098 1 91.94 380 ASN B C 1
ATOM 6119 O O . ASN B 1 380 ? -34.031 -7.152 5.945 1 91.94 380 ASN B O 1
ATOM 6123 N N . SER B 1 381 ? -35.781 -8.469 5.258 1 89.12 381 SER B N 1
ATOM 6124 C CA . SER B 1 381 ? -35.938 -7.75 4 1 89.12 381 SER B CA 1
ATOM 6125 C C . SER B 1 381 ? -36.406 -6.312 4.246 1 89.12 381 SER B C 1
ATOM 6127 O O . SER B 1 381 ? -36.281 -5.461 3.365 1 89.12 381 SER B O 1
ATOM 6129 N N . THR B 1 382 ? -36.875 -5.945 5.406 1 90.44 382 THR B N 1
ATOM 6130 C CA . THR B 1 382 ? -37.406 -4.609 5.648 1 90.44 382 THR B CA 1
ATOM 6131 C C . THR B 1 382 ? -36.438 -3.795 6.52 1 90.44 382 THR B C 1
ATOM 6133 O O . THR B 1 382 ? -36.688 -2.613 6.777 1 90.44 382 THR B O 1
ATOM 6136 N N . THR B 1 383 ? -35.406 -4.387 6.953 1 90.5 383 THR B N 1
ATOM 6137 C CA . THR B 1 383 ? -34.469 -3.715 7.848 1 90.5 383 THR B CA 1
ATOM 6138 C C . THR B 1 383 ? -33.281 -3.156 7.074 1 90.5 383 THR B C 1
ATOM 6140 O O . THR B 1 383 ? -32.656 -3.869 6.281 1 90.5 383 THR B O 1
ATOM 6143 N N . GLU B 1 384 ? -33.031 -1.884 7.301 1 90.5 384 GLU B N 1
ATOM 6144 C CA . GLU B 1 384 ? -31.812 -1.295 6.781 1 90.5 384 GLU B CA 1
ATOM 6145 C C . GLU B 1 384 ? -30.641 -1.587 7.699 1 90.5 384 GLU B C 1
ATOM 6147 O O . GLU B 1 384 ? -30.766 -1.516 8.922 1 90.5 384 GLU B O 1
ATOM 6152 N N . PHE B 1 385 ? -29.641 -1.983 7.156 1 88.31 385 PHE B N 1
ATOM 6153 C CA . PHE B 1 385 ? -28.469 -2.15 8.023 1 88.31 385 PHE B CA 1
ATOM 6154 C C . PHE B 1 385 ? -27.297 -1.333 7.504 1 88.31 385 PHE B C 1
ATOM 6156 O O . PHE B 1 385 ? -27.203 -1.038 6.312 1 88.31 385 PHE B O 1
ATOM 6163 N N . ALA B 1 386 ? -26.484 -0.859 8.453 1 92.81 386 ALA B N 1
ATOM 6164 C CA . ALA B 1 386 ? -25.344 0.03 8.219 1 92.81 386 ALA B CA 1
ATOM 6165 C C . ALA B 1 386 ? -24.031 -0.65 8.586 1 92.81 386 ALA B C 1
ATOM 6167 O O . ALA B 1 386 ? -23.906 -1.236 9.664 1 92.81 386 ALA B O 1
ATOM 6168 N N . ILE B 1 387 ? -23.109 -0.64 7.645 1 95.5 387 ILE B N 1
ATOM 6169 C CA . ILE B 1 387 ? -21.781 -1.206 7.887 1 95.5 387 ILE B CA 1
ATOM 6170 C C . ILE B 1 387 ? -20.719 -0.137 7.664 1 95.5 387 ILE B C 1
ATOM 6172 O O . ILE B 1 387 ? -20.703 0.529 6.625 1 95.5 387 ILE B O 1
ATOM 6176 N N . ASP B 1 388 ? -19.859 0.039 8.672 1 95.75 388 ASP B N 1
ATOM 6177 C CA . ASP B 1 388 ? -18.734 0.955 8.547 1 95.75 388 ASP B CA 1
ATOM 6178 C C . ASP B 1 388 ? -17.516 0.25 7.949 1 95.75 388 ASP B C 1
ATOM 6180 O O . ASP B 1 388 ? -17.094 -0.803 8.438 1 95.75 388 ASP B O 1
ATOM 6184 N N . VAL B 1 389 ? -17 0.824 6.867 1 97.94 389 VAL B N 1
ATOM 6185 C CA . VAL B 1 389 ? -15.805 0.277 6.23 1 97.94 389 VAL B CA 1
ATOM 6186 C C . VAL B 1 389 ? -14.742 1.363 6.117 1 97.94 389 VAL B C 1
ATOM 6188 O O . VAL B 1 389 ? -14.977 2.412 5.512 1 97.94 389 VAL B O 1
ATOM 6191 N N . ASP B 1 390 ? -13.586 1.19 6.664 1 97.81 390 ASP B N 1
ATOM 6192 C CA . ASP B 1 390 ? -12.492 2.152 6.582 1 97.81 390 ASP B CA 1
ATOM 6193 C C . ASP B 1 390 ? -11.961 2.256 5.152 1 97.81 390 ASP B C 1
ATOM 6195 O O . ASP B 1 390 ? -12.328 1.459 4.289 1 97.81 390 ASP B O 1
ATOM 6199 N N . VAL B 1 391 ? -11.172 3.295 4.883 1 97.94 391 VAL B N 1
ATOM 6200 C CA . VAL B 1 391 ? -10.562 3.475 3.568 1 97.94 391 VAL B CA 1
ATOM 6201 C C . VAL B 1 391 ? -9.547 2.365 3.312 1 97.94 391 VAL B C 1
ATOM 6203 O O . VAL B 1 391 ? -9 1.783 4.254 1 97.94 391 VAL B O 1
ATOM 6206 N N . SER B 1 392 ? -9.336 2.006 1.999 1 98.25 392 SER B N 1
ATOM 6207 C CA . SER B 1 392 ? -8.43 0.933 1.604 1 98.25 392 SER B CA 1
ATOM 6208 C C . SER B 1 392 ? -8.648 -0.318 2.447 1 98.25 392 SER B C 1
ATOM 6210 O O . SER B 1 392 ? -7.695 -0.901 2.965 1 98.25 392 SER B O 1
ATOM 6212 N N . SER B 1 393 ? -9.883 -0.629 2.691 1 98.56 393 SER B N 1
ATOM 6213 C CA . SER B 1 393 ? -10.258 -1.737 3.561 1 98.56 393 SER B CA 1
ATOM 6214 C C . SER B 1 393 ? -11.484 -2.471 3.018 1 98.56 393 SER B C 1
ATOM 6216 O O . SER B 1 393 ? -12.102 -2.025 2.047 1 98.56 393 SER B O 1
ATOM 6218 N N . VAL B 1 394 ? -11.734 -3.598 3.678 1 98.88 394 VAL B N 1
ATOM 6219 C CA . VAL B 1 394 ? -12.875 -4.414 3.271 1 98.88 394 VAL B CA 1
ATOM 6220 C C . VAL B 1 394 ? -13.664 -4.848 4.504 1 98.88 394 VAL B C 1
ATOM 6222 O O . VAL B 1 394 ? -13.086 -5.109 5.562 1 98.88 394 VAL B O 1
ATOM 6225 N N . PHE B 1 395 ? -14.93 -4.719 4.398 1 98.62 395 PHE B N 1
ATOM 6226 C CA . PHE B 1 395 ? -15.766 -5.539 5.27 1 98.62 395 PHE B CA 1
ATOM 6227 C C . PHE B 1 395 ? -16.016 -6.906 4.645 1 98.62 395 PHE B C 1
ATOM 6229 O O . PHE B 1 395 ? -16.359 -7 3.463 1 98.62 395 PHE B O 1
ATOM 6236 N N . PHE B 1 396 ? -15.867 -7.988 5.375 1 98.88 396 PHE B N 1
ATOM 6237 C CA . PHE B 1 396 ? -16.094 -9.359 4.93 1 98.88 396 PHE B CA 1
ATOM 6238 C C . PHE B 1 396 ? -16.984 -10.109 5.91 1 98.88 396 PHE B C 1
ATOM 6240 O O . PHE B 1 396 ? -16.672 -10.203 7.098 1 98.88 396 PHE B O 1
ATOM 6247 N N . GLY B 1 397 ? -18.141 -10.531 5.41 1 98.62 397 GLY B N 1
ATOM 6248 C CA . GLY B 1 397 ? -19.094 -11.172 6.301 1 98.62 397 GLY B CA 1
ATOM 6249 C C . GLY B 1 397 ? -19.844 -12.312 5.641 1 98.62 397 GLY B C 1
ATOM 6250 O O . GLY B 1 397 ? -19.703 -12.539 4.441 1 98.62 397 GLY B O 1
ATOM 6251 N N . LYS B 1 398 ? -20.594 -13.031 6.453 1 98.44 398 LYS B N 1
ATOM 6252 C CA . LYS B 1 398 ? -21.453 -14.125 6 1 98.44 398 LYS B CA 1
ATOM 6253 C C . LYS B 1 398 ? -22.875 -13.945 6.496 1 98.44 398 LYS B C 1
ATOM 6255 O O . LYS B 1 398 ? -23.094 -13.672 7.676 1 98.44 398 LYS B O 1
ATOM 6260 N N . LEU B 1 399 ? -23.781 -13.992 5.594 1 97 399 LEU B N 1
ATOM 6261 C CA . LEU B 1 399 ? -25.203 -13.992 5.887 1 97 399 LEU B CA 1
ATOM 6262 C C . LEU B 1 399 ? -25.75 -15.414 5.949 1 97 399 LEU B C 1
ATOM 6264 O O . LEU B 1 399 ? -25.672 -16.156 4.965 1 97 399 LEU B O 1
ATOM 6268 N N . THR B 1 400 ? -26.266 -15.773 7.074 1 96.81 400 THR B N 1
ATOM 6269 C CA . THR B 1 400 ? -26.844 -17.094 7.262 1 96.81 400 THR B CA 1
ATOM 6270 C C . THR B 1 400 ? -28.312 -17 7.625 1 96.81 400 THR B C 1
ATOM 6272 O O . THR B 1 400 ? -28.688 -16.234 8.531 1 96.81 400 THR B O 1
ATOM 6275 N N . PRO B 1 401 ? -29.156 -17.766 6.93 1 95.31 401 PRO B N 1
ATOM 6276 C CA . PRO B 1 401 ? -30.578 -17.719 7.277 1 95.31 401 PRO B CA 1
ATOM 6277 C C . PRO B 1 401 ? -30.859 -18.203 8.695 1 95.31 401 PRO B C 1
ATOM 6279 O O . PRO B 1 401 ? -30.219 -19.141 9.164 1 95.31 401 PRO B O 1
ATOM 6282 N N . VAL B 1 402 ? -31.688 -17.391 9.312 1 91.44 402 VAL B N 1
ATOM 6283 C CA . VAL B 1 402 ? -32.094 -17.812 10.648 1 91.44 402 VAL B CA 1
ATOM 6284 C C . VAL B 1 402 ? -33.594 -18.078 10.68 1 91.44 402 VAL B C 1
ATOM 6286 O O . VAL B 1 402 ? -34.344 -17.422 9.961 1 91.44 402 VAL B O 1
ATOM 6289 N N . SER B 1 403 ? -34.156 -19.219 11.242 1 74.62 403 SER B N 1
ATOM 6290 C CA . SER B 1 403 ? -35.562 -19.594 11.383 1 74.62 403 SER B CA 1
ATOM 6291 C C . SER B 1 403 ? -36.281 -18.672 12.336 1 74.62 403 SER B C 1
ATOM 6293 O O . SER B 1 403 ? -35.688 -18.094 13.25 1 74.62 403 SER B O 1
#

Organism: Aplysia californica (NCBI:txid6500)